Protein AF-A0A2Z4L7Z3-F1 (afdb_monomer_lite)

Radius of gyration: 44.31 Å; chains: 1; bounding box: 88×112×127 Å

Secondary structure (DSSP, 8-state):
-PEEEEEEE-HHHHHTT-TTT--GGGTEEEEEEEES--HHHHTSPP----TTTT--SS--HHHHHHHHHHHHHHH-THHHHHTS--SEEEE--HHHHHH-EEEETTEEEE--TTTGGGSSTTTT--SPEEE-TTT-HHHHHHHHHHHHHHHHHHHHHH-TT-EEEEEE----SEEEETTEEEE-HHHHHHHHHHHHHHHHHHHHHHHHS--EEEE--TT--EETT-TT-S-TT-B-HHHHHHHHHHHHHTTT-----EEEEEEEEE-TTGGGHHHHHHHHHS-SS-GGGTEEEEEEESS--S--HHHHHHHHHSTTTEEEEE-TT--HHHHHHHHHTT--EEEEEE--TT-B--TTHHHHHHHHHHHTTT--SEEE---EEE-TTS----------S-EEEETTSS-TT-HHHHHHHHH-TT-EEEEHHHHHHH-S---HHHHHHHHHHH-SEEEE---SS--EEE------HHHHHHHHHHHHHHHHS--SS---HHHHHHHHHHHHHHHHHHHHTT-TTTSHHHHHHHHHHHHHSS-HHHHHH-SSS-HHHHHHHHHTTS--EEEEEETTEEEEEETTEEEEEGGG--EEEEEEEEETTEEEEEEEEEESS-GGGEEEEEEETTEEE--EEE-------SSS-SSS-SSEEEEEEEEEEGGGTTSEEEEEEEEEETTEEEEEE-S-EEES---SSSTTEEEETTEEEEE-SSEEEEEEPEEEEEEEEESS-TTTHHHHHHHHHT-TT-HHHHEEEEEEEES--STHHHHHHHHHHH-TTTEEEEEESS---HHHHHHHHHTT--EEEEEE--TT-EE-TTHHHHHHHHHHHSTTT-SEEE--EEEEET--PBPTTGGG-SSSEEEETTT-TT-----STTEEEEGGGGGS----SS-SS-HHHHHHHHHHTTTSEEEE-SS--EEEEE-TT--SHHHHGGG-HHHHHHHIIIIIIHHHHHH-BTTB--HHHHHHHHHHHHHHHT-S-----HHHHHHHHHHHHHHHHTS-HHHHHH-TT---HHHHHHHHHHH-S--EEEEETTEEEEEETTEEEEEGGGPEEEEEEEEEETTEEEEEEEEE-SS-GGGEEEEEEEEESSS-EEEEEPEE----------TTSS--EEEEEEEEE--TTTEEEEEEEEEEPP--SSS-------EEE-PEEEESTTHHHHHHHHHHTTT-EEEEETTEEEEES-HHHHHHHHHHH-

pLDDT: mean 76.29, std 16.37, range [30.94, 98.62]

Foldseek 3Di:
DAFEEEEEEAVQVVVLPDVLQDVNVVHHDYLYYAYQFALLLLLWAAADDDLQQQQFPDPDPVRVVLSVNVNCSRHSCVLVSLLDDGQEYEYECLQQLPFNWKDAPNHTTRRRVPRNVRGNNNVPGPDIDGDHCPPHNVVSVVSRLVSVVVVLVSCCVSPVNYAYEYEQAFFAQWEDDPLDIDGNPVCPVVRVSSSVVRVVVVVSCVVPHDHHYDDLPPPWYAYCVQPVHTGRRHTDSVSSLSSSVVVCVVVVHDDQQAQEEEEEEDDPPCVQQLQAVCQCCLAPRHNLRHAAYEYEYAAPDDDDPSVVSVCVSNVPRYHYHYHYPDDPLRRVVVSLVVDRHQKYAYDYRNWHDDRHRVVQVVVVCVVVVNPAFKEAEDAFEDEPPPDRPGPPQPCPDKDKDFLVPPDPLDQRVLCCLVPVFGGMIGGSVLVVVQPRDDDGNCVSVSSSVRGGIYIYGYDPDHTYDYDPDDDDPVNLVVVLVVLVVVLPPDPDPDPDLSNLLSSVSSLVVSVQSCVVVVVCPVCVPPSLVSLQVSVVSHDLCSLVVRNNADLLVSVVVVCSVPHDWAWDDDDAWTFIDDPPGTNFIPQPKAKEWEDWADDPQKIKTKTKIWAQDDQVWKDKWKDWPNDTDDDKDFDDPPDDDDDDPDDDDPTDMGIMMDIGGCVRQFTWMFMKMWGDDPPDIHIGGHQAYHYDDPPAPDDQWHDDDQWIWGDDGGTIHIHGFAQEEEEEEDAQLVPAQVVAVVLQCLAPVHQLRHAAYEYEYQQHPDCNVVSLVVVCVVRVPRYHYHYDNHHLDDQVSSLVSLVVHRHQKYAYAYSNWHKHNHVSVVVSVLCVVCVPQAFKEFEFEAEDDPDGDGDLLLVVQPAWDKDQCLVVLLNADQARNRMIGGSVVSVPAGQDSQALDRSSNVRVVLRCLVRSMYTYHNPIYIYDYDDPVLPDSVSPCQLPLCVQQVCLPVPLVVQQVSQDDPNAHRQSSLSVCLLVCVVVLAFQDHNDDPVSVVNSLVSLLVSLLRHDLCSLVVNVSPVDPLLSLVSLLSNDPDWDWDDDPQWIFIDDPPDTSWTPQAKEKEWEAWDCDPQKIKTWIKIQALDDCVQKFKWKWWDWPPGDIDTDGFDFDDPPPPCPRSPRNTRPIRIGITIDGHPLVTTFKIAMWMWGQDDDDDDDSDPDDIRIHRHHYYYDDCNVVVRQVVVVVVQWHWDDDPRMIGIHSDPVVSVVVVVVVD

Structure (mmCIF, N/CA/C/O backbone):
data_AF-A0A2Z4L7Z3-F1
#
_entry.id   AF-A0A2Z4L7Z3-F1
#
loop_
_atom_site.group_PDB
_atom_site.id
_atom_site.type_symbol
_atom_site.label_atom_id
_atom_site.label_alt_id
_atom_site.label_comp_id
_atom_site.label_asym_id
_atom_site.label_entity_id
_atom_site.label_seq_id
_atom_site.pdbx_PDB_ins_code
_atom_site.Cartn_x
_atom_site.Cartn_y
_atom_site.Cartn_z
_atom_site.occupancy
_atom_site.B_iso_or_equiv
_atom_site.auth_seq_id
_atom_site.auth_comp_id
_atom_site.auth_asym_id
_atom_site.auth_atom_id
_atom_site.pdbx_PDB_model_num
ATOM 1 N N . MET A 1 1 ? -23.979 -28.924 -14.084 1.00 55.19 1 MET A N 1
ATOM 2 C CA . MET A 1 1 ? -24.680 -28.000 -13.158 1.00 55.19 1 MET A CA 1
ATOM 3 C C . MET A 1 1 ? -24.067 -28.162 -11.777 1.00 55.19 1 MET A C 1
ATOM 5 O O . MET A 1 1 ? -23.637 -29.268 -11.482 1.00 55.19 1 MET A O 1
ATOM 9 N N . LYS A 1 2 ? -23.994 -27.094 -10.974 1.00 83.12 2 LYS A N 1
ATOM 10 C CA . LYS A 1 2 ? -23.497 -27.140 -9.586 1.00 83.12 2 LYS A CA 1
ATOM 11 C C . LYS A 1 2 ? -24.683 -27.093 -8.621 1.00 83.12 2 LYS A C 1
ATOM 13 O O . LYS A 1 2 ? -25.609 -26.329 -8.880 1.00 83.12 2 LYS A O 1
ATOM 18 N N . TYR A 1 3 ? -24.638 -27.866 -7.539 1.00 92.00 3 TYR A N 1
ATOM 19 C CA . TYR A 1 3 ? -25.642 -27.836 -6.472 1.00 92.00 3 TYR A CA 1
ATOM 20 C C . TYR A 1 3 ? -25.429 -26.630 -5.553 1.00 92.00 3 TYR A C 1
ATOM 22 O O . TYR A 1 3 ? -24.304 -26.354 -5.135 1.00 92.00 3 TYR A O 1
ATOM 30 N N . LYS A 1 4 ? -26.496 -25.921 -5.199 1.00 94.44 4 LYS A N 1
ATOM 31 C CA . LYS A 1 4 ? -26.473 -24.801 -4.252 1.00 94.44 4 LYS A CA 1
ATOM 32 C C . LYS A 1 4 ? -26.588 -25.338 -2.831 1.00 94.44 4 LYS A C 1
ATOM 34 O O . LYS A 1 4 ? -27.528 -26.069 -2.529 1.00 94.44 4 LYS A O 1
ATOM 39 N N . ILE A 1 5 ? -25.650 -24.984 -1.958 1.00 95.00 5 ILE A N 1
ATOM 40 C CA . ILE A 1 5 ? -25.547 -25.584 -0.623 1.00 95.00 5 ILE A CA 1
ATOM 41 C C . ILE A 1 5 ? -25.532 -24.541 0.497 1.00 95.00 5 ILE A C 1
ATOM 43 O O . ILE A 1 5 ? -24.843 -23.522 0.400 1.00 95.00 5 ILE A O 1
ATOM 47 N N . GLY A 1 6 ? -26.294 -24.806 1.559 1.00 95.19 6 GLY A N 1
ATOM 48 C CA . GLY A 1 6 ? -26.240 -24.093 2.837 1.00 95.19 6 GLY A CA 1
ATOM 49 C C . GLY A 1 6 ? -25.612 -24.969 3.924 1.00 95.19 6 GLY A C 1
ATOM 50 O O . GLY A 1 6 ? -25.788 -26.187 3.911 1.00 95.19 6 GLY A O 1
ATOM 51 N N . ILE A 1 7 ? -24.860 -24.368 4.848 1.00 95.38 7 ILE A N 1
ATOM 52 C CA . ILE A 1 7 ? -24.119 -25.104 5.888 1.00 95.38 7 ILE A CA 1
ATOM 53 C C . ILE A 1 7 ? -24.403 -24.495 7.265 1.00 95.38 7 ILE A C 1
ATOM 55 O O . ILE A 1 7 ? -24.225 -23.286 7.446 1.00 95.38 7 ILE A O 1
ATOM 59 N N . LEU A 1 8 ? -24.769 -25.332 8.238 1.00 93.81 8 LEU A N 1
ATOM 60 C CA . LEU A 1 8 ? -24.913 -24.979 9.652 1.00 93.81 8 LEU A CA 1
ATOM 61 C C . LEU A 1 8 ? -24.095 -25.930 10.536 1.00 93.81 8 LEU A C 1
ATOM 63 O O . LEU A 1 8 ? -24.306 -27.133 10.498 1.00 93.81 8 LEU A O 1
ATOM 67 N N . GLY A 1 9 ? -23.201 -25.414 11.379 1.00 88.94 9 GLY A N 1
ATOM 68 C CA . GLY A 1 9 ? -22.539 -26.257 12.382 1.00 88.94 9 GLY A CA 1
ATOM 69 C C . GLY A 1 9 ? -21.176 -25.747 12.820 1.00 88.94 9 GLY A C 1
ATOM 70 O O . GLY A 1 9 ? -21.064 -24.694 13.459 1.00 88.94 9 GLY A O 1
ATOM 71 N N . SER A 1 10 ? -20.125 -26.497 12.500 1.00 90.12 10 SER A N 1
ATOM 72 C CA . SER A 1 10 ? -18.758 -26.239 12.948 1.00 90.12 10 SER A CA 1
ATOM 73 C C . SER A 1 10 ? -17.766 -25.979 11.819 1.00 90.12 10 SER A C 1
ATOM 75 O O . SER A 1 10 ? -18.097 -25.981 10.632 1.00 90.12 10 SER A O 1
ATOM 77 N N . CYS A 1 11 ? -16.514 -25.689 12.197 1.00 87.44 11 CYS A N 1
ATOM 78 C CA . CYS A 1 11 ? -15.424 -25.586 11.229 1.00 87.44 11 CYS A CA 1
ATOM 79 C C . CYS A 1 11 ? -15.247 -26.884 10.434 1.00 87.44 11 CYS A C 1
ATOM 81 O O . CYS A 1 11 ? -14.828 -26.794 9.290 1.00 87.44 11 CYS A O 1
ATOM 83 N N . VAL A 1 12 ? -15.641 -28.037 10.984 1.00 91.38 12 VAL A N 1
ATOM 84 C CA . VAL A 1 12 ? -15.533 -29.344 10.332 1.00 91.38 12 VAL A CA 1
ATOM 85 C C . VAL A 1 12 ? -16.311 -29.380 9.023 1.00 91.38 12 VAL A C 1
ATOM 87 O O . VAL A 1 12 ? -15.716 -29.518 7.958 1.00 91.38 12 VAL A O 1
ATOM 90 N N . SER A 1 13 ? -17.631 -29.176 9.079 1.00 93.31 13 SER A N 1
ATOM 91 C CA . SER A 1 13 ? -18.483 -29.219 7.882 1.00 93.31 13 SER A CA 1
ATOM 92 C C . SER A 1 13 ? -18.181 -28.083 6.911 1.00 93.31 13 SER A C 1
ATOM 94 O O . SER A 1 13 ? -18.301 -28.252 5.702 1.00 93.31 13 SER A O 1
ATOM 96 N N . ARG A 1 14 ? -17.751 -26.921 7.417 1.00 91.12 14 ARG A N 1
ATOM 97 C CA . ARG A 1 14 ? -17.304 -25.807 6.570 1.00 91.12 14 ARG A CA 1
ATOM 98 C C . ARG A 1 14 ? -16.022 -26.158 5.810 1.00 91.12 14 ARG A C 1
ATOM 100 O O . ARG A 1 14 ? -15.908 -25.822 4.632 1.00 91.12 14 ARG A O 1
ATOM 107 N N . ASP A 1 15 ? -15.058 -26.796 6.470 1.00 89.94 15 ASP A N 1
ATOM 108 C CA . ASP A 1 15 ? -13.728 -27.036 5.910 1.00 89.94 15 ASP A CA 1
ATOM 109 C C . ASP A 1 15 ? -13.740 -28.134 4.830 1.00 89.94 15 ASP A C 1
ATOM 111 O O . ASP A 1 15 ? -12.916 -28.081 3.917 1.00 89.94 15 ASP A O 1
ATOM 115 N N . VAL A 1 16 ? -14.768 -28.994 4.797 1.00 90.75 16 VAL A N 1
ATOM 116 C CA . VAL A 1 16 ? -15.078 -29.866 3.642 1.00 90.75 16 VAL A CA 1
ATOM 117 C C . VAL A 1 16 ? -15.136 -29.072 2.326 1.00 90.75 16 VAL A C 1
ATOM 119 O O . VAL A 1 16 ? -14.675 -29.554 1.291 1.00 90.75 16 VAL A O 1
ATOM 122 N N . PHE A 1 17 ? -15.626 -27.827 2.362 1.00 90.12 17 PHE A N 1
ATOM 123 C CA . PHE A 1 17 ? -15.763 -26.933 1.205 1.00 90.12 17 PHE A CA 1
ATOM 124 C C . PHE A 1 17 ? -14.623 -25.909 1.108 1.00 90.12 17 PHE A C 1
ATOM 126 O O . PHE A 1 17 ? -14.818 -24.758 0.703 1.00 90.12 17 PHE A O 1
ATOM 133 N N . ARG A 1 18 ? -13.400 -26.304 1.473 1.00 78.88 18 ARG A N 1
ATOM 134 C CA . ARG A 1 18 ? -12.185 -25.543 1.154 1.00 78.88 18 ARG A CA 1
ATOM 135 C C . ARG A 1 18 ? -11.442 -26.214 0.012 1.00 78.88 18 ARG A C 1
ATOM 137 O O . ARG A 1 18 ? -11.211 -27.415 0.045 1.00 78.88 18 ARG A O 1
ATOM 144 N N . SER A 1 19 ? -10.992 -25.412 -0.954 1.00 70.94 19 SER A N 1
ATOM 145 C CA . SER A 1 19 ? -10.261 -25.905 -2.133 1.00 70.94 19 SER A CA 1
ATOM 146 C C . SER A 1 19 ? -8.961 -26.626 -1.773 1.00 70.94 19 SER A C 1
ATOM 148 O O . SER A 1 19 ? -8.533 -27.496 -2.511 1.00 70.94 19 SER A O 1
ATOM 150 N N . VAL A 1 20 ? -8.366 -26.309 -0.617 1.00 67.38 20 VAL A N 1
ATOM 151 C CA . VAL A 1 20 ? -7.192 -27.033 -0.107 1.00 67.38 20 VAL A CA 1
ATOM 152 C C . VAL A 1 20 ? -7.522 -28.474 0.294 1.00 67.38 20 VAL A C 1
ATOM 154 O O . VAL A 1 20 ? -6.644 -29.324 0.258 1.00 67.38 20 VAL A O 1
ATOM 157 N N . HIS A 1 21 ? -8.771 -28.766 0.667 1.00 69.19 21 HIS A N 1
ATOM 158 C CA . HIS A 1 21 ? -9.201 -30.102 1.074 1.00 69.19 21 HIS A CA 1
ATOM 159 C C . HIS A 1 21 ? -9.853 -30.871 -0.064 1.00 69.19 21 HIS A C 1
ATOM 161 O O . HIS A 1 21 ? -9.474 -32.011 -0.302 1.00 69.19 21 HIS A O 1
ATOM 167 N N . ASN A 1 22 ? -10.772 -30.237 -0.793 1.00 74.38 22 ASN A N 1
ATOM 168 C CA . ASN A 1 22 ? -11.550 -30.888 -1.838 1.00 74.38 22 ASN A CA 1
ATOM 169 C C . ASN A 1 22 ? -11.775 -29.961 -3.041 1.00 74.38 22 ASN A C 1
ATOM 171 O O . ASN A 1 22 ? -11.987 -28.755 -2.855 1.00 74.38 22 ASN A O 1
ATOM 175 N N . PRO A 1 23 ? -11.890 -30.500 -4.268 1.00 72.38 23 PRO A N 1
ATOM 176 C CA . PRO A 1 23 ? -12.241 -29.740 -5.470 1.00 72.38 23 PRO A CA 1
ATOM 177 C C . PRO A 1 23 ? -13.750 -29.406 -5.530 1.00 72.38 23 PRO A C 1
ATOM 179 O O . PRO A 1 23 ? -14.415 -29.559 -6.557 1.00 72.38 23 PRO A O 1
ATOM 182 N N . TYR A 1 24 ? -14.325 -28.938 -4.417 1.00 79.25 24 TYR A N 1
ATOM 183 C CA . TYR A 1 24 ? -15.771 -28.790 -4.224 1.00 79.25 24 TYR A CA 1
ATOM 184 C C . TYR A 1 24 ? -16.435 -27.835 -5.219 1.00 79.25 24 TYR A C 1
ATOM 186 O O . TYR A 1 24 ? -17.594 -28.034 -5.575 1.00 79.25 24 TYR A O 1
ATOM 194 N N . LYS A 1 25 ? -15.710 -26.817 -5.706 1.00 80.06 25 LYS A N 1
ATOM 195 C CA . LYS A 1 25 ? -16.237 -25.814 -6.646 1.00 80.06 25 LYS A CA 1
ATOM 196 C C . LYS A 1 25 ? -16.677 -26.421 -7.974 1.00 80.06 25 LYS A C 1
ATOM 198 O O . LYS A 1 25 ? -17.429 -25.769 -8.694 1.00 80.06 25 LYS A O 1
ATOM 203 N N . ASN A 1 26 ? -16.234 -27.631 -8.305 1.00 76.62 26 ASN A N 1
ATOM 204 C CA . ASN A 1 26 ? -16.686 -28.353 -9.494 1.00 76.62 26 ASN A CA 1
ATOM 205 C C . ASN A 1 26 ? -18.127 -28.864 -9.345 1.00 76.62 26 ASN A C 1
ATOM 207 O O . ASN A 1 26 ? -18.832 -29.009 -10.340 1.00 76.62 26 ASN A O 1
ATOM 211 N N . PHE A 1 27 ? -18.572 -29.074 -8.107 1.00 83.81 27 PHE A N 1
ATOM 212 C CA . PHE A 1 27 ? -19.827 -29.745 -7.779 1.00 83.81 27 PHE A CA 1
ATOM 213 C C . PHE A 1 27 ? -20.823 -28.823 -7.062 1.00 83.81 27 PHE A C 1
ATOM 215 O O . PHE A 1 27 ? -22.027 -28.969 -7.260 1.00 83.81 27 PHE A O 1
ATOM 222 N N . PHE A 1 28 ? -20.341 -27.850 -6.278 1.00 89.44 28 PHE A N 1
ATOM 223 C CA . PHE A 1 28 ? -21.160 -27.058 -5.357 1.00 89.44 28 PHE A CA 1
ATOM 224 C C . PHE A 1 28 ? -20.952 -25.539 -5.486 1.00 89.44 28 PHE A C 1
ATOM 226 O O . PHE A 1 28 ? -19.855 -25.058 -5.776 1.00 89.44 28 PHE A O 1
ATOM 233 N N . GLU A 1 29 ? -22.011 -24.780 -5.198 1.00 92.88 29 GLU A N 1
ATOM 234 C CA . GLU A 1 29 ? -22.020 -23.337 -4.942 1.00 92.88 29 GLU A CA 1
ATOM 235 C C . GLU A 1 29 ? -22.483 -23.092 -3.492 1.00 92.88 29 GLU A C 1
ATOM 237 O O . GLU A 1 29 ? -23.655 -23.278 -3.169 1.00 92.88 29 GLU A O 1
ATOM 242 N N . VAL A 1 30 ? -21.575 -22.679 -2.602 1.00 93.12 30 VAL A N 1
ATOM 243 C CA . VAL A 1 30 ? -21.904 -22.408 -1.189 1.00 93.12 30 VAL A CA 1
ATOM 244 C C . VAL A 1 30 ? -22.630 -21.065 -1.078 1.00 93.12 30 VAL A C 1
ATOM 246 O O . VAL A 1 30 ? -22.019 -20.019 -1.295 1.00 93.12 30 VAL A O 1
ATOM 249 N N . LYS A 1 31 ? -23.925 -21.085 -0.738 1.00 94.12 31 LYS A N 1
ATOM 250 C CA . LYS A 1 31 ? -24.757 -19.877 -0.588 1.00 94.12 31 LYS A CA 1
ATOM 251 C C . LYS A 1 31 ? -24.501 -19.163 0.726 1.00 94.12 31 LYS A C 1
ATOM 253 O O . LYS A 1 31 ? -24.342 -17.946 0.747 1.00 94.12 31 LYS A O 1
ATOM 258 N N . PHE A 1 32 ? -24.420 -19.927 1.806 1.00 91.50 32 PHE A N 1
ATOM 259 C CA . PHE A 1 32 ? -24.093 -19.415 3.125 1.00 91.50 32 PHE A CA 1
ATOM 260 C C . PHE A 1 32 ? -23.450 -20.506 3.982 1.00 91.50 32 PHE A C 1
ATOM 262 O O . PHE A 1 32 ? -23.578 -21.704 3.725 1.00 91.50 32 PHE A O 1
ATOM 269 N N . SER A 1 33 ? -22.738 -20.069 5.016 1.00 91.62 33 SER A N 1
ATOM 270 C CA . SER A 1 33 ? -22.176 -20.940 6.042 1.00 91.62 33 SER A CA 1
ATOM 271 C C . SER A 1 33 ? -22.255 -20.220 7.380 1.00 91.62 33 SER A C 1
ATOM 273 O O . SER A 1 33 ? -21.588 -19.195 7.589 1.00 91.62 33 SER A O 1
ATOM 275 N N . GLN A 1 34 ? -23.079 -20.772 8.268 1.00 89.88 34 GLN A N 1
ATOM 276 C CA . GLN A 1 34 ? -23.221 -20.336 9.646 1.00 89.88 34 GLN A CA 1
ATOM 277 C C . GLN A 1 34 ? -22.573 -21.364 10.564 1.00 89.88 34 GLN A C 1
ATOM 279 O O . GLN A 1 34 ? -22.834 -22.560 10.487 1.00 89.88 34 GLN A O 1
ATOM 284 N N . VAL A 1 35 ? -21.740 -20.887 11.477 1.00 86.38 35 VAL A N 1
ATOM 285 C CA . VAL A 1 35 ? -21.164 -21.727 12.526 1.00 86.38 35 VAL A CA 1
ATOM 286 C C . VAL A 1 35 ? -21.425 -21.112 13.892 1.00 86.38 35 VAL A C 1
ATOM 288 O O . VAL A 1 35 ? -21.711 -19.919 13.990 1.00 86.38 35 VAL A O 1
ATOM 291 N N . ARG A 1 36 ? -21.268 -21.898 14.957 1.00 86.38 36 ARG A N 1
ATOM 292 C CA . ARG A 1 36 ? -21.373 -21.418 16.348 1.00 86.38 36 ARG A CA 1
ATOM 293 C C . ARG A 1 36 ? -22.758 -20.912 16.769 1.00 86.38 36 ARG A C 1
ATOM 295 O O . ARG A 1 36 ? -22.858 -19.923 17.494 1.00 86.38 36 ARG A O 1
ATOM 302 N N . LEU A 1 37 ? -23.806 -21.593 16.317 1.00 90.19 37 LEU A N 1
ATOM 303 C CA . LEU A 1 37 ? -25.200 -21.260 16.599 1.00 90.19 37 LEU A CA 1
ATOM 304 C C . LEU A 1 37 ? -25.938 -22.497 17.129 1.00 90.19 37 LEU A C 1
ATOM 306 O O . LEU A 1 37 ? -25.793 -23.568 16.548 1.00 90.19 37 LEU A O 1
ATOM 310 N N . SER A 1 38 ? -26.716 -22.343 18.204 1.00 92.94 38 SER A N 1
ATOM 311 C CA . SER A 1 38 ? -27.608 -23.395 18.720 1.00 92.94 38 SER A CA 1
ATOM 312 C C . SER A 1 38 ? -29.001 -23.288 18.092 1.00 92.94 38 SER A C 1
ATOM 314 O O . SER A 1 38 ? -29.542 -22.186 17.971 1.00 92.94 38 SER A O 1
ATOM 316 N N . LEU A 1 39 ? -29.612 -24.425 17.760 1.00 94.69 39 LEU A N 1
ATOM 317 C CA . LEU A 1 39 ? -30.999 -24.562 17.316 1.00 94.69 39 LEU A CA 1
ATOM 318 C C . LEU A 1 39 ? -31.980 -24.024 18.358 1.00 94.69 39 LEU A C 1
ATOM 320 O O . LEU A 1 39 ? -32.956 -23.373 17.992 1.00 94.69 39 LEU A O 1
ATOM 324 N N . ILE A 1 40 ? -31.691 -24.204 19.655 1.00 95.62 40 ILE A N 1
ATOM 325 C CA . ILE A 1 40 ? -32.504 -23.614 20.729 1.00 95.62 40 ILE A CA 1
ATOM 326 C C . ILE A 1 40 ? -32.578 -22.101 20.545 1.00 95.62 40 ILE A C 1
ATOM 328 O O . ILE A 1 40 ? -33.669 -21.535 20.583 1.00 95.62 40 ILE A O 1
ATOM 332 N N . SER A 1 41 ? -31.424 -21.458 20.332 1.00 94.56 41 SER A N 1
ATOM 333 C CA . SER A 1 41 ? -31.335 -20.013 20.129 1.00 94.56 41 SER A CA 1
ATOM 334 C C . SER A 1 41 ? -31.968 -19.585 18.809 1.00 94.56 41 SER A C 1
ATOM 336 O O . SER A 1 41 ? -32.704 -18.599 18.779 1.00 94.56 41 SER A O 1
ATOM 338 N N . LEU A 1 42 ? -31.694 -20.309 17.720 1.00 95.00 42 LEU A N 1
ATOM 339 C CA . LEU A 1 42 ? -32.206 -20.017 16.380 1.00 95.00 42 LEU A CA 1
ATOM 340 C C . LEU A 1 42 ? -33.738 -19.950 16.353 1.00 95.00 42 LEU A C 1
ATOM 342 O O . LEU A 1 42 ? -34.294 -19.066 15.708 1.00 95.00 42 LEU A O 1
ATOM 346 N N . MET A 1 43 ? -34.404 -20.823 17.112 1.00 95.62 43 MET A N 1
ATOM 347 C CA . MET A 1 43 ? -35.867 -20.880 17.185 1.00 95.62 43 MET A CA 1
ATOM 348 C C . MET A 1 43 ? -36.490 -19.908 18.205 1.00 95.62 43 MET A C 1
ATOM 350 O O . MET A 1 43 ? -37.699 -19.951 18.442 1.00 95.62 43 MET A O 1
ATOM 354 N N . GLN A 1 44 ? -35.705 -19.005 18.807 1.00 94.69 44 GLN A N 1
ATOM 355 C CA . GLN A 1 44 ? -36.228 -17.921 19.647 1.00 94.69 44 GLN A CA 1
ATOM 356 C C . GLN A 1 44 ? -36.559 -16.656 18.846 1.00 94.69 44 GLN A C 1
ATOM 358 O O . GLN A 1 44 ? -36.083 -16.441 17.736 1.00 94.69 44 GLN A O 1
ATOM 363 N N . LYS A 1 45 ? -37.310 -15.739 19.467 1.00 92.75 45 LYS A N 1
ATOM 364 C CA . LYS A 1 45 ? -37.527 -14.389 18.925 1.00 92.75 45 LYS A CA 1
ATOM 365 C C . LYS A 1 45 ? -36.206 -13.596 18.800 1.00 92.75 45 LYS A C 1
ATOM 367 O O . LYS A 1 45 ? -35.346 -13.727 19.678 1.00 92.75 45 LYS A O 1
ATOM 372 N N . PRO A 1 46 ? -36.057 -12.730 17.775 1.00 92.81 46 PRO A N 1
ATOM 373 C CA . PRO A 1 46 ? -34.906 -11.839 17.652 1.00 92.81 46 PRO A CA 1
ATOM 374 C C . PRO A 1 46 ? -34.724 -10.940 18.880 1.00 92.81 46 PRO A C 1
ATOM 376 O O . PRO A 1 46 ? -35.693 -10.472 19.484 1.00 92.81 46 PRO A O 1
ATOM 379 N N . VAL A 1 47 ? -33.468 -10.671 19.231 1.00 89.25 47 VAL A N 1
ATOM 380 C CA . VAL A 1 47 ? -33.090 -9.834 20.371 1.00 89.25 47 VAL A CA 1
ATOM 381 C C . VAL A 1 47 ? -32.623 -8.469 19.860 1.00 89.25 47 VAL A C 1
ATOM 383 O O . VAL A 1 47 ? -31.667 -8.408 19.082 1.00 89.25 47 VAL A O 1
ATOM 386 N N . PRO A 1 48 ? -33.253 -7.357 20.287 1.00 83.81 48 PRO A N 1
ATOM 387 C CA . PRO A 1 48 ? -32.788 -6.022 19.944 1.00 83.81 48 PRO A CA 1
ATOM 388 C C . PRO A 1 48 ? -31.354 -5.808 20.424 1.00 83.81 48 PRO A C 1
ATOM 390 O O . PRO A 1 48 ? -31.016 -6.115 21.568 1.00 83.81 48 PRO A O 1
ATOM 393 N N . TYR A 1 49 ? -30.522 -5.245 19.559 1.00 81.62 49 TYR A N 1
ATOM 394 C CA . TYR A 1 49 ? -29.130 -4.962 19.867 1.00 81.62 49 TYR A CA 1
ATOM 395 C C . TYR A 1 49 ? -28.725 -3.608 19.291 1.00 81.62 49 TYR A C 1
ATOM 397 O O . TYR A 1 49 ? -29.312 -3.114 18.327 1.00 81.62 49 TYR A O 1
ATOM 405 N N . ASN A 1 50 ? -27.698 -3.007 19.885 1.00 79.06 50 ASN A N 1
ATOM 406 C CA . ASN A 1 50 ? -26.988 -1.894 19.279 1.00 79.06 50 ASN A CA 1
ATOM 407 C C . ASN A 1 50 ? -25.804 -2.462 18.490 1.00 79.06 50 ASN A C 1
ATOM 409 O O . ASN A 1 50 ? -25.028 -3.243 19.039 1.00 79.06 50 ASN A O 1
ATOM 413 N N . ASP A 1 51 ? -25.635 -2.071 17.224 1.00 75.31 51 ASP A N 1
ATOM 414 C CA . ASP A 1 51 ? -24.523 -2.542 16.384 1.00 75.31 51 ASP A CA 1
ATOM 415 C C . ASP A 1 51 ? -23.152 -2.254 17.021 1.00 75.31 51 ASP A C 1
ATOM 417 O O . ASP A 1 51 ? -22.183 -2.995 16.833 1.00 75.31 51 ASP A O 1
ATOM 421 N N . PHE A 1 52 ? -23.096 -1.226 17.872 1.00 69.38 52 PHE A N 1
ATOM 422 C CA . PHE A 1 52 ? -21.940 -0.930 18.700 1.00 69.38 52 PHE A CA 1
ATOM 423 C C . PHE A 1 52 ? -21.647 -2.003 19.764 1.00 69.38 52 PHE A C 1
ATOM 425 O O . PHE A 1 52 ? -20.488 -2.367 19.956 1.00 69.38 52 PHE A O 1
ATOM 432 N N . ASP A 1 53 ? -22.669 -2.553 20.425 1.00 75.12 53 ASP A N 1
ATOM 433 C CA . ASP A 1 53 ? -22.484 -3.531 21.505 1.00 75.12 53 ASP A CA 1
ATOM 434 C C . ASP A 1 53 ? -21.921 -4.860 20.993 1.00 75.12 53 ASP A C 1
ATOM 436 O O . ASP A 1 53 ? -21.315 -5.617 21.752 1.00 75.12 53 ASP A O 1
ATOM 440 N N . ILE A 1 54 ? -22.065 -5.127 19.696 1.00 80.19 54 ILE A N 1
ATOM 441 C CA . ILE A 1 54 ? -21.537 -6.325 19.043 1.00 80.19 54 ILE A CA 1
ATOM 442 C C . ILE A 1 54 ? -20.281 -6.061 18.199 1.00 80.19 54 ILE A C 1
ATOM 444 O O . ILE A 1 54 ? -19.760 -6.977 17.563 1.00 80.19 54 ILE A O 1
ATOM 448 N N . THR A 1 55 ? -19.788 -4.819 18.165 1.00 76.94 55 THR A N 1
ATOM 449 C CA . THR A 1 55 ? -18.575 -4.467 17.420 1.00 76.94 55 THR A CA 1
ATOM 450 C C . THR A 1 55 ? -17.333 -4.873 18.206 1.00 76.94 55 THR A C 1
ATOM 452 O O . THR A 1 55 ? -17.146 -4.461 19.349 1.00 76.94 55 THR A O 1
ATOM 455 N N . VAL A 1 56 ? -16.471 -5.659 17.562 1.00 72.31 56 VAL A N 1
ATOM 456 C CA . VAL A 1 56 ? -15.189 -6.106 18.111 1.00 72.31 56 VAL A CA 1
ATOM 457 C C . VAL A 1 56 ? -14.067 -5.336 17.419 1.00 72.31 56 VAL A C 1
ATOM 459 O O . VAL A 1 56 ? -14.061 -5.230 16.194 1.00 72.31 56 VAL A O 1
ATOM 462 N N . LEU A 1 57 ? -13.138 -4.775 18.195 1.00 63.25 57 LEU A N 1
ATOM 463 C CA . LEU A 1 57 ? -12.025 -3.973 17.682 1.00 63.25 57 LEU A CA 1
ATOM 464 C C . LEU A 1 57 ? -10.677 -4.688 17.853 1.00 63.25 57 LEU A C 1
ATOM 466 O O . LEU A 1 57 ? -10.508 -5.413 18.836 1.00 63.25 57 LEU A O 1
ATOM 470 N N . PRO A 1 58 ? -9.710 -4.471 16.939 1.00 61.75 58 PRO A N 1
ATOM 471 C CA . PRO A 1 58 ? -9.819 -3.677 15.701 1.00 61.75 58 PRO A CA 1
ATOM 472 C C . PRO A 1 58 ? -10.752 -4.300 14.657 1.00 61.75 58 PRO A C 1
ATOM 474 O O . PRO A 1 58 ? -11.047 -5.488 14.726 1.00 61.75 58 PRO A O 1
ATOM 477 N N . ASP A 1 59 ? -11.213 -3.513 13.683 1.00 68.06 59 ASP A N 1
ATOM 478 C CA . ASP A 1 59 ? -12.051 -3.992 12.571 1.00 68.06 59 ASP A CA 1
ATOM 479 C C . ASP A 1 59 ? -11.215 -4.797 11.554 1.00 68.06 59 ASP A C 1
ATOM 481 O O . ASP A 1 59 ? -10.954 -4.379 10.423 1.00 68.06 59 ASP A O 1
ATOM 485 N N . ASN A 1 60 ? -10.749 -5.967 11.987 1.00 72.38 60 ASN A N 1
ATOM 486 C CA . ASN A 1 60 ? -10.039 -6.943 11.169 1.00 72.38 60 ASN A CA 1
ATOM 487 C C . ASN A 1 60 ? -10.981 -8.079 10.727 1.00 72.38 60 ASN A C 1
ATOM 489 O O . ASN A 1 60 ? -12.131 -8.167 11.160 1.00 72.38 60 ASN A O 1
ATOM 493 N N . ALA A 1 61 ? -10.508 -8.949 9.831 1.00 70.00 61 ALA A N 1
ATOM 494 C CA . ALA A 1 61 ? -11.332 -10.017 9.259 1.00 70.00 61 ALA A CA 1
ATOM 495 C C . ALA A 1 61 ? -11.931 -10.953 10.328 1.00 70.00 61 ALA A C 1
ATOM 497 O O . ALA A 1 61 ? -13.127 -11.244 10.274 1.00 70.00 61 ALA A O 1
ATOM 498 N N . ASP A 1 62 ? -11.144 -11.347 11.332 1.00 74.50 62 ASP A N 1
ATOM 499 C CA . ASP A 1 62 ? -11.604 -12.207 12.428 1.00 74.50 62 ASP A CA 1
ATOM 500 C C . ASP A 1 62 ? -12.682 -11.526 13.275 1.00 74.50 62 ASP A C 1
ATOM 502 O O . ASP A 1 62 ? -13.684 -12.134 13.643 1.00 74.50 62 ASP A O 1
ATOM 506 N N . ASN A 1 63 ? -12.519 -10.239 13.566 1.00 78.81 63 ASN A N 1
ATOM 507 C CA . ASN A 1 63 ? -13.471 -9.477 14.364 1.00 78.81 63 ASN A CA 1
ATOM 508 C C . ASN A 1 63 ? -14.760 -9.162 13.595 1.00 78.81 63 ASN A C 1
ATOM 510 O O . ASN A 1 63 ? -15.842 -9.199 14.186 1.00 78.81 63 ASN A O 1
ATOM 514 N N . ARG A 1 64 ? -14.685 -8.970 12.269 1.00 80.25 64 ARG A N 1
ATOM 515 C CA . ARG A 1 64 ? -15.874 -8.949 11.400 1.00 80.25 64 ARG A CA 1
ATOM 516 C C . ARG A 1 64 ? -16.598 -10.288 11.405 1.00 80.25 64 ARG A C 1
ATOM 518 O O . ARG A 1 64 ? -17.826 -10.312 11.459 1.00 80.25 64 ARG A O 1
ATOM 525 N N . TYR A 1 65 ? -15.854 -11.391 11.392 1.00 82.12 65 TYR A N 1
ATOM 526 C CA . TYR A 1 65 ? -16.418 -12.734 11.475 1.00 82.12 65 TYR A CA 1
ATOM 527 C C . TYR A 1 65 ? -17.137 -12.974 12.812 1.00 82.12 65 TYR A C 1
ATOM 529 O O . TYR A 1 65 ? -18.289 -13.408 12.814 1.00 82.12 65 TYR A O 1
ATOM 537 N N . ARG A 1 66 ? -16.515 -12.598 13.940 1.00 84.50 66 ARG A N 1
ATOM 538 C CA . ARG A 1 66 ? -17.136 -12.634 15.280 1.00 84.50 66 ARG A CA 1
ATOM 539 C C . ARG A 1 66 ? -18.414 -11.796 15.336 1.00 84.50 66 ARG A C 1
ATOM 541 O O . ARG A 1 66 ? -19.459 -12.291 15.758 1.00 84.50 66 ARG A O 1
ATOM 548 N N . LYS A 1 67 ? -18.351 -10.550 14.844 1.00 86.81 67 LYS A N 1
ATOM 549 C CA . LYS A 1 67 ? -19.511 -9.648 14.759 1.00 86.81 67 LYS A CA 1
ATOM 550 C C . LYS A 1 67 ? -20.642 -10.270 13.939 1.00 86.81 67 LYS A C 1
ATOM 552 O O . LYS A 1 67 ? -21.794 -10.189 14.354 1.00 86.81 67 LYS A O 1
ATOM 557 N N . ARG A 1 68 ? -20.328 -10.915 12.808 1.00 88.00 68 ARG A N 1
ATOM 558 C CA . ARG A 1 68 ? -21.314 -11.607 11.966 1.00 88.00 68 ARG A CA 1
ATOM 559 C C . ARG A 1 68 ? -22.004 -12.746 12.717 1.00 88.00 68 ARG A C 1
ATOM 561 O O . ARG A 1 68 ? -23.225 -12.797 12.693 1.00 88.00 68 ARG A O 1
ATOM 568 N N . ASN A 1 69 ? -21.263 -13.603 13.425 1.00 88.06 69 ASN A N 1
ATOM 569 C CA . ASN A 1 69 ? -21.865 -14.710 14.182 1.00 88.06 69 ASN A CA 1
ATOM 570 C C . ASN A 1 69 ? -22.799 -14.201 15.289 1.00 88.06 69 ASN A C 1
ATOM 572 O O . ASN A 1 69 ? -23.929 -14.669 15.399 1.00 88.06 69 ASN A O 1
ATOM 576 N N . MET A 1 70 ? -22.361 -13.199 16.059 1.00 88.50 70 MET A N 1
ATOM 577 C CA . MET A 1 70 ? -23.189 -12.571 17.097 1.00 88.50 70 MET A CA 1
ATOM 578 C C . MET A 1 70 ? -24.427 -11.894 16.505 1.00 88.50 70 MET A C 1
ATOM 580 O O . MET A 1 70 ? -25.522 -12.030 17.043 1.00 88.50 70 MET A O 1
ATOM 584 N N . LYS A 1 71 ? -24.276 -11.186 15.380 1.00 90.06 71 LYS A N 1
ATOM 585 C CA . LYS A 1 71 ? -25.401 -10.574 14.670 1.00 90.06 71 LYS A CA 1
ATOM 586 C C . LYS A 1 71 ? -26.403 -11.631 14.211 1.00 90.06 71 LYS A C 1
ATOM 588 O O . LYS A 1 71 ? -27.595 -11.451 14.442 1.00 90.06 71 LYS A O 1
ATOM 593 N N . ASN A 1 72 ? -25.937 -12.708 13.587 1.00 89.88 72 ASN A N 1
ATOM 594 C CA . ASN A 1 72 ? -26.800 -13.758 13.054 1.00 89.88 72 ASN A CA 1
ATOM 595 C C . ASN A 1 72 ? -27.552 -14.484 14.178 1.00 89.88 72 ASN A C 1
ATOM 597 O O . ASN A 1 72 ? -28.747 -14.733 14.042 1.00 89.88 72 ASN A O 1
ATOM 601 N N . ASP A 1 73 ? -26.910 -14.719 15.327 1.00 90.81 73 ASP A N 1
ATOM 602 C CA . ASP A 1 73 ? -27.593 -15.274 16.496 1.00 90.81 73 ASP A CA 1
ATOM 603 C C . ASP A 1 73 ? -28.612 -14.289 17.099 1.00 90.81 73 ASP A C 1
ATOM 605 O O . ASP A 1 73 ? -29.726 -14.672 17.424 1.00 90.81 73 ASP A O 1
ATOM 609 N N . LEU A 1 74 ? -28.313 -12.991 17.203 1.00 91.06 74 LEU A N 1
ATOM 610 C CA . LEU A 1 74 ? -29.266 -12.020 17.768 1.00 91.06 74 LEU A CA 1
ATOM 611 C C . LEU A 1 74 ? -30.458 -11.737 16.847 1.00 91.06 74 LEU A C 1
ATOM 613 O O . LEU A 1 74 ? -31.582 -11.586 17.323 1.00 91.06 74 LEU A O 1
ATOM 617 N N . THR A 1 75 ? -30.220 -11.668 15.538 1.00 92.44 75 THR A N 1
ATOM 618 C CA . THR A 1 75 ? -31.248 -11.351 14.532 1.00 92.44 75 THR A CA 1
ATOM 619 C C . THR A 1 75 ? -32.023 -12.562 14.047 1.00 92.44 75 THR A C 1
ATOM 621 O O . THR A 1 75 ? -33.123 -12.384 13.536 1.00 92.44 75 THR A O 1
ATOM 624 N N . LYS A 1 76 ? -31.472 -13.770 14.221 1.00 92.94 76 LYS A N 1
ATOM 625 C CA . LYS A 1 76 ? -31.983 -15.017 13.631 1.00 92.94 76 LYS A CA 1
ATOM 626 C C . LYS A 1 76 ? -31.962 -15.005 12.096 1.00 92.94 76 LYS A C 1
ATOM 628 O O . LYS A 1 76 ? -32.704 -15.749 11.465 1.00 92.94 76 LYS A O 1
ATOM 633 N N . SER A 1 77 ? -31.072 -14.210 11.493 1.00 89.88 77 SER A N 1
ATOM 634 C CA . SER A 1 77 ? -30.982 -14.013 10.036 1.00 89.88 77 SER A CA 1
ATOM 635 C C . SER A 1 77 ? -30.657 -15.277 9.238 1.00 89.88 77 SER A C 1
ATOM 637 O O . SER A 1 77 ? -30.850 -15.296 8.028 1.00 89.88 77 SER A O 1
ATOM 639 N N . LEU A 1 78 ? -30.187 -16.347 9.888 1.00 90.19 78 LEU A N 1
ATOM 640 C CA . LEU A 1 78 ? -30.025 -17.644 9.229 1.00 90.19 78 LEU A CA 1
ATOM 641 C C . LEU A 1 78 ? -31.357 -18.179 8.676 1.00 90.19 78 LEU A C 1
ATOM 643 O O . LEU A 1 78 ? -31.349 -18.844 7.647 1.00 90.19 78 LEU A O 1
ATOM 647 N N . LEU A 1 79 ? -32.491 -17.884 9.325 1.00 91.44 79 LEU A N 1
ATOM 648 C CA . LEU A 1 79 ? -33.809 -18.255 8.798 1.00 91.44 79 LEU A CA 1
ATOM 649 C C . LEU A 1 79 ? -34.078 -17.545 7.459 1.00 91.44 79 LEU A C 1
ATOM 651 O O . LEU A 1 79 ? -34.508 -18.183 6.505 1.00 91.44 79 LEU A O 1
ATOM 655 N N . ASP A 1 80 ? -33.701 -16.268 7.338 1.00 89.25 80 ASP A N 1
ATOM 656 C CA . ASP A 1 80 ? -33.806 -15.527 6.072 1.00 89.25 80 ASP A CA 1
ATOM 657 C C . ASP A 1 80 ? -32.878 -16.113 4.986 1.00 89.25 80 ASP A C 1
ATOM 659 O O . ASP A 1 80 ? -33.234 -16.172 3.808 1.00 89.25 80 ASP A O 1
ATOM 663 N N . GLU A 1 81 ? -31.676 -16.567 5.364 1.00 89.06 81 GLU A N 1
ATOM 664 C CA . GLU A 1 81 ? -30.744 -17.238 4.445 1.00 89.06 81 GLU A CA 1
ATOM 665 C C . GLU A 1 81 ? -31.283 -18.602 3.979 1.00 89.06 81 GLU A C 1
ATOM 667 O O . GLU A 1 81 ? -31.125 -18.958 2.809 1.00 89.06 81 GLU A O 1
ATOM 672 N N . LEU A 1 82 ? -31.972 -19.344 4.852 1.00 87.62 82 LEU A N 1
ATOM 673 C CA . LEU A 1 82 ? -32.627 -20.613 4.517 1.00 87.62 82 LEU A CA 1
ATOM 674 C C . LEU A 1 82 ? -33.779 -20.443 3.519 1.00 87.62 82 LEU A C 1
ATOM 676 O O . LEU A 1 82 ? -34.037 -21.355 2.733 1.00 87.62 82 LEU A O 1
ATOM 680 N N . ASP A 1 83 ? -34.417 -19.272 3.480 1.00 84.81 83 ASP A N 1
ATOM 681 C CA . ASP A 1 83 ? -35.449 -18.954 2.490 1.00 84.81 83 ASP A CA 1
ATOM 682 C C . ASP A 1 83 ? -34.877 -18.742 1.068 1.00 84.81 83 ASP A C 1
ATOM 684 O O . ASP A 1 83 ? -35.622 -18.799 0.080 1.00 84.81 83 ASP A O 1
ATOM 688 N N . THR A 1 84 ? -33.554 -18.599 0.910 1.00 84.44 84 THR A N 1
ATOM 689 C CA . THR A 1 84 ? -32.890 -18.483 -0.404 1.00 84.44 84 THR A CA 1
ATOM 690 C C . THR A 1 84 ? -32.882 -19.794 -1.206 1.00 84.44 84 THR A C 1
ATOM 692 O O . THR A 1 84 ? -33.252 -20.862 -0.723 1.00 84.44 84 THR A O 1
ATOM 695 N N . ASP A 1 85 ? -32.515 -19.728 -2.486 1.00 86.94 85 ASP A N 1
ATOM 696 C CA . ASP A 1 85 ? -32.484 -20.894 -3.377 1.00 86.94 85 ASP A CA 1
ATOM 697 C C . ASP A 1 85 ? -31.285 -21.816 -3.061 1.00 86.94 85 ASP A C 1
ATOM 699 O O . ASP A 1 85 ? -30.153 -21.537 -3.475 1.00 86.94 85 ASP A O 1
ATOM 703 N N . ILE A 1 86 ? -31.543 -22.888 -2.302 1.00 93.88 86 ILE A N 1
ATOM 704 C CA . ILE A 1 86 ? -30.596 -23.948 -1.926 1.00 93.88 86 ILE A CA 1
ATOM 705 C C . ILE A 1 86 ? -31.175 -25.328 -2.265 1.00 93.88 86 ILE A C 1
ATOM 707 O O . ILE A 1 86 ? -32.357 -25.586 -2.045 1.00 93.88 86 ILE A O 1
ATOM 711 N N . ASP A 1 87 ? -30.320 -26.219 -2.768 1.00 93.50 87 ASP A N 1
ATOM 712 C CA . ASP A 1 87 ? -30.659 -27.604 -3.116 1.00 93.50 87 ASP A CA 1
ATOM 713 C C . ASP A 1 87 ? -30.355 -28.566 -1.957 1.00 93.50 87 ASP A C 1
ATOM 715 O O . ASP A 1 87 ? -31.045 -29.569 -1.756 1.00 93.50 87 ASP A O 1
ATOM 719 N N . ILE A 1 88 ? -29.292 -28.267 -1.200 1.00 95.19 88 ILE A N 1
ATOM 720 C CA . ILE A 1 88 ? -28.737 -29.128 -0.152 1.00 95.19 88 ILE A CA 1
ATOM 721 C C . ILE A 1 88 ? -28.469 -28.297 1.106 1.00 95.19 88 ILE A C 1
ATOM 723 O O . ILE A 1 88 ? -27.960 -27.177 1.027 1.00 95.19 88 ILE A O 1
ATOM 727 N N . PHE A 1 89 ? -28.761 -28.864 2.274 1.00 96.00 89 PHE A N 1
ATOM 728 C CA . PHE A 1 89 ? -28.442 -28.270 3.567 1.00 96.00 89 PHE A CA 1
ATOM 729 C C . PHE A 1 89 ? -27.667 -29.257 4.440 1.00 96.00 89 PHE A C 1
ATOM 731 O O . PHE A 1 89 ? -28.173 -30.330 4.762 1.00 96.00 89 PHE A O 1
ATOM 738 N N . VAL A 1 90 ? -26.434 -28.899 4.800 1.00 96.56 90 VAL A N 1
ATOM 739 C CA . VAL A 1 90 ? -25.555 -29.724 5.642 1.00 96.56 90 VAL A CA 1
ATOM 740 C C . VAL A 1 90 ? -25.580 -29.192 7.067 1.00 96.56 90 VAL A C 1
ATOM 742 O O . VAL A 1 90 ? -25.319 -28.006 7.279 1.00 96.56 90 VAL A O 1
ATOM 745 N N . ILE A 1 91 ? -25.856 -30.071 8.029 1.00 95.88 91 ILE A N 1
ATOM 746 C CA . ILE A 1 91 ? -25.886 -29.745 9.454 1.00 95.88 91 ILE A CA 1
ATOM 747 C C . ILE A 1 91 ? -24.936 -30.638 10.265 1.00 95.88 91 ILE A C 1
ATOM 749 O O . ILE A 1 91 ? -24.876 -31.844 10.036 1.00 95.88 91 ILE A O 1
ATOM 753 N N . ASP A 1 92 ? -24.215 -30.053 11.226 1.00 95.31 92 ASP A N 1
ATOM 754 C CA . ASP A 1 92 ? -23.537 -30.782 12.309 1.00 95.31 92 ASP A CA 1
ATOM 755 C C . ASP A 1 92 ? -23.856 -30.179 13.686 1.00 95.31 92 ASP A C 1
ATOM 757 O O . ASP A 1 92 ? -24.175 -28.994 13.805 1.00 95.31 92 ASP A O 1
ATOM 761 N N . LEU A 1 93 ? -23.778 -31.008 14.732 1.00 94.75 93 LEU A N 1
ATOM 762 C CA . LEU A 1 93 ? -24.257 -30.675 16.081 1.00 94.75 93 LEU A CA 1
ATOM 763 C C . LEU A 1 93 ? -23.137 -30.379 17.088 1.00 94.75 93 LEU A C 1
ATOM 765 O O . LEU A 1 93 ? -23.399 -30.278 18.288 1.00 94.75 93 LEU A O 1
ATOM 769 N N . TYR A 1 94 ? -21.893 -30.197 16.632 1.00 91.69 94 TYR A N 1
ATOM 770 C CA . TYR A 1 94 ? -20.736 -29.999 17.519 1.00 91.69 94 TYR A CA 1
ATOM 771 C C . TYR A 1 94 ? -20.951 -28.879 18.551 1.00 91.69 94 TYR A C 1
ATOM 773 O O . TYR A 1 94 ? -20.621 -29.019 19.730 1.00 91.69 94 TYR A O 1
ATOM 781 N N . PHE A 1 95 ? -21.541 -27.761 18.120 1.00 88.81 95 PHE A N 1
ATOM 782 C CA . PHE A 1 95 ? -21.775 -26.613 18.997 1.00 88.81 95 PHE A CA 1
ATOM 783 C C . PHE A 1 95 ? -22.859 -26.849 20.055 1.00 88.81 95 PHE A C 1
ATOM 785 O O . PHE A 1 95 ? -22.760 -26.271 21.141 1.00 88.81 95 PHE A O 1
ATOM 792 N N . GLU A 1 96 ? -23.839 -27.711 19.773 1.00 90.69 96 GLU A N 1
ATOM 793 C CA . GLU A 1 96 ? -24.899 -28.069 20.724 1.00 90.69 96 GLU A CA 1
ATOM 794 C C . GLU A 1 96 ? -24.328 -28.846 21.904 1.00 90.69 96 GLU A C 1
ATOM 796 O O . GLU A 1 96 ? -24.580 -28.503 23.060 1.00 90.69 96 GLU A O 1
ATOM 801 N N . ALA A 1 97 ? -23.488 -29.842 21.610 1.00 90.44 97 ALA A N 1
ATOM 802 C CA . ALA A 1 97 ? -22.848 -30.661 22.629 1.00 90.44 97 ALA A CA 1
ATOM 803 C C . ALA A 1 97 ? -21.879 -29.849 23.508 1.00 90.44 97 ALA A C 1
ATOM 805 O O . ALA A 1 97 ? -21.766 -30.116 24.705 1.00 90.44 97 ALA A O 1
ATOM 806 N N . LEU A 1 98 ? -21.188 -28.855 22.934 1.00 87.38 98 LEU A N 1
ATOM 807 C CA . LEU A 1 98 ? -20.093 -28.156 23.609 1.00 87.38 98 LEU A CA 1
ATOM 808 C C . LEU A 1 98 ? -20.534 -26.991 24.510 1.00 87.38 98 LEU A C 1
ATOM 810 O O . LEU A 1 98 ? -20.053 -26.871 25.637 1.00 87.38 98 LEU A O 1
ATOM 814 N N . PHE A 1 99 ? -21.391 -26.094 24.017 1.00 85.56 99 PHE A N 1
ATOM 815 C CA . PHE A 1 99 ? -21.627 -24.802 24.680 1.00 85.56 99 PHE A CA 1
ATOM 816 C C . PHE A 1 99 ? -22.992 -24.677 25.351 1.00 85.56 99 PHE A C 1
ATOM 818 O O . PHE A 1 99 ? -23.102 -24.031 26.401 1.00 85.56 99 PHE A O 1
ATOM 825 N N . GLY A 1 100 ? -24.016 -25.276 24.742 1.00 90.94 100 GLY A N 1
ATOM 826 C CA . GLY A 1 100 ? -25.412 -25.064 25.099 1.00 90.94 100 GLY A CA 1
ATOM 827 C C . GLY A 1 100 ? -25.857 -23.603 24.959 1.00 90.94 100 GLY A C 1
ATOM 828 O O . GLY A 1 100 ? -25.392 -22.856 24.091 1.00 90.94 100 GLY A O 1
ATOM 829 N N . VAL A 1 101 ? -26.762 -23.180 25.838 1.00 93.44 101 VAL A N 1
ATOM 830 C CA . VAL A 1 101 ? -27.387 -21.851 25.822 1.00 93.44 101 VAL A CA 1
ATOM 831 C C . VAL A 1 101 ? -27.288 -21.159 27.176 1.00 93.44 101 VAL A C 1
ATOM 833 O O . VAL A 1 101 ? -27.028 -21.779 28.207 1.00 93.44 101 VAL A O 1
ATOM 836 N N . PHE A 1 102 ? -27.504 -19.848 27.182 1.00 91.50 102 PHE A N 1
ATOM 837 C CA . PHE A 1 102 ? -27.791 -19.106 28.402 1.00 91.50 102 PHE A CA 1
ATOM 838 C C . PHE A 1 102 ? -29.145 -18.409 28.293 1.00 91.50 102 PHE A C 1
ATOM 840 O O . PHE A 1 102 ? -29.543 -17.953 27.218 1.00 91.50 102 PHE A O 1
ATOM 847 N N . LYS A 1 103 ? -29.848 -18.317 29.419 1.00 89.69 103 LYS A N 1
ATOM 848 C CA . LYS A 1 103 ? -31.140 -17.648 29.531 1.00 89.69 103 LYS A CA 1
ATOM 849 C C . LYS A 1 103 ? -30.959 -16.176 29.899 1.00 89.69 103 LYS A C 1
ATOM 851 O O . LYS A 1 103 ? -30.191 -15.840 30.803 1.00 89.69 103 LYS A O 1
ATOM 856 N N . PHE A 1 104 ? -31.692 -15.301 29.213 1.00 82.88 104 PHE A N 1
ATOM 857 C CA . PHE A 1 104 ? -31.797 -13.868 29.492 1.00 82.88 104 PHE A CA 1
ATOM 858 C C . PHE A 1 104 ? -33.195 -13.358 29.111 1.00 82.88 104 PHE A C 1
ATOM 860 O O . PHE A 1 104 ? -33.611 -13.515 27.967 1.00 82.88 104 PHE A O 1
ATOM 867 N N . ASN A 1 105 ? -33.915 -12.723 30.047 1.00 81.00 105 ASN A N 1
ATOM 868 C CA . ASN A 1 105 ? -35.269 -12.177 29.832 1.00 81.00 105 ASN A CA 1
ATOM 869 C C . ASN A 1 105 ? -36.238 -13.171 29.147 1.00 81.00 105 ASN A C 1
ATOM 871 O O . ASN A 1 105 ? -36.926 -12.816 28.189 1.00 81.00 105 ASN A O 1
ATOM 875 N N . ASP A 1 106 ? -36.247 -14.423 29.619 1.00 85.44 106 ASP A N 1
ATOM 876 C CA . ASP A 1 106 ? -37.035 -15.546 29.078 1.00 85.44 106 ASP A CA 1
ATOM 877 C C . ASP A 1 106 ? -36.710 -15.954 27.630 1.00 85.44 106 ASP A C 1
ATOM 879 O O . ASP A 1 106 ? -37.486 -16.657 26.987 1.00 85.44 106 ASP A O 1
ATOM 883 N N . ILE A 1 107 ? -35.551 -15.539 27.115 1.00 90.62 107 ILE A N 1
ATOM 884 C CA . ILE A 1 107 ? -35.012 -15.940 25.814 1.00 90.62 107 ILE A CA 1
ATOM 885 C C . ILE A 1 107 ? -33.747 -16.760 26.043 1.00 90.62 107 ILE A C 1
ATOM 887 O O . ILE A 1 107 ? -32.934 -16.432 26.909 1.00 90.62 107 ILE A O 1
ATOM 891 N N . TYR A 1 108 ? -33.558 -17.796 25.235 1.00 93.38 108 TYR A N 1
ATOM 892 C CA . TYR A 1 108 ? -32.311 -18.551 25.179 1.00 93.38 108 TYR A CA 1
ATOM 893 C C . TYR A 1 108 ? -31.425 -18.030 24.046 1.00 93.38 108 TYR A C 1
ATOM 895 O O . TYR A 1 108 ? -31.879 -17.877 22.914 1.00 93.38 108 TYR A O 1
ATOM 903 N N . LEU A 1 109 ? -30.161 -17.745 24.353 1.00 91.56 109 LEU A N 1
ATOM 904 C CA . LEU A 1 109 ? -29.139 -17.381 23.371 1.00 91.56 109 LEU A CA 1
ATOM 905 C C . LEU A 1 109 ? -27.995 -18.388 23.396 1.00 91.56 109 LEU A C 1
ATOM 907 O O . LEU A 1 109 ? -27.722 -18.990 24.437 1.00 91.56 109 LEU A O 1
ATOM 911 N N . THR A 1 110 ? -27.304 -18.562 22.267 1.00 91.25 110 THR A N 1
ATOM 912 C CA . THR A 1 110 ? -26.169 -19.489 22.194 1.00 91.25 110 THR A CA 1
ATOM 913 C C . THR A 1 110 ? -25.093 -19.047 23.178 1.00 91.25 110 THR A C 1
ATOM 915 O O . THR A 1 110 ? -24.660 -17.893 23.178 1.00 91.25 110 THR A O 1
ATOM 918 N N . ASN A 1 111 ? -24.604 -19.968 24.006 1.00 89.12 111 ASN A N 1
ATOM 919 C CA . ASN A 1 111 ? -23.515 -19.697 24.940 1.00 89.12 111 ASN A CA 1
ATOM 920 C C . ASN A 1 111 ? -22.144 -19.767 24.242 1.00 89.12 111 ASN A C 1
ATOM 922 O O . ASN A 1 111 ? -21.244 -20.502 24.643 1.00 89.12 111 ASN A O 1
ATOM 926 N N . ASN A 1 112 ? -21.977 -19.009 23.159 1.00 82.56 112 ASN A N 1
ATOM 927 C CA . ASN A 1 112 ? -20.745 -18.996 22.379 1.00 82.56 112 ASN A CA 1
ATOM 928 C C . ASN A 1 112 ? -19.673 -18.162 23.104 1.00 82.56 112 ASN A C 1
ATOM 930 O O . ASN A 1 112 ? -19.488 -16.968 22.853 1.00 82.56 112 ASN A O 1
ATOM 934 N N . THR A 1 113 ? -18.948 -18.820 24.012 1.00 76.69 113 THR A N 1
ATOM 935 C CA . THR A 1 113 ? -17.878 -18.216 24.821 1.00 76.69 113 THR A CA 1
ATOM 936 C C . THR A 1 113 ? -16.652 -17.801 24.004 1.00 76.69 113 THR A C 1
ATOM 938 O O . THR A 1 113 ? -15.744 -17.185 24.554 1.00 76.69 113 THR A O 1
ATOM 941 N N . TRP A 1 114 ? -16.612 -18.098 22.704 1.00 76.19 114 TRP A N 1
ATOM 942 C CA . TRP A 1 114 ? -15.520 -17.705 21.815 1.00 76.19 114 TRP A CA 1
ATOM 943 C C . TRP A 1 114 ? -15.751 -16.366 21.113 1.00 76.19 114 TRP A C 1
ATOM 945 O O . TRP A 1 114 ? -14.779 -15.677 20.820 1.00 76.19 114 TRP A O 1
ATOM 955 N N . ASP A 1 115 ? -17.003 -15.983 20.841 1.00 77.69 115 ASP A N 1
ATOM 956 C CA . ASP A 1 115 ? -17.315 -14.731 20.131 1.00 77.69 115 ASP A CA 1
ATOM 957 C C . ASP A 1 115 ? -17.880 -13.667 21.077 1.00 77.69 115 ASP A C 1
ATOM 959 O O . ASP A 1 115 ? -17.396 -12.533 21.109 1.00 77.69 115 ASP A O 1
ATOM 963 N N . TYR A 1 116 ? -18.863 -14.045 21.898 1.00 72.25 116 TYR A N 1
ATOM 964 C CA . TYR A 1 116 ? -19.624 -13.116 22.732 1.00 72.25 116 TYR A CA 1
ATOM 965 C C . TYR A 1 116 ? -18.783 -12.282 23.719 1.00 72.25 116 TYR A C 1
ATOM 967 O O . TYR A 1 116 ? -19.103 -11.102 23.888 1.00 72.25 116 TYR A O 1
ATOM 975 N N . PRO A 1 117 ? -17.704 -12.795 24.350 1.00 72.75 117 PRO A N 1
ATOM 976 C CA . PRO A 1 117 ? -16.910 -12.000 25.293 1.00 72.75 117 PRO A CA 1
ATOM 977 C C . PRO A 1 117 ? -16.159 -10.812 24.679 1.00 72.75 117 PRO A C 1
ATOM 979 O O . PRO A 1 117 ? -15.714 -9.941 25.421 1.00 72.75 117 PRO A O 1
ATOM 982 N N . HIS A 1 118 ? -15.999 -10.769 23.353 1.00 69.94 118 HIS A N 1
ATOM 983 C CA . HIS A 1 118 ? -15.217 -9.729 22.681 1.00 69.94 118 HIS A CA 1
ATOM 984 C C . HIS A 1 118 ? -16.022 -8.458 22.351 1.00 69.94 118 HIS A C 1
ATOM 986 O O . HIS A 1 118 ? -15.427 -7.428 22.030 1.00 69.94 118 HIS A O 1
ATOM 992 N N . GLY A 1 119 ? -17.357 -8.511 22.435 1.00 66.38 119 GLY A N 1
ATOM 993 C CA . GLY A 1 119 ? -18.248 -7.349 22.337 1.00 66.38 119 GLY A CA 1
ATOM 994 C C . GLY A 1 119 ? -18.682 -6.824 23.711 1.00 66.38 119 GLY A C 1
ATOM 995 O O . GLY A 1 119 ? -18.459 -7.459 24.738 1.00 66.38 119 GLY A O 1
ATOM 996 N N . LYS A 1 120 ? -19.358 -5.670 23.751 1.00 73.00 120 LYS A N 1
ATOM 997 C CA . LYS A 1 120 ? -19.952 -5.117 24.987 1.00 73.00 120 LYS A CA 1
ATOM 998 C C . LYS A 1 120 ? -21.316 -5.717 25.332 1.00 73.00 120 LYS A C 1
ATOM 1000 O O . LYS A 1 120 ? -21.741 -5.623 26.479 1.00 73.00 120 LYS A O 1
ATOM 1005 N N . PHE A 1 121 ? -21.983 -6.358 24.374 1.00 77.88 121 PHE A N 1
ATOM 1006 C CA . PHE A 1 121 ? -23.302 -6.955 24.563 1.00 77.88 121 PHE A CA 1
ATOM 1007 C C . PHE A 1 121 ? -23.281 -8.018 25.668 1.00 77.88 121 PHE A C 1
ATOM 1009 O O . PHE A 1 121 ? -24.035 -7.935 26.633 1.00 77.88 121 PHE A O 1
ATOM 1016 N N . TYR A 1 122 ? -22.367 -8.987 25.580 1.00 74.69 122 TYR A N 1
ATOM 1017 C CA . TYR A 1 122 ? -22.332 -10.115 26.508 1.00 74.69 122 TYR A CA 1
ATOM 1018 C C . TYR A 1 122 ? -21.901 -9.752 27.935 1.00 74.69 122 TYR A C 1
ATOM 1020 O O . TYR A 1 122 ? -22.574 -10.203 28.864 1.00 74.69 122 TYR A O 1
ATOM 1028 N N . PRO A 1 123 ? -20.830 -8.966 28.179 1.00 71.19 123 PRO A N 1
ATOM 1029 C CA . PRO A 1 123 ? -20.431 -8.597 29.540 1.00 71.19 123 PRO A CA 1
ATOM 1030 C C . PRO A 1 123 ? -21.494 -7.787 30.295 1.00 71.19 123 PRO A C 1
ATOM 1032 O O . PRO A 1 123 ? -21.546 -7.847 31.520 1.00 71.19 123 PRO A O 1
ATOM 1035 N N . ASN A 1 124 ? -22.366 -7.070 29.577 1.00 74.25 124 ASN A N 1
ATOM 1036 C CA . ASN A 1 124 ? -23.399 -6.219 30.171 1.00 74.25 124 ASN A CA 1
ATOM 1037 C C . ASN A 1 124 ? -24.678 -6.971 30.582 1.00 74.25 124 ASN A C 1
ATOM 1039 O O . ASN A 1 124 ? -25.507 -6.412 31.303 1.00 74.25 124 ASN A O 1
ATOM 1043 N N . ILE A 1 125 ? -24.851 -8.231 30.168 1.00 74.25 125 ILE A N 1
ATOM 1044 C CA . ILE A 1 125 ? -25.994 -9.054 30.582 1.00 74.25 125 ILE A CA 1
ATOM 1045 C C . ILE A 1 125 ? -25.778 -9.543 32.022 1.00 74.25 125 ILE A C 1
ATOM 1047 O O . ILE A 1 125 ? -24.884 -10.350 32.287 1.00 74.25 125 ILE A O 1
ATOM 1051 N N . LYS A 1 126 ? -26.618 -9.073 32.952 1.00 71.12 126 LYS A N 1
ATOM 1052 C CA . LYS A 1 126 ? -26.648 -9.523 34.356 1.00 71.12 126 LYS A CA 1
ATOM 1053 C C . LYS A 1 126 ? -27.539 -10.764 34.510 1.00 71.12 126 LYS A C 1
ATOM 1055 O O . LYS A 1 126 ? -28.521 -10.890 33.789 1.00 71.12 126 LYS A O 1
ATOM 1060 N N . ASN A 1 127 ? -27.224 -11.626 35.482 1.00 74.50 127 ASN A N 1
ATOM 1061 C CA . ASN A 1 127 ? -28.000 -12.824 35.856 1.00 74.50 127 ASN A CA 1
ATOM 1062 C C . ASN A 1 127 ? -28.173 -13.853 34.721 1.00 74.50 127 ASN A C 1
ATOM 1064 O O . ASN A 1 127 ? -29.291 -14.174 34.331 1.00 74.50 127 ASN A O 1
ATOM 1068 N N . LYS A 1 128 ? -27.060 -14.371 34.189 1.00 82.69 128 LYS A N 1
ATOM 1069 C CA . LYS A 1 128 ? -27.077 -15.452 33.191 1.00 82.69 128 LYS A CA 1
ATOM 1070 C C . LYS A 1 128 ? -27.273 -16.799 33.880 1.00 82.69 128 LYS A C 1
ATOM 1072 O O . LYS A 1 128 ? -26.485 -17.152 34.756 1.00 82.69 128 LYS A O 1
ATOM 1077 N N . GLU A 1 129 ? -28.270 -17.551 33.440 1.00 88.00 129 GLU A N 1
ATOM 1078 C CA . GLU A 1 129 ? -28.443 -18.961 33.790 1.00 88.00 129 GLU A CA 1
ATOM 1079 C C . GLU A 1 129 ? -27.986 -19.809 32.604 1.00 88.00 129 GLU A C 1
ATOM 1081 O O . GLU A 1 129 ? -28.453 -19.603 31.485 1.00 88.00 129 GLU A O 1
ATOM 1086 N N . PHE A 1 130 ? -27.024 -20.704 32.821 1.00 91.06 130 PHE A N 1
ATOM 1087 C CA . PHE A 1 130 ? -26.422 -21.514 31.763 1.00 91.06 130 PHE A CA 1
ATOM 1088 C C . PHE A 1 130 ? -27.037 -22.908 31.754 1.00 91.06 130 PHE A C 1
ATOM 1090 O O . PHE A 1 130 ? -27.070 -23.555 32.795 1.00 91.06 130 PHE A O 1
ATOM 1097 N N . ILE A 1 131 ? -27.457 -23.370 30.577 1.00 92.81 131 ILE A N 1
ATOM 1098 C CA . ILE A 1 131 ? -28.048 -24.692 30.364 1.00 92.81 131 ILE A CA 1
ATOM 1099 C C . ILE A 1 131 ? -27.249 -25.386 29.260 1.00 92.81 131 ILE A C 1
ATOM 1101 O O . ILE A 1 131 ? -27.153 -24.888 28.137 1.00 92.81 131 ILE A O 1
ATOM 1105 N N . ASN A 1 132 ? -26.646 -26.531 29.572 1.00 93.25 132 ASN A N 1
ATOM 1106 C CA . ASN A 1 132 ? -25.871 -27.331 28.622 1.00 93.25 132 ASN A CA 1
ATOM 1107 C C . ASN A 1 132 ? -25.929 -28.825 28.972 1.00 93.25 132 ASN A C 1
ATOM 1109 O O . ASN A 1 132 ? -26.331 -29.194 30.076 1.00 93.25 132 ASN A O 1
ATOM 1113 N N . MET A 1 133 ? -25.464 -29.675 28.052 1.00 92.62 133 MET A N 1
ATOM 1114 C CA . MET A 1 133 ? -25.437 -31.133 28.228 1.00 92.62 133 MET A CA 1
ATOM 1115 C C . MET A 1 133 ? -24.654 -31.596 29.466 1.00 92.62 133 MET A C 1
ATOM 1117 O O . MET A 1 133 ? -25.020 -32.590 30.086 1.00 92.62 133 MET A O 1
ATOM 1121 N N . LYS A 1 134 ? -23.592 -30.878 29.856 1.00 90.06 134 LYS A N 1
ATOM 1122 C CA . LYS A 1 134 ? -22.705 -31.289 30.953 1.00 90.06 134 LYS A CA 1
ATOM 1123 C C . LYS A 1 134 ? -23.322 -31.077 32.337 1.00 90.06 134 LYS A C 1
ATOM 1125 O O . LYS A 1 134 ? -23.170 -31.930 33.205 1.00 90.06 134 LYS A O 1
ATOM 1130 N N . ASN A 1 135 ? -23.971 -29.935 32.553 1.00 90.06 135 ASN A N 1
ATOM 1131 C CA . ASN A 1 135 ? -24.454 -29.519 33.872 1.00 90.06 135 ASN A CA 1
ATOM 1132 C C . ASN A 1 135 ? -25.975 -29.674 34.030 1.00 90.06 135 ASN A C 1
ATOM 1134 O O . ASN A 1 135 ? -26.452 -29.826 35.151 1.00 90.06 135 ASN A O 1
ATOM 1138 N N . ASN A 1 136 ? -26.729 -29.644 32.927 1.00 93.12 136 ASN A N 1
ATOM 1139 C CA . ASN A 1 136 ? -28.193 -29.579 32.906 1.00 93.12 136 ASN A CA 1
ATOM 1140 C C . ASN A 1 136 ? -28.771 -30.567 31.878 1.00 93.12 136 ASN A C 1
ATOM 1142 O O . ASN A 1 136 ? -29.618 -30.193 31.075 1.00 93.12 136 ASN A O 1
ATOM 1146 N N . ARG A 1 137 ? -28.294 -31.819 31.854 1.00 92.69 137 ARG A N 1
ATOM 1147 C CA . ARG A 1 137 ? -28.576 -32.772 30.763 1.00 92.69 137 ARG A CA 1
ATOM 1148 C C . ARG A 1 137 ? -30.065 -32.949 30.440 1.00 92.69 137 ARG A C 1
ATOM 1150 O O . ARG A 1 137 ? -30.446 -32.789 29.288 1.00 92.69 137 ARG A O 1
ATOM 1157 N N . GLU A 1 138 ? -30.902 -33.277 31.425 1.00 94.19 138 GLU A N 1
ATOM 1158 C CA . GLU A 1 138 ? -32.336 -33.541 31.191 1.00 94.19 138 GLU A CA 1
ATOM 1159 C C . GLU A 1 138 ? -33.085 -32.292 30.705 1.00 94.19 138 GLU A C 1
ATOM 1161 O O . GLU A 1 138 ? -33.835 -32.350 29.732 1.00 94.19 138 GLU A O 1
ATOM 1166 N N . GLU A 1 139 ? -32.829 -31.151 31.349 1.00 94.62 139 GLU A N 1
ATOM 1167 C CA . GLU A 1 139 ? -33.409 -29.855 30.987 1.00 94.62 139 GLU A CA 1
ATOM 1168 C C . GLU A 1 139 ? -32.968 -29.415 29.584 1.00 94.62 139 GLU A C 1
ATOM 1170 O O . GLU A 1 139 ? -33.800 -29.022 28.765 1.00 94.62 139 GLU A O 1
ATOM 1175 N N . PHE A 1 140 ? -31.671 -29.537 29.282 1.00 96.12 140 PHE A N 1
ATOM 1176 C CA . PHE A 1 140 ? -31.117 -29.215 27.974 1.00 96.12 140 PHE A CA 1
ATOM 1177 C C . PHE A 1 140 ? -31.707 -30.108 26.885 1.00 96.12 140 PHE A C 1
ATOM 1179 O O . PHE A 1 140 ? -32.141 -29.587 25.867 1.00 96.12 140 PHE A O 1
ATOM 1186 N N . LEU A 1 141 ? -31.757 -31.429 27.090 1.00 96.00 141 LEU A N 1
ATOM 1187 C CA . LEU A 1 141 ? -32.291 -32.366 26.099 1.00 96.00 141 LEU A CA 1
ATOM 1188 C C . LEU A 1 141 ? -33.767 -32.106 25.809 1.00 96.00 141 LEU A C 1
ATOM 1190 O O . LEU A 1 141 ? -34.157 -32.120 24.646 1.00 96.00 141 LEU A O 1
ATOM 1194 N N . SER A 1 142 ? -34.581 -31.845 26.836 1.00 96.00 142 SER A N 1
ATOM 1195 C CA . SER A 1 142 ? -35.990 -31.489 26.636 1.00 96.00 142 SER A CA 1
ATOM 1196 C C . SER A 1 142 ? -36.117 -30.206 25.815 1.00 96.00 142 SER A C 1
ATOM 1198 O O . SER A 1 142 ? -36.838 -30.176 24.823 1.00 96.00 142 SER A O 1
ATOM 1200 N N . LEU A 1 143 ? -35.378 -29.159 26.197 1.00 96.12 143 LEU A N 1
ATOM 1201 C CA . LEU A 1 143 ? -35.406 -27.874 25.502 1.00 96.12 143 LEU A CA 1
ATOM 1202 C C . LEU A 1 143 ? -34.883 -27.990 24.064 1.00 96.12 143 LEU A C 1
ATOM 1204 O O . LEU A 1 143 ? -35.427 -27.372 23.150 1.00 96.12 143 LEU A O 1
ATOM 1208 N N . TRP A 1 144 ? -33.823 -28.763 23.855 1.00 97.38 144 TRP A N 1
ATOM 1209 C CA . TRP A 1 144 ? -33.209 -28.960 22.553 1.00 97.38 144 TRP A CA 1
ATOM 1210 C C . TRP A 1 144 ? -34.133 -29.727 21.609 1.00 97.38 144 TRP A C 1
ATOM 1212 O O . TRP A 1 144 ? -34.346 -29.252 20.498 1.00 97.38 144 TRP A O 1
ATOM 1222 N N . LYS A 1 145 ? -34.745 -30.835 22.055 1.00 97.62 145 LYS A N 1
ATOM 1223 C CA . LYS A 1 145 ? -35.689 -31.631 21.247 1.00 97.62 145 LYS A CA 1
ATOM 1224 C C . LYS A 1 145 ? -36.864 -30.784 20.756 1.00 97.62 145 LYS A C 1
ATOM 1226 O O . LYS A 1 145 ? -37.090 -30.712 19.552 1.00 97.62 145 LYS A O 1
ATOM 1231 N N . ASP A 1 146 ? -37.495 -30.025 21.654 1.00 97.06 146 ASP A N 1
ATOM 1232 C CA . ASP A 1 146 ? -38.611 -29.131 21.314 1.00 97.06 146 ASP A CA 1
ATOM 1233 C C . ASP A 1 146 ? -38.250 -28.089 20.240 1.00 97.06 146 ASP A C 1
ATOM 1235 O O . ASP A 1 146 ? -39.091 -27.700 19.430 1.00 97.06 146 ASP A O 1
ATOM 1239 N N . ASN A 1 147 ? -37.019 -27.567 20.252 1.00 97.38 147 ASN A N 1
ATOM 1240 C CA . ASN A 1 147 ? -36.573 -26.580 19.262 1.00 97.38 147 ASN A CA 1
ATOM 1241 C C . ASN A 1 147 ? -36.015 -27.233 17.991 1.00 97.38 147 ASN A C 1
ATOM 1243 O O . ASN A 1 147 ? -36.138 -26.651 16.916 1.00 97.38 147 ASN A O 1
ATOM 1247 N N . CYS A 1 148 ? -35.446 -28.434 18.093 1.00 97.44 148 CYS A N 1
ATOM 1248 C CA . CYS A 1 148 ? -35.028 -29.244 16.955 1.00 97.44 148 CYS A CA 1
ATOM 1249 C C . CYS A 1 148 ? -36.239 -29.586 16.079 1.00 97.44 148 CYS A C 1
ATOM 1251 O O . CYS A 1 148 ? -36.221 -29.311 14.881 1.00 97.44 148 CYS A O 1
ATOM 1253 N N . ASP A 1 149 ? -37.327 -30.062 16.687 1.00 97.62 149 ASP A N 1
ATOM 1254 C CA . ASP A 1 149 ? -38.546 -30.418 15.958 1.00 97.62 149 ASP A CA 1
ATOM 1255 C C . ASP A 1 149 ? -39.156 -29.196 15.260 1.00 97.62 149 ASP A C 1
ATOM 1257 O O . ASP A 1 149 ? -39.423 -29.248 14.061 1.00 97.62 149 ASP A O 1
ATOM 1261 N N . LYS A 1 150 ? -39.242 -28.048 15.947 1.00 97.00 150 LYS A N 1
ATOM 1262 C CA . LYS A 1 150 ? -39.683 -26.777 15.336 1.00 97.00 150 LYS A CA 1
ATOM 1263 C C . LYS A 1 150 ? -38.811 -26.342 14.160 1.00 97.00 150 LYS A C 1
ATOM 1265 O O . LYS A 1 150 ? -39.316 -25.768 13.197 1.00 97.00 150 LYS A O 1
ATOM 1270 N N . PHE A 1 151 ? -37.499 -26.555 14.248 1.00 96.50 151 PHE A N 1
ATOM 1271 C CA . PHE A 1 151 ? -36.577 -26.205 13.172 1.00 96.50 151 PHE A CA 1
ATOM 1272 C C . PHE A 1 151 ? -36.814 -27.075 11.931 1.00 96.50 151 PHE A C 1
ATOM 1274 O O . PHE A 1 151 ? -36.920 -26.549 10.824 1.00 96.50 151 PHE A O 1
ATOM 1281 N N . PHE A 1 152 ? -36.958 -28.391 12.100 1.00 96.62 152 PHE A N 1
ATOM 1282 C CA . PHE A 1 152 ? -37.269 -29.287 10.985 1.00 96.62 152 PHE A CA 1
ATOM 1283 C C . PHE A 1 152 ? -38.673 -29.052 10.416 1.00 96.62 152 PHE A C 1
ATOM 1285 O O . PHE A 1 152 ? -38.824 -29.035 9.196 1.00 96.62 152 PHE A O 1
ATOM 1292 N N . GLU A 1 153 ? -39.678 -28.782 11.255 1.00 95.50 153 GLU A N 1
ATOM 1293 C CA . GLU A 1 153 ? -41.013 -28.357 10.809 1.00 95.50 153 GLU A CA 1
ATOM 1294 C C . GLU A 1 153 ? -40.939 -27.108 9.918 1.00 95.50 153 GLU A C 1
ATOM 1296 O O . GLU A 1 153 ? -41.526 -27.091 8.833 1.00 95.50 153 GLU A O 1
ATOM 1301 N N . TYR A 1 154 ? -40.155 -26.101 10.323 1.00 94.88 154 TYR A N 1
ATOM 1302 C CA . TYR A 1 154 ? -39.907 -24.906 9.515 1.00 94.88 154 TYR A CA 1
ATOM 1303 C C . TYR A 1 154 ? -39.270 -25.249 8.156 1.00 94.88 154 TYR A C 1
ATOM 1305 O O . TYR A 1 154 ? -39.725 -24.755 7.121 1.00 94.88 154 TYR A O 1
ATOM 1313 N N . LEU A 1 155 ? -38.261 -26.130 8.126 1.00 94.06 155 LEU A N 1
ATOM 1314 C CA . LEU A 1 155 ? -37.630 -26.564 6.873 1.00 94.06 155 LEU A CA 1
ATOM 1315 C C . LEU A 1 155 ? -38.610 -27.306 5.957 1.00 94.06 155 LEU A C 1
ATOM 1317 O O . LEU A 1 155 ? -38.650 -27.025 4.758 1.00 94.06 155 LEU A O 1
ATOM 1321 N N . TYR A 1 156 ? -39.420 -28.218 6.497 1.00 92.75 156 TYR A N 1
ATOM 1322 C CA . TYR A 1 156 ? -40.402 -28.965 5.711 1.00 92.75 156 TYR A CA 1
ATOM 1323 C C . TYR A 1 156 ? -41.506 -28.060 5.148 1.00 92.75 156 TYR A C 1
ATOM 1325 O O . TYR A 1 156 ? -41.945 -28.276 4.017 1.00 92.75 156 TYR A O 1
ATOM 1333 N N . GLU A 1 157 ? -41.925 -27.030 5.893 1.00 92.50 157 GLU A N 1
ATOM 1334 C CA . GLU A 1 157 ? -42.916 -26.053 5.430 1.00 92.50 157 GLU A CA 1
ATOM 1335 C C . GLU A 1 157 ? -42.360 -25.166 4.304 1.00 92.50 157 GLU A C 1
ATOM 1337 O O . GLU A 1 157 ? -43.015 -24.968 3.278 1.00 92.50 157 GLU A O 1
ATOM 1342 N N . LYS A 1 158 ? -41.148 -24.621 4.479 1.00 91.00 158 LYS A N 1
ATOM 1343 C CA . LYS A 1 158 ? -40.568 -23.638 3.547 1.00 91.00 158 LYS A CA 1
ATOM 1344 C C . LYS A 1 158 ? -39.880 -24.268 2.343 1.00 91.00 158 LYS A C 1
ATOM 1346 O O . LYS A 1 158 ? -39.866 -23.672 1.263 1.00 91.00 158 LYS A O 1
ATOM 1351 N N . LYS A 1 159 ? -39.285 -25.452 2.511 1.00 90.12 159 LYS A N 1
ATOM 1352 C CA . LYS A 1 159 ? -38.421 -26.103 1.518 1.00 90.12 159 LYS A CA 1
ATOM 1353 C C . LYS A 1 159 ? -38.676 -27.619 1.453 1.00 90.12 159 LYS A C 1
ATOM 1355 O O . LYS A 1 159 ? -37.783 -28.412 1.745 1.00 90.12 159 LYS A O 1
ATOM 1360 N N . PRO A 1 160 ? -39.852 -28.061 0.974 1.00 87.00 160 PRO A N 1
ATOM 1361 C CA . PRO A 1 160 ? -40.239 -29.478 0.987 1.00 87.00 160 PRO A CA 1
ATOM 1362 C C . PRO A 1 160 ? -39.330 -30.402 0.153 1.00 87.00 160 PRO A C 1
ATOM 1364 O O . PRO A 1 160 ? -39.319 -31.611 0.370 1.00 87.00 160 PRO A O 1
ATOM 1367 N N . ASN A 1 161 ? -38.565 -29.846 -0.795 1.00 89.25 161 ASN A N 1
ATOM 1368 C CA . ASN A 1 161 ? -37.640 -30.592 -1.657 1.00 89.25 161 ASN A CA 1
ATOM 1369 C C . ASN A 1 161 ? -36.167 -30.472 -1.228 1.00 89.25 161 ASN A C 1
ATOM 1371 O O . ASN A 1 161 ? -35.297 -30.994 -1.924 1.00 89.25 161 ASN A O 1
ATOM 1375 N N . LEU A 1 162 ? -35.873 -29.771 -0.129 1.00 93.69 162 LEU A N 1
ATOM 1376 C CA . LEU A 1 162 ? -34.505 -29.585 0.345 1.00 93.69 162 LEU A CA 1
ATOM 1377 C C . LEU A 1 162 ? -33.919 -30.913 0.807 1.00 93.69 162 LEU A C 1
ATOM 1379 O O . LEU A 1 162 ? -34.499 -31.613 1.640 1.00 93.69 162 LEU A O 1
ATOM 1383 N N . LYS A 1 163 ? -32.736 -31.248 0.292 1.00 94.94 163 LYS A N 1
ATOM 1384 C CA . LYS A 1 163 ? -32.000 -32.419 0.752 1.00 94.94 163 LYS A CA 1
ATOM 1385 C C . LYS A 1 163 ? -31.191 -32.061 1.998 1.00 94.94 163 LYS A C 1
ATOM 1387 O O . LYS A 1 163 ? -30.220 -31.313 1.909 1.00 94.94 163 LYS A O 1
ATOM 1392 N N . ILE A 1 164 ? -31.587 -32.597 3.151 1.00 96.56 164 ILE A N 1
ATOM 1393 C CA . ILE A 1 164 ? -30.911 -32.356 4.431 1.00 96.56 164 ILE A CA 1
ATOM 1394 C C . ILE A 1 164 ? -29.910 -33.482 4.696 1.00 96.56 164 ILE A C 1
ATOM 1396 O O . ILE A 1 164 ? -30.258 -34.660 4.605 1.00 96.56 164 ILE A O 1
ATOM 1400 N N . ILE A 1 165 ? -28.671 -33.113 5.015 1.00 97.06 165 ILE A N 1
ATOM 1401 C CA . ILE A 1 165 ? -27.567 -34.037 5.270 1.00 97.06 165 ILE A CA 1
ATOM 1402 C C . ILE A 1 165 ? -26.990 -33.757 6.659 1.00 97.06 165 ILE A C 1
ATOM 1404 O O . ILE A 1 165 ? -26.492 -32.663 6.920 1.00 97.06 165 ILE A O 1
ATOM 1408 N N . 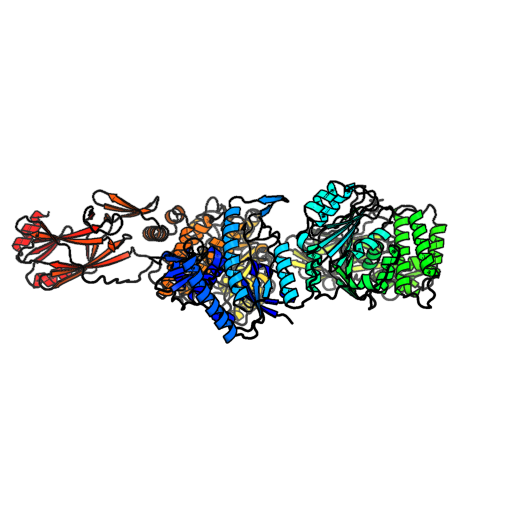LEU A 1 166 ? -27.043 -34.752 7.538 1.00 97.19 166 LEU A N 1
ATOM 1409 C CA . LEU A 1 166 ? -26.423 -34.735 8.857 1.00 97.19 166 LEU A CA 1
ATOM 1410 C C . LEU A 1 166 ? -24.988 -35.270 8.750 1.00 97.19 166 LEU A C 1
ATOM 1412 O O . LEU A 1 166 ? -24.778 -36.437 8.413 1.00 97.19 166 LEU A O 1
ATOM 1416 N N . ASN A 1 167 ? -24.004 -34.418 9.039 1.00 95.94 167 ASN A N 1
ATOM 1417 C CA . ASN A 1 167 ? -22.596 -34.799 9.114 1.00 95.94 167 ASN A CA 1
ATOM 1418 C C . ASN A 1 167 ? -22.233 -35.152 10.564 1.00 95.94 167 ASN A C 1
ATOM 1420 O O . ASN A 1 167 ? -22.223 -34.268 11.425 1.00 95.94 167 ASN A O 1
ATOM 1424 N N . ARG A 1 168 ? -21.942 -36.430 10.844 1.00 95.12 168 ARG A N 1
ATOM 1425 C CA . ARG A 1 168 ? -21.562 -36.879 12.192 1.00 95.12 168 ARG A CA 1
ATOM 1426 C C . ARG A 1 168 ? -20.113 -36.498 12.485 1.00 95.12 168 ARG A C 1
ATOM 1428 O O . ARG A 1 168 ? -19.177 -36.957 11.830 1.00 95.12 168 ARG A O 1
ATOM 1435 N N . VAL A 1 169 ? -19.924 -35.653 13.495 1.00 93.19 169 VAL A N 1
ATOM 1436 C CA . VAL A 1 169 ? -18.613 -35.115 13.896 1.00 93.19 169 VAL A CA 1
ATOM 1437 C C . VAL A 1 169 ? -18.209 -35.725 15.234 1.00 93.19 169 VAL A C 1
ATOM 1439 O O . VAL A 1 169 ? -19.054 -35.921 16.103 1.00 93.19 169 VAL A O 1
ATOM 1442 N N . ARG A 1 170 ? -16.924 -36.035 15.434 1.00 93.62 170 ARG A N 1
ATOM 1443 C CA . ARG A 1 170 ? -16.428 -36.638 16.684 1.00 93.62 170 ARG A CA 1
ATOM 1444 C C . ARG A 1 170 ? -15.121 -36.009 17.134 1.00 93.62 170 ARG A C 1
ATOM 1446 O O . ARG A 1 170 ? -14.191 -35.878 16.353 1.00 93.62 170 ARG A O 1
ATOM 1453 N N . LEU A 1 171 ? -15.019 -35.627 18.395 1.00 93.81 171 LEU A N 1
ATOM 1454 C CA . LEU A 1 171 ? -13.779 -35.134 18.971 1.00 93.81 171 LEU A CA 1
ATOM 1455 C C . LEU A 1 171 ? -12.729 -36.251 18.972 1.00 93.81 171 LEU A C 1
ATOM 1457 O O . LEU A 1 171 ? -13.028 -37.379 19.367 1.00 93.81 171 LEU A O 1
ATOM 1461 N N . THR A 1 172 ? -11.503 -35.915 18.575 1.00 92.56 172 THR A N 1
ATOM 1462 C CA . THR A 1 172 ? -10.334 -36.795 18.682 1.00 92.56 172 THR A CA 1
ATOM 1463 C C . THR A 1 172 ? -9.383 -36.316 19.774 1.00 92.56 172 THR A C 1
ATOM 1465 O O . THR A 1 172 ? -9.202 -35.116 19.995 1.00 92.56 172 THR A O 1
ATOM 1468 N N . ASP A 1 173 ? -8.765 -37.270 20.459 1.00 92.38 173 ASP A N 1
ATOM 1469 C CA . ASP A 1 173 ? -7.634 -37.076 21.362 1.00 92.38 173 ASP A CA 1
ATOM 1470 C C . ASP A 1 173 ? -6.298 -37.451 20.704 1.00 92.38 173 ASP A C 1
ATOM 1472 O O . ASP A 1 173 ? -5.236 -37.215 21.274 1.00 92.38 173 ASP A O 1
ATOM 1476 N N . LYS A 1 174 ? -6.326 -38.003 19.488 1.00 92.06 174 LYS A N 1
ATOM 1477 C CA . LYS A 1 174 ? -5.137 -38.399 18.733 1.00 92.06 174 LYS A CA 1
ATOM 1478 C C . LYS A 1 174 ? -4.807 -37.327 17.714 1.00 92.06 174 LYS A C 1
ATOM 1480 O O . LYS A 1 174 ? -5.657 -36.949 16.914 1.00 92.06 174 LYS A O 1
ATOM 1485 N N . PHE A 1 175 ? -3.560 -36.874 17.695 1.00 89.44 175 PHE A N 1
ATOM 1486 C CA . PHE A 1 175 ? -3.092 -35.851 16.770 1.00 89.44 175 PHE A CA 1
ATOM 1487 C C . PHE A 1 175 ? -1.844 -36.300 16.030 1.00 89.44 175 PHE A C 1
ATOM 1489 O O . PHE A 1 175 ? -0.939 -36.886 16.616 1.00 89.44 175 PHE A O 1
ATOM 1496 N N . PHE A 1 176 ? -1.765 -35.961 14.753 1.00 83.56 176 PHE A N 1
ATOM 1497 C CA . PHE A 1 176 ? -0.559 -36.075 13.957 1.00 83.56 176 PHE A CA 1
ATOM 1498 C C . PHE A 1 176 ? 0.358 -34.874 14.237 1.00 83.56 176 PHE A C 1
ATOM 1500 O O . PHE A 1 176 ? -0.087 -33.719 14.221 1.00 83.56 176 PHE A O 1
ATOM 1507 N N . MET A 1 177 ? 1.629 -35.135 14.553 1.00 78.12 177 MET A N 1
ATOM 1508 C CA . MET A 1 177 ? 2.667 -34.119 14.759 1.00 78.12 177 MET A CA 1
ATOM 1509 C C . MET A 1 177 ? 4.048 -34.704 14.442 1.00 78.12 177 MET A C 1
ATOM 1511 O O . MET A 1 177 ? 4.437 -35.712 15.031 1.00 78.12 177 MET A O 1
ATOM 1515 N N . ASN A 1 178 ? 4.813 -34.045 13.562 1.00 69.56 178 ASN A N 1
ATOM 1516 C CA . ASN A 1 178 ? 6.194 -34.420 13.214 1.00 69.56 178 ASN A CA 1
ATOM 1517 C C . ASN A 1 178 ? 6.356 -35.930 12.954 1.00 69.56 178 ASN A C 1
ATOM 1519 O O . ASN A 1 178 ? 7.209 -36.580 13.554 1.00 69.56 178 ASN A O 1
ATOM 1523 N N . ASP A 1 179 ? 5.500 -36.481 12.092 1.00 67.44 179 ASP A N 1
ATOM 1524 C CA . ASP A 1 179 ? 5.546 -37.879 11.638 1.00 67.44 179 ASP A CA 1
ATOM 1525 C C . ASP A 1 179 ? 5.225 -38.923 12.713 1.00 67.44 179 ASP A C 1
ATOM 1527 O O . ASP A 1 179 ? 5.562 -40.099 12.579 1.00 67.44 179 ASP A O 1
ATOM 1531 N N . SER A 1 180 ? 4.562 -38.499 13.787 1.00 73.44 180 SER A N 1
ATOM 1532 C CA . SER A 1 180 ? 4.123 -39.366 14.874 1.00 73.44 180 SER A CA 1
ATOM 1533 C C . SER A 1 180 ? 2.703 -39.023 15.315 1.00 73.44 180 SER A C 1
ATOM 1535 O O . SER A 1 180 ? 2.266 -37.873 15.227 1.00 73.44 180 SER A O 1
ATOM 1537 N N . VAL A 1 181 ? 1.976 -40.031 15.797 1.00 84.31 181 VAL A N 1
ATOM 1538 C CA . VAL A 1 181 ? 0.678 -39.836 16.447 1.00 84.31 181 VAL A CA 1
ATOM 1539 C C . VAL A 1 181 ? 0.911 -39.623 17.936 1.00 84.31 181 VAL A C 1
ATOM 1541 O O . VAL A 1 181 ? 1.430 -40.501 18.624 1.00 84.31 181 VAL A O 1
ATOM 1544 N N . ILE A 1 182 ? 0.508 -38.461 18.435 1.00 87.19 182 ILE A N 1
ATOM 1545 C CA . ILE A 1 182 ? 0.487 -38.144 19.860 1.00 87.19 182 ILE A CA 1
ATOM 1546 C C . ILE A 1 182 ? -0.937 -38.282 20.394 1.00 87.19 182 ILE A C 1
ATOM 1548 O O . ILE A 1 182 ? -1.898 -37.900 19.730 1.00 87.19 182 ILE A O 1
ATOM 1552 N N . VAL A 1 183 ? -1.070 -38.813 21.606 1.00 88.31 183 VAL A N 1
ATOM 1553 C CA . VAL A 1 183 ? -2.341 -38.827 22.337 1.00 88.31 183 VAL A CA 1
ATOM 1554 C C . VAL A 1 183 ? -2.327 -37.673 23.329 1.00 88.31 183 VAL A C 1
ATOM 1556 O O . VAL A 1 183 ? -1.405 -37.541 24.135 1.00 88.31 183 VAL A O 1
ATOM 1559 N N . ASP A 1 184 ? -3.338 -36.821 23.251 1.00 87.38 184 ASP A N 1
ATOM 1560 C CA . ASP A 1 184 ? -3.577 -35.742 24.193 1.00 87.38 184 ASP A CA 1
ATOM 1561 C C . ASP A 1 184 ? -4.456 -36.254 25.339 1.00 87.38 184 ASP A C 1
ATOM 1563 O O . ASP A 1 184 ? -5.686 -36.226 25.275 1.00 87.38 184 ASP A O 1
ATOM 1567 N N . ASN A 1 185 ? -3.800 -36.737 26.395 1.00 87.31 185 ASN A N 1
ATOM 1568 C CA . ASN A 1 185 ? -4.474 -37.328 27.553 1.00 87.31 185 ASN A CA 1
ATOM 1569 C C . ASN A 1 185 ? -5.451 -36.355 28.246 1.00 87.31 185 ASN A C 1
ATOM 1571 O O . ASN A 1 185 ? -6.402 -36.805 28.883 1.00 87.31 185 ASN A O 1
ATOM 1575 N N . ASP A 1 186 ? -5.259 -35.034 28.107 1.00 84.31 186 ASP A N 1
ATOM 1576 C CA . ASP A 1 186 ? -6.161 -34.019 28.677 1.00 84.31 186 ASP A CA 1
ATOM 1577 C C . ASP A 1 186 ? -7.467 -33.866 27.870 1.00 84.31 186 ASP A C 1
ATOM 1579 O O . ASP A 1 186 ? -8.432 -33.233 28.334 1.00 84.31 186 ASP A O 1
ATOM 1583 N N . LEU A 1 187 ? -7.494 -34.410 26.647 1.00 86.75 187 LEU A N 1
ATOM 1584 C CA . LEU A 1 187 ? -8.647 -34.425 25.752 1.00 86.75 187 LEU A CA 1
ATOM 1585 C C . LEU A 1 187 ? -9.370 -35.769 25.728 1.00 86.75 187 LEU A C 1
ATOM 1587 O O . LEU A 1 187 ? -10.560 -35.746 25.445 1.00 86.75 187 LEU A O 1
ATOM 1591 N N . THR A 1 188 ? -8.732 -36.892 26.066 1.00 86.75 188 THR A N 1
ATOM 1592 C CA . THR A 1 188 ? -9.343 -38.235 25.993 1.00 86.75 188 THR A CA 1
ATOM 1593 C C . THR A 1 188 ? -10.701 -38.318 26.697 1.00 86.75 188 THR A C 1
ATOM 1595 O O . THR A 1 188 ? -11.712 -38.625 26.066 1.00 86.75 188 THR A O 1
ATOM 1598 N N . GLU A 1 189 ? -10.765 -37.967 27.986 1.00 86.75 189 GLU A N 1
ATOM 1599 C CA . GLU A 1 189 ? -12.019 -38.018 28.758 1.00 86.75 189 GLU A CA 1
ATOM 1600 C C . GLU A 1 189 ? -13.062 -37.024 28.219 1.00 86.75 189 GLU A C 1
ATOM 1602 O O . GLU A 1 189 ? -14.248 -37.335 28.114 1.00 86.75 189 GLU A O 1
ATOM 1607 N N . LYS A 1 190 ? -12.624 -35.823 27.816 1.00 86.25 190 LYS A N 1
ATOM 1608 C CA . LYS A 1 190 ? -13.518 -34.806 27.243 1.00 86.25 190 LYS A CA 1
ATOM 1609 C C . LYS A 1 190 ? -14.095 -35.265 25.908 1.00 86.25 190 LYS A C 1
ATOM 1611 O O . LYS A 1 190 ? -15.286 -35.087 25.683 1.00 86.25 190 LYS A O 1
ATOM 1616 N N . ALA A 1 191 ? -13.262 -35.823 25.036 1.00 89.69 191 ALA A N 1
ATOM 1617 C CA . ALA A 1 191 ? -13.654 -36.305 23.724 1.00 89.69 191 ALA A CA 1
ATOM 1618 C C . ALA A 1 191 ? -14.713 -37.394 23.862 1.00 89.69 191 ALA A C 1
ATOM 1620 O O . ALA A 1 191 ? -15.748 -37.290 23.216 1.00 89.69 191 ALA A O 1
ATOM 1621 N N . GLN A 1 192 ? -14.513 -38.354 24.772 1.00 90.19 192 GLN A N 1
ATOM 1622 C CA . GLN A 1 192 ? -15.504 -39.388 25.059 1.00 90.19 192 GLN A CA 1
ATOM 1623 C C . GLN A 1 192 ? -16.852 -38.786 25.489 1.00 90.19 192 GLN A C 1
ATOM 1625 O O . GLN A 1 192 ? -17.859 -39.033 24.836 1.00 90.19 192 GLN A O 1
ATOM 1630 N N . ILE A 1 193 ? -16.860 -37.912 26.502 1.00 91.44 193 ILE A N 1
ATOM 1631 C CA . ILE A 1 193 ? -18.096 -37.291 27.010 1.00 91.44 193 ILE A CA 1
ATOM 1632 C C . ILE A 1 193 ? -18.845 -36.519 25.912 1.00 91.44 193 ILE A C 1
ATOM 1634 O O . ILE A 1 193 ? -20.059 -36.653 25.770 1.00 91.44 193 ILE A O 1
ATOM 1638 N N . TYR A 1 194 ? -18.145 -35.688 25.133 1.00 92.69 194 TYR A N 1
ATOM 1639 C CA . TYR A 1 194 ? -18.797 -34.900 24.083 1.00 92.69 194 TYR A CA 1
ATOM 1640 C C . TYR A 1 194 ? -19.219 -35.752 22.884 1.00 92.69 194 TYR A C 1
ATOM 1642 O O . TYR A 1 194 ? -20.216 -35.425 22.247 1.00 92.69 194 TYR A O 1
ATOM 1650 N N . ASN A 1 195 ? -18.507 -36.839 22.587 1.00 94.62 195 ASN A N 1
ATOM 1651 C CA . ASN A 1 195 ? -18.905 -37.793 21.556 1.00 94.62 195 ASN A CA 1
ATOM 1652 C C . ASN A 1 195 ? -20.183 -38.541 21.946 1.00 94.62 195 ASN A C 1
ATOM 1654 O O . ASN A 1 195 ? -21.062 -38.670 21.097 1.00 94.62 195 ASN A O 1
ATOM 1658 N N . ASP A 1 196 ? -20.329 -38.926 23.218 1.00 94.25 196 ASP A N 1
ATOM 1659 C CA . ASP A 1 196 ? -21.564 -39.522 23.744 1.00 94.25 196 ASP A CA 1
ATOM 1660 C C . ASP A 1 196 ? -22.741 -38.533 23.635 1.00 94.25 196 ASP A C 1
ATOM 1662 O O . ASP A 1 196 ? -23.845 -38.897 23.228 1.00 94.25 196 ASP A O 1
ATOM 1666 N N . PHE A 1 197 ? -22.504 -37.250 23.945 1.00 95.62 197 PHE A N 1
ATOM 1667 C CA . PHE A 1 197 ? -23.513 -36.201 23.767 1.00 95.62 197 PHE A CA 1
ATOM 1668 C C . PHE A 1 197 ? -23.903 -36.014 22.299 1.00 95.62 197 PHE A C 1
ATOM 1670 O O . PHE A 1 197 ? -25.085 -35.869 21.999 1.00 95.62 197 PHE A O 1
ATOM 1677 N N . LEU A 1 198 ? -22.931 -36.011 21.384 1.00 95.50 198 LEU A N 1
ATOM 1678 C CA . LEU A 1 198 ? -23.197 -35.885 19.951 1.00 95.50 198 LEU A CA 1
ATOM 1679 C C . LEU A 1 198 ? -24.000 -37.068 19.431 1.00 95.50 198 LEU A C 1
ATOM 1681 O O . LEU A 1 198 ? -24.976 -36.863 18.719 1.00 95.50 198 LEU A O 1
ATOM 1685 N N . GLU A 1 199 ? -23.637 -38.282 19.831 1.00 95.75 199 GLU A N 1
ATOM 1686 C CA . GLU A 1 199 ? -24.352 -39.489 19.438 1.00 95.75 199 GLU A CA 1
ATOM 1687 C C . GLU A 1 199 ? -25.818 -39.466 19.886 1.00 95.75 199 GLU A C 1
ATOM 1689 O O . GLU A 1 199 ? -26.703 -39.766 19.087 1.00 95.75 199 GLU A O 1
ATOM 1694 N N . GLU A 1 200 ? -26.099 -39.033 21.116 1.00 96.12 200 GLU A N 1
ATOM 1695 C CA . GLU A 1 200 ? -27.472 -38.906 21.614 1.00 96.12 200 GLU A CA 1
ATOM 1696 C C . GLU A 1 200 ? -28.306 -37.889 20.814 1.00 96.12 200 GLU A C 1
ATOM 1698 O O . GLU A 1 200 ? -29.457 -38.166 20.465 1.00 96.12 200 GLU A O 1
ATOM 1703 N N . LEU A 1 201 ? -27.735 -36.721 20.503 1.00 96.81 201 LEU A N 1
ATOM 1704 C CA . LEU A 1 201 ? -28.422 -35.677 19.735 1.00 96.81 201 LEU A CA 1
ATOM 1705 C C . LEU A 1 201 ? -28.625 -36.093 18.267 1.00 96.81 201 LEU A C 1
ATOM 1707 O O . LEU A 1 201 ? -29.701 -35.902 17.703 1.00 96.81 201 LEU A O 1
ATOM 1711 N N . GLU A 1 202 ? -27.609 -36.691 17.644 1.00 97.12 202 GLU A N 1
ATOM 1712 C CA . GLU A 1 202 ? -27.660 -37.168 16.258 1.00 97.12 202 GLU A CA 1
ATOM 1713 C C . GLU A 1 202 ? -28.682 -38.295 16.082 1.00 97.12 202 GLU A C 1
ATOM 1715 O O . GLU A 1 202 ? -29.479 -38.245 15.144 1.00 97.12 202 GLU A O 1
ATOM 1720 N N . ASN A 1 203 ? -28.708 -39.273 16.996 1.00 97.19 203 ASN A N 1
ATOM 1721 C CA . ASN A 1 203 ? -29.664 -40.381 16.946 1.00 97.19 203 ASN A CA 1
ATOM 1722 C C . ASN A 1 203 ? -31.108 -39.871 17.022 1.00 97.19 203 ASN A C 1
ATOM 1724 O O . ASN A 1 203 ? -31.959 -40.349 16.277 1.00 97.19 203 ASN A O 1
ATOM 1728 N N . TYR A 1 204 ? -31.376 -38.836 17.828 1.00 97.69 204 TYR A N 1
ATOM 1729 C CA . TYR A 1 204 ? -32.697 -38.208 17.858 1.00 97.69 204 TYR A CA 1
ATOM 1730 C C . TYR A 1 204 ? -33.106 -37.641 16.490 1.00 97.69 204 TYR A C 1
ATOM 1732 O O . TYR A 1 204 ? -34.237 -37.860 16.057 1.00 97.69 204 TYR A O 1
ATOM 1740 N N . ILE A 1 205 ? -32.203 -36.947 15.782 1.00 97.75 205 ILE A N 1
ATOM 1741 C CA . ILE A 1 205 ? -32.501 -36.429 14.436 1.00 97.75 205 ILE A CA 1
ATOM 1742 C C . ILE A 1 205 ? -32.762 -37.579 13.463 1.00 97.75 205 ILE A C 1
ATOM 1744 O O . ILE A 1 205 ? -33.738 -37.533 12.722 1.00 97.75 205 ILE A O 1
ATOM 1748 N N . ILE A 1 206 ? -31.916 -38.609 13.475 1.00 97.38 206 ILE A N 1
ATOM 1749 C CA . ILE A 1 206 ? -32.019 -39.752 12.557 1.00 97.38 206 ILE A CA 1
ATOM 1750 C C . ILE A 1 206 ? -33.338 -40.514 12.756 1.00 97.38 206 ILE A C 1
ATOM 1752 O O . ILE A 1 206 ? -33.949 -40.954 11.784 1.00 97.38 206 ILE A O 1
ATOM 1756 N N . GLU A 1 207 ? -33.788 -40.666 14.003 1.00 97.31 207 GLU A N 1
ATOM 1757 C CA . GLU A 1 207 ? -35.013 -41.399 14.339 1.00 97.31 207 GLU A CA 1
ATOM 1758 C C . GLU A 1 207 ? -36.297 -40.614 14.031 1.00 97.31 207 GLU A C 1
ATOM 1760 O O . GLU A 1 207 ? -37.316 -41.224 13.703 1.00 97.31 207 GLU A O 1
ATOM 1765 N N . ASN A 1 208 ? -36.267 -39.279 14.133 1.00 97.12 208 ASN A N 1
ATOM 1766 C CA . ASN A 1 208 ? -37.476 -38.445 14.078 1.00 97.12 208 ASN A CA 1
ATOM 1767 C C . ASN A 1 208 ? -37.602 -37.606 12.796 1.00 97.12 208 ASN A C 1
ATOM 1769 O O . ASN A 1 208 ? -38.700 -37.153 12.474 1.00 97.12 208 ASN A O 1
ATOM 1773 N N . HIS A 1 209 ? -36.516 -37.418 12.037 1.00 96.44 209 HIS A N 1
ATOM 1774 C CA . HIS A 1 209 ? -36.466 -36.510 10.888 1.00 96.44 209 HIS A CA 1
ATOM 1775 C C . HIS A 1 209 ? -35.876 -37.167 9.639 1.00 96.44 209 HIS A C 1
ATOM 1777 O O . HIS A 1 209 ? -35.039 -38.064 9.699 1.00 96.44 209 HIS A O 1
ATOM 1783 N N . LYS A 1 210 ? -36.307 -36.703 8.460 1.00 93.50 210 LYS A N 1
ATOM 1784 C CA . LYS A 1 210 ? -35.831 -37.228 7.176 1.00 93.50 210 LYS A CA 1
ATOM 1785 C C . LYS A 1 210 ? -34.510 -36.564 6.792 1.00 93.50 210 LYS A C 1
ATOM 1787 O O . LYS A 1 210 ? -34.504 -35.511 6.154 1.00 93.50 210 LYS A O 1
ATOM 1792 N N . VAL A 1 211 ? -33.404 -37.218 7.134 1.00 96.19 211 VAL A N 1
ATOM 1793 C CA . VAL A 1 211 ? -32.045 -36.772 6.803 1.00 96.19 211 VAL A CA 1
ATOM 1794 C C . VAL A 1 211 ? -31.230 -37.891 6.162 1.00 96.19 211 VAL A C 1
ATOM 1796 O O . VAL A 1 211 ? -31.392 -39.063 6.497 1.00 96.19 211 VAL A O 1
ATOM 1799 N N . ASP A 1 212 ? -30.326 -37.526 5.258 1.00 96.50 212 ASP A N 1
ATOM 1800 C CA . ASP A 1 212 ? -29.228 -38.409 4.866 1.00 96.50 212 ASP A CA 1
ATOM 1801 C C . ASP A 1 212 ? -28.072 -38.245 5.857 1.00 96.50 212 ASP A C 1
ATOM 1803 O O . ASP A 1 212 ? -27.824 -37.149 6.351 1.00 96.50 212 ASP A O 1
ATOM 1807 N N . VAL A 1 213 ? -27.345 -39.325 6.135 1.00 96.44 213 VAL A N 1
ATOM 1808 C CA . VAL A 1 213 ? -26.239 -39.323 7.104 1.00 96.44 213 VAL A CA 1
ATOM 1809 C C . VAL A 1 213 ? -24.910 -39.542 6.389 1.00 96.44 213 VAL A C 1
AT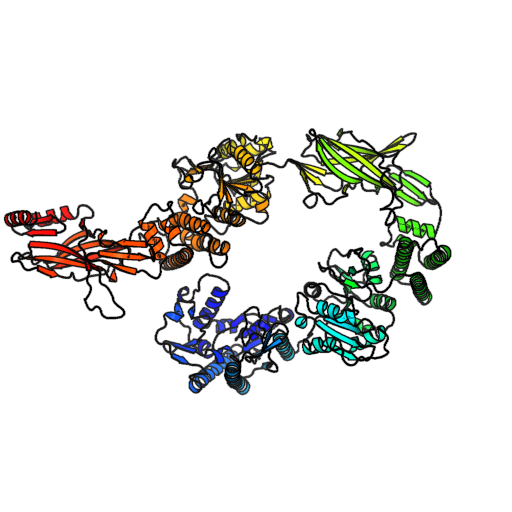OM 1811 O O . VAL A 1 213 ? -24.810 -40.427 5.530 1.00 96.44 213 VAL A O 1
ATOM 1814 N N . ILE A 1 214 ? -23.915 -38.736 6.760 1.00 95.12 214 ILE A N 1
ATOM 1815 C CA . ILE A 1 214 ? -22.493 -38.948 6.471 1.00 95.12 214 ILE A CA 1
ATOM 1816 C C . ILE A 1 214 ? -21.798 -39.282 7.788 1.00 95.12 214 ILE A C 1
ATOM 1818 O O . ILE A 1 214 ? -21.996 -38.587 8.789 1.00 95.12 214 ILE A O 1
ATOM 1822 N N . ASP A 1 215 ? -21.008 -40.352 7.781 1.00 92.62 215 ASP A N 1
ATOM 1823 C CA . ASP A 1 215 ? -20.354 -40.875 8.975 1.00 92.62 215 ASP A CA 1
ATOM 1824 C C . ASP A 1 215 ? -18.902 -41.254 8.662 1.00 92.62 215 ASP A C 1
ATOM 1826 O O . ASP A 1 215 ? -18.622 -42.306 8.091 1.00 92.62 215 ASP A O 1
ATOM 1830 N N . SER A 1 216 ? -17.980 -40.361 9.020 1.00 88.19 216 SER A N 1
ATOM 1831 C CA . SER A 1 216 ? -16.526 -40.540 8.876 1.00 88.19 216 SER A CA 1
ATOM 1832 C C . SER A 1 216 ? -15.855 -40.647 10.248 1.00 88.19 216 SER A C 1
ATOM 1834 O O . SER A 1 216 ? -14.799 -40.062 10.490 1.00 88.19 216 SER A O 1
ATOM 1836 N N . THR A 1 217 ? -16.514 -41.311 11.201 1.00 81.44 217 THR A N 1
ATOM 1837 C CA . THR A 1 217 ? -16.085 -41.324 12.610 1.00 81.44 217 THR A CA 1
ATOM 1838 C C . THR A 1 217 ? -15.049 -42.401 12.944 1.00 81.44 217 THR A C 1
ATOM 1840 O O . THR A 1 217 ? -14.432 -42.352 14.011 1.00 81.44 217 THR A O 1
ATOM 1843 N N . GLU A 1 218 ? -14.788 -43.335 12.028 1.00 76.62 218 GLU A N 1
ATOM 1844 C CA . GLU A 1 218 ? -13.761 -44.362 12.197 1.00 76.62 218 GLU A CA 1
ATOM 1845 C C . GLU A 1 218 ? -12.346 -43.774 12.024 1.00 76.62 218 GLU A C 1
ATOM 1847 O O . GLU A 1 218 ? -12.028 -43.154 11.015 1.00 76.62 218 GLU A O 1
ATOM 1852 N N . ASN A 1 219 ? -11.466 -43.990 13.011 1.00 67.25 219 ASN A N 1
ATOM 1853 C CA . ASN A 1 219 ? -10.047 -43.590 12.984 1.00 67.25 219 ASN A CA 1
ATOM 1854 C C . ASN A 1 219 ? -9.773 -42.089 12.735 1.00 67.25 219 ASN A C 1
ATOM 1856 O O . ASN A 1 219 ? -8.813 -41.724 12.055 1.00 67.25 219 ASN A O 1
ATOM 1860 N N . ILE A 1 220 ? -10.568 -41.208 13.348 1.00 85.94 220 ILE A N 1
ATOM 1861 C CA . ILE A 1 220 ? -10.366 -39.752 13.294 1.00 85.94 220 ILE A CA 1
ATOM 1862 C C . ILE A 1 220 ? -9.029 -39.308 13.912 1.00 85.94 220 ILE A C 1
ATOM 1864 O O . ILE A 1 220 ? -8.760 -39.513 15.100 1.00 85.94 220 ILE A O 1
ATOM 1868 N N . LEU A 1 221 ? -8.198 -38.638 13.112 1.00 88.94 221 LEU A N 1
ATOM 1869 C CA . LEU A 1 221 ? -6.901 -38.110 13.535 1.00 88.94 221 LEU A CA 1
ATOM 1870 C C . LEU A 1 221 ? -6.863 -36.586 13.386 1.00 88.94 221 LEU A C 1
ATOM 1872 O O . LEU A 1 221 ? -7.213 -36.037 12.342 1.00 88.94 221 LEU A O 1
ATOM 1876 N N . GLY A 1 222 ? -6.458 -35.899 14.450 1.00 89.19 222 GLY A N 1
ATOM 1877 C CA . GLY A 1 222 ? -6.330 -34.448 14.496 1.00 89.19 222 GLY A CA 1
ATOM 1878 C C . GLY A 1 222 ? -5.045 -33.965 13.828 1.00 89.19 222 GLY A C 1
ATOM 1879 O O . GLY A 1 222 ? -4.028 -34.650 13.867 1.00 89.19 222 GLY A O 1
ATOM 1880 N N . ASP A 1 223 ? -5.054 -32.767 13.261 1.00 87.50 223 ASP A N 1
ATOM 1881 C CA . ASP A 1 223 ? -3.872 -32.092 12.729 1.00 87.50 223 ASP A CA 1
ATOM 1882 C C . ASP A 1 223 ? -3.372 -31.045 13.739 1.00 87.50 223 ASP A C 1
ATOM 1884 O O . ASP A 1 223 ? -4.040 -30.044 14.018 1.00 87.50 223 ASP A O 1
ATOM 1888 N N . SER A 1 224 ? -2.179 -31.265 14.306 1.00 86.12 224 SER A N 1
ATOM 1889 C CA . SER A 1 224 ? -1.570 -30.308 15.246 1.00 86.12 224 SER A CA 1
ATOM 1890 C C . SER A 1 224 ? -1.167 -28.990 14.579 1.00 86.12 224 SER A C 1
ATOM 1892 O O . SER A 1 224 ? -1.065 -27.970 15.262 1.00 86.12 224 SER A O 1
ATOM 1894 N N . ASN A 1 225 ? -0.953 -29.009 13.261 1.00 82.44 225 ASN A N 1
ATOM 1895 C CA . ASN A 1 225 ? -0.515 -27.878 12.448 1.00 82.44 225 ASN A CA 1
ATOM 1896 C C . ASN A 1 225 ? -1.660 -27.261 11.632 1.00 82.44 225 ASN A C 1
ATOM 1898 O O . ASN A 1 225 ? -1.408 -26.454 10.734 1.00 82.44 225 ASN A O 1
ATOM 1902 N N . HIS A 1 226 ? -2.913 -27.599 11.953 1.00 82.06 226 HIS A N 1
ATOM 1903 C CA . HIS A 1 226 ? -4.072 -27.065 11.251 1.00 82.06 226 HIS A CA 1
ATOM 1904 C C . HIS A 1 226 ? -4.037 -25.531 11.225 1.00 82.06 226 HIS A C 1
ATOM 1906 O O . HIS A 1 226 ? -3.668 -24.886 12.208 1.00 82.06 226 HIS A O 1
ATOM 1912 N N . ILE A 1 227 ? -4.493 -24.918 10.130 1.00 74.50 227 ILE A N 1
ATOM 1913 C CA . ILE A 1 227 ? -4.397 -23.458 9.924 1.00 74.50 227 ILE A CA 1
ATOM 1914 C C . ILE A 1 227 ? -5.104 -22.611 11.000 1.00 74.50 227 ILE A C 1
ATOM 1916 O O . ILE A 1 227 ? -4.842 -21.419 11.130 1.00 74.50 227 ILE A O 1
ATOM 1920 N N . TRP A 1 228 ? -6.009 -23.226 11.763 1.00 75.94 228 TRP A N 1
ATOM 1921 C CA . TRP A 1 228 ? -6.753 -22.610 12.864 1.00 75.94 228 TRP A CA 1
ATOM 1922 C C . TRP A 1 228 ? -6.217 -23.024 14.250 1.00 75.94 228 TRP A C 1
ATOM 1924 O O . TRP A 1 228 ? -6.892 -22.810 15.256 1.00 75.94 228 TRP A O 1
ATOM 1934 N N . GLY A 1 229 ? -5.021 -23.620 14.306 1.00 83.19 229 GLY A N 1
ATOM 1935 C CA . GLY A 1 229 ? -4.377 -24.163 15.505 1.00 83.19 229 GLY A CA 1
ATOM 1936 C C . GLY A 1 229 ? -4.837 -25.580 15.865 1.00 83.19 229 GLY A C 1
ATOM 1937 O O . GLY A 1 229 ? -5.790 -26.098 15.293 1.00 83.19 229 GLY A O 1
ATOM 1938 N N . LYS A 1 230 ? -4.185 -26.216 16.844 1.00 86.56 230 LYS A N 1
ATOM 1939 C CA . LYS A 1 230 ? -4.555 -27.552 17.347 1.00 86.56 230 LYS A CA 1
ATOM 1940 C C . LYS A 1 230 ? -5.930 -27.528 18.041 1.00 86.56 230 LYS A C 1
ATOM 1942 O O . LYS A 1 230 ? -6.145 -26.739 18.959 1.00 86.56 230 LYS A O 1
ATOM 1947 N N . SER A 1 231 ? -6.848 -28.406 17.629 1.00 88.94 231 SER A N 1
ATOM 1948 C CA . SER A 1 231 ? -8.207 -28.547 18.190 1.00 88.94 231 SER A CA 1
ATOM 1949 C C . SER A 1 231 ? -8.729 -29.977 17.996 1.00 88.94 231 SER A C 1
ATOM 1951 O O . SER A 1 231 ? -8.451 -30.549 16.944 1.00 88.94 231 SER A O 1
ATOM 1953 N N . PRO A 1 232 ? -9.540 -30.545 18.913 1.00 90.12 232 PRO A N 1
ATOM 1954 C CA . PRO A 1 232 ? -10.088 -31.909 18.792 1.00 90.12 232 PRO A CA 1
ATOM 1955 C C . PRO A 1 232 ? -11.029 -32.127 17.595 1.00 90.12 232 PRO A C 1
ATOM 1957 O O . PRO A 1 232 ? -11.481 -33.245 17.373 1.00 90.12 232 PRO A O 1
ATOM 1960 N N . VAL A 1 233 ? -11.343 -31.074 16.839 1.00 90.62 233 VAL A N 1
ATOM 1961 C CA . VAL A 1 233 ? -12.163 -31.113 15.618 1.00 90.62 233 VAL A CA 1
ATOM 1962 C C . VAL A 1 233 ? -11.445 -30.512 14.406 1.00 90.62 233 VAL A C 1
ATOM 1964 O O . VAL A 1 233 ? -12.069 -30.112 13.432 1.00 90.62 233 VAL A O 1
ATOM 1967 N N . HIS A 1 234 ? -10.124 -30.370 14.474 1.00 92.50 234 HIS A N 1
ATOM 1968 C CA . HIS A 1 234 ? -9.307 -30.012 13.321 1.00 92.50 234 HIS A CA 1
ATOM 1969 C C . HIS A 1 234 ? -8.597 -31.269 12.853 1.00 92.50 234 HIS A C 1
ATOM 1971 O O . HIS A 1 234 ? -7.582 -31.647 13.430 1.00 92.50 234 HIS A O 1
ATOM 1977 N N . TYR A 1 235 ? -9.174 -31.942 11.864 1.00 91.62 235 TYR A N 1
ATOM 1978 C CA . TYR A 1 235 ? -8.673 -33.227 11.390 1.00 91.62 235 TYR A CA 1
ATOM 1979 C C . TYR A 1 235 ? -7.595 -33.068 10.327 1.00 91.62 235 TYR A C 1
ATOM 1981 O O . TYR A 1 235 ? -7.479 -32.023 9.681 1.00 91.62 235 TYR A O 1
ATOM 1989 N N . ILE A 1 236 ? -6.838 -34.141 10.120 1.00 86.06 236 ILE A N 1
ATOM 1990 C CA . ILE A 1 236 ? -6.011 -34.293 8.927 1.00 86.06 236 ILE A CA 1
ATOM 1991 C C . ILE A 1 236 ? -6.890 -34.380 7.677 1.00 86.06 236 ILE A C 1
ATOM 1993 O O . ILE A 1 236 ? -8.067 -34.751 7.728 1.00 86.06 236 ILE A O 1
ATOM 1997 N N . LYS A 1 237 ? -6.305 -34.061 6.525 1.00 81.50 237 LYS A N 1
ATOM 1998 C CA . LYS A 1 237 ? -7.033 -33.989 5.261 1.00 81.50 237 LYS A CA 1
ATOM 1999 C C . LYS A 1 237 ? -7.837 -35.244 4.877 1.00 81.50 237 LYS A C 1
ATOM 2001 O O . LYS A 1 237 ? -8.975 -35.049 4.440 1.00 81.50 237 LYS A O 1
ATOM 2006 N N . PRO A 1 238 ? -7.348 -36.485 5.073 1.00 81.75 238 PRO A N 1
ATOM 2007 C CA . PRO A 1 238 ? -8.108 -37.693 4.747 1.00 81.75 238 PRO A CA 1
ATOM 2008 C C . PRO A 1 238 ? -9.544 -37.726 5.291 1.00 81.75 238 PRO A C 1
ATOM 2010 O O . PRO A 1 238 ? -10.440 -38.206 4.606 1.00 81.75 238 PRO A O 1
ATOM 2013 N N . TYR A 1 239 ? -9.796 -37.141 6.468 1.00 88.62 239 TYR A N 1
ATOM 2014 C CA . TYR A 1 239 ? -11.153 -37.025 7.008 1.00 88.62 239 TYR A CA 1
ATOM 2015 C C . TYR A 1 239 ? -12.068 -36.183 6.102 1.00 88.62 239 TYR A C 1
ATOM 2017 O O . TYR A 1 239 ? -13.162 -36.608 5.741 1.00 88.62 239 TYR A O 1
ATOM 2025 N N . TYR A 1 240 ? -11.624 -34.989 5.693 1.00 87.81 240 TYR A N 1
ATOM 2026 C CA . TYR A 1 240 ? -12.437 -34.093 4.861 1.00 87.81 240 TYR A CA 1
ATOM 2027 C C . TYR A 1 240 ? -12.669 -34.653 3.453 1.00 87.81 240 TYR A C 1
ATOM 2029 O O . TYR A 1 240 ? -13.691 -34.350 2.838 1.00 87.81 240 TYR A O 1
ATOM 2037 N N . VAL A 1 241 ? -11.715 -35.439 2.952 1.00 81.75 241 VAL A N 1
ATOM 2038 C CA . VAL A 1 241 ? -11.778 -36.174 1.680 1.00 81.75 241 VAL A CA 1
ATOM 2039 C C . VAL A 1 241 ? -12.852 -37.261 1.751 1.00 81.75 241 VAL A C 1
ATOM 2041 O O . VAL A 1 241 ? -13.703 -37.338 0.865 1.00 81.75 241 VAL A O 1
ATOM 2044 N N . ASP A 1 242 ? -12.882 -38.038 2.836 1.00 85.19 242 ASP A N 1
ATOM 2045 C CA . ASP A 1 242 ? -13.890 -39.081 3.045 1.00 85.19 242 ASP A CA 1
ATOM 2046 C C . ASP A 1 242 ? -15.309 -38.505 3.185 1.00 85.19 242 ASP A C 1
ATOM 2048 O O . ASP A 1 242 ? -16.217 -38.917 2.461 1.00 85.19 242 ASP A O 1
ATOM 2052 N N . VAL A 1 243 ? -15.492 -37.468 4.013 1.00 90.31 243 VAL A N 1
ATOM 2053 C CA . VAL A 1 243 ? -16.787 -36.771 4.152 1.00 90.31 243 VAL A CA 1
ATOM 2054 C C . VAL A 1 243 ? -17.274 -36.247 2.796 1.00 90.31 243 VAL A C 1
ATOM 2056 O O . VAL A 1 243 ? -18.454 -36.361 2.459 1.00 90.31 243 VAL A O 1
ATOM 2059 N N . PHE A 1 244 ? -16.371 -35.689 1.985 1.00 89.06 244 PHE A N 1
ATOM 2060 C CA . PHE A 1 244 ? -16.703 -35.174 0.658 1.00 89.06 244 PHE A CA 1
ATOM 2061 C C . PHE A 1 244 ? -17.073 -36.282 -0.335 1.00 89.06 244 PHE A C 1
ATOM 2063 O O . PHE A 1 244 ? -18.013 -36.114 -1.115 1.00 89.06 244 PHE A O 1
ATOM 2070 N N . LYS A 1 245 ? -16.388 -37.429 -0.286 1.00 83.94 245 LYS A N 1
ATOM 2071 C CA . LYS A 1 245 ? -16.735 -38.613 -1.077 1.00 83.94 245 LYS A CA 1
ATOM 2072 C C . LYS A 1 245 ? -18.127 -39.123 -0.721 1.00 83.94 245 LYS A C 1
ATOM 2074 O O . LYS A 1 245 ? -18.967 -39.249 -1.607 1.00 83.94 245 LYS A O 1
ATOM 2079 N N . GLN A 1 246 ? -18.397 -39.327 0.569 1.00 91.19 246 GLN A N 1
ATOM 2080 C CA . GLN A 1 246 ? -19.714 -39.756 1.036 1.00 91.19 246 GLN A CA 1
ATOM 2081 C C . GLN A 1 246 ? -20.804 -38.762 0.608 1.00 91.19 246 GLN A C 1
ATOM 2083 O O . GLN A 1 246 ? -21.874 -39.173 0.161 1.00 91.19 246 GLN A O 1
ATOM 2088 N N . LEU A 1 247 ? -20.527 -37.453 0.664 1.00 90.75 247 LEU A N 1
ATOM 2089 C CA . LEU A 1 247 ? -21.439 -36.420 0.168 1.00 90.75 247 LEU A CA 1
ATOM 2090 C C . LEU A 1 247 ? -21.753 -36.588 -1.327 1.00 90.75 247 LEU A C 1
ATOM 2092 O O . LEU A 1 247 ? -22.919 -36.513 -1.713 1.00 90.75 247 LEU A O 1
ATOM 2096 N N . LEU A 1 248 ? -20.743 -36.820 -2.169 1.00 87.81 248 LEU A N 1
ATOM 2097 C CA . LEU A 1 248 ? -20.932 -37.038 -3.606 1.00 87.81 248 LEU A CA 1
ATOM 2098 C C . LEU A 1 248 ? -21.659 -38.352 -3.907 1.00 87.81 248 LEU A C 1
ATOM 2100 O O . LEU A 1 248 ? -22.532 -38.364 -4.777 1.00 87.81 248 LEU A O 1
ATOM 2104 N N . ASP A 1 249 ? -21.387 -39.412 -3.147 1.00 86.06 249 ASP A N 1
ATOM 2105 C CA . ASP A 1 249 ? -22.081 -40.697 -3.262 1.00 86.06 249 ASP A CA 1
ATOM 2106 C C . ASP A 1 249 ? -23.581 -40.537 -2.973 1.00 86.06 249 ASP A C 1
ATOM 2108 O O . ASP A 1 249 ? -24.422 -41.012 -3.738 1.00 86.06 249 ASP A O 1
ATOM 2112 N N . LYS A 1 250 ? -23.953 -39.761 -1.941 1.00 87.44 250 LYS A N 1
ATOM 2113 C CA . LYS A 1 250 ? -25.366 -39.420 -1.664 1.00 87.44 250 LYS A CA 1
ATOM 2114 C C . LYS A 1 250 ? -26.026 -38.629 -2.797 1.00 87.44 250 LYS A C 1
ATOM 2116 O O . LYS A 1 250 ? -27.256 -38.552 -2.848 1.00 87.44 250 LYS A O 1
ATOM 2121 N N . LEU A 1 251 ? -25.245 -38.024 -3.686 1.00 85.62 251 LEU A N 1
ATOM 2122 C CA . LEU A 1 251 ? -25.714 -37.257 -4.841 1.00 85.62 251 LEU A CA 1
ATOM 2123 C C . LEU A 1 251 ? -25.517 -38.003 -6.169 1.00 85.62 251 LEU A C 1
ATOM 2125 O O . LEU A 1 251 ? -25.835 -37.444 -7.216 1.00 85.62 251 LEU A O 1
ATOM 2129 N N . ASN A 1 252 ? -25.031 -39.251 -6.140 1.00 82.19 252 ASN A N 1
ATOM 2130 C CA . ASN A 1 252 ? -24.666 -40.049 -7.316 1.00 82.19 252 ASN A CA 1
ATOM 2131 C C . ASN A 1 252 ? -23.674 -39.335 -8.260 1.00 82.19 252 ASN A C 1
ATOM 2133 O O . ASN A 1 252 ? -23.807 -39.399 -9.484 1.00 82.19 252 ASN A O 1
ATOM 2137 N N . CYS A 1 253 ? -22.689 -38.632 -7.698 1.00 72.38 253 CYS A N 1
ATOM 2138 C CA . CYS A 1 253 ? -21.621 -37.972 -8.449 1.00 72.38 253 CYS A CA 1
ATOM 2139 C C . CYS A 1 253 ? -20.327 -38.814 -8.383 1.00 72.38 253 CYS A C 1
ATOM 2141 O O . CYS A 1 253 ? -19.915 -39.165 -7.281 1.00 72.38 253 CYS A O 1
ATOM 2143 N N . PRO A 1 254 ? -19.653 -39.131 -9.510 1.00 63.25 254 PRO A N 1
ATOM 2144 C CA . PRO A 1 254 ? -18.439 -39.952 -9.495 1.00 63.25 254 PRO A CA 1
ATOM 2145 C C . PRO A 1 254 ? -17.276 -39.253 -8.771 1.00 63.25 254 PRO A C 1
ATOM 2147 O O . PRO A 1 254 ? -16.994 -38.078 -9.030 1.00 63.25 254 PRO A O 1
ATOM 2150 N N . TYR A 1 255 ? -16.594 -39.992 -7.887 1.00 58.38 255 TYR A N 1
ATOM 2151 C CA . TYR A 1 255 ? -15.459 -39.517 -7.093 1.00 58.38 255 TYR A CA 1
ATOM 2152 C C . TYR A 1 255 ? -14.126 -40.073 -7.608 1.00 58.38 255 TYR A C 1
ATOM 2154 O O . TYR A 1 255 ? -13.966 -41.286 -7.718 1.00 58.38 255 TYR A O 1
ATOM 2162 N N . ILE A 1 256 ? -13.162 -39.191 -7.882 1.00 61.81 256 ILE A N 1
ATOM 2163 C CA . ILE A 1 256 ? -11.783 -39.547 -8.245 1.00 61.81 256 ILE A CA 1
ATOM 2164 C C . ILE A 1 256 ? -10.888 -39.074 -7.081 1.00 61.81 256 ILE A C 1
ATOM 2166 O O . ILE A 1 256 ? -10.805 -37.861 -6.880 1.00 61.81 256 ILE A O 1
ATOM 2170 N N . PRO A 1 257 ? -10.309 -39.988 -6.270 1.00 58.62 257 PRO A N 1
ATOM 2171 C CA . PRO A 1 257 ? -9.702 -39.657 -4.974 1.00 58.62 257 PRO A CA 1
ATOM 2172 C C . PRO A 1 257 ? -8.321 -39.005 -5.074 1.00 58.62 257 PRO A C 1
ATOM 2174 O O . PRO A 1 257 ? -7.963 -38.223 -4.199 1.00 58.62 257 PRO A O 1
ATOM 2177 N N . TYR A 1 258 ? -7.560 -39.322 -6.123 1.00 70.00 258 TYR A N 1
ATOM 2178 C CA . TYR A 1 258 ? -6.218 -38.791 -6.346 1.00 70.00 258 TYR A CA 1
ATOM 2179 C C . TYR A 1 258 ? -6.112 -38.203 -7.744 1.00 70.00 258 TYR A C 1
ATOM 2181 O O . TYR A 1 258 ? -6.649 -38.747 -8.713 1.00 70.00 258 TYR A O 1
ATOM 2189 N N . ASP A 1 259 ? -5.359 -37.121 -7.865 1.00 76.56 259 ASP A N 1
ATOM 2190 C CA . ASP A 1 259 ? -5.024 -36.572 -9.168 1.00 76.56 259 ASP A CA 1
ATOM 2191 C C . ASP A 1 259 ? -3.955 -37.429 -9.869 1.00 76.56 259 ASP A C 1
ATOM 2193 O O . ASP A 1 259 ? -3.995 -37.551 -11.091 1.00 76.56 259 ASP A O 1
ATOM 2197 N N . PHE A 1 260 ? -3.052 -38.090 -9.126 1.00 82.44 260 PHE A N 1
ATOM 2198 C CA . PHE A 1 260 ? -1.933 -38.857 -9.694 1.00 82.44 260 PHE A CA 1
ATOM 2199 C C . PHE A 1 260 ? -1.724 -40.250 -9.069 1.00 82.44 260 PHE A C 1
ATOM 2201 O O . PHE A 1 260 ? -1.824 -40.425 -7.859 1.00 82.44 260 PHE A O 1
ATOM 2208 N N . SER A 1 261 ? -1.319 -41.223 -9.885 1.00 84.44 261 SER A N 1
ATOM 2209 C CA . SER A 1 261 ? -0.827 -42.547 -9.486 1.00 84.44 261 SER A CA 1
ATOM 2210 C C . SER A 1 261 ? 0.587 -42.765 -10.005 1.00 84.44 261 SER A C 1
ATOM 2212 O O . SER A 1 261 ? 0.815 -42.769 -11.212 1.00 84.44 261 SER A O 1
ATOM 2214 N N . ILE A 1 262 ? 1.553 -42.975 -9.115 1.00 87.94 262 ILE A N 1
ATOM 2215 C CA . ILE A 1 262 ? 2.973 -43.086 -9.473 1.00 87.94 262 ILE A CA 1
ATOM 2216 C C . ILE A 1 262 ? 3.418 -44.545 -9.369 1.00 87.94 262 ILE A C 1
ATOM 2218 O O . ILE A 1 262 ? 3.351 -45.134 -8.297 1.00 87.94 262 ILE A O 1
ATOM 2222 N N . ILE A 1 263 ? 3.907 -45.138 -10.458 1.00 86.56 263 ILE A N 1
ATOM 2223 C CA . ILE A 1 263 ? 4.371 -46.532 -10.504 1.00 86.56 263 ILE A CA 1
ATOM 2224 C C . ILE A 1 263 ? 5.902 -46.573 -10.500 1.00 86.56 263 ILE A C 1
ATOM 2226 O O . ILE A 1 263 ? 6.533 -46.048 -11.420 1.00 86.56 263 ILE A O 1
ATOM 2230 N N . ILE A 1 264 ? 6.495 -47.264 -9.517 1.00 87.12 264 ILE A N 1
ATOM 2231 C CA . ILE A 1 264 ? 7.954 -47.422 -9.381 1.00 87.12 264 ILE A CA 1
ATOM 2232 C C . ILE A 1 264 ? 8.362 -48.905 -9.394 1.00 87.12 264 ILE A C 1
ATOM 2234 O O . ILE A 1 264 ? 8.124 -49.625 -8.417 1.00 87.12 264 ILE A O 1
ATOM 2238 N N . PRO A 1 265 ? 9.027 -49.381 -10.464 1.00 83.94 265 PRO A N 1
ATOM 2239 C CA . PRO A 1 265 ? 9.680 -50.688 -10.486 1.00 83.94 265 PRO A CA 1
ATOM 2240 C C . PRO A 1 265 ? 10.948 -50.695 -9.620 1.00 83.94 265 PRO A C 1
ATOM 2242 O O . PRO A 1 265 ? 11.871 -49.910 -9.847 1.00 83.94 265 PRO A O 1
ATOM 2245 N N . LEU A 1 266 ? 11.044 -51.615 -8.660 1.00 81.94 266 LEU A N 1
ATOM 2246 C CA . LEU A 1 266 ? 12.211 -51.739 -7.782 1.00 81.94 266 LEU A CA 1
ATOM 2247 C C . LEU A 1 266 ? 13.195 -52.790 -8.326 1.00 81.94 266 LEU A C 1
ATOM 2249 O O . LEU A 1 266 ? 12.873 -53.976 -8.433 1.00 81.94 266 LEU A O 1
ATOM 2253 N N . THR A 1 267 ? 14.409 -52.342 -8.672 1.00 71.88 267 THR A N 1
ATOM 2254 C CA . THR A 1 267 ? 15.519 -53.156 -9.218 1.00 71.88 267 THR A CA 1
ATOM 2255 C C . THR A 1 267 ? 16.734 -53.157 -8.259 1.00 71.88 267 THR A C 1
ATOM 2257 O O . THR A 1 267 ? 16.597 -52.823 -7.085 1.00 71.88 267 THR A O 1
ATOM 2260 N N . ASN A 1 268 ? 17.948 -53.517 -8.715 1.00 57.69 268 ASN A N 1
ATOM 2261 C CA . ASN A 1 268 ? 19.178 -53.604 -7.892 1.00 57.69 268 ASN A CA 1
ATOM 2262 C C . ASN A 1 268 ? 19.592 -52.296 -7.168 1.00 57.69 268 ASN A C 1
ATOM 2264 O O . ASN A 1 268 ? 20.461 -52.340 -6.297 1.00 57.69 268 ASN A O 1
ATOM 2268 N N . ASN A 1 269 ? 18.981 -51.152 -7.498 1.00 58.91 269 ASN A N 1
ATOM 2269 C CA . ASN A 1 269 ? 19.343 -49.808 -7.026 1.00 58.91 269 ASN A CA 1
ATOM 2270 C C . ASN A 1 269 ? 18.493 -49.290 -5.844 1.00 58.91 269 ASN A C 1
ATOM 2272 O O . ASN A 1 269 ? 18.314 -48.084 -5.695 1.00 58.91 269 ASN A O 1
ATOM 2276 N N . VAL A 1 270 ? 18.012 -50.171 -4.957 1.00 62.06 270 VAL A N 1
ATOM 2277 C CA . VAL A 1 270 ? 17.184 -49.796 -3.782 1.00 62.06 270 VAL A CA 1
ATOM 2278 C C . VAL A 1 270 ? 17.855 -48.751 -2.869 1.00 62.06 270 VAL A C 1
ATOM 2280 O O . VAL A 1 270 ? 17.175 -48.030 -2.151 1.00 62.06 270 VAL A O 1
ATOM 2283 N N . ASN A 1 271 ? 19.182 -48.600 -2.932 1.00 64.56 271 ASN A N 1
ATOM 2284 C CA . ASN A 1 271 ? 19.937 -47.614 -2.149 1.00 64.56 271 ASN A CA 1
ATOM 2285 C C . ASN A 1 271 ? 19.566 -46.146 -2.445 1.00 64.56 271 ASN A C 1
ATOM 2287 O O . ASN A 1 271 ? 19.924 -45.273 -1.659 1.00 64.56 271 ASN A O 1
ATOM 2291 N N . PHE A 1 272 ? 18.884 -45.862 -3.560 1.00 71.31 272 PHE A N 1
ATOM 2292 C CA . PHE A 1 272 ? 18.418 -44.512 -3.904 1.00 71.31 272 PHE A CA 1
ATOM 2293 C C . PHE A 1 272 ? 16.921 -44.294 -3.642 1.00 71.31 272 PHE A C 1
ATOM 2295 O O . PHE A 1 272 ? 16.445 -43.170 -3.786 1.00 71.31 272 PHE A O 1
ATOM 2302 N N . LEU A 1 273 ? 16.196 -45.338 -3.221 1.00 77.75 273 LEU A N 1
ATOM 2303 C CA . LEU A 1 273 ? 14.746 -45.294 -3.041 1.00 77.75 273 LEU A CA 1
ATOM 2304 C C . LEU A 1 273 ? 14.326 -44.235 -2.016 1.00 77.75 273 LEU A C 1
ATOM 2306 O O . LEU A 1 273 ? 13.395 -43.491 -2.288 1.00 77.75 273 LEU A O 1
ATOM 2310 N N . ASP A 1 274 ? 15.042 -44.118 -0.894 1.00 78.62 274 ASP A N 1
ATOM 2311 C CA . ASP A 1 274 ? 14.753 -43.124 0.151 1.00 78.62 274 ASP A CA 1
ATOM 2312 C C . ASP A 1 274 ? 14.654 -41.708 -0.411 1.00 78.62 274 ASP A C 1
ATOM 2314 O O . ASP A 1 274 ? 13.673 -41.014 -0.183 1.00 78.62 274 ASP A O 1
ATOM 2318 N N . LYS A 1 275 ? 15.637 -41.300 -1.215 1.00 77.75 275 LYS A N 1
ATOM 2319 C CA . LYS A 1 275 ? 15.650 -39.956 -1.792 1.00 77.75 275 LYS A CA 1
ATOM 2320 C C . LYS A 1 275 ? 14.534 -39.767 -2.822 1.00 77.75 275 LYS A C 1
ATOM 2322 O O . LYS A 1 275 ? 13.960 -38.685 -2.905 1.00 77.75 275 LYS A O 1
ATOM 2327 N N . THR A 1 276 ? 14.222 -40.803 -3.606 1.00 82.69 276 THR A N 1
ATOM 2328 C CA . THR A 1 276 ? 13.106 -40.767 -4.562 1.00 82.69 276 THR A CA 1
ATOM 2329 C C . THR A 1 276 ? 11.786 -40.583 -3.817 1.00 82.69 276 THR A C 1
ATOM 2331 O O . THR A 1 276 ? 11.029 -39.670 -4.145 1.00 82.69 276 THR A O 1
ATOM 2334 N N . LEU A 1 277 ? 11.548 -41.367 -2.762 1.00 84.56 277 LEU A N 1
ATOM 2335 C CA . LEU A 1 277 ? 10.355 -41.264 -1.921 1.00 84.56 277 LEU A CA 1
ATOM 2336 C C . LEU A 1 277 ? 10.278 -39.917 -1.193 1.00 84.56 277 LEU A C 1
ATOM 2338 O O . LEU A 1 277 ? 9.237 -39.270 -1.239 1.00 84.56 277 LEU A O 1
ATOM 2342 N N . GLU A 1 278 ? 11.377 -39.446 -0.597 1.00 83.62 278 GLU A N 1
ATOM 2343 C CA . GLU A 1 278 ? 11.453 -38.118 0.024 1.00 83.62 278 GLU A CA 1
ATOM 2344 C C . GLU A 1 278 ? 11.106 -37.008 -0.971 1.00 83.62 278 GLU A C 1
ATOM 2346 O O . GLU A 1 278 ? 10.414 -36.067 -0.601 1.00 83.62 278 GLU A O 1
ATOM 2351 N N . SER A 1 279 ? 11.525 -37.117 -2.237 1.00 85.06 279 SER A N 1
ATOM 2352 C CA . SER A 1 279 ? 11.190 -36.116 -3.257 1.00 85.06 279 SER A CA 1
ATOM 2353 C C . SER A 1 279 ? 9.699 -36.085 -3.607 1.00 85.06 279 SER A C 1
ATOM 2355 O O . SER A 1 279 ? 9.167 -35.018 -3.893 1.00 85.06 279 SER A O 1
ATOM 2357 N N . LEU A 1 280 ? 9.012 -37.231 -3.554 1.00 84.12 280 LEU A N 1
ATOM 2358 C CA . LEU A 1 280 ? 7.563 -37.314 -3.764 1.00 84.12 280 LEU A CA 1
ATOM 2359 C C . LEU A 1 280 ? 6.789 -36.789 -2.554 1.00 84.12 280 LEU A C 1
ATOM 2361 O O . LEU A 1 280 ? 5.764 -36.130 -2.703 1.00 84.12 280 LEU A O 1
ATOM 2365 N N . ILE A 1 281 ? 7.299 -37.063 -1.356 1.00 83.06 281 ILE A N 1
ATOM 2366 C CA . ILE A 1 281 ? 6.656 -36.681 -0.101 1.00 83.06 281 ILE A CA 1
ATOM 2367 C C . ILE A 1 281 ? 6.840 -35.184 0.189 1.00 83.06 281 ILE A C 1
ATOM 2369 O O . ILE A 1 281 ? 5.882 -34.513 0.567 1.00 83.06 281 ILE A O 1
ATOM 2373 N N . ASN A 1 282 ? 8.044 -34.644 -0.024 1.00 80.88 282 ASN A N 1
ATOM 2374 C CA . ASN A 1 282 ? 8.400 -33.248 0.252 1.00 80.88 282 ASN A CA 1
ATOM 2375 C C . ASN A 1 282 ? 7.989 -32.315 -0.896 1.00 80.88 282 ASN A C 1
ATOM 2377 O O . ASN A 1 282 ? 8.808 -31.597 -1.469 1.00 80.88 282 ASN A O 1
ATOM 2381 N N . GLN A 1 283 ? 6.711 -32.343 -1.252 1.00 82.25 283 GLN A N 1
ATOM 2382 C CA . GLN A 1 283 ? 6.125 -31.418 -2.215 1.00 82.25 283 GLN A CA 1
ATOM 2383 C C . GLN A 1 283 ? 5.441 -30.249 -1.478 1.00 82.25 283 GLN A C 1
ATOM 2385 O O . GLN A 1 283 ? 5.108 -30.336 -0.299 1.00 82.25 283 GLN A O 1
ATOM 2390 N N . SER A 1 284 ? 5.246 -29.122 -2.161 1.00 73.06 284 SER A N 1
ATOM 2391 C CA . SER A 1 284 ? 4.548 -27.931 -1.660 1.00 73.06 284 SER A CA 1
ATOM 2392 C C . SER A 1 284 ? 3.048 -28.169 -1.503 1.00 73.06 284 SER A C 1
ATOM 2394 O O . SER A 1 284 ? 2.376 -27.465 -0.751 1.00 73.06 284 SER A O 1
ATOM 2396 N N . VAL A 1 285 ? 2.546 -29.186 -2.195 1.00 68.44 285 VAL A N 1
ATOM 2397 C CA . VAL A 1 285 ? 1.271 -29.847 -1.939 1.00 68.44 285 VAL A CA 1
ATOM 2398 C C . VAL A 1 285 ? 1.530 -31.087 -1.085 1.00 68.44 285 VAL A C 1
ATOM 2400 O O . VAL A 1 285 ? 2.525 -31.778 -1.285 1.00 68.44 285 VAL A O 1
ATOM 2403 N N . SER A 1 286 ? 0.658 -31.372 -0.118 1.00 70.81 286 SER A N 1
ATOM 2404 C CA . SER A 1 286 ? 0.824 -32.535 0.765 1.00 70.81 286 SER A CA 1
ATOM 2405 C C . SER A 1 286 ? 0.652 -33.832 -0.027 1.00 70.81 286 SER A C 1
ATOM 2407 O O . SER A 1 286 ? -0.358 -34.002 -0.689 1.00 70.81 286 SER A O 1
ATOM 2409 N N . PHE A 1 287 ? 1.609 -34.760 0.014 1.00 71.12 287 PHE A N 1
ATOM 2410 C CA . PHE A 1 287 ? 1.548 -36.021 -0.749 1.00 71.12 287 PHE A CA 1
ATOM 2411 C C . PHE A 1 287 ? 0.246 -36.813 -0.551 1.00 71.12 287 PHE A C 1
ATOM 2413 O O . PHE A 1 287 ? -0.300 -37.363 -1.506 1.00 71.12 287 PHE A O 1
ATOM 2420 N N . GLU A 1 288 ? -0.294 -36.781 0.667 1.00 67.06 288 GLU A N 1
ATOM 2421 C CA . GLU A 1 288 ? -1.539 -37.453 1.061 1.00 67.06 288 GLU A CA 1
ATOM 2422 C C . GLU A 1 288 ? -2.763 -36.999 0.248 1.00 67.06 288 GLU A C 1
ATOM 2424 O O . GLU A 1 288 ? -3.763 -37.714 0.167 1.00 67.06 288 GLU A O 1
ATOM 2429 N N . ASP A 1 289 ? -2.659 -35.825 -0.372 1.00 62.62 289 ASP A N 1
ATOM 2430 C CA . ASP A 1 289 ? -3.762 -35.053 -0.917 1.00 62.62 289 ASP A CA 1
ATOM 2431 C C . ASP A 1 289 ? -3.985 -35.197 -2.413 1.00 62.62 289 ASP A C 1
ATOM 2433 O O . ASP A 1 289 ? -5.063 -34.846 -2.890 1.00 62.62 289 ASP A O 1
ATOM 2437 N N . TYR A 1 290 ? -2.940 -35.569 -3.148 1.00 72.88 290 TYR A N 1
ATOM 2438 C CA . TYR A 1 290 ? -2.930 -35.465 -4.605 1.00 72.88 290 TYR A CA 1
ATOM 2439 C C . TYR A 1 290 ? -2.408 -36.723 -5.295 1.00 72.88 290 TYR A C 1
ATOM 2441 O O . TYR A 1 290 ? -2.679 -36.894 -6.483 1.00 72.88 290 TYR A O 1
ATOM 2449 N N . ALA A 1 291 ? -1.667 -37.594 -4.597 1.00 81.69 291 ALA A N 1
ATOM 2450 C CA . ALA A 1 291 ? -1.047 -38.758 -5.215 1.00 81.69 291 ALA A CA 1
ATOM 2451 C C . ALA A 1 291 ? -1.169 -40.048 -4.399 1.00 81.69 291 ALA A C 1
ATOM 2453 O O . ALA A 1 291 ? -1.189 -40.061 -3.166 1.00 81.69 291 ALA A O 1
ATOM 2454 N N . GLU A 1 292 ? -1.153 -41.154 -5.132 1.00 86.50 292 GLU A N 1
ATOM 2455 C CA . GLU A 1 292 ? -0.821 -42.479 -4.625 1.00 86.50 292 GLU A CA 1
ATOM 2456 C C . GLU A 1 292 ? 0.466 -43.010 -5.278 1.00 86.50 292 GLU A C 1
ATOM 2458 O O . GLU A 1 292 ? 0.878 -42.585 -6.362 1.00 86.50 292 GLU A O 1
ATOM 2463 N N . LEU A 1 293 ? 1.097 -43.978 -4.621 1.00 88.88 293 LEU A N 1
ATOM 2464 C CA . LEU A 1 293 ? 2.343 -44.609 -5.026 1.00 88.88 293 LEU A CA 1
ATOM 2465 C C . LEU A 1 293 ? 2.178 -46.129 -5.093 1.00 88.88 293 LEU A C 1
ATOM 2467 O O . LEU A 1 293 ? 1.707 -46.758 -4.152 1.00 88.88 293 LEU A O 1
ATOM 2471 N N . ILE A 1 294 ? 2.626 -46.734 -6.188 1.00 89.00 294 ILE A N 1
ATOM 2472 C CA . ILE A 1 294 ? 2.553 -48.168 -6.462 1.00 89.00 294 ILE A CA 1
ATOM 2473 C C . ILE A 1 294 ? 3.978 -48.693 -6.655 1.00 89.00 294 ILE A C 1
ATOM 2475 O O . ILE A 1 294 ? 4.612 -48.485 -7.690 1.00 89.00 294 ILE A O 1
ATOM 2479 N N . LEU A 1 295 ? 4.493 -49.387 -5.645 1.00 88.81 295 LEU A N 1
ATOM 2480 C CA . LEU A 1 295 ? 5.829 -49.980 -5.640 1.00 88.81 295 LEU A CA 1
ATOM 2481 C C . LEU A 1 295 ? 5.767 -51.428 -6.142 1.00 88.81 295 LEU A C 1
ATOM 2483 O O . LEU A 1 295 ? 5.077 -52.250 -5.541 1.00 88.81 295 LEU A O 1
ATOM 2487 N N . VAL A 1 296 ? 6.504 -51.763 -7.208 1.00 87.62 296 VAL A N 1
ATOM 2488 C CA . VAL A 1 296 ? 6.529 -53.121 -7.793 1.00 87.62 296 VAL A CA 1
ATOM 2489 C C . VAL A 1 296 ? 7.919 -53.745 -7.652 1.00 87.62 296 VAL A C 1
ATOM 2491 O O . VAL A 1 296 ? 8.848 -53.387 -8.373 1.00 87.62 296 VAL A O 1
ATOM 2494 N N . ASP A 1 297 ? 8.076 -54.691 -6.728 1.00 84.88 297 ASP A N 1
ATOM 2495 C CA . ASP A 1 297 ? 9.356 -55.329 -6.395 1.00 84.88 297 ASP A CA 1
ATOM 2496 C C . ASP A 1 297 ? 9.671 -56.537 -7.285 1.00 84.88 297 ASP A C 1
ATOM 2498 O O . ASP A 1 297 ? 8.935 -57.527 -7.296 1.00 84.88 297 ASP A O 1
ATOM 2502 N N . LEU A 1 298 ? 10.802 -56.479 -7.999 1.00 79.94 298 LEU A N 1
ATOM 2503 C CA . LEU A 1 298 ? 11.210 -57.492 -8.977 1.00 79.94 298 LEU A CA 1
ATOM 2504 C C . LEU A 1 298 ? 12.149 -58.574 -8.434 1.00 79.94 298 LEU A C 1
ATOM 2506 O O . LEU A 1 298 ? 12.476 -59.513 -9.166 1.00 79.94 298 LEU A O 1
ATOM 2510 N N . GLN A 1 299 ? 12.595 -58.492 -7.176 1.00 68.44 299 GLN A N 1
ATOM 2511 C CA . GLN A 1 299 ? 13.655 -59.372 -6.656 1.00 68.44 299 GLN A CA 1
ATOM 2512 C C . GLN A 1 299 ? 13.309 -60.153 -5.389 1.00 68.44 299 GLN A C 1
ATOM 2514 O O . GLN A 1 299 ? 14.161 -60.884 -4.889 1.00 68.44 299 GLN A O 1
ATOM 2519 N N . LYS A 1 300 ? 12.062 -60.098 -4.910 1.00 56.31 300 LYS A N 1
ATOM 2520 C CA . LYS A 1 300 ? 11.604 -60.892 -3.755 1.00 56.31 300 LYS A CA 1
ATOM 2521 C C . LYS A 1 300 ? 12.504 -60.696 -2.525 1.00 56.31 300 LYS A C 1
ATOM 2523 O O . LYS A 1 300 ? 12.907 -61.664 -1.881 1.00 56.31 300 LYS A O 1
ATOM 2528 N N . ARG A 1 301 ? 12.834 -59.447 -2.186 1.00 56.03 301 ARG A N 1
ATOM 2529 C CA . ARG A 1 301 ? 13.434 -59.169 -0.877 1.00 56.03 301 ARG A CA 1
ATOM 2530 C C . ARG A 1 301 ? 12.308 -59.137 0.151 1.00 56.03 301 ARG A C 1
ATOM 2532 O O . ARG A 1 301 ? 11.322 -58.433 -0.036 1.00 56.03 301 ARG A O 1
ATOM 2539 N N . THR A 1 302 ? 12.420 -59.948 1.201 1.00 45.91 302 THR A N 1
ATOM 2540 C CA . THR A 1 302 ? 11.596 -59.807 2.407 1.00 45.91 302 THR A CA 1
ATOM 2541 C C . THR A 1 302 ? 11.699 -58.351 2.847 1.00 45.91 302 THR A C 1
ATOM 2543 O O . THR A 1 302 ? 12.816 -57.838 2.932 1.00 45.91 302 THR A O 1
ATOM 2546 N N . THR A 1 303 ? 10.545 -57.700 2.978 1.00 54.12 303 THR A N 1
ATOM 2547 C CA . THR A 1 303 ? 10.330 -56.280 3.287 1.00 54.12 303 THR A CA 1
ATOM 2548 C C . THR A 1 303 ? 11.566 -55.558 3.827 1.00 54.12 303 THR A C 1
ATOM 2550 O O . THR A 1 303 ? 12.019 -55.769 4.949 1.00 54.12 303 THR A O 1
ATOM 2553 N N . ASN A 1 304 ? 12.162 -54.708 2.990 1.00 63.66 304 ASN A N 1
ATOM 2554 C CA . ASN A 1 304 ? 13.236 -53.831 3.437 1.00 63.66 304 ASN A CA 1
ATOM 2555 C C . ASN A 1 304 ? 12.668 -52.905 4.530 1.00 63.66 304 ASN A C 1
ATOM 2557 O O . ASN A 1 304 ? 11.647 -52.265 4.281 1.00 63.66 304 ASN A O 1
ATOM 2561 N N . VAL A 1 305 ? 13.330 -52.798 5.690 1.00 64.69 305 VAL A N 1
ATOM 2562 C CA . VAL A 1 305 ? 12.940 -51.929 6.830 1.00 64.69 305 VAL A CA 1
ATOM 2563 C C . VAL A 1 305 ? 12.613 -50.497 6.373 1.00 64.69 305 VAL A C 1
ATOM 2565 O O . VAL A 1 305 ? 11.748 -49.825 6.927 1.00 64.69 305 VAL A O 1
ATOM 2568 N N . MET A 1 306 ? 13.274 -50.041 5.307 1.00 69.75 306 MET A N 1
ATOM 2569 C CA . MET A 1 306 ? 13.022 -48.757 4.654 1.00 69.75 306 MET A CA 1
ATOM 2570 C C . MET A 1 306 ? 11.605 -48.636 4.070 1.00 69.75 306 MET A C 1
ATOM 2572 O O . MET A 1 306 ? 10.960 -47.618 4.273 1.00 69.75 306 MET A O 1
ATOM 2576 N N . ILE A 1 307 ? 11.101 -49.657 3.369 1.00 74.25 307 ILE A N 1
ATOM 2577 C CA . ILE A 1 307 ? 9.760 -49.637 2.757 1.00 74.25 307 ILE A CA 1
ATOM 2578 C C . ILE A 1 307 ? 8.685 -49.732 3.845 1.00 74.25 307 ILE A C 1
ATOM 2580 O O . ILE A 1 307 ? 7.690 -49.016 3.769 1.00 74.25 307 ILE A O 1
ATOM 2584 N N . GLU A 1 308 ? 8.906 -50.553 4.878 1.00 74.50 308 GLU A N 1
ATOM 2585 C CA . GLU A 1 308 ? 7.987 -50.669 6.021 1.00 74.50 308 GLU A CA 1
ATOM 2586 C C . GLU A 1 308 ? 7.782 -49.320 6.721 1.00 74.50 308 GLU A C 1
ATOM 2588 O O . GLU A 1 308 ? 6.642 -48.942 6.965 1.00 74.50 308 GLU A O 1
ATOM 2593 N N . LYS A 1 309 ? 8.845 -48.525 6.911 1.00 76.50 309 LYS A N 1
ATOM 2594 C CA . LYS A 1 309 ? 8.754 -47.162 7.467 1.00 76.50 309 LYS A CA 1
ATOM 2595 C C . LYS A 1 309 ? 7.790 -46.252 6.687 1.00 76.50 309 LYS A C 1
ATOM 2597 O O . LYS A 1 309 ? 7.050 -45.483 7.297 1.00 76.50 309 LYS A O 1
ATOM 2602 N N . TYR A 1 310 ? 7.801 -46.294 5.351 1.00 75.88 310 TYR A N 1
ATOM 2603 C CA . TYR A 1 310 ? 6.884 -45.474 4.545 1.00 75.88 310 TYR A CA 1
ATOM 2604 C C . TYR A 1 310 ? 5.479 -46.068 4.479 1.00 75.88 310 TYR A C 1
ATOM 2606 O O . TYR A 1 310 ? 4.519 -45.306 4.478 1.00 75.88 310 TYR A O 1
ATOM 2614 N N . LEU A 1 311 ? 5.345 -47.398 4.470 1.00 74.75 311 LEU A N 1
ATOM 2615 C CA . LEU A 1 311 ? 4.045 -48.068 4.554 1.00 74.75 311 LEU A CA 1
ATOM 2616 C C . LEU A 1 311 ? 3.345 -47.787 5.893 1.00 74.75 311 LEU A C 1
ATOM 2618 O O . LEU A 1 311 ? 2.139 -47.584 5.904 1.00 74.75 311 LEU A O 1
ATOM 2622 N N . GLU A 1 312 ? 4.080 -47.721 7.007 1.00 70.25 312 GLU A N 1
ATOM 2623 C CA . GLU A 1 312 ? 3.532 -47.334 8.317 1.00 70.25 312 GLU A CA 1
ATOM 2624 C C . GLU A 1 312 ? 3.100 -45.864 8.357 1.00 70.25 312 GLU A C 1
ATOM 2626 O O . GLU A 1 312 ? 2.083 -45.530 8.964 1.00 70.25 312 GLU A O 1
ATOM 2631 N N . ARG A 1 313 ? 3.865 -44.980 7.706 1.00 68.62 313 ARG A N 1
ATOM 2632 C CA . ARG A 1 313 ? 3.616 -43.533 7.692 1.00 68.62 313 ARG A CA 1
ATOM 2633 C C . ARG A 1 313 ? 2.528 -43.111 6.699 1.00 68.62 313 ARG A C 1
ATOM 2635 O O . ARG A 1 313 ? 1.799 -42.170 6.984 1.00 68.62 313 ARG A O 1
ATOM 2642 N N . TYR A 1 314 ? 2.405 -43.809 5.569 1.00 70.19 314 TYR A N 1
ATOM 2643 C CA . TYR A 1 314 ? 1.458 -43.521 4.483 1.00 70.19 314 TYR A CA 1
ATOM 2644 C C . TYR A 1 314 ? 0.669 -44.776 4.050 1.00 70.19 314 TYR A C 1
ATOM 2646 O O . TYR A 1 314 ? 0.681 -45.139 2.868 1.00 70.19 314 TYR A O 1
ATOM 2654 N N . PRO A 1 315 ? -0.041 -45.454 4.974 1.00 57.06 315 PRO A N 1
ATOM 2655 C CA . PRO A 1 315 ? -0.651 -46.767 4.725 1.00 57.06 315 PRO A CA 1
ATOM 2656 C C . PRO A 1 315 ? -1.768 -46.751 3.675 1.00 57.06 315 PRO A C 1
ATOM 2658 O O . PRO A 1 315 ? -2.100 -47.795 3.118 1.00 57.06 315 PRO A O 1
ATOM 2661 N N . TYR A 1 316 ? -2.343 -45.579 3.395 1.00 61.59 316 TYR A N 1
ATOM 2662 C CA . TYR A 1 316 ? -3.443 -45.411 2.441 1.00 61.59 316 TYR A CA 1
ATOM 2663 C C . TYR A 1 316 ? -2.993 -44.886 1.073 1.00 61.59 316 TYR A C 1
ATOM 2665 O O . TYR A 1 316 ? -3.709 -45.069 0.094 1.00 61.59 316 TYR A O 1
ATOM 2673 N N . ASN A 1 317 ? -1.805 -44.279 0.985 1.00 77.50 317 ASN A N 1
ATOM 2674 C CA . ASN A 1 317 ? -1.278 -43.704 -0.256 1.00 77.50 317 ASN A CA 1
ATOM 2675 C C . ASN A 1 317 ? -0.246 -44.614 -0.935 1.00 77.50 317 ASN A C 1
ATOM 2677 O O . ASN A 1 317 ? 0.070 -44.380 -2.095 1.00 77.50 317 ASN A O 1
ATOM 2681 N N . ILE A 1 318 ? 0.295 -45.637 -0.257 1.00 84.31 318 ILE A N 1
ATOM 2682 C CA . ILE A 1 318 ? 1.326 -46.525 -0.817 1.00 84.31 318 ILE A CA 1
ATOM 2683 C C . ILE A 1 318 ? 0.808 -47.964 -0.953 1.00 84.31 318 ILE A C 1
ATOM 2685 O O . ILE A 1 318 ? 0.490 -48.629 0.029 1.00 84.31 318 ILE A O 1
ATOM 2689 N N . LYS A 1 319 ? 0.812 -48.484 -2.184 1.00 86.38 319 LYS A N 1
ATOM 2690 C CA . LYS A 1 319 ? 0.537 -49.882 -2.543 1.00 86.38 319 LYS A CA 1
ATOM 2691 C C . LYS A 1 319 ? 1.856 -50.600 -2.849 1.00 86.38 319 LYS A C 1
ATOM 2693 O O . LYS A 1 319 ? 2.656 -50.111 -3.644 1.00 86.38 319 LYS A O 1
ATOM 2698 N N . TYR A 1 320 ? 2.087 -51.777 -2.266 1.00 86.38 320 TYR A N 1
ATOM 2699 C CA . TYR A 1 320 ? 3.293 -52.587 -2.507 1.00 86.38 320 TYR A CA 1
ATOM 2700 C C . TYR A 1 320 ? 2.946 -53.939 -3.148 1.00 86.38 320 TYR A C 1
ATOM 2702 O O . TYR A 1 320 ? 2.162 -54.718 -2.604 1.00 86.38 320 TYR A O 1
ATOM 2710 N N . LEU A 1 321 ? 3.547 -54.228 -4.307 1.00 85.94 321 LEU A N 1
ATOM 2711 C CA . LEU A 1 321 ? 3.327 -55.424 -5.121 1.00 85.94 321 LEU A CA 1
ATOM 2712 C C . LEU A 1 321 ? 4.636 -56.209 -5.284 1.00 85.94 321 LEU A C 1
ATOM 2714 O O . LEU A 1 321 ? 5.641 -55.667 -5.732 1.00 85.94 321 LEU A O 1
ATOM 2718 N N . ASN A 1 322 ? 4.629 -57.511 -4.994 1.00 83.56 322 ASN A N 1
ATOM 2719 C CA . ASN A 1 322 ? 5.808 -58.374 -5.142 1.00 83.56 322 ASN A CA 1
ATOM 2720 C C . ASN A 1 322 ? 5.701 -59.258 -6.400 1.00 83.56 322 ASN A C 1
ATOM 2722 O O . ASN A 1 322 ? 4.776 -60.069 -6.514 1.00 83.56 322 ASN A O 1
ATOM 2726 N N . LYS A 1 323 ? 6.632 -59.093 -7.352 1.00 82.12 323 LYS A N 1
ATOM 2727 C CA . LYS A 1 323 ? 6.620 -59.704 -8.697 1.00 82.12 323 LYS A CA 1
ATOM 2728 C C . LYS A 1 323 ? 8.026 -60.114 -9.156 1.00 82.12 323 LYS A C 1
ATOM 2730 O O . LYS A 1 323 ? 8.584 -59.591 -10.116 1.00 82.12 323 LYS A O 1
ATOM 2735 N N . SER A 1 324 ? 8.606 -61.085 -8.457 1.00 76.19 324 SER A N 1
ATOM 2736 C CA . SER A 1 324 ? 9.953 -61.594 -8.745 1.00 76.19 324 SER A CA 1
ATOM 2737 C C . SER A 1 324 ? 10.142 -62.121 -10.176 1.00 76.19 324 SER A C 1
ATOM 2739 O O . SER A 1 324 ? 9.300 -62.864 -10.677 1.00 76.19 324 SER A O 1
ATOM 2741 N N . GLY A 1 325 ? 11.278 -61.792 -10.804 1.00 67.19 325 GLY A N 1
ATOM 2742 C CA . GLY A 1 325 ? 11.678 -62.320 -12.120 1.00 67.19 325 GLY A CA 1
ATOM 2743 C C . GLY A 1 325 ? 11.083 -61.574 -13.318 1.00 67.19 325 GLY A C 1
ATOM 2744 O O . GLY A 1 325 ? 11.328 -61.951 -14.462 1.00 67.19 325 GLY A O 1
ATOM 2745 N N . TYR A 1 326 ? 10.319 -60.514 -13.064 1.00 74.00 326 TYR A N 1
ATOM 2746 C CA . TYR A 1 326 ? 9.752 -59.658 -14.097 1.00 74.00 326 TYR A CA 1
ATOM 2747 C C . TYR A 1 326 ? 10.825 -58.719 -14.664 1.00 74.00 326 TYR A C 1
ATOM 2749 O O . TYR A 1 326 ? 11.703 -58.237 -13.945 1.00 74.00 326 TYR A O 1
ATOM 2757 N N . THR A 1 327 ? 10.738 -58.423 -15.963 1.00 70.94 327 THR A N 1
ATOM 2758 C CA . THR A 1 327 ? 11.472 -57.294 -16.554 1.00 70.94 327 THR A CA 1
ATOM 2759 C C . THR A 1 327 ? 10.855 -55.968 -16.091 1.00 70.94 327 THR A C 1
ATOM 2761 O O . THR A 1 327 ? 9.711 -55.936 -15.637 1.00 70.94 327 THR A O 1
ATOM 2764 N N . ILE A 1 328 ? 11.571 -54.848 -16.244 1.00 68.00 328 ILE A N 1
ATOM 2765 C CA . ILE A 1 328 ? 11.048 -53.507 -15.903 1.00 68.00 328 ILE A CA 1
ATOM 2766 C C . ILE A 1 328 ? 9.709 -53.230 -16.611 1.00 68.00 328 ILE A C 1
ATOM 2768 O O . ILE A 1 328 ? 8.789 -52.671 -16.018 1.00 68.00 328 ILE A O 1
ATOM 2772 N N . ASN A 1 329 ? 9.558 -53.679 -17.858 1.00 64.31 329 ASN A N 1
ATOM 2773 C CA . ASN A 1 329 ? 8.317 -53.503 -18.615 1.00 64.31 329 ASN A CA 1
ATOM 2774 C C . ASN A 1 329 ? 7.170 -54.348 -18.045 1.00 64.31 329 ASN A C 1
ATOM 2776 O O . ASN A 1 329 ? 6.059 -53.853 -17.875 1.00 64.31 329 ASN A O 1
ATOM 2780 N N . MET A 1 330 ? 7.446 -55.603 -17.680 1.00 71.44 330 MET A N 1
ATOM 2781 C CA . MET A 1 330 ? 6.455 -56.454 -17.014 1.00 71.44 330 MET A CA 1
ATOM 2782 C C . MET A 1 330 ? 6.025 -55.867 -15.658 1.00 71.44 330 MET A C 1
ATOM 2784 O O . MET A 1 330 ? 4.861 -55.984 -15.287 1.00 71.44 330 MET A O 1
ATOM 2788 N N . ALA A 1 331 ? 6.936 -55.203 -14.940 1.00 76.31 331 ALA A N 1
ATOM 2789 C CA . ALA A 1 331 ? 6.652 -54.519 -13.678 1.00 76.31 331 ALA A CA 1
ATOM 2790 C C . ALA A 1 331 ? 5.662 -53.359 -13.834 1.00 76.31 331 ALA A C 1
ATOM 2792 O O . ALA A 1 331 ? 4.678 -53.276 -13.102 1.00 76.31 331 ALA A O 1
ATOM 2793 N N . ARG A 1 332 ? 5.918 -52.476 -14.809 1.00 77.19 332 ARG A N 1
ATOM 2794 C CA . ARG A 1 332 ? 5.063 -51.318 -15.114 1.00 77.19 332 ARG A CA 1
ATOM 2795 C C . ARG A 1 332 ? 3.648 -51.761 -15.479 1.00 77.19 332 ARG A C 1
ATOM 2797 O O . ARG A 1 332 ? 2.684 -51.236 -14.930 1.00 77.19 332 ARG A O 1
ATOM 2804 N N . ASN A 1 333 ? 3.543 -52.793 -16.315 1.00 72.44 333 ASN A N 1
ATOM 2805 C CA . ASN A 1 333 ? 2.265 -53.386 -16.706 1.00 72.44 333 ASN A CA 1
ATOM 2806 C C . ASN A 1 333 ? 1.487 -53.969 -15.522 1.00 72.44 333 ASN A C 1
ATOM 2808 O O . ASN A 1 333 ? 0.260 -53.940 -15.517 1.00 72.44 333 ASN A O 1
ATOM 2812 N N . GLU A 1 334 ? 2.175 -54.504 -14.514 1.00 80.44 334 GLU A N 1
ATOM 2813 C CA . GLU A 1 334 ? 1.502 -54.987 -13.313 1.00 80.44 334 GLU A CA 1
ATOM 2814 C C . GLU A 1 334 ? 1.024 -53.839 -12.416 1.00 80.44 334 GLU A C 1
ATOM 2816 O O . GLU A 1 334 ? -0.090 -53.904 -11.903 1.00 80.44 334 GLU A O 1
ATOM 2821 N N . GLY A 1 335 ? 1.822 -52.776 -12.264 1.00 80.38 335 GLY A N 1
ATOM 2822 C CA . GLY A 1 335 ? 1.432 -51.589 -11.497 1.00 80.38 335 GLY A CA 1
ATOM 2823 C C . GLY A 1 335 ? 0.197 -50.886 -12.066 1.00 80.38 335 GLY A C 1
ATOM 2824 O O . GLY A 1 335 ? -0.668 -50.463 -11.302 1.00 80.38 335 GLY A O 1
ATOM 2825 N N . LEU A 1 336 ? 0.063 -50.847 -13.397 1.00 75.56 336 LEU A N 1
ATOM 2826 C CA . LEU A 1 336 ? -1.092 -50.255 -14.085 1.00 75.56 336 LEU A CA 1
ATOM 2827 C C . LEU A 1 336 ? -2.430 -50.865 -13.663 1.00 75.56 336 LEU A C 1
ATOM 2829 O O . LEU A 1 336 ? -3.424 -50.159 -13.559 1.00 75.56 336 LEU A O 1
ATOM 2833 N N . LYS A 1 337 ? -2.458 -52.162 -13.342 1.00 75.75 337 LYS A N 1
ATOM 2834 C CA . LYS A 1 337 ? -3.678 -52.849 -12.889 1.00 75.75 337 LYS A CA 1
ATOM 2835 C C . LYS A 1 337 ? -4.176 -52.380 -11.516 1.00 75.75 337 LYS A C 1
ATOM 2837 O O . LYS A 1 337 ? -5.211 -52.854 -11.064 1.00 75.75 337 LYS A O 1
ATOM 2842 N N . SER A 1 338 ? -3.406 -51.560 -10.801 1.00 77.25 338 SER A N 1
ATOM 2843 C CA . SER A 1 338 ? -3.664 -51.152 -9.411 1.00 77.25 338 SER A CA 1
ATOM 2844 C C . SER A 1 338 ? -3.838 -49.637 -9.234 1.00 77.25 338 SER A C 1
ATOM 2846 O O . SER A 1 338 ? -3.839 -49.167 -8.095 1.00 77.25 338 SER A O 1
ATOM 2848 N N . VAL A 1 339 ? -3.975 -48.890 -10.332 1.00 79.00 339 VAL A N 1
ATOM 2849 C CA . VAL A 1 339 ? -4.158 -47.429 -10.369 1.00 79.00 339 VAL A CA 1
ATOM 2850 C C . VAL A 1 339 ? -5.541 -47.022 -9.840 1.00 79.00 339 VAL A C 1
ATOM 2852 O O . VAL A 1 339 ? -6.518 -47.760 -9.951 1.00 79.00 339 VAL A O 1
ATOM 2855 N N . SER A 1 340 ? -5.615 -45.871 -9.178 1.00 72.75 340 SER A N 1
ATOM 2856 C CA . SER A 1 340 ? -6.845 -45.248 -8.661 1.00 72.75 340 SER A CA 1
ATOM 2857 C C . SER A 1 340 ? -6.833 -43.714 -8.771 1.00 72.75 340 SER A C 1
ATOM 2859 O O . SER A 1 340 ? -7.747 -43.054 -8.275 1.00 72.75 340 SER A O 1
ATOM 2861 N N . GLY A 1 341 ? -5.787 -43.144 -9.368 1.00 70.88 341 GLY A N 1
ATOM 2862 C CA . GLY A 1 341 ? -5.615 -41.720 -9.615 1.00 70.88 341 GLY A CA 1
ATOM 2863 C C . GLY A 1 341 ? -5.860 -41.373 -11.077 1.00 70.88 341 GLY A C 1
ATOM 2864 O O . GLY A 1 341 ? -5.696 -42.203 -11.967 1.00 70.88 341 GLY A O 1
ATOM 2865 N N . ARG A 1 342 ? -6.246 -40.119 -11.317 1.00 73.00 342 ARG A N 1
ATOM 2866 C CA . ARG A 1 342 ? -6.652 -39.641 -12.643 1.00 73.00 342 ARG A CA 1
ATOM 2867 C C . ARG A 1 342 ? -5.548 -39.741 -13.701 1.00 73.00 342 ARG A C 1
ATOM 2869 O O . ARG A 1 342 ? -5.829 -40.060 -14.852 1.00 73.00 342 ARG A O 1
ATOM 2876 N N . TYR A 1 343 ? -4.312 -39.435 -13.313 1.00 76.94 343 TYR A N 1
ATOM 2877 C CA . TYR A 1 343 ? -3.143 -39.499 -14.184 1.00 76.94 343 TYR A CA 1
ATOM 2878 C C . TYR A 1 343 ? -2.119 -40.509 -13.673 1.00 76.94 343 TYR A C 1
ATOM 2880 O O . TYR A 1 343 ? -1.801 -40.527 -12.490 1.00 76.94 343 TYR A O 1
ATOM 2888 N N . VAL A 1 344 ? -1.510 -41.289 -14.561 1.00 78.62 344 VAL A N 1
ATOM 2889 C CA . VAL A 1 344 ? -0.483 -42.282 -14.226 1.00 78.62 344 VAL A CA 1
ATOM 2890 C C . VAL A 1 344 ? 0.907 -41.780 -14.587 1.00 78.62 344 VAL A C 1
ATOM 2892 O O . VAL A 1 344 ? 1.147 -41.432 -15.738 1.00 78.62 344 VAL A O 1
ATOM 2895 N N . ASN A 1 345 ? 1.843 -41.815 -13.639 1.00 81.19 345 ASN A N 1
ATOM 2896 C CA . ASN A 1 345 ? 3.262 -41.532 -13.849 1.00 81.19 345 ASN A CA 1
ATOM 2897 C C . ASN A 1 345 ? 4.111 -42.803 -13.721 1.00 81.19 345 ASN A C 1
ATOM 2899 O O . ASN A 1 345 ? 3.919 -43.582 -12.789 1.00 81.19 345 ASN A O 1
ATOM 2903 N N . PHE A 1 346 ? 5.098 -42.988 -14.599 1.00 78.31 346 PHE A N 1
ATOM 2904 C CA . PHE A 1 346 ? 6.125 -44.017 -14.420 1.00 78.31 346 PHE A CA 1
ATOM 2905 C C . PHE A 1 346 ? 7.426 -43.379 -13.942 1.00 78.31 346 PHE A C 1
ATOM 2907 O O . PHE A 1 346 ? 8.016 -42.567 -14.643 1.00 78.31 346 PHE A O 1
ATOM 2914 N N . MET A 1 347 ? 7.927 -43.799 -12.786 1.00 79.81 347 MET A N 1
ATOM 2915 C CA . MET A 1 347 ? 9.147 -43.231 -12.212 1.00 79.81 347 MET A CA 1
ATOM 2916 C C . MET A 1 347 ? 10.171 -44.333 -11.934 1.00 79.81 347 MET A C 1
ATOM 2918 O O . MET A 1 347 ? 9.799 -45.454 -11.577 1.00 79.81 347 MET A O 1
ATOM 2922 N N . GLU A 1 348 ? 11.464 -44.054 -12.132 1.00 74.81 348 GLU A N 1
ATOM 2923 C CA . GLU A 1 348 ? 12.529 -45.005 -11.809 1.00 74.81 348 GLU A CA 1
ATOM 2924 C C . GLU A 1 348 ? 13.142 -44.733 -10.430 1.00 74.81 348 GLU A C 1
ATOM 2926 O O . GLU A 1 348 ? 13.148 -43.619 -9.905 1.00 74.81 348 GLU A O 1
ATOM 2931 N N . CYS A 1 349 ? 13.666 -45.792 -9.812 1.00 74.56 349 CYS A N 1
ATOM 2932 C CA . CYS A 1 349 ? 14.356 -45.688 -8.532 1.00 74.56 349 CYS A CA 1
ATOM 2933 C C . CYS A 1 349 ? 15.690 -44.945 -8.715 1.00 74.56 349 CYS A C 1
ATOM 2935 O O . CYS A 1 349 ? 16.613 -45.482 -9.332 1.00 74.56 349 CYS A O 1
ATOM 2937 N N . GLY A 1 350 ? 15.804 -43.747 -8.136 1.00 68.50 350 GLY A N 1
ATOM 2938 C CA . GLY A 1 350 ? 16.937 -42.834 -8.313 1.00 68.50 350 GLY A CA 1
ATOM 2939 C C . GLY A 1 350 ? 16.565 -41.474 -8.906 1.00 68.50 350 GLY A C 1
ATOM 2940 O O . GLY A 1 350 ? 17.395 -40.568 -8.853 1.00 68.50 350 GLY A O 1
ATOM 2941 N N . ASP A 1 351 ? 15.339 -41.318 -9.406 1.00 74.88 351 ASP A N 1
ATOM 2942 C CA . ASP A 1 351 ? 14.824 -40.047 -9.918 1.00 74.88 351 ASP A CA 1
ATOM 2943 C C . ASP A 1 351 ? 14.242 -39.181 -8.794 1.00 74.88 351 ASP A C 1
ATOM 2945 O O . ASP A 1 351 ? 13.830 -39.703 -7.750 1.00 74.88 351 ASP A O 1
ATOM 2949 N N . TYR A 1 352 ? 14.182 -37.860 -9.012 1.00 77.00 352 TYR A N 1
ATOM 2950 C CA . TYR A 1 352 ? 13.647 -36.896 -8.043 1.00 77.00 352 TYR A CA 1
ATOM 2951 C C . TYR A 1 352 ? 12.746 -35.843 -8.687 1.00 77.00 352 TYR A C 1
ATOM 2953 O O . TYR A 1 352 ? 13.102 -35.253 -9.715 1.00 77.00 352 TYR A O 1
ATOM 2961 N N . PHE A 1 353 ? 11.636 -35.524 -8.019 1.00 79.62 353 PHE A N 1
ATOM 2962 C CA . PHE A 1 353 ? 10.844 -34.335 -8.332 1.00 79.62 353 PHE A CA 1
ATOM 2963 C C . PHE A 1 353 ? 11.236 -33.135 -7.472 1.00 79.62 353 PHE A C 1
ATOM 2965 O O . PHE A 1 353 ? 11.586 -33.260 -6.302 1.00 79.62 353 PHE A O 1
ATOM 2972 N N . SER A 1 354 ? 11.169 -31.945 -8.068 1.00 74.00 354 SER A N 1
ATOM 2973 C CA . SER A 1 354 ? 11.320 -30.682 -7.344 1.00 74.00 354 SER A CA 1
ATOM 2974 C C . SER A 1 354 ? 10.106 -30.435 -6.456 1.00 74.00 354 SER A C 1
ATOM 2976 O O . SER A 1 354 ? 9.008 -30.837 -6.836 1.00 74.00 354 SER A O 1
ATOM 2978 N N . GLU A 1 355 ? 10.266 -29.722 -5.340 1.00 77.75 355 GLU A N 1
ATOM 2979 C CA . GLU A 1 355 ? 9.209 -29.526 -4.332 1.00 77.75 355 GLU A CA 1
ATOM 2980 C C . GLU A 1 355 ? 7.896 -28.941 -4.889 1.00 77.75 355 GLU A C 1
ATOM 2982 O O . GLU A 1 355 ? 6.859 -29.121 -4.282 1.00 77.75 355 GLU A O 1
ATOM 2987 N N . LYS A 1 356 ? 7.878 -28.250 -6.037 1.00 73.50 356 LYS A N 1
ATOM 2988 C CA . LYS A 1 356 ? 6.657 -27.604 -6.578 1.00 73.50 356 LYS A CA 1
ATOM 2989 C C . LYS A 1 356 ? 6.025 -28.317 -7.767 1.00 73.50 356 LYS A C 1
ATOM 2991 O O . LYS A 1 356 ? 5.185 -27.739 -8.462 1.00 73.50 356 LYS A O 1
ATOM 2996 N N . THR A 1 357 ? 6.473 -29.531 -8.063 1.00 74.44 357 THR A N 1
ATOM 2997 C CA . THR A 1 357 ? 6.146 -30.207 -9.322 1.00 74.44 357 THR A CA 1
ATOM 2998 C C . THR A 1 357 ? 4.651 -30.475 -9.428 1.00 74.44 357 THR A C 1
ATOM 3000 O O . THR A 1 357 ? 4.022 -30.033 -10.389 1.00 74.44 357 THR A O 1
ATOM 3003 N N . PHE A 1 358 ? 4.069 -31.102 -8.406 1.00 76.38 358 PHE A N 1
ATOM 3004 C CA . PHE A 1 358 ? 2.648 -31.445 -8.412 1.00 76.38 358 PHE A CA 1
ATOM 3005 C C . PHE A 1 358 ? 1.732 -30.234 -8.234 1.00 76.38 358 PHE A C 1
ATOM 3007 O O . PHE A 1 358 ? 0.730 -30.148 -8.931 1.00 76.38 358 PHE A O 1
ATOM 3014 N N . GLU A 1 359 ? 2.094 -29.251 -7.401 1.00 76.38 359 GLU A N 1
ATOM 3015 C CA . GLU A 1 359 ? 1.336 -27.992 -7.265 1.00 76.38 359 GLU A CA 1
ATOM 3016 C C . GLU A 1 359 ? 1.159 -27.303 -8.624 1.00 76.38 359 GLU A C 1
ATOM 3018 O O . GLU A 1 359 ? 0.068 -26.873 -8.996 1.00 76.38 359 GLU A O 1
ATOM 3023 N N . SER A 1 360 ? 2.245 -27.237 -9.392 1.00 70.06 360 SER A N 1
ATOM 3024 C CA . SER A 1 360 ? 2.254 -26.610 -10.712 1.00 70.06 360 SER A CA 1
ATOM 3025 C C . SER A 1 360 ? 1.383 -27.391 -11.705 1.00 70.06 360 SER A C 1
ATOM 3027 O O . SER A 1 360 ? 0.585 -26.801 -12.433 1.00 70.06 360 SER A O 1
ATOM 3029 N N . MET A 1 361 ? 1.479 -28.725 -11.688 1.00 73.56 361 MET A N 1
ATOM 3030 C CA . MET A 1 361 ? 0.653 -29.607 -12.518 1.00 73.56 361 MET A CA 1
ATOM 3031 C C . MET A 1 361 ? -0.842 -29.492 -12.184 1.00 73.56 361 MET A C 1
ATOM 3033 O O . MET A 1 361 ? -1.656 -29.394 -13.099 1.00 73.56 361 MET A O 1
ATOM 3037 N N . LEU A 1 362 ? -1.204 -29.449 -10.900 1.00 73.69 362 LEU A N 1
ATOM 3038 C CA . LEU A 1 362 ? -2.589 -29.313 -10.436 1.00 73.69 362 LEU A CA 1
ATOM 3039 C C . LEU A 1 362 ? -3.206 -27.977 -10.843 1.00 73.69 362 LEU A C 1
ATOM 3041 O O . LEU A 1 362 ? -4.262 -27.966 -11.473 1.00 73.69 362 LEU A O 1
ATOM 3045 N N . ASN A 1 363 ? -2.515 -26.865 -10.562 1.00 70.31 363 ASN A N 1
ATOM 3046 C CA . ASN A 1 363 ? -2.958 -25.528 -10.968 1.00 70.31 363 ASN A CA 1
ATOM 3047 C C . ASN A 1 363 ? -3.233 -25.471 -12.477 1.00 70.31 363 ASN A C 1
ATOM 3049 O O . ASN A 1 363 ? -4.190 -24.851 -12.928 1.00 70.31 363 ASN A O 1
ATOM 3053 N N . PHE A 1 364 ? -2.414 -26.163 -13.269 1.00 67.62 364 PHE A N 1
ATOM 3054 C CA . PHE A 1 364 ? -2.592 -26.216 -14.711 1.00 67.62 364 PHE A CA 1
ATOM 3055 C C . PHE A 1 364 ? -3.779 -27.067 -15.154 1.00 67.62 364 PHE A C 1
ATOM 3057 O O . PHE A 1 364 ? -4.534 -26.652 -16.030 1.00 67.62 364 PHE A O 1
ATOM 3064 N N . ILE A 1 365 ? -3.962 -28.248 -14.562 1.00 68.50 365 ILE A N 1
ATOM 3065 C CA . ILE A 1 365 ? -5.125 -29.097 -14.847 1.00 68.50 365 ILE A CA 1
ATOM 3066 C C . ILE A 1 365 ? -6.424 -28.341 -14.525 1.00 68.50 365 ILE A C 1
ATOM 3068 O O . ILE A 1 365 ? -7.392 -28.462 -15.278 1.00 68.50 365 ILE A O 1
ATOM 3072 N N . GLU A 1 366 ? -6.441 -27.542 -13.450 1.00 67.56 366 GLU A N 1
ATOM 3073 C CA . GLU A 1 366 ? -7.568 -26.662 -13.117 1.00 67.56 366 GLU A CA 1
ATOM 3074 C C . GLU A 1 366 ? -7.796 -25.568 -14.173 1.00 67.56 366 GLU A C 1
ATOM 3076 O O . GLU A 1 366 ? -8.939 -25.337 -14.566 1.00 67.56 366 GLU A O 1
ATOM 3081 N N . GLU A 1 367 ? -6.735 -24.927 -14.674 1.00 67.12 367 GLU A N 1
ATOM 3082 C CA . GLU A 1 367 ? -6.827 -23.889 -15.714 1.00 67.12 367 GLU A CA 1
ATOM 3083 C C . GLU A 1 367 ? -7.390 -24.398 -17.053 1.00 67.12 367 GLU A C 1
ATOM 3085 O O . GLU A 1 367 ? -7.984 -23.614 -17.790 1.00 67.12 367 GLU A O 1
ATOM 3090 N N . GLN A 1 368 ? -7.185 -25.674 -17.398 1.00 60.81 368 GLN A N 1
ATOM 3091 C CA . GLN A 1 368 ? -7.543 -26.232 -18.715 1.00 60.81 368 GLN A CA 1
ATOM 3092 C C . GLN A 1 368 ? -8.899 -26.963 -18.750 1.00 60.81 368 GLN A C 1
ATOM 3094 O O . GLN A 1 368 ? -9.169 -27.694 -19.698 1.00 60.81 368 GLN A O 1
ATOM 3099 N N . GLU A 1 369 ? -9.732 -26.832 -17.710 1.00 55.69 369 GLU A N 1
ATOM 3100 C CA . GLU A 1 369 ? -11.102 -27.383 -17.641 1.00 55.69 369 GLU A CA 1
ATOM 3101 C C . GLU A 1 369 ? -11.261 -28.864 -18.077 1.00 55.69 369 GLU A C 1
ATOM 3103 O O . GLU A 1 369 ? -12.357 -29.292 -18.429 1.00 55.69 369 GLU A O 1
ATOM 3108 N N . ARG A 1 370 ? -10.202 -29.683 -17.924 1.00 57.44 370 ARG A N 1
ATOM 3109 C CA . ARG A 1 370 ? -10.144 -31.145 -18.175 1.00 57.44 370 ARG A CA 1
ATOM 3110 C C . ARG A 1 370 ? -9.913 -31.630 -19.620 1.00 57.44 370 ARG A C 1
ATOM 3112 O O . ARG A 1 370 ? -10.174 -32.800 -19.868 1.00 57.44 370 ARG A O 1
ATOM 3119 N N . GLU A 1 371 ? -9.341 -30.840 -20.526 1.00 59.31 371 GLU A N 1
ATOM 3120 C CA . GLU A 1 371 ? -9.026 -31.309 -21.898 1.00 59.31 371 GLU A CA 1
ATOM 3121 C C . GLU A 1 371 ? -7.674 -32.063 -22.054 1.00 59.31 371 GLU A C 1
ATOM 3123 O O . GLU A 1 371 ? -7.150 -32.141 -23.162 1.00 59.31 371 GLU A O 1
ATOM 3128 N N . VAL A 1 372 ? -7.055 -32.581 -20.981 1.00 63.03 372 VAL A N 1
ATOM 3129 C CA . VAL A 1 372 ? -5.640 -33.030 -20.979 1.00 63.03 372 VAL A CA 1
ATOM 3130 C C . VAL A 1 372 ? -5.464 -34.551 -20.957 1.00 63.03 372 VAL A C 1
ATOM 3132 O O . VAL A 1 372 ? -5.668 -35.148 -19.908 1.00 63.03 372 VAL A O 1
ATOM 3135 N N . ASP A 1 373 ? -4.972 -35.155 -22.050 1.00 59.00 373 ASP A N 1
ATOM 3136 C CA . ASP A 1 373 ? -4.705 -36.609 -22.088 1.00 59.00 373 ASP A CA 1
ATOM 3137 C C . ASP A 1 373 ? -3.292 -36.992 -21.606 1.00 59.00 373 ASP A C 1
ATOM 3139 O O . ASP A 1 373 ? -3.094 -38.021 -20.964 1.00 59.00 373 ASP A O 1
ATOM 3143 N N . VAL A 1 374 ? -2.274 -36.178 -21.906 1.00 62.31 374 VAL A N 1
ATOM 3144 C CA . VAL A 1 374 ? -0.886 -36.417 -21.466 1.00 62.31 374 VAL A CA 1
ATOM 3145 C C . VAL A 1 374 ? -0.259 -35.138 -20.945 1.00 62.31 374 VAL A C 1
ATOM 3147 O O . VAL A 1 374 ? -0.254 -34.122 -21.638 1.00 62.31 374 VAL A O 1
ATOM 3150 N N . LEU A 1 375 ? 0.340 -35.209 -19.757 1.00 64.50 375 LEU A N 1
ATOM 3151 C CA . LEU A 1 375 ? 1.010 -34.098 -19.093 1.00 64.50 375 LEU A CA 1
ATOM 3152 C C . LEU A 1 375 ? 2.499 -34.394 -18.881 1.00 64.50 375 LEU A C 1
ATOM 3154 O O . LEU A 1 375 ? 2.892 -35.309 -18.148 1.00 64.50 375 LEU A O 1
ATOM 3158 N N . SER A 1 376 ? 3.337 -33.564 -19.495 1.00 63.28 376 SER A N 1
ATOM 3159 C CA . SER A 1 376 ? 4.791 -33.677 -19.453 1.00 63.28 376 SER A CA 1
ATOM 3160 C C . SER A 1 376 ? 5.437 -32.489 -18.744 1.00 63.28 376 SER A C 1
ATOM 3162 O O . SER A 1 376 ? 5.046 -31.337 -18.951 1.00 63.28 376 SER A O 1
ATOM 3164 N N . ILE A 1 377 ? 6.471 -32.770 -17.946 1.00 62.94 377 ILE A N 1
ATOM 3165 C CA . ILE A 1 377 ? 7.191 -31.780 -17.131 1.00 62.94 377 ILE A CA 1
ATOM 3166 C C . ILE A 1 377 ? 8.675 -31.678 -17.521 1.00 62.94 377 ILE A C 1
ATOM 3168 O O . ILE A 1 377 ? 9.289 -32.686 -17.864 1.00 62.94 377 ILE A O 1
ATOM 3172 N N . PRO A 1 378 ? 9.303 -30.492 -17.463 1.00 59.00 378 PRO A N 1
ATOM 3173 C CA . PRO A 1 378 ? 10.741 -30.319 -17.629 1.00 59.00 378 PRO A CA 1
ATOM 3174 C C . PRO A 1 378 ? 11.574 -31.312 -16.815 1.00 59.00 378 PRO A C 1
ATOM 3176 O O . PRO A 1 378 ? 11.274 -31.579 -15.651 1.00 59.00 378 PRO A O 1
ATOM 3179 N N . VAL A 1 379 ? 12.649 -31.812 -17.427 1.00 58.28 379 VAL A N 1
ATOM 3180 C CA . VAL A 1 379 ? 13.572 -32.778 -16.826 1.00 58.28 379 VAL A CA 1
ATOM 3181 C C . VAL A 1 379 ? 15.001 -32.238 -16.891 1.00 58.28 379 VAL A C 1
ATOM 3183 O O . VAL A 1 379 ? 15.421 -31.724 -17.928 1.00 58.28 379 VAL A O 1
ATOM 3186 N N . HIS A 1 380 ? 15.751 -32.374 -15.799 1.00 58.94 380 HIS A N 1
ATOM 3187 C CA . HIS A 1 380 ? 17.183 -32.097 -15.699 1.00 58.94 380 HIS A CA 1
ATOM 3188 C C . HIS A 1 380 ? 17.938 -33.397 -15.413 1.00 58.94 380 HIS A C 1
ATOM 3190 O O . HIS A 1 380 ? 17.420 -34.283 -14.745 1.00 58.94 380 HIS A O 1
ATOM 3196 N N . TYR A 1 381 ? 19.177 -33.507 -15.883 1.00 57.88 381 TYR A N 1
ATOM 3197 C CA . TYR A 1 381 ? 20.025 -34.677 -15.644 1.00 57.88 381 TYR A CA 1
ATOM 3198 C C . TYR A 1 381 ? 21.154 -34.315 -14.681 1.00 57.88 381 TYR A C 1
ATOM 3200 O O . TYR A 1 381 ? 21.739 -33.237 -14.801 1.00 57.88 381 TYR A O 1
ATOM 3208 N N . ILE A 1 382 ? 21.475 -35.217 -13.754 1.00 54.19 382 ILE A N 1
ATOM 3209 C CA . ILE A 1 382 ? 22.681 -35.135 -12.924 1.00 54.19 382 ILE A CA 1
ATOM 3210 C C . ILE A 1 382 ? 23.722 -36.103 -13.500 1.00 54.19 382 ILE A C 1
ATOM 3212 O O . ILE A 1 382 ? 23.533 -37.321 -13.458 1.00 54.19 382 ILE A O 1
ATOM 3216 N N . GLU A 1 383 ? 24.831 -35.585 -14.031 1.00 49.03 383 GLU A N 1
ATOM 3217 C CA . GLU A 1 383 ? 25.972 -36.416 -14.431 1.00 49.03 383 GLU A CA 1
ATOM 3218 C C . GLU A 1 383 ? 26.879 -36.752 -13.239 1.00 49.03 383 GLU A C 1
ATOM 3220 O O . GLU A 1 383 ? 27.106 -35.943 -12.339 1.00 49.03 383 GLU A O 1
ATOM 3225 N N . LYS A 1 384 ? 27.461 -37.959 -13.263 1.00 40.66 384 LYS A N 1
ATOM 3226 C CA . LYS A 1 384 ? 28.304 -38.520 -12.192 1.00 40.66 384 LYS A CA 1
ATOM 3227 C C . LYS A 1 384 ? 29.612 -37.742 -11.927 1.00 40.66 384 LYS A C 1
ATOM 3229 O O . LYS A 1 384 ? 30.259 -38.024 -10.924 1.00 40.66 384 LYS A O 1
ATOM 3234 N N . ASN A 1 385 ? 29.984 -36.777 -12.781 1.00 35.72 385 ASN A N 1
ATOM 3235 C CA . ASN A 1 385 ? 31.295 -36.107 -12.792 1.00 35.72 385 ASN A CA 1
ATOM 3236 C C . ASN A 1 385 ? 31.248 -34.560 -12.787 1.00 35.72 385 ASN A C 1
ATOM 3238 O O . ASN A 1 385 ? 32.135 -33.919 -13.336 1.00 35.72 385 ASN A O 1
ATOM 3242 N N . GLY A 1 386 ? 30.261 -33.935 -12.139 1.00 35.00 386 GLY A N 1
ATOM 3243 C CA . GLY A 1 386 ? 30.377 -32.533 -11.697 1.00 35.00 386 GLY A CA 1
ATOM 3244 C C . GLY A 1 386 ? 30.306 -31.423 -12.760 1.00 35.00 386 GLY A C 1
ATOM 3245 O O . GLY A 1 386 ? 30.290 -30.256 -12.372 1.00 35.00 386 GLY A O 1
ATOM 3246 N N . ASP A 1 387 ? 30.187 -31.735 -14.052 1.00 31.56 387 ASP A N 1
ATOM 3247 C CA . ASP A 1 387 ? 29.879 -30.740 -15.084 1.00 31.56 387 ASP A CA 1
ATOM 3248 C C . ASP A 1 387 ? 28.360 -30.632 -15.291 1.00 31.56 387 ASP A C 1
ATOM 3250 O O . ASP A 1 387 ? 27.702 -31.499 -15.863 1.00 31.56 387 ASP A O 1
ATOM 3254 N N . ASN A 1 388 ? 27.785 -29.529 -14.803 1.00 33.22 388 ASN A N 1
ATOM 3255 C CA . ASN A 1 388 ? 26.371 -29.175 -14.958 1.00 33.22 388 ASN A CA 1
ATOM 3256 C C . ASN A 1 388 ? 26.054 -28.752 -16.405 1.00 33.22 388 ASN A C 1
ATOM 3258 O O . ASN A 1 388 ? 25.750 -27.585 -16.670 1.00 33.22 388 ASN A O 1
ATOM 3262 N N . ASN A 1 389 ? 26.079 -29.682 -17.357 1.00 34.31 389 ASN A N 1
ATOM 3263 C CA . ASN A 1 389 ? 25.462 -29.440 -18.657 1.00 34.31 389 ASN A CA 1
ATOM 3264 C C . ASN A 1 389 ? 23.943 -29.616 -18.538 1.00 34.31 389 ASN A C 1
ATOM 3266 O O . ASN A 1 389 ? 23.381 -30.680 -18.779 1.00 34.31 389 ASN A O 1
ATOM 3270 N N . LEU A 1 390 ? 23.268 -28.524 -18.163 1.00 39.38 390 LEU A N 1
ATOM 3271 C CA . LEU A 1 390 ? 21.817 -28.398 -18.267 1.00 39.38 390 LEU A CA 1
ATOM 3272 C C . LEU A 1 390 ? 21.378 -28.662 -19.716 1.00 39.38 390 LEU A C 1
ATOM 3274 O O . LEU A 1 390 ? 21.583 -27.818 -20.594 1.00 39.38 390 LEU A O 1
ATOM 3278 N N . LEU A 1 391 ? 20.636 -29.745 -19.948 1.00 38.59 391 LEU A N 1
ATOM 3279 C CA . LEU A 1 391 ? 19.578 -29.702 -20.952 1.00 38.59 391 LEU A CA 1
ATOM 3280 C C . LEU A 1 391 ? 18.575 -28.648 -20.465 1.00 38.59 391 LEU A C 1
ATOM 3282 O O . LEU A 1 391 ? 17.728 -28.916 -19.620 1.00 38.59 391 LEU A O 1
ATOM 3286 N N . LYS A 1 392 ? 18.730 -27.398 -20.919 1.00 40.09 392 LYS A N 1
ATOM 3287 C CA . LYS A 1 392 ? 17.724 -26.354 -20.693 1.00 40.09 392 LYS A CA 1
ATOM 3288 C C . LYS A 1 392 ? 16.406 -26.879 -21.247 1.00 40.09 392 LYS A C 1
ATOM 3290 O O . LYS A 1 392 ? 16.324 -27.112 -22.452 1.00 40.09 392 LYS A O 1
ATOM 3295 N N . SER A 1 393 ? 15.388 -27.025 -20.402 1.00 43.03 393 SER A N 1
ATOM 3296 C CA . SER A 1 393 ? 14.022 -27.200 -20.879 1.00 43.03 393 SER A CA 1
ATOM 3297 C C . SER A 1 393 ? 13.699 -26.012 -21.789 1.00 43.03 393 SER A C 1
ATOM 3299 O O . SER A 1 393 ? 13.637 -24.860 -21.370 1.00 43.03 393 SER A O 1
ATOM 3301 N N . GLN A 1 394 ? 13.609 -26.259 -23.096 1.00 42.09 394 GLN A N 1
ATOM 3302 C CA . GLN A 1 394 ? 13.349 -25.202 -24.079 1.00 42.09 394 GLN A CA 1
ATOM 3303 C C . GLN A 1 394 ? 11.877 -24.753 -24.079 1.00 42.09 394 GLN A C 1
ATOM 3305 O O . GLN A 1 394 ? 11.515 -23.788 -24.755 1.00 42.09 394 GLN A O 1
ATOM 3310 N N . PHE A 1 395 ? 11.040 -25.384 -23.257 1.00 49.38 395 PHE A N 1
ATOM 3311 C CA . PHE A 1 395 ? 9.656 -25.004 -23.026 1.00 49.38 395 PHE A CA 1
ATOM 3312 C C . PHE A 1 395 ? 9.573 -23.811 -22.088 1.00 49.38 395 PHE A C 1
ATOM 3314 O O . PHE A 1 395 ? 9.515 -23.958 -20.881 1.00 49.38 395 PHE A O 1
ATOM 3321 N N . ASN A 1 396 ? 9.559 -22.604 -22.652 1.00 41.38 396 ASN A N 1
ATOM 3322 C CA . ASN A 1 396 ? 9.438 -21.367 -21.874 1.00 41.38 396 ASN A CA 1
ATOM 3323 C C . ASN A 1 396 ? 7.981 -20.978 -21.543 1.00 41.38 396 ASN A C 1
ATOM 3325 O O . ASN A 1 396 ? 7.766 -19.916 -20.957 1.00 41.38 396 ASN A O 1
ATOM 3329 N N . LYS A 1 397 ? 6.976 -21.777 -21.935 1.00 47.66 397 LYS A N 1
ATOM 3330 C CA . LYS A 1 397 ? 5.545 -21.506 -21.700 1.00 47.66 397 LYS A CA 1
ATOM 3331 C C . LYS A 1 397 ? 4.752 -22.802 -21.521 1.00 47.66 397 LYS A C 1
ATOM 3333 O O . LYS A 1 397 ? 5.024 -23.761 -22.234 1.00 47.66 397 LYS A O 1
ATOM 3338 N N . ASN A 1 398 ? 3.750 -22.778 -20.640 1.00 52.19 398 ASN A N 1
ATOM 3339 C CA . ASN A 1 398 ? 2.715 -23.812 -20.556 1.00 52.19 398 ASN A CA 1
ATOM 3340 C C . ASN A 1 398 ? 1.957 -23.844 -21.892 1.00 52.19 398 ASN A C 1
ATOM 3342 O O . ASN A 1 398 ? 1.442 -22.805 -22.314 1.00 52.19 398 ASN A O 1
ATOM 3346 N N . GLN A 1 399 ? 1.954 -24.978 -22.594 1.00 54.03 399 GLN A N 1
ATOM 3347 C CA . GLN A 1 399 ? 1.328 -25.103 -23.916 1.00 54.03 399 GLN A CA 1
ATOM 3348 C C . GLN A 1 399 ? 0.530 -26.405 -24.043 1.00 54.03 399 GLN A C 1
ATOM 3350 O O . GLN A 1 399 ? 1.033 -27.488 -23.743 1.00 54.03 399 GLN A O 1
ATOM 3355 N N . LEU A 1 400 ? -0.703 -26.254 -24.530 1.00 47.47 400 LEU A N 1
ATOM 3356 C CA . LEU A 1 400 ? -1.622 -27.299 -24.981 1.00 47.47 400 LEU A CA 1
ATOM 3357 C C . LEU A 1 400 ? -1.332 -27.621 -26.451 1.00 47.47 400 LEU A C 1
ATOM 3359 O O . LEU A 1 400 ? -1.326 -26.706 -27.278 1.00 47.47 400 LEU A O 1
ATOM 3363 N N . ILE A 1 401 ? -1.066 -28.886 -26.787 1.00 53.69 401 ILE A N 1
ATOM 3364 C CA . ILE A 1 401 ? -0.735 -29.316 -28.154 1.00 53.69 401 ILE A CA 1
ATOM 3365 C C . ILE A 1 401 ? -1.645 -30.477 -28.557 1.00 53.69 401 ILE A C 1
ATOM 3367 O O . ILE A 1 401 ? -1.499 -31.592 -28.078 1.00 53.69 401 ILE A O 1
ATOM 3371 N N . ASN A 1 402 ? -2.572 -30.233 -29.481 1.00 49.19 402 ASN A N 1
ATOM 3372 C CA . ASN A 1 402 ? -3.404 -31.286 -30.063 1.00 49.19 402 ASN A CA 1
ATOM 3373 C C . ASN A 1 402 ? -2.610 -32.031 -31.155 1.00 49.19 402 ASN A C 1
ATOM 3375 O O . ASN A 1 402 ? -2.142 -31.400 -32.107 1.00 49.19 402 ASN A O 1
ATOM 3379 N N . LEU A 1 403 ? -2.420 -33.346 -31.007 1.00 49.72 403 LEU A N 1
ATOM 3380 C CA . LEU A 1 403 ? -1.571 -34.140 -31.906 1.00 49.72 403 LEU A CA 1
ATOM 3381 C C . LEU A 1 403 ? -2.269 -34.473 -33.236 1.00 49.72 403 LEU A C 1
ATOM 3383 O O . LEU A 1 403 ? -1.593 -34.607 -34.258 1.00 49.72 403 LEU A O 1
ATOM 3387 N N . ASN A 1 404 ? -3.607 -34.470 -33.265 1.00 42.28 404 ASN A N 1
ATOM 3388 C CA . ASN A 1 404 ? -4.415 -34.723 -34.466 1.00 42.28 404 ASN A CA 1
ATOM 3389 C C . ASN A 1 404 ? -4.474 -33.547 -35.455 1.00 42.28 404 ASN A C 1
ATOM 3391 O O . ASN A 1 404 ? -5.093 -33.648 -36.519 1.00 42.28 404 ASN A O 1
ATOM 3395 N N . LYS A 1 405 ? -3.813 -32.423 -35.154 1.00 42.16 405 LYS A N 1
ATOM 3396 C CA . LYS A 1 405 ? -3.668 -31.281 -36.068 1.00 42.16 405 LYS A CA 1
ATOM 3397 C C . LYS A 1 405 ? -2.205 -30.861 -36.187 1.00 42.16 405 LYS A C 1
ATOM 3399 O O . LYS A 1 405 ? -1.716 -30.079 -35.384 1.00 42.16 405 LYS A O 1
ATOM 3404 N N . GLU A 1 406 ? -1.542 -31.379 -37.225 1.00 47.81 406 GLU A N 1
ATOM 3405 C CA . GLU A 1 406 ? -0.286 -30.895 -37.835 1.00 47.81 406 GLU A CA 1
ATOM 3406 C C . GLU A 1 406 ? 0.647 -30.054 -36.929 1.00 47.81 406 GLU A C 1
ATOM 3408 O O . GLU A 1 406 ? 0.927 -28.905 -37.255 1.00 47.81 406 GLU A O 1
ATOM 3413 N N . TYR A 1 407 ? 1.170 -30.579 -35.810 1.00 48.00 407 TYR A N 1
ATOM 3414 C CA . TYR A 1 407 ? 2.152 -29.816 -35.009 1.00 48.00 407 TYR A CA 1
ATOM 3415 C C . TYR A 1 407 ? 3.246 -30.610 -34.280 1.00 48.00 407 TYR A C 1
ATOM 3417 O O . TYR A 1 407 ? 3.966 -30.039 -33.460 1.00 48.00 407 TYR A O 1
ATOM 3425 N N . ILE A 1 408 ? 3.524 -31.863 -34.653 1.00 48.41 408 ILE A N 1
ATOM 3426 C CA . ILE A 1 408 ? 4.772 -32.537 -34.231 1.00 48.41 408 ILE A CA 1
ATOM 3427 C C . ILE A 1 408 ? 5.927 -32.169 -35.188 1.00 48.41 408 ILE A C 1
ATOM 3429 O O . ILE A 1 408 ? 6.585 -33.002 -35.801 1.00 48.41 408 ILE A O 1
ATOM 3433 N N . LEU A 1 409 ? 6.156 -30.866 -35.352 1.00 46.94 409 LEU A N 1
ATOM 3434 C CA . LEU A 1 409 ? 7.291 -30.289 -36.087 1.00 46.94 409 LEU A CA 1
ATOM 3435 C C . LEU A 1 409 ? 8.041 -29.262 -35.224 1.00 46.94 409 LEU A C 1
ATOM 3437 O O . LEU A 1 409 ? 8.760 -28.413 -35.744 1.00 46.94 409 LEU A O 1
ATOM 3441 N N . GLN A 1 410 ? 7.894 -29.307 -33.895 1.00 49.09 410 GLN A N 1
ATOM 3442 C CA . GLN A 1 410 ? 8.679 -28.464 -32.990 1.00 49.09 410 GLN A CA 1
ATOM 3443 C C . GLN A 1 410 ? 9.903 -29.209 -32.451 1.00 49.09 410 GLN A C 1
ATOM 3445 O O . GLN A 1 410 ? 9.802 -30.274 -31.844 1.00 49.09 410 GLN A O 1
ATOM 3450 N N . LYS A 1 411 ? 11.076 -28.603 -32.669 1.00 43.53 411 LYS A N 1
ATOM 3451 C CA . LYS A 1 411 ? 12.425 -29.171 -32.461 1.00 43.53 411 LYS A CA 1
ATOM 3452 C C . LYS A 1 411 ? 12.659 -29.692 -31.052 1.00 43.53 411 LYS A C 1
ATOM 3454 O O . LYS A 1 411 ? 13.428 -30.631 -30.843 1.00 43.53 411 LYS A O 1
ATOM 3459 N N . ASP A 1 412 ? 11.977 -29.052 -30.120 1.00 45.66 412 ASP A N 1
ATOM 3460 C CA . ASP A 1 412 ? 12.213 -29.159 -28.697 1.00 45.66 412 ASP A CA 1
ATOM 3461 C C . ASP A 1 412 ? 11.272 -30.205 -28.077 1.00 45.66 412 ASP A C 1
ATOM 3463 O O . ASP A 1 412 ? 11.725 -30.991 -27.250 1.00 45.66 412 ASP A O 1
ATOM 3467 N N . LEU A 1 413 ? 10.023 -30.316 -28.568 1.00 48.16 413 LEU A N 1
ATOM 3468 C CA . LEU A 1 413 ? 9.114 -31.445 -28.278 1.00 48.16 413 LEU A CA 1
ATOM 3469 C C . LEU A 1 413 ? 9.734 -32.744 -28.707 1.00 48.16 413 LEU A C 1
ATOM 3471 O O . LEU A 1 413 ? 9.700 -33.725 -27.981 1.00 48.16 413 LEU A O 1
ATOM 3475 N N . PHE A 1 414 ? 10.311 -32.713 -29.891 1.00 50.03 414 PHE A N 1
ATOM 3476 C CA . PHE A 1 414 ? 10.829 -33.882 -30.533 1.00 50.03 414 PHE A CA 1
ATOM 3477 C C . PHE A 1 414 ? 12.051 -34.456 -29.796 1.00 50.03 414 PHE A C 1
ATOM 3479 O O . PHE A 1 414 ? 12.065 -35.626 -29.416 1.00 50.03 414 PHE A O 1
ATOM 3486 N N . SER A 1 415 ? 13.059 -33.612 -29.525 1.00 47.03 415 SER A N 1
ATOM 3487 C CA . SER A 1 415 ? 14.215 -34.010 -28.705 1.00 47.03 415 SER A CA 1
ATOM 3488 C C . SER A 1 415 ? 13.775 -34.455 -27.322 1.00 47.03 415 SER A C 1
ATOM 3490 O O . SER A 1 415 ? 14.287 -35.440 -26.803 1.00 47.03 415 SER A O 1
ATOM 3492 N N . TYR A 1 416 ? 12.818 -33.741 -26.729 1.00 48.75 416 TYR A N 1
ATOM 3493 C CA . TYR A 1 416 ? 12.300 -34.089 -25.422 1.00 48.75 416 TYR A CA 1
ATOM 3494 C C . TYR A 1 416 ? 11.599 -35.453 -25.448 1.00 48.75 416 TYR A C 1
ATOM 3496 O O . TYR A 1 416 ? 11.892 -36.269 -24.592 1.00 48.75 416 TYR A O 1
ATOM 3504 N N . PHE A 1 417 ? 10.757 -35.755 -26.440 1.00 50.47 417 PHE A N 1
ATOM 3505 C CA . PHE A 1 417 ? 10.035 -37.027 -26.541 1.00 50.47 417 PHE A CA 1
ATOM 3506 C C . PHE A 1 417 ? 10.968 -38.241 -26.601 1.00 50.47 417 PHE A C 1
ATOM 3508 O O . PHE A 1 417 ? 10.652 -39.257 -25.985 1.00 50.47 417 PHE A O 1
ATOM 3515 N N . ILE A 1 418 ? 12.102 -38.117 -27.301 1.00 48.53 418 ILE A N 1
ATOM 3516 C CA . ILE A 1 418 ? 13.121 -39.170 -27.410 1.00 48.53 418 ILE A CA 1
ATOM 3517 C C . ILE A 1 418 ? 14.018 -39.230 -26.164 1.00 48.53 418 ILE A C 1
ATOM 3519 O O . ILE A 1 418 ? 14.403 -40.317 -25.740 1.00 48.53 418 ILE A O 1
ATOM 3523 N N . LYS A 1 419 ? 14.361 -38.082 -25.566 1.00 46.44 419 LYS A N 1
ATOM 3524 C CA . LYS A 1 419 ? 15.320 -38.016 -24.449 1.00 46.44 419 LYS A CA 1
ATOM 3525 C C . LYS A 1 419 ? 14.684 -38.230 -23.073 1.00 46.44 419 LYS A C 1
ATOM 3527 O O . LYS A 1 419 ? 15.341 -38.796 -22.207 1.00 46.44 419 LYS A O 1
ATOM 3532 N N . SER A 1 420 ? 13.430 -37.826 -22.857 1.00 48.56 420 SER A N 1
ATOM 3533 C CA . SER A 1 420 ? 12.757 -37.802 -21.543 1.00 48.56 420 SER A CA 1
ATOM 3534 C C . SER A 1 420 ? 12.214 -39.150 -21.067 1.00 48.56 420 SER A C 1
ATOM 3536 O O . SER A 1 420 ? 11.291 -39.172 -20.252 1.00 48.56 420 SER A O 1
ATOM 3538 N N . GLY A 1 421 ? 12.758 -40.260 -21.583 1.00 52.31 421 GLY A N 1
ATOM 3539 C CA . GLY A 1 421 ? 12.313 -41.618 -21.278 1.00 52.31 421 GLY A CA 1
ATOM 3540 C C . GLY A 1 421 ? 11.905 -41.762 -19.812 1.00 52.31 421 GLY A C 1
ATOM 3541 O O . GLY A 1 421 ? 12.714 -41.514 -18.924 1.00 52.31 421 GLY A O 1
ATOM 3542 N N . HIS A 1 422 ? 10.635 -42.132 -19.610 1.00 51.69 422 HIS A N 1
ATOM 3543 C CA . HIS A 1 422 ? 9.961 -42.479 -18.349 1.00 51.69 422 HIS A CA 1
ATOM 3544 C C . HIS A 1 422 ? 9.125 -41.389 -17.647 1.00 51.69 422 HIS A C 1
ATOM 3546 O O . HIS A 1 422 ? 8.025 -41.716 -17.223 1.00 51.69 422 HIS A O 1
ATOM 3552 N N . VAL A 1 423 ? 9.501 -40.105 -17.621 1.00 52.81 423 VAL A N 1
ATOM 3553 C CA . VAL A 1 423 ? 8.813 -39.095 -16.771 1.00 52.81 423 VAL A CA 1
ATOM 3554 C C . VAL A 1 423 ? 7.631 -38.404 -17.471 1.00 52.81 423 VAL A C 1
ATOM 3556 O O . VAL A 1 423 ? 7.693 -37.227 -17.834 1.00 52.81 423 VAL A O 1
ATOM 3559 N N . LYS A 1 424 ? 6.534 -39.133 -17.682 1.00 59.19 424 LYS A N 1
ATOM 3560 C CA . LYS A 1 424 ? 5.294 -38.603 -18.283 1.00 59.19 424 LYS A CA 1
ATOM 3561 C C . LYS A 1 424 ? 4.077 -39.041 -17.476 1.00 59.19 424 LYS A C 1
ATOM 3563 O O . LYS A 1 424 ? 4.083 -40.138 -16.924 1.00 59.19 424 LYS A O 1
ATOM 3568 N N . ASN A 1 425 ? 3.064 -38.176 -17.416 1.00 54.88 425 ASN A N 1
ATOM 3569 C CA . ASN A 1 425 ? 1.787 -38.460 -16.767 1.00 54.88 425 ASN A CA 1
ATOM 3570 C C . ASN A 1 425 ? 0.712 -38.669 -17.833 1.00 54.88 425 ASN A C 1
ATOM 3572 O O . ASN A 1 425 ? 0.584 -37.835 -18.728 1.00 54.88 425 ASN A O 1
ATOM 3576 N N . PHE A 1 426 ? -0.054 -39.744 -17.731 1.00 56.78 426 PHE A N 1
ATOM 3577 C CA . PHE A 1 426 ? -1.020 -40.160 -18.747 1.00 56.78 426 PHE A CA 1
ATOM 3578 C C . PHE A 1 426 ? -2.415 -40.270 -18.144 1.00 56.78 426 PHE A C 1
ATOM 3580 O O . PHE A 1 426 ? -2.541 -40.828 -17.059 1.00 56.78 426 PHE A O 1
ATOM 3587 N N . ASP A 1 427 ? -3.445 -39.774 -18.823 1.00 57.06 427 ASP A N 1
ATOM 3588 C CA . ASP A 1 427 ? -4.833 -40.040 -18.444 1.00 57.06 427 ASP A CA 1
ATOM 3589 C C . ASP A 1 427 ? -5.110 -41.550 -18.535 1.00 57.06 427 ASP A C 1
ATOM 3591 O O . ASP A 1 427 ? -4.674 -42.235 -19.469 1.00 57.06 427 ASP A O 1
ATOM 3595 N N . GLU A 1 428 ? -5.804 -42.081 -17.533 1.00 58.09 428 GLU A N 1
ATOM 3596 C CA . GLU A 1 428 ? -6.088 -43.511 -17.413 1.00 58.09 428 GLU A CA 1
ATOM 3597 C C . GLU A 1 428 ? -6.854 -44.071 -18.626 1.00 58.09 428 GLU A C 1
ATOM 3599 O O . GLU A 1 428 ? -6.577 -45.192 -19.069 1.00 58.09 428 GLU A O 1
ATOM 3604 N N . ASN A 1 429 ? -7.764 -43.285 -19.214 1.00 55.44 429 ASN A N 1
ATOM 3605 C CA . ASN A 1 429 ? -8.607 -43.749 -20.318 1.00 55.44 429 ASN A CA 1
ATOM 3606 C C . ASN A 1 429 ? -7.770 -44.066 -21.569 1.00 55.44 429 ASN A C 1
ATOM 3608 O O . ASN A 1 429 ? -7.981 -45.102 -22.198 1.00 55.44 429 ASN A O 1
ATOM 3612 N N . VAL A 1 430 ? -6.742 -43.260 -21.860 1.00 58.19 430 VAL A N 1
ATOM 3613 C CA . VAL A 1 430 ? -5.822 -43.484 -22.993 1.00 58.19 430 VAL A CA 1
ATOM 3614 C C . VAL A 1 430 ? -5.042 -44.786 -22.846 1.00 58.19 430 VAL A C 1
ATOM 3616 O O . VAL A 1 430 ? -4.846 -45.520 -23.814 1.00 58.19 430 VAL A O 1
ATOM 3619 N N . ILE A 1 431 ? -4.581 -45.088 -21.631 1.00 58.91 431 ILE A N 1
ATOM 3620 C CA . ILE A 1 431 ? -3.824 -46.317 -21.375 1.00 58.91 431 ILE A CA 1
ATOM 3621 C C . ILE A 1 431 ? -4.718 -47.546 -21.578 1.00 58.91 431 ILE A C 1
ATOM 3623 O O . ILE A 1 431 ? -4.253 -48.568 -22.088 1.00 58.91 431 ILE A O 1
ATOM 3627 N N . SER A 1 432 ? -5.994 -47.449 -21.200 1.00 53.41 432 SER A N 1
ATOM 3628 C CA . SER A 1 432 ? -6.946 -48.554 -21.324 1.00 53.41 432 SER A CA 1
ATOM 3629 C C . SER A 1 432 ? -7.233 -48.947 -22.782 1.00 53.41 432 SER A C 1
ATOM 3631 O O . SER A 1 432 ? -7.382 -50.139 -23.066 1.00 53.41 432 SER A O 1
ATOM 3633 N N . ASP A 1 433 ? -7.198 -47.983 -23.708 1.00 49.31 433 ASP A N 1
ATOM 3634 C CA . ASP A 1 433 ? -7.492 -48.184 -25.134 1.00 49.31 433 ASP A CA 1
ATOM 3635 C C . ASP A 1 433 ? -6.342 -48.843 -25.923 1.00 49.31 433 ASP A C 1
ATOM 3637 O O . ASP A 1 433 ? -6.572 -49.475 -26.956 1.00 49.31 433 ASP A O 1
ATOM 3641 N N . LEU A 1 434 ? -5.098 -48.743 -25.444 1.00 53.44 434 LEU A N 1
ATOM 3642 C CA . LEU A 1 434 ? -3.897 -49.159 -26.185 1.00 53.44 434 LEU A CA 1
ATOM 3643 C C . LEU A 1 434 ? -3.526 -50.646 -26.055 1.00 53.44 434 LEU A C 1
ATOM 3645 O O . LEU A 1 434 ? -2.754 -51.161 -26.863 1.00 53.44 434 LEU A O 1
ATOM 3649 N N . GLY A 1 435 ? -4.070 -51.365 -25.071 1.00 50.44 435 GLY A N 1
ATOM 3650 C CA . GLY A 1 435 ? -3.698 -52.760 -24.812 1.00 50.44 435 GLY A CA 1
ATOM 3651 C C . GLY A 1 435 ? -2.223 -52.957 -24.403 1.00 50.44 435 GLY A C 1
ATOM 3652 O O . GLY A 1 435 ? -1.407 -52.039 -24.380 1.00 50.44 435 GLY A O 1
ATOM 3653 N N . TYR A 1 436 ? -1.859 -54.182 -24.009 1.00 50.69 436 TYR A N 1
ATOM 3654 C CA . TYR A 1 436 ? -0.517 -54.499 -23.490 1.00 50.69 436 TYR A CA 1
ATOM 3655 C C . TYR A 1 436 ? 0.557 -54.456 -24.597 1.00 50.69 436 TYR A C 1
ATOM 3657 O O . TYR A 1 436 ? 0.710 -55.437 -25.324 1.00 50.69 436 TYR A O 1
ATOM 3665 N N . ILE A 1 437 ? 1.336 -53.368 -24.696 1.00 44.31 437 ILE A N 1
ATOM 3666 C CA . ILE A 1 437 ? 2.373 -53.177 -25.738 1.00 44.31 437 ILE A CA 1
ATOM 3667 C C . ILE A 1 437 ? 3.794 -52.994 -25.146 1.00 44.31 437 ILE A C 1
ATOM 3669 O O . ILE A 1 437 ? 3.974 -52.602 -23.988 1.00 44.31 437 ILE A O 1
ATOM 3673 N N . ALA A 1 438 ? 4.812 -53.395 -25.926 1.00 43.19 438 ALA A N 1
ATOM 3674 C CA . ALA A 1 438 ? 6.212 -53.577 -25.537 1.00 43.19 438 ALA A CA 1
ATOM 3675 C C . ALA A 1 438 ? 7.215 -52.546 -26.126 1.00 43.19 438 ALA A C 1
ATOM 3677 O O . ALA A 1 438 ? 7.172 -52.204 -27.301 1.00 43.19 438 ALA A O 1
ATOM 3678 N N . ASN A 1 439 ? 8.233 -52.245 -25.298 1.00 53.44 439 ASN A N 1
ATOM 3679 C CA . ASN A 1 439 ? 9.490 -51.482 -25.476 1.00 53.44 439 ASN A CA 1
ATOM 3680 C C . ASN A 1 439 ? 9.433 -49.943 -25.560 1.00 53.44 439 ASN A C 1
ATOM 3682 O O . ASN A 1 439 ? 8.591 -49.365 -26.212 1.00 53.44 439 ASN A O 1
ATOM 3686 N N . MET A 1 440 ? 10.370 -49.260 -24.887 1.00 49.66 440 MET A N 1
ATOM 3687 C CA . MET A 1 440 ? 10.285 -47.843 -24.471 1.00 49.66 440 MET A CA 1
ATOM 3688 C C . MET A 1 440 ? 10.096 -46.807 -25.596 1.00 49.66 440 MET A C 1
ATOM 3690 O O . MET A 1 440 ? 9.287 -45.886 -25.452 1.00 49.66 440 MET A O 1
ATOM 3694 N N . ILE A 1 441 ? 10.850 -46.936 -26.691 1.00 49.22 441 ILE A N 1
ATOM 3695 C CA . ILE A 1 441 ? 10.750 -46.030 -27.846 1.00 49.22 441 ILE A CA 1
ATOM 3696 C C . ILE A 1 441 ? 9.474 -46.345 -28.631 1.00 49.22 441 ILE A C 1
ATOM 3698 O O . ILE A 1 441 ? 8.732 -45.424 -28.955 1.00 49.22 441 ILE A O 1
ATOM 3702 N N . ASN A 1 442 ? 9.163 -47.631 -28.816 1.00 49.84 442 ASN A N 1
ATOM 3703 C CA . ASN A 1 442 ? 7.934 -48.085 -29.469 1.00 49.84 442 ASN A CA 1
ATOM 3704 C C . ASN A 1 442 ? 6.693 -47.658 -28.687 1.00 49.84 442 ASN A C 1
ATOM 3706 O O . ASN A 1 442 ? 5.865 -46.968 -29.241 1.00 49.84 442 ASN A O 1
ATOM 3710 N N . ASN A 1 443 ? 6.635 -47.882 -27.375 1.00 53.03 443 ASN A N 1
ATOM 3711 C CA . ASN A 1 443 ? 5.579 -47.403 -26.482 1.00 53.03 443 ASN A CA 1
ATOM 3712 C C . ASN A 1 443 ? 5.348 -45.890 -26.614 1.00 53.03 443 ASN A C 1
ATOM 3714 O O . ASN A 1 443 ? 4.213 -45.430 -26.605 1.00 53.03 443 ASN A O 1
ATOM 3718 N N . THR A 1 444 ? 6.420 -45.104 -26.749 1.00 52.03 444 THR A N 1
ATOM 3719 C CA . THR A 1 444 ? 6.319 -43.648 -26.921 1.00 52.03 444 THR A CA 1
ATOM 3720 C C . THR A 1 444 ? 5.816 -43.260 -28.318 1.00 52.03 444 THR A C 1
ATOM 3722 O O . THR A 1 444 ? 5.086 -42.278 -28.447 1.00 52.03 444 THR A O 1
ATOM 3725 N N . LEU A 1 445 ? 6.200 -44.014 -29.351 1.00 52.09 445 LEU A N 1
ATOM 3726 C CA . LEU A 1 445 ? 5.768 -43.819 -30.737 1.00 52.09 445 LEU A CA 1
ATOM 3727 C C . LEU A 1 445 ? 4.324 -44.304 -30.962 1.00 52.09 445 LEU A C 1
ATOM 3729 O O . LEU A 1 445 ? 3.538 -43.562 -31.539 1.00 52.09 445 LEU A O 1
ATOM 3733 N N . ASP A 1 446 ? 3.961 -45.475 -30.438 1.00 51.41 446 ASP A N 1
ATOM 3734 C CA . ASP A 1 446 ? 2.638 -46.106 -30.496 1.00 51.41 446 ASP A CA 1
ATOM 3735 C C . ASP A 1 446 ? 1.590 -45.288 -29.729 1.00 51.41 446 ASP A C 1
ATOM 3737 O O . ASP A 1 446 ? 0.507 -45.030 -30.247 1.00 51.41 446 ASP A O 1
ATOM 3741 N N . MET A 1 447 ? 1.920 -44.785 -28.530 1.00 52.47 447 MET A N 1
ATOM 3742 C CA . MET A 1 447 ? 1.040 -43.865 -27.792 1.00 52.47 447 MET A CA 1
ATOM 3743 C C . MET A 1 447 ? 0.790 -42.570 -28.572 1.00 52.47 447 MET A C 1
ATOM 3745 O O . MET A 1 447 ? -0.341 -42.094 -28.632 1.00 52.47 447 MET A O 1
ATOM 3749 N N . GLY A 1 448 ? 1.822 -42.013 -29.216 1.00 49.88 448 GLY A N 1
ATOM 3750 C CA . GLY A 1 448 ? 1.696 -40.803 -30.035 1.00 49.88 448 GLY A CA 1
ATOM 3751 C C . GLY A 1 448 ? 0.764 -40.952 -31.246 1.00 49.88 448 GLY A C 1
ATOM 3752 O O . GLY A 1 448 ? 0.362 -39.938 -31.809 1.00 49.88 448 GLY A O 1
ATOM 3753 N N . ILE A 1 449 ? 0.416 -42.185 -31.635 1.00 50.50 449 ILE A N 1
ATOM 3754 C CA . ILE A 1 449 ? -0.521 -42.491 -32.726 1.00 50.50 449 ILE A CA 1
ATOM 3755 C C . ILE A 1 449 ? -1.987 -42.453 -32.251 1.00 50.50 449 ILE A C 1
ATOM 3757 O O . ILE A 1 449 ? -2.870 -42.221 -33.073 1.00 50.50 449 ILE A O 1
ATOM 3761 N N . VAL A 1 450 ? -2.257 -42.655 -30.954 1.00 47.97 450 VAL A N 1
ATOM 3762 C CA . VAL A 1 450 ? -3.623 -42.838 -30.408 1.00 47.97 450 VAL A CA 1
ATOM 3763 C C . VAL A 1 450 ? -4.126 -41.632 -29.598 1.00 47.97 450 VAL A C 1
ATOM 3765 O O . VAL A 1 450 ? -5.315 -41.529 -29.324 1.00 47.97 450 VAL A O 1
ATOM 3768 N N . ILE A 1 451 ? -3.247 -40.697 -29.234 1.00 52.09 451 ILE A N 1
ATOM 3769 C CA . ILE A 1 451 ? -3.581 -39.553 -28.371 1.00 52.09 451 ILE A CA 1
ATOM 3770 C C . ILE A 1 451 ? -4.067 -38.341 -29.181 1.00 52.09 451 ILE A C 1
ATOM 3772 O O . ILE A 1 451 ? -3.356 -37.852 -30.060 1.00 52.09 451 ILE A O 1
ATOM 3776 N N . ASP A 1 452 ? -5.209 -37.765 -28.796 1.00 47.53 452 ASP A N 1
ATOM 3777 C CA . ASP A 1 452 ? -5.760 -36.549 -29.408 1.00 47.53 452 ASP A CA 1
ATOM 3778 C C . ASP A 1 452 ? -5.067 -35.265 -28.895 1.00 47.53 452 ASP A C 1
ATOM 3780 O O . ASP A 1 452 ? -4.898 -34.305 -29.660 1.00 47.53 452 ASP A O 1
ATOM 3784 N N . SER A 1 453 ? -4.606 -35.222 -27.633 1.00 51.44 453 SER A N 1
ATOM 3785 C CA . SER A 1 453 ? -3.984 -34.029 -27.030 1.00 51.44 453 SER A CA 1
ATOM 3786 C C . SER A 1 453 ? -2.814 -34.298 -26.053 1.00 51.44 453 SER A C 1
ATOM 3788 O O . SER A 1 453 ? -2.831 -35.191 -25.222 1.00 51.44 453 SER A O 1
ATOM 3790 N N . THR A 1 454 ? -1.730 -33.520 -26.128 1.00 51.91 454 THR A N 1
ATOM 3791 C CA . THR A 1 454 ? -0.536 -33.623 -25.261 1.00 51.91 454 THR A CA 1
ATOM 3792 C C . THR A 1 454 ? -0.084 -32.249 -24.768 1.00 51.91 454 THR A C 1
ATOM 3794 O O . THR A 1 454 ? -0.121 -31.261 -25.498 1.00 51.91 454 THR A O 1
ATOM 3797 N N . TYR A 1 455 ? 0.385 -32.173 -23.522 1.00 52.88 455 TYR A N 1
ATOM 3798 C CA . TYR A 1 455 ? 0.612 -30.918 -22.814 1.00 52.88 455 TYR A CA 1
ATOM 3799 C C . TYR A 1 455 ? 1.986 -30.842 -22.172 1.00 52.88 455 TYR A C 1
ATOM 3801 O O . TYR A 1 455 ? 2.469 -31.793 -21.557 1.00 52.88 455 TYR A O 1
ATOM 3809 N N . PHE A 1 456 ? 2.584 -29.657 -22.260 1.00 51.84 456 PHE A N 1
ATOM 3810 C CA . PHE A 1 456 ? 3.863 -29.339 -21.636 1.00 51.84 456 PHE A CA 1
ATOM 3811 C C . PHE A 1 456 ? 3.653 -28.243 -20.602 1.00 51.84 456 PHE A C 1
ATOM 3813 O O . PHE A 1 456 ? 3.278 -27.120 -20.952 1.00 51.84 456 PHE A O 1
ATOM 3820 N N . HIS A 1 457 ? 3.909 -28.561 -19.333 1.00 49.00 457 HIS A N 1
ATOM 3821 C CA . HIS A 1 457 ? 3.791 -27.609 -18.235 1.00 49.00 457 HIS A CA 1
ATOM 3822 C C . HIS A 1 457 ? 5.168 -27.250 -17.674 1.00 49.00 457 HIS A C 1
ATOM 3824 O O . HIS A 1 457 ? 5.932 -28.124 -17.278 1.00 49.00 457 HIS A O 1
ATOM 3830 N N . ASN A 1 458 ? 5.498 -25.959 -17.635 1.00 46.47 458 ASN A N 1
ATOM 3831 C CA . ASN A 1 458 ? 6.808 -25.466 -17.231 1.00 46.47 458 ASN A CA 1
ATOM 3832 C C . ASN A 1 458 ? 6.840 -25.142 -15.726 1.00 46.47 458 ASN A C 1
ATOM 3834 O O . ASN A 1 458 ? 6.578 -24.010 -15.319 1.00 46.47 458 ASN A O 1
ATOM 3838 N N . CYS A 1 459 ? 7.192 -26.128 -14.898 1.00 46.72 459 CYS A N 1
ATOM 3839 C CA . CYS A 1 459 ? 7.471 -25.906 -13.475 1.00 46.72 459 CYS A CA 1
ATOM 3840 C C . CYS A 1 459 ? 8.789 -25.127 -13.311 1.00 46.72 459 CYS A C 1
ATOM 3842 O O . CYS A 1 459 ? 9.779 -25.414 -13.981 1.00 46.72 459 CYS A O 1
ATOM 3844 N N . THR A 1 460 ? 8.846 -24.151 -12.402 1.00 39.56 460 THR A N 1
ATOM 3845 C CA . THR A 1 460 ? 10.014 -23.259 -12.243 1.00 39.56 460 THR A CA 1
ATOM 3846 C C . THR A 1 460 ? 11.215 -23.866 -11.494 1.00 39.56 460 THR A C 1
ATOM 3848 O O . THR A 1 460 ? 12.162 -23.132 -11.214 1.00 39.56 460 THR A O 1
ATOM 3851 N N . LEU A 1 461 ? 11.242 -25.169 -11.179 1.00 44.12 461 LEU A N 1
ATOM 3852 C CA . LEU A 1 461 ? 12.314 -25.797 -10.387 1.00 44.12 461 LEU A CA 1
ATOM 3853 C C . LEU A 1 461 ? 12.661 -27.231 -10.854 1.00 44.12 461 LEU A C 1
ATOM 3855 O O . LEU A 1 461 ? 11.839 -27.930 -11.436 1.00 44.12 461 LEU A O 1
ATOM 3859 N N . ASN A 1 462 ? 13.925 -27.621 -10.631 1.00 48.88 462 ASN A N 1
ATOM 3860 C CA . ASN A 1 462 ? 14.645 -28.703 -11.319 1.00 48.88 462 ASN A CA 1
ATOM 3861 C C . ASN A 1 462 ? 14.201 -30.134 -10.917 1.00 48.88 462 ASN A C 1
ATOM 3863 O O . ASN A 1 462 ? 14.579 -30.592 -9.841 1.00 48.88 462 ASN A O 1
ATOM 3867 N N . ASN A 1 463 ? 13.509 -30.882 -11.785 1.00 47.03 463 ASN A N 1
ATOM 3868 C CA . ASN A 1 463 ? 13.393 -32.351 -11.653 1.00 47.03 463 ASN A CA 1
ATOM 3869 C C . ASN A 1 463 ? 14.691 -33.016 -12.098 1.00 47.03 463 ASN A C 1
ATOM 3871 O O . ASN A 1 463 ? 15.224 -32.619 -13.128 1.00 47.03 463 ASN A O 1
ATOM 3875 N N . GLN A 1 464 ? 15.204 -34.000 -11.366 1.00 50.44 464 GLN A N 1
ATOM 3876 C CA . GLN A 1 464 ? 16.540 -34.552 -11.590 1.00 50.44 464 GLN A CA 1
ATOM 3877 C C . GLN A 1 464 ? 16.494 -36.060 -11.875 1.00 50.44 464 GLN A C 1
ATOM 3879 O O . GLN A 1 464 ? 16.096 -36.835 -11.013 1.00 50.44 464 GLN A O 1
ATOM 3884 N N . LEU A 1 465 ? 16.946 -36.467 -13.064 1.00 48.44 465 LEU A N 1
ATOM 3885 C CA . LEU A 1 465 ? 17.230 -37.857 -13.425 1.00 48.44 465 LEU A CA 1
ATOM 3886 C C . LEU A 1 465 ? 18.700 -38.181 -13.159 1.00 48.44 465 LEU A C 1
ATOM 3888 O O . LEU A 1 465 ? 19.590 -37.390 -13.498 1.00 48.44 465 LEU A O 1
ATOM 3892 N N . ILE A 1 466 ? 18.972 -39.371 -12.628 1.00 45.00 466 ILE A N 1
ATOM 3893 C CA . ILE A 1 466 ? 20.334 -39.912 -12.598 1.00 45.00 466 ILE A CA 1
ATOM 3894 C C . ILE A 1 466 ? 20.567 -40.659 -13.910 1.00 45.00 466 ILE A C 1
ATOM 3896 O O . ILE A 1 466 ? 19.962 -41.696 -14.171 1.00 45.00 466 ILE A O 1
ATOM 3900 N N . ASN A 1 467 ? 21.465 -40.136 -14.749 1.00 43.50 467 ASN A N 1
ATOM 3901 C CA . ASN A 1 467 ? 21.772 -40.770 -16.026 1.00 43.50 467 ASN A CA 1
ATOM 3902 C C . ASN A 1 467 ? 22.543 -42.081 -15.794 1.00 43.50 467 ASN A C 1
ATOM 3904 O O . ASN A 1 467 ? 23.732 -42.067 -15.462 1.00 43.50 467 ASN A O 1
ATOM 3908 N N . HIS A 1 468 ? 21.863 -43.217 -15.946 1.00 39.78 468 HIS A N 1
ATOM 3909 C CA . HIS A 1 468 ? 22.467 -44.538 -15.771 1.00 39.78 468 HIS A CA 1
ATOM 3910 C C . HIS A 1 468 ? 22.998 -45.163 -17.069 1.00 39.78 468 HIS A C 1
ATOM 3912 O O . HIS A 1 468 ? 23.738 -46.142 -16.976 1.00 39.78 468 HIS A O 1
ATOM 3918 N N . ASN A 1 469 ? 22.730 -44.580 -18.247 1.00 42.34 469 ASN A N 1
ATOM 3919 C CA . ASN A 1 469 ? 23.162 -45.138 -19.531 1.00 42.34 469 ASN A CA 1
ATOM 3920 C C . ASN A 1 469 ? 24.003 -44.136 -20.335 1.00 42.34 469 ASN A C 1
ATOM 3922 O O . ASN A 1 469 ? 23.503 -43.166 -20.898 1.00 42.34 469 ASN A O 1
ATOM 3926 N N . SER A 1 470 ? 25.306 -44.398 -20.427 1.00 44.41 470 SER A N 1
ATOM 3927 C CA . SER A 1 470 ? 26.190 -43.718 -21.375 1.00 44.41 470 SER A CA 1
ATOM 3928 C C . SER A 1 470 ? 25.860 -44.159 -22.805 1.00 44.41 470 SER A C 1
ATOM 3930 O O . SER A 1 470 ? 25.923 -45.358 -23.086 1.00 44.41 470 SER A O 1
ATOM 3932 N N . PHE A 1 471 ? 25.570 -43.212 -23.707 1.00 45.59 471 PHE A N 1
ATOM 3933 C CA . PHE A 1 471 ? 25.540 -43.462 -25.154 1.00 45.59 471 PHE A CA 1
ATOM 3934 C C . PHE A 1 471 ? 26.892 -44.051 -25.572 1.00 45.59 471 PHE A C 1
ATOM 3936 O O . PHE A 1 471 ? 27.909 -43.358 -25.577 1.00 45.59 471 PHE A O 1
ATOM 3943 N N . ASN A 1 472 ? 26.916 -45.344 -25.876 1.00 54.59 472 ASN A N 1
ATOM 3944 C CA . ASN A 1 472 ? 28.081 -46.013 -26.432 1.00 54.59 472 ASN A CA 1
ATOM 3945 C C . ASN A 1 472 ? 27.804 -46.426 -27.886 1.00 54.59 472 ASN A C 1
ATOM 3947 O O . ASN A 1 472 ? 26.693 -46.283 -28.411 1.00 54.59 472 ASN A O 1
ATOM 3951 N N . GLN A 1 473 ? 28.853 -46.883 -28.561 1.00 59.41 473 GLN A N 1
ATOM 3952 C CA . GLN A 1 473 ? 28.797 -47.262 -29.969 1.00 59.41 473 GLN A CA 1
ATOM 3953 C C . GLN A 1 473 ? 27.787 -48.399 -30.220 1.00 59.41 473 GLN A C 1
ATOM 3955 O O . GLN A 1 473 ? 27.016 -48.321 -31.175 1.00 59.41 473 GLN A O 1
ATOM 3960 N N . ASP A 1 474 ? 27.724 -49.389 -29.323 1.00 56.75 474 ASP A N 1
ATOM 3961 C CA . ASP A 1 474 ? 26.785 -50.518 -29.405 1.00 56.75 474 ASP A CA 1
ATOM 3962 C C . ASP A 1 474 ? 25.324 -50.064 -29.284 1.00 56.75 474 ASP A C 1
ATOM 3964 O O . ASP A 1 474 ? 24.474 -50.497 -30.057 1.00 56.75 474 ASP A O 1
ATOM 3968 N N . PHE A 1 475 ? 25.041 -49.117 -28.386 1.00 59.25 475 PHE A N 1
ATOM 3969 C CA . PHE A 1 475 ? 23.721 -48.507 -28.236 1.00 59.25 475 PHE A CA 1
ATOM 3970 C C . PHE A 1 475 ? 23.309 -47.714 -29.484 1.00 59.25 475 PHE A C 1
ATOM 3972 O O . PHE A 1 475 ? 22.168 -47.807 -29.926 1.00 59.25 475 PHE A O 1
ATOM 3979 N N . SER A 1 476 ? 24.240 -46.972 -30.097 1.00 61.78 476 SER A N 1
ATOM 3980 C CA . SER A 1 476 ? 23.968 -46.221 -31.335 1.00 61.78 476 SER A CA 1
ATOM 3981 C C . SER A 1 476 ? 23.661 -47.154 -32.510 1.00 61.78 476 SER A C 1
ATOM 3983 O O . SER A 1 476 ? 22.776 -46.867 -33.314 1.00 61.78 476 SER A O 1
ATOM 3985 N N . LEU A 1 477 ? 24.367 -48.285 -32.606 1.00 65.56 477 LEU A N 1
ATOM 3986 C CA . LEU A 1 477 ? 24.126 -49.298 -33.633 1.00 65.56 477 LEU A CA 1
ATOM 3987 C C . LEU A 1 477 ? 22.810 -50.047 -33.404 1.00 65.56 477 LEU A C 1
ATOM 3989 O O . LEU A 1 477 ? 22.054 -50.205 -34.360 1.00 65.56 477 LEU A O 1
ATOM 3993 N N . GLN A 1 478 ? 22.510 -50.434 -32.160 1.00 62.91 478 GLN A N 1
ATOM 3994 C CA . GLN A 1 478 ? 21.243 -51.065 -31.789 1.00 62.91 478 GLN A CA 1
ATOM 3995 C C . GLN A 1 478 ? 20.056 -50.139 -32.088 1.00 62.91 478 GLN A C 1
ATOM 3997 O O . GLN A 1 478 ? 19.080 -50.569 -32.693 1.00 62.91 478 GLN A O 1
ATOM 4002 N N . LEU A 1 479 ? 20.177 -48.850 -31.761 1.00 62.62 479 LEU A N 1
ATOM 4003 C CA . LEU A 1 479 ? 19.165 -47.840 -32.059 1.00 62.62 479 LEU A CA 1
ATOM 4004 C C . LEU A 1 479 ? 18.956 -47.657 -33.572 1.00 62.62 479 LEU A C 1
ATOM 4006 O O . LEU A 1 479 ? 17.820 -47.562 -34.029 1.00 62.62 479 LEU A O 1
ATOM 4010 N N . LEU A 1 480 ? 20.033 -47.632 -34.367 1.00 67.75 480 LEU A N 1
ATOM 4011 C CA . LEU A 1 480 ? 19.933 -47.575 -35.831 1.00 67.75 480 LEU A CA 1
ATOM 4012 C C . LEU A 1 480 ? 19.293 -48.843 -36.419 1.00 67.75 480 LEU A C 1
ATOM 4014 O O . LEU A 1 480 ? 18.568 -48.739 -37.407 1.00 67.75 480 LEU A O 1
ATOM 4018 N N . ASP A 1 481 ? 19.531 -50.016 -35.826 1.00 66.69 481 ASP A N 1
ATOM 4019 C CA . ASP A 1 481 ? 18.923 -51.281 -36.254 1.00 66.69 481 ASP A CA 1
ATOM 4020 C C . ASP A 1 481 ? 17.435 -51.376 -35.861 1.00 66.69 481 ASP A C 1
ATOM 4022 O O . ASP A 1 481 ? 16.626 -51.842 -36.663 1.00 66.69 481 ASP A O 1
ATOM 4026 N N . GLU A 1 482 ? 17.042 -50.847 -34.698 1.00 62.31 482 GLU A N 1
ATOM 4027 C CA . GLU A 1 482 ? 15.639 -50.705 -34.273 1.00 62.31 482 GLU A CA 1
ATOM 4028 C C . GLU A 1 482 ? 14.872 -49.710 -35.165 1.00 62.31 482 GLU A C 1
ATOM 4030 O O . GLU A 1 482 ? 13.776 -50.014 -35.640 1.00 62.31 482 GLU A O 1
ATOM 4035 N N . ILE A 1 483 ? 15.479 -48.556 -35.483 1.00 65.94 483 ILE A N 1
ATOM 4036 C CA . ILE A 1 483 ? 14.924 -47.587 -36.443 1.00 65.94 483 ILE A CA 1
ATOM 4037 C C . ILE A 1 483 ? 14.773 -48.242 -37.819 1.00 65.94 483 ILE A C 1
ATOM 4039 O O . ILE A 1 483 ? 13.738 -48.100 -38.464 1.00 65.94 483 ILE A O 1
ATOM 4043 N N . LYS A 1 484 ? 15.782 -48.996 -38.267 1.00 65.62 484 LYS A N 1
ATOM 4044 C CA . LYS A 1 484 ? 15.746 -49.711 -39.547 1.00 65.62 484 LYS A CA 1
ATOM 4045 C C . LYS A 1 484 ? 14.634 -50.765 -39.594 1.00 65.62 484 LYS A C 1
ATOM 4047 O O . LYS A 1 484 ? 13.960 -50.854 -40.619 1.00 65.62 484 LYS A O 1
ATOM 4052 N N . PHE A 1 485 ? 14.421 -51.532 -38.520 1.00 61.41 485 PHE A N 1
ATOM 4053 C CA . PHE A 1 485 ? 13.312 -52.491 -38.410 1.00 61.41 485 PHE A CA 1
ATOM 4054 C C . PHE A 1 485 ? 11.956 -51.786 -38.572 1.00 61.41 485 PHE A C 1
ATOM 4056 O O . PHE A 1 485 ? 11.132 -52.197 -39.383 1.00 61.41 485 PHE A O 1
ATOM 4063 N N . PHE A 1 486 ? 11.776 -50.637 -37.918 1.00 61.03 486 PHE A N 1
ATOM 4064 C CA . PHE A 1 486 ? 10.559 -49.833 -38.039 1.00 61.03 486 PHE A CA 1
ATOM 4065 C C . PHE A 1 486 ? 10.326 -49.270 -39.453 1.00 61.03 486 PHE A C 1
ATOM 4067 O O . PHE A 1 486 ? 9.196 -49.266 -39.931 1.00 61.03 486 PHE A O 1
ATOM 4074 N N . VAL A 1 487 ? 11.381 -48.840 -40.161 1.00 63.62 487 VAL A N 1
ATOM 4075 C CA . VAL A 1 487 ? 11.272 -48.399 -41.570 1.00 63.62 487 VAL A CA 1
ATOM 4076 C C . VAL A 1 487 ? 10.917 -49.557 -42.517 1.00 63.62 487 VAL A C 1
ATOM 4078 O O . VAL A 1 487 ? 10.399 -49.308 -43.602 1.00 63.62 487 VAL A O 1
ATOM 4081 N N . THR A 1 488 ? 11.185 -50.811 -42.131 1.00 56.31 488 THR A N 1
ATOM 4082 C CA . THR A 1 488 ? 11.039 -51.990 -43.006 1.00 56.31 488 THR A CA 1
ATOM 4083 C C . THR A 1 488 ? 9.767 -52.821 -42.785 1.00 56.31 488 THR A C 1
ATOM 4085 O O . THR A 1 488 ? 9.363 -53.490 -43.729 1.00 56.31 488 THR A O 1
ATOM 4088 N N . GLU A 1 489 ? 9.111 -52.765 -41.617 1.00 53.47 489 GLU A N 1
ATOM 4089 C CA . GLU A 1 489 ? 7.870 -53.523 -41.312 1.00 53.47 489 GLU A CA 1
ATOM 4090 C C . GLU A 1 489 ? 6.549 -52.771 -41.593 1.00 53.47 489 GLU A C 1
ATOM 4092 O O . GLU A 1 489 ? 5.469 -53.314 -41.370 1.00 53.47 489 GLU A O 1
ATOM 4097 N N . GLN A 1 490 ? 6.585 -51.528 -42.083 1.00 55.25 490 GLN A N 1
ATOM 4098 C CA . GLN A 1 490 ? 5.352 -50.806 -42.423 1.00 55.25 490 GLN A CA 1
ATOM 4099 C C . GLN A 1 490 ? 4.836 -51.195 -43.815 1.00 55.25 490 GLN A C 1
ATOM 4101 O O . GLN A 1 490 ? 5.393 -50.781 -44.828 1.00 55.25 490 GLN A O 1
ATOM 4106 N N . ASP A 1 491 ? 3.736 -51.950 -43.842 1.00 44.31 491 ASP A N 1
ATOM 4107 C CA . ASP A 1 491 ? 3.084 -52.473 -45.055 1.00 44.31 491 ASP A CA 1
ATOM 4108 C C . ASP A 1 491 ? 2.082 -51.496 -45.713 1.00 44.31 491 ASP A C 1
ATOM 4110 O O . ASP A 1 491 ? 1.314 -51.890 -46.590 1.00 44.31 491 ASP A O 1
ATOM 4114 N N . ASP A 1 492 ? 2.068 -50.215 -45.322 1.00 46.75 492 ASP A N 1
ATOM 4115 C CA . ASP A 1 492 ? 1.102 -49.236 -45.838 1.00 46.75 492 ASP A CA 1
ATOM 4116 C C . ASP A 1 492 ? 1.776 -48.087 -46.607 1.00 46.75 492 ASP A C 1
ATOM 4118 O O . ASP A 1 492 ? 2.770 -47.502 -46.172 1.00 46.75 492 ASP A O 1
ATOM 4122 N N . GLU A 1 493 ? 1.199 -47.732 -47.760 1.00 45.69 493 GLU A N 1
ATOM 4123 C CA . GLU A 1 493 ? 1.753 -46.857 -48.815 1.00 45.69 493 GLU A CA 1
ATOM 4124 C C . GLU A 1 493 ? 1.943 -45.377 -48.391 1.00 45.69 493 GLU A C 1
ATOM 4126 O O . GLU A 1 493 ? 2.251 -44.501 -49.204 1.00 45.69 493 GLU A O 1
ATOM 4131 N N . LYS A 1 494 ? 1.773 -45.073 -47.100 1.00 44.16 494 LYS A N 1
ATOM 4132 C CA . LYS A 1 494 ? 2.036 -43.779 -46.468 1.00 44.16 494 LYS A CA 1
ATOM 4133 C C . LYS A 1 494 ? 2.498 -43.995 -45.029 1.00 44.16 494 LYS A C 1
ATOM 4135 O O . LYS A 1 494 ? 1.705 -43.874 -44.097 1.00 44.16 494 LYS A O 1
ATOM 4140 N N . SER A 1 495 ? 3.801 -44.180 -44.824 1.00 49.94 495 SER A N 1
ATOM 4141 C CA . SER A 1 495 ? 4.390 -43.795 -43.539 1.00 49.94 495 SER A CA 1
ATOM 4142 C C . SER A 1 495 ? 3.992 -42.337 -43.298 1.00 49.94 495 SER A C 1
ATOM 4144 O O . SER A 1 495 ? 4.257 -41.472 -44.139 1.00 49.94 495 SER A O 1
ATOM 4146 N N . SER A 1 496 ? 3.286 -42.065 -42.197 1.00 60.62 496 SER A N 1
ATOM 4147 C CA . SER A 1 496 ? 2.904 -40.703 -41.820 1.00 60.62 496 SER A CA 1
ATOM 4148 C C . SER A 1 496 ? 4.134 -39.800 -41.966 1.00 60.62 496 SER A C 1
ATOM 4150 O O . SER A 1 496 ? 5.193 -40.135 -41.445 1.00 60.62 496 SER A O 1
ATOM 4152 N N . ILE A 1 497 ? 4.047 -38.685 -42.701 1.00 61.91 497 ILE A N 1
ATOM 4153 C CA . ILE A 1 497 ? 5.159 -37.727 -42.920 1.00 61.91 497 ILE A CA 1
ATOM 4154 C C . ILE A 1 497 ? 5.896 -37.412 -41.604 1.00 61.91 497 ILE A C 1
ATOM 4156 O O . ILE A 1 497 ? 7.115 -37.254 -41.569 1.00 61.91 497 ILE A O 1
ATOM 4160 N N . LEU A 1 498 ? 5.141 -37.404 -40.508 1.00 58.53 498 LEU A N 1
ATOM 4161 C CA . LEU A 1 498 ? 5.601 -37.312 -39.134 1.00 58.53 498 LEU A CA 1
ATOM 4162 C C . LEU A 1 498 ? 6.671 -38.347 -38.740 1.00 58.53 498 LEU A C 1
ATOM 4164 O O . LEU A 1 498 ? 7.670 -38.004 -38.119 1.00 58.53 498 LEU A O 1
ATOM 4168 N N . ILE A 1 499 ? 6.485 -39.609 -39.109 1.00 60.97 499 ILE A N 1
ATOM 4169 C CA . ILE A 1 499 ? 7.422 -40.707 -38.849 1.00 60.97 499 ILE A CA 1
ATOM 4170 C C . ILE A 1 499 ? 8.752 -40.473 -39.559 1.00 60.97 499 ILE A C 1
ATOM 4172 O O . ILE A 1 499 ? 9.817 -40.668 -38.978 1.00 60.97 499 ILE A O 1
ATOM 4176 N N . GLN A 1 500 ? 8.715 -39.986 -40.795 1.00 69.81 500 GLN A N 1
ATOM 4177 C CA . GLN A 1 500 ? 9.941 -39.676 -41.525 1.00 69.81 500 GLN A CA 1
ATOM 4178 C C . GLN A 1 500 ? 10.681 -38.485 -40.897 1.00 69.81 500 GLN A C 1
ATOM 4180 O O . GLN A 1 500 ? 11.906 -38.526 -40.772 1.00 69.81 500 GLN A O 1
ATOM 4185 N N . HIS A 1 501 ? 9.954 -37.470 -40.413 1.00 68.75 501 HIS A N 1
ATOM 4186 C CA . HIS A 1 501 ? 10.533 -36.425 -39.561 1.00 68.75 501 HIS A CA 1
ATOM 4187 C C . HIS A 1 501 ? 11.146 -37.016 -38.287 1.00 68.75 501 HIS A C 1
ATOM 4189 O O . HIS A 1 501 ? 12.228 -36.585 -37.876 1.00 68.75 501 HIS A O 1
ATOM 4195 N N . LEU A 1 502 ? 10.502 -38.042 -37.705 1.00 64.69 502 LEU A N 1
ATOM 4196 C CA . LEU A 1 502 ? 11.000 -38.663 -36.488 1.00 64.69 502 LEU A CA 1
ATOM 4197 C C . LEU A 1 502 ? 12.385 -39.294 -36.683 1.00 64.69 502 LEU A C 1
ATOM 4199 O O . LEU A 1 502 ? 13.313 -39.090 -35.896 1.00 64.69 502 LEU A O 1
ATOM 4203 N N . ILE A 1 503 ? 12.534 -40.009 -37.789 1.00 69.81 503 ILE A N 1
ATOM 4204 C CA . ILE A 1 503 ? 13.761 -40.711 -38.160 1.00 69.81 503 ILE A CA 1
ATOM 4205 C C . ILE A 1 503 ? 14.897 -39.729 -38.483 1.00 69.81 503 ILE A C 1
ATOM 4207 O O . ILE A 1 503 ? 16.021 -39.896 -38.004 1.00 69.81 503 ILE A O 1
ATOM 4211 N N . VAL A 1 504 ? 14.611 -38.674 -39.255 1.00 72.88 504 VAL A N 1
ATOM 4212 C CA . VAL A 1 504 ? 15.595 -37.648 -39.650 1.00 72.88 504 VAL A CA 1
ATOM 4213 C C . VAL A 1 504 ? 16.207 -36.947 -38.437 1.00 72.88 504 VAL A C 1
ATOM 4215 O O . VAL A 1 504 ? 17.411 -36.669 -38.407 1.00 72.88 504 VAL A O 1
ATOM 4218 N N . TYR A 1 505 ? 15.403 -36.679 -37.412 1.00 67.62 505 TYR A N 1
ATOM 4219 C CA . TYR A 1 505 ? 15.903 -36.062 -36.192 1.00 67.62 505 TYR A CA 1
ATOM 4220 C C . TYR A 1 505 ? 16.723 -37.024 -35.330 1.00 67.62 505 TYR A C 1
ATOM 4222 O O . TYR A 1 505 ? 17.759 -36.630 -34.794 1.00 67.62 505 TYR A O 1
ATOM 4230 N N . SER A 1 506 ? 16.312 -38.289 -35.225 1.00 66.31 506 SER A N 1
ATOM 4231 C CA . SER A 1 506 ? 17.097 -39.315 -34.529 1.00 66.31 506 SER A CA 1
ATOM 4232 C C . SER A 1 506 ? 18.495 -39.453 -35.136 1.00 66.31 506 SER A C 1
ATOM 4234 O O . SER A 1 506 ? 19.482 -39.485 -34.404 1.00 66.31 506 SER A O 1
ATOM 4236 N N . ILE A 1 507 ? 18.605 -39.408 -36.471 1.00 72.25 507 ILE A N 1
ATOM 4237 C CA . ILE A 1 507 ? 19.898 -39.364 -37.172 1.00 72.25 507 ILE A CA 1
ATOM 4238 C C . ILE A 1 507 ? 20.725 -38.152 -36.733 1.00 72.25 507 ILE A C 1
ATOM 4240 O O . ILE A 1 507 ? 21.897 -38.305 -36.401 1.00 72.25 507 ILE A O 1
ATOM 4244 N N . LYS A 1 508 ? 20.137 -36.950 -36.705 1.00 71.50 508 LYS A N 1
ATOM 4245 C CA . LYS A 1 508 ? 20.834 -35.733 -36.257 1.00 71.50 508 LYS A CA 1
ATOM 4246 C C . LYS A 1 508 ? 21.425 -35.902 -34.849 1.00 71.50 508 LYS A C 1
ATOM 4248 O O . LYS A 1 508 ? 22.572 -35.523 -34.638 1.00 71.50 508 LYS A O 1
ATOM 4253 N N . GLU A 1 509 ? 20.671 -36.450 -33.896 1.00 63.72 509 GLU A N 1
ATOM 4254 C CA . GLU A 1 509 ? 21.157 -36.645 -32.520 1.00 63.72 509 GLU A CA 1
ATOM 4255 C C . GLU A 1 509 ? 22.279 -37.684 -32.443 1.00 63.72 509 GLU A C 1
ATOM 4257 O O . GLU A 1 509 ? 23.273 -37.465 -31.752 1.00 63.72 509 GLU A O 1
ATOM 4262 N N . ILE A 1 510 ? 22.171 -38.767 -33.216 1.00 65.88 510 ILE A N 1
ATOM 4263 C CA . ILE A 1 510 ? 23.240 -39.763 -33.341 1.00 65.88 510 ILE A CA 1
ATOM 4264 C C . ILE A 1 510 ? 24.514 -39.107 -33.901 1.00 65.88 510 ILE A C 1
ATOM 4266 O O . ILE A 1 510 ? 25.603 -39.362 -33.382 1.00 65.88 510 ILE A O 1
ATOM 4270 N N . ILE A 1 511 ? 24.396 -38.226 -34.905 1.00 67.50 511 ILE A N 1
ATOM 4271 C CA . ILE A 1 511 ? 25.529 -37.468 -35.464 1.00 67.50 511 ILE A CA 1
ATOM 4272 C C . ILE A 1 511 ? 26.158 -36.549 -34.411 1.00 67.50 511 ILE A C 1
ATOM 4274 O O . ILE A 1 511 ? 27.377 -36.563 -34.214 1.00 67.50 511 ILE A O 1
ATOM 4278 N N . ASP A 1 512 ? 25.334 -35.765 -33.715 1.00 60.88 512 ASP A N 1
ATOM 4279 C CA . ASP A 1 512 ? 25.791 -34.805 -32.710 1.00 60.88 512 ASP A CA 1
ATOM 4280 C C . ASP A 1 512 ? 26.526 -35.499 -31.544 1.00 60.88 512 ASP A C 1
ATOM 4282 O O . ASP A 1 512 ? 27.601 -35.047 -31.143 1.00 60.88 512 ASP A O 1
ATOM 4286 N N . GLU A 1 513 ? 26.001 -36.613 -31.021 1.00 58.03 513 GLU A N 1
ATOM 4287 C CA . GLU A 1 513 ? 26.603 -37.343 -29.891 1.00 58.03 513 GLU A CA 1
ATOM 4288 C C . GLU A 1 513 ? 27.901 -38.073 -30.268 1.00 58.03 513 GLU A C 1
ATOM 4290 O O . GLU A 1 513 ? 28.887 -38.023 -29.525 1.00 58.03 513 GLU A O 1
ATOM 4295 N N . ASN A 1 514 ? 27.961 -38.690 -31.452 1.00 59.50 514 ASN A N 1
ATOM 4296 C CA . ASN A 1 514 ? 29.197 -39.320 -31.930 1.00 59.50 514 ASN A CA 1
ATOM 4297 C C . ASN A 1 514 ? 30.293 -38.281 -32.246 1.00 59.50 514 ASN A C 1
ATOM 4299 O O . ASN A 1 514 ? 31.482 -38.569 -32.076 1.00 59.50 514 ASN A O 1
ATOM 4303 N N . THR A 1 515 ? 29.915 -37.059 -32.647 1.00 57.62 515 THR A N 1
ATOM 4304 C CA . THR A 1 515 ? 30.853 -35.941 -32.863 1.00 57.62 515 THR A CA 1
ATOM 4305 C C . THR A 1 515 ? 31.409 -35.401 -31.543 1.00 57.62 515 THR A C 1
ATOM 4307 O O . THR A 1 515 ? 32.618 -35.203 -31.429 1.00 57.62 515 THR A O 1
ATOM 4310 N N . LYS A 1 516 ? 30.558 -35.191 -30.527 1.00 54.28 516 LYS A N 1
ATOM 4311 C CA . LYS A 1 516 ? 30.979 -34.699 -29.199 1.00 54.28 516 LYS A CA 1
ATOM 4312 C C . LYS A 1 516 ? 31.975 -35.625 -28.513 1.00 54.28 516 LYS A C 1
ATOM 4314 O O . LYS A 1 516 ? 32.941 -35.155 -27.922 1.00 54.28 516 LYS A O 1
ATOM 4319 N N . ASN A 1 517 ? 31.746 -36.931 -28.602 1.00 50.91 517 ASN A N 1
ATOM 4320 C CA . ASN A 1 517 ? 32.576 -37.917 -27.922 1.00 50.91 517 ASN A CA 1
ATOM 4321 C C . ASN A 1 517 ? 33.816 -38.335 -28.732 1.00 50.91 517 ASN A C 1
ATOM 4323 O O . ASN A 1 517 ? 34.476 -39.307 -28.374 1.00 50.91 517 ASN A O 1
ATOM 4327 N N . ASN A 1 518 ? 34.156 -37.608 -29.810 1.00 51.94 518 ASN A N 1
ATOM 4328 C CA . ASN A 1 518 ? 35.286 -37.925 -30.685 1.00 51.94 518 ASN A CA 1
ATOM 4329 C C . ASN A 1 518 ? 35.221 -39.358 -31.263 1.00 51.94 518 ASN A C 1
ATOM 4331 O O . ASN A 1 518 ? 36.242 -39.937 -31.599 1.00 51.94 518 ASN A O 1
ATOM 4335 N N . TYR A 1 519 ? 34.039 -39.955 -31.415 1.00 50.53 519 TYR A N 1
ATOM 4336 C CA . TYR A 1 519 ? 33.914 -41.292 -32.013 1.00 50.53 519 TYR A CA 1
ATOM 4337 C C . TYR A 1 519 ? 33.726 -41.245 -33.529 1.00 50.53 519 TYR A C 1
ATOM 4339 O O . TYR A 1 519 ? 33.913 -42.258 -34.203 1.00 50.53 519 TYR A O 1
ATOM 4347 N N . TRP A 1 520 ? 33.443 -40.056 -34.078 1.00 50.19 520 TRP A N 1
ATOM 4348 C CA . TRP A 1 520 ? 33.242 -39.861 -35.512 1.00 50.19 520 TRP A CA 1
ATOM 4349 C C . TRP A 1 520 ? 34.429 -40.359 -36.347 1.00 50.19 520 TRP A C 1
ATOM 4351 O O . TRP A 1 520 ? 34.212 -40.907 -37.412 1.00 50.19 520 TRP A O 1
ATOM 4361 N N . TRP A 1 521 ? 35.673 -40.255 -35.863 1.00 42.84 521 TRP A N 1
ATOM 4362 C CA . TRP A 1 521 ? 36.879 -40.593 -36.637 1.00 42.84 521 TRP A CA 1
ATOM 4363 C C . TRP A 1 521 ? 37.345 -42.058 -36.548 1.00 42.84 521 TRP A C 1
ATOM 4365 O O . TRP A 1 521 ? 38.265 -42.427 -37.274 1.00 42.84 521 TRP A O 1
ATOM 4375 N N . ALA A 1 522 ? 36.746 -42.902 -35.697 1.00 42.03 522 ALA A N 1
ATOM 4376 C CA . ALA A 1 522 ? 37.199 -44.288 -35.492 1.00 42.03 522 ALA A CA 1
ATOM 4377 C C . ALA A 1 522 ? 36.425 -45.339 -36.321 1.00 42.03 522 ALA A C 1
ATOM 4379 O O . ALA A 1 522 ? 36.885 -46.471 -36.452 1.00 42.03 522 ALA A O 1
ATOM 4380 N N . SER A 1 523 ? 35.260 -44.984 -36.881 1.00 52.66 523 SER A N 1
ATOM 4381 C CA . SER A 1 523 ? 34.437 -45.869 -37.730 1.00 52.66 523 SER A CA 1
ATOM 4382 C C . SER A 1 523 ? 33.462 -45.088 -38.635 1.00 52.66 523 SER A C 1
ATOM 4384 O O . SER A 1 523 ? 32.294 -45.462 -38.755 1.00 52.66 523 SER A O 1
ATOM 4386 N N . THR A 1 524 ? 33.938 -43.994 -39.257 1.00 57.06 524 THR A N 1
ATOM 4387 C CA . THR A 1 524 ? 33.155 -43.104 -40.149 1.00 57.06 524 THR A CA 1
ATOM 4388 C C . THR A 1 524 ? 32.300 -43.880 -41.140 1.00 57.06 524 THR A C 1
ATOM 4390 O O . THR A 1 524 ? 31.129 -43.566 -41.317 1.00 57.06 524 THR A O 1
ATOM 4393 N N . ASP A 1 525 ? 32.861 -44.931 -41.731 1.00 60.09 525 ASP A N 1
ATOM 4394 C CA . ASP A 1 525 ? 32.294 -45.528 -42.933 1.00 60.09 525 ASP A CA 1
ATOM 4395 C C . ASP A 1 525 ? 31.013 -46.324 -42.636 1.00 60.09 525 ASP A C 1
ATOM 4397 O O . ASP A 1 525 ? 30.038 -46.176 -43.360 1.00 60.09 525 ASP A O 1
ATOM 4401 N N . LEU A 1 526 ? 30.945 -47.084 -41.530 1.00 66.12 526 LEU A N 1
ATOM 4402 C CA . LEU A 1 526 ? 29.778 -47.930 -41.216 1.00 66.12 526 LEU A CA 1
ATOM 4403 C C . LEU A 1 526 ? 28.581 -47.118 -40.687 1.00 66.12 526 LEU A C 1
ATOM 4405 O O . LEU A 1 526 ? 27.428 -47.428 -40.991 1.00 66.12 526 LEU A O 1
ATOM 4409 N N . ILE A 1 527 ? 28.841 -46.075 -39.891 1.00 68.25 527 ILE A N 1
ATOM 4410 C CA . ILE A 1 527 ? 27.797 -45.172 -39.380 1.00 68.25 527 ILE A CA 1
ATOM 4411 C C . ILE A 1 527 ? 27.283 -44.282 -40.515 1.00 68.25 527 ILE A C 1
ATOM 4413 O O . ILE A 1 527 ? 26.070 -44.144 -40.680 1.00 68.25 527 ILE A O 1
ATOM 4417 N N . GLU A 1 528 ? 28.183 -43.714 -41.324 1.00 71.12 528 GLU A N 1
ATOM 4418 C CA . GLU A 1 528 ? 27.814 -42.904 -42.483 1.00 71.12 528 GLU A CA 1
ATOM 4419 C C . GLU A 1 528 ? 27.065 -43.736 -43.534 1.00 71.12 528 GLU A C 1
ATOM 4421 O O . GLU A 1 528 ? 26.062 -43.264 -44.064 1.00 71.12 528 GLU A O 1
ATOM 4426 N N . GLU A 1 529 ? 27.462 -44.989 -43.778 1.00 74.94 529 GLU A N 1
ATOM 4427 C CA . GLU A 1 529 ? 26.761 -45.913 -44.679 1.00 74.94 529 GLU A CA 1
ATOM 4428 C C . GLU A 1 529 ? 25.349 -46.247 -44.174 1.00 74.94 529 GLU A C 1
ATOM 4430 O O . GLU A 1 529 ? 24.386 -46.129 -44.936 1.00 74.94 529 GLU A O 1
ATOM 4435 N N . LYS A 1 530 ? 25.183 -46.581 -42.882 1.00 77.19 530 LYS A N 1
ATOM 4436 C CA . LYS A 1 530 ? 23.853 -46.817 -42.289 1.00 77.19 530 LYS A CA 1
ATOM 4437 C C . LYS A 1 530 ? 22.973 -45.561 -42.348 1.00 77.19 530 LYS A C 1
ATOM 4439 O O . LYS A 1 530 ? 21.790 -45.672 -42.666 1.00 77.19 530 LYS A O 1
ATOM 4444 N N . ILE A 1 531 ? 23.532 -44.371 -42.105 1.00 79.62 531 ILE A N 1
ATOM 4445 C CA . ILE A 1 531 ? 22.801 -43.096 -42.206 1.00 79.62 531 ILE A CA 1
ATOM 4446 C C . ILE A 1 531 ? 22.416 -42.797 -43.657 1.00 79.62 531 ILE A C 1
ATOM 4448 O O . ILE A 1 531 ? 21.262 -42.460 -43.916 1.00 79.62 531 ILE A O 1
ATOM 4452 N N . ARG A 1 532 ? 23.337 -42.960 -44.615 1.00 81.06 532 ARG A N 1
ATOM 4453 C CA . ARG A 1 532 ? 23.050 -42.795 -46.048 1.00 81.06 532 ARG A CA 1
ATOM 4454 C C . ARG A 1 532 ? 21.952 -43.761 -46.499 1.00 81.06 532 ARG A C 1
ATOM 4456 O O . ARG A 1 532 ? 21.044 -43.325 -47.198 1.00 81.06 532 ARG A O 1
ATOM 4463 N N . TYR A 1 533 ? 21.978 -45.019 -46.046 1.00 80.62 533 TYR A N 1
ATOM 4464 C CA . TYR A 1 533 ? 20.939 -46.014 -46.339 1.00 80.62 533 TYR A CA 1
ATOM 4465 C C . TYR A 1 533 ? 19.570 -45.608 -45.778 1.00 80.62 533 TYR A C 1
ATOM 4467 O O . TYR A 1 533 ? 18.580 -45.611 -46.505 1.00 80.62 533 TYR A O 1
ATOM 4475 N N . ILE A 1 534 ? 19.504 -45.193 -44.508 1.00 79.50 534 ILE A N 1
ATOM 4476 C CA . ILE A 1 534 ? 18.247 -44.722 -43.910 1.00 79.50 534 ILE A CA 1
ATOM 4477 C C . ILE A 1 534 ? 17.736 -43.474 -44.660 1.00 79.50 534 ILE A C 1
ATOM 4479 O O . ILE A 1 534 ? 16.556 -43.413 -44.987 1.00 79.50 534 ILE A O 1
ATOM 4483 N N . LEU A 1 535 ? 18.611 -42.521 -45.026 1.00 81.38 535 LEU A N 1
ATOM 4484 C CA . LEU A 1 535 ? 18.254 -41.295 -45.767 1.00 81.38 535 LEU A CA 1
ATOM 4485 C C . LEU A 1 535 ? 17.820 -41.533 -47.229 1.00 81.38 535 LEU A C 1
ATOM 4487 O O . LEU A 1 535 ? 17.214 -40.636 -47.831 1.00 81.38 535 LEU A O 1
ATOM 4491 N N . GLN A 1 536 ? 18.098 -42.708 -47.809 1.00 80.69 536 GLN A N 1
ATOM 4492 C CA . GLN A 1 536 ? 17.541 -43.115 -49.107 1.00 80.69 536 GLN A CA 1
ATOM 4493 C C . GLN A 1 536 ? 16.048 -43.461 -49.005 1.00 80.69 536 GLN A C 1
ATOM 4495 O O . GLN A 1 536 ? 15.307 -43.171 -49.940 1.00 80.69 536 GLN A O 1
ATOM 4500 N N . GLY A 1 537 ? 15.599 -44.006 -47.866 1.00 74.44 537 GLY A N 1
ATOM 4501 C CA . GLY A 1 537 ? 14.189 -44.319 -47.588 1.00 74.44 537 GLY A CA 1
ATOM 4502 C C . GLY A 1 537 ? 13.338 -43.121 -47.141 1.00 74.44 537 GLY A C 1
ATOM 4503 O O . GLY A 1 537 ? 12.149 -43.281 -46.883 1.00 74.44 537 GLY A O 1
ATOM 4504 N N . ILE A 1 538 ? 13.929 -41.926 -47.042 1.00 78.50 538 ILE A N 1
ATOM 4505 C CA . ILE A 1 538 ? 13.259 -40.692 -46.610 1.00 78.50 538 ILE A CA 1
ATOM 4506 C C . ILE A 1 538 ? 12.994 -39.781 -47.815 1.00 78.50 538 ILE A C 1
ATOM 4508 O O . ILE A 1 538 ? 13.921 -39.449 -48.568 1.00 78.50 538 ILE A O 1
ATOM 4512 N N . ASP A 1 539 ? 11.750 -39.306 -47.961 1.00 77.19 539 ASP A N 1
ATOM 4513 C CA . ASP A 1 539 ? 11.395 -38.317 -48.988 1.00 77.19 539 ASP A CA 1
ATOM 4514 C C . ASP A 1 539 ? 12.194 -37.019 -48.756 1.00 77.19 539 ASP A C 1
ATOM 4516 O O . ASP A 1 539 ? 12.214 -36.441 -47.669 1.00 77.19 539 ASP A O 1
ATOM 4520 N N . GLU A 1 540 ? 12.864 -36.514 -49.792 1.00 73.06 540 GLU A N 1
ATOM 4521 C CA . GLU A 1 540 ? 13.622 -35.257 -49.740 1.00 73.06 540 GLU A CA 1
ATOM 4522 C C . GLU A 1 540 ? 12.779 -34.065 -49.286 1.00 73.06 540 GLU A C 1
ATOM 4524 O O . GLU A 1 540 ? 13.285 -33.151 -48.624 1.00 73.06 540 GLU A O 1
ATOM 4529 N N . LYS A 1 541 ? 11.479 -34.073 -49.605 1.00 75.38 541 LYS A N 1
ATOM 4530 C CA . LYS A 1 541 ? 10.535 -33.060 -49.132 1.00 75.38 541 LYS A CA 1
ATOM 4531 C C . LYS A 1 541 ? 10.456 -33.056 -47.614 1.00 75.38 541 LYS A C 1
ATOM 4533 O O . LYS A 1 541 ? 10.272 -31.974 -47.069 1.00 75.38 541 LYS A O 1
ATOM 4538 N N . VAL A 1 542 ? 10.638 -34.195 -46.945 1.00 74.19 542 VAL A N 1
ATOM 4539 C CA . VAL A 1 542 ? 10.704 -34.278 -45.481 1.00 74.19 542 VAL A CA 1
ATOM 4540 C C . VAL A 1 542 ? 11.948 -33.547 -44.994 1.00 74.19 542 VAL A C 1
ATOM 4542 O O . VAL A 1 542 ? 11.792 -32.585 -44.258 1.00 74.19 542 VAL A O 1
ATOM 4545 N N . ILE A 1 543 ? 13.155 -33.852 -45.491 1.00 78.19 543 ILE A N 1
ATOM 4546 C CA . ILE A 1 543 ? 14.408 -33.169 -45.080 1.00 78.19 543 ILE A CA 1
ATOM 4547 C C . ILE A 1 543 ? 14.331 -31.649 -45.312 1.00 78.19 543 ILE A C 1
ATOM 4549 O O . ILE A 1 543 ? 14.712 -30.839 -44.460 1.00 78.19 543 ILE A O 1
ATOM 4553 N N . LEU A 1 544 ? 13.812 -31.239 -46.473 1.00 70.75 544 LEU A N 1
ATOM 4554 C CA . LEU A 1 544 ? 13.671 -29.831 -46.842 1.00 70.75 544 LEU A CA 1
ATOM 4555 C C . LEU A 1 544 ? 12.620 -29.107 -45.988 1.00 70.75 544 LEU A C 1
ATOM 4557 O O . LEU A 1 544 ? 12.844 -27.959 -45.580 1.00 70.75 544 LEU A O 1
ATOM 4561 N N . ARG A 1 545 ? 11.490 -29.763 -45.696 1.00 67.00 545 ARG A N 1
ATOM 4562 C CA . ARG A 1 545 ? 10.379 -29.201 -44.908 1.00 67.00 545 ARG A CA 1
ATOM 4563 C C . ARG A 1 545 ? 10.544 -29.400 -43.402 1.00 67.00 545 ARG A C 1
ATOM 4565 O O . ARG A 1 545 ? 9.818 -28.761 -42.648 1.00 67.00 545 ARG A O 1
ATOM 4572 N N . ASP A 1 546 ? 11.528 -30.185 -42.966 1.00 65.12 546 ASP A N 1
ATOM 4573 C CA . ASP A 1 546 ? 11.772 -30.500 -41.560 1.00 65.12 546 ASP A CA 1
ATOM 4574 C C . ASP A 1 546 ? 12.121 -29.241 -40.775 1.00 65.12 546 ASP A C 1
ATOM 4576 O O . ASP A 1 546 ? 13.161 -28.624 -40.978 1.00 65.12 546 ASP A O 1
ATOM 4580 N N . GLN A 1 547 ? 11.248 -28.793 -39.888 1.00 60.91 547 GLN A N 1
ATOM 4581 C CA . GLN A 1 547 ? 11.467 -27.528 -39.187 1.00 60.91 547 GLN A CA 1
ATOM 4582 C C . GLN A 1 547 ? 12.559 -27.624 -38.103 1.00 60.91 547 GLN A C 1
ATOM 4584 O O . GLN A 1 547 ? 13.026 -26.595 -37.609 1.00 60.91 547 GLN A O 1
ATOM 4589 N N . LEU A 1 548 ? 12.997 -28.836 -37.748 1.00 56.22 548 LEU A N 1
ATOM 4590 C CA . LEU A 1 548 ? 13.915 -29.112 -36.640 1.00 56.22 548 LEU A CA 1
ATOM 4591 C C . LEU A 1 548 ? 15.375 -28.989 -37.058 1.00 56.22 548 LEU A C 1
ATOM 4593 O O . LEU A 1 548 ? 16.256 -28.619 -36.266 1.00 56.22 548 LEU A O 1
ATOM 4597 N N . LEU A 1 549 ? 15.624 -29.269 -38.330 1.00 60.97 549 LEU A N 1
ATOM 4598 C CA . LEU A 1 549 ? 16.912 -29.073 -38.956 1.00 60.97 549 LEU A CA 1
ATOM 4599 C C . LEU A 1 549 ? 17.101 -27.589 -39.274 1.00 60.97 549 LEU A C 1
ATOM 4601 O O . LEU A 1 549 ? 16.281 -26.952 -39.937 1.00 60.97 549 LEU A O 1
ATOM 4605 N N . ASN A 1 550 ? 18.220 -27.012 -38.835 1.00 59.12 550 ASN A N 1
ATOM 4606 C CA . ASN A 1 550 ? 18.568 -25.676 -39.308 1.00 59.12 550 ASN A CA 1
ATOM 4607 C C . ASN A 1 550 ? 18.937 -25.753 -40.803 1.00 59.12 550 ASN A C 1
ATOM 4609 O O . ASN A 1 550 ? 19.386 -26.790 -41.288 1.00 59.12 550 ASN A O 1
ATOM 4613 N N . ASN A 1 551 ? 18.757 -24.661 -41.549 1.00 59.22 551 ASN A N 1
ATOM 4614 C CA . ASN A 1 551 ? 19.017 -24.659 -42.994 1.00 59.22 551 ASN A CA 1
ATOM 4615 C C . ASN A 1 551 ? 20.442 -25.102 -43.353 1.00 59.22 551 ASN A C 1
ATOM 4617 O O . ASN A 1 551 ? 20.645 -25.668 -44.420 1.00 59.22 551 ASN A O 1
ATOM 4621 N N . THR A 1 552 ? 21.415 -24.865 -42.476 1.00 56.78 552 THR A N 1
ATOM 4622 C CA . THR A 1 552 ? 22.802 -25.310 -42.651 1.00 56.78 552 THR A CA 1
ATOM 4623 C C . THR A 1 552 ? 22.910 -26.833 -42.575 1.00 56.78 552 THR A C 1
ATOM 4625 O O . THR A 1 552 ? 23.530 -27.448 -43.432 1.00 56.78 552 THR A O 1
ATOM 4628 N N . PHE A 1 553 ? 22.248 -27.451 -41.601 1.00 66.38 553 PHE A N 1
ATOM 4629 C CA . PHE A 1 553 ? 22.231 -28.890 -41.383 1.00 66.38 553 PHE A CA 1
ATOM 4630 C C . PHE A 1 553 ? 21.358 -29.604 -42.416 1.00 66.38 553 PHE A C 1
ATOM 4632 O O . PHE A 1 553 ? 21.721 -30.675 -42.870 1.00 66.38 553 PHE A O 1
ATOM 4639 N N . LYS A 1 554 ? 20.267 -28.984 -42.884 1.00 71.31 554 LYS A N 1
ATOM 4640 C CA . LYS A 1 554 ? 19.520 -29.466 -44.059 1.00 71.31 554 LYS A CA 1
ATOM 4641 C C . LYS A 1 554 ? 20.410 -29.541 -45.284 1.00 71.31 554 LYS A C 1
ATOM 4643 O O . LYS A 1 554 ? 20.432 -30.556 -45.956 1.00 71.31 554 LYS A O 1
ATOM 4648 N N . LYS A 1 555 ? 21.161 -28.472 -45.560 1.00 65.88 555 LYS A N 1
ATOM 4649 C CA . LYS A 1 555 ? 22.116 -28.430 -46.673 1.00 65.88 555 LYS A CA 1
ATOM 4650 C C . LYS A 1 555 ? 23.241 -29.439 -46.487 1.00 65.88 555 LYS A C 1
ATOM 4652 O O . LYS A 1 555 ? 23.707 -29.974 -47.476 1.00 65.88 555 LYS A O 1
ATOM 4657 N N . PHE A 1 556 ? 23.620 -29.733 -45.244 1.00 69.31 556 PHE A N 1
ATOM 4658 C CA . PHE A 1 556 ? 24.567 -30.792 -44.916 1.00 69.31 556 PHE A CA 1
ATOM 4659 C C . PHE A 1 556 ? 23.991 -32.200 -45.122 1.00 69.31 556 PHE A C 1
ATOM 4661 O O . PHE A 1 556 ? 24.644 -33.012 -45.754 1.00 69.31 556 PHE A O 1
ATOM 4668 N N . LEU A 1 557 ? 22.767 -32.496 -44.674 1.00 73.19 557 LEU A N 1
ATOM 4669 C CA . LEU A 1 557 ? 22.104 -33.779 -44.938 1.00 73.19 557 LEU A CA 1
ATOM 4670 C C . LEU A 1 557 ? 21.816 -33.968 -46.427 1.00 73.19 557 LEU A C 1
ATOM 4672 O O . LEU A 1 557 ? 21.950 -35.072 -46.934 1.00 73.19 557 LEU A O 1
ATOM 4676 N N . LEU A 1 558 ? 21.473 -32.886 -47.131 1.00 72.69 558 LEU A N 1
ATOM 4677 C CA . LEU A 1 558 ? 21.360 -32.874 -48.585 1.00 72.69 558 LEU A CA 1
ATOM 4678 C C . LEU A 1 558 ? 22.726 -32.997 -49.255 1.00 72.69 558 LEU A C 1
ATOM 4680 O O . LEU A 1 558 ? 22.798 -33.596 -50.299 1.00 72.69 558 LEU A O 1
ATOM 4684 N N . TYR A 1 559 ? 23.818 -32.509 -48.670 1.00 71.06 559 TYR A N 1
ATOM 4685 C CA . TYR A 1 559 ? 25.182 -32.767 -49.151 1.00 71.06 559 TYR A CA 1
ATOM 4686 C C . TYR A 1 559 ? 25.602 -34.229 -48.932 1.00 71.06 559 TYR A C 1
ATOM 4688 O O . TYR A 1 559 ? 26.137 -34.854 -49.840 1.00 71.06 559 TYR A O 1
ATOM 4696 N N . LEU A 1 560 ? 25.293 -34.804 -47.763 1.00 71.25 560 LEU A N 1
ATOM 4697 C CA . LEU A 1 560 ? 25.431 -36.238 -47.488 1.00 71.25 560 LEU A CA 1
ATOM 4698 C C . LEU A 1 560 ? 24.505 -37.074 -48.385 1.00 71.25 560 LEU A C 1
ATOM 4700 O O . LEU A 1 560 ? 24.714 -38.275 -48.534 1.00 71.25 560 LEU A O 1
ATOM 4704 N N . LYS A 1 561 ? 23.516 -36.431 -49.010 1.00 76.19 561 LYS A N 1
ATOM 4705 C CA . LYS A 1 561 ? 22.701 -36.974 -50.093 1.00 76.19 561 LYS A CA 1
ATOM 4706 C C . LYS A 1 561 ? 23.279 -36.668 -51.510 1.00 76.19 561 LYS A C 1
ATOM 4708 O O . LYS A 1 561 ? 23.177 -37.573 -52.330 1.00 76.19 561 LYS A O 1
ATOM 4713 N N . ASP A 1 562 ? 23.957 -35.510 -51.753 1.00 69.69 562 ASP A N 1
ATOM 4714 C CA . ASP A 1 562 ? 24.231 -34.838 -53.072 1.00 69.69 562 ASP A CA 1
ATOM 4715 C C . ASP A 1 562 ? 25.733 -34.444 -53.494 1.00 69.69 562 ASP A C 1
ATOM 4717 O O . ASP A 1 562 ? 26.229 -35.135 -54.380 1.00 69.69 562 ASP A O 1
ATOM 4721 N N . GLY A 1 563 ? 26.458 -33.348 -53.045 1.00 67.94 563 GLY A N 1
ATOM 4722 C CA . GLY A 1 563 ? 27.818 -32.848 -53.595 1.00 67.94 563 GLY A CA 1
ATOM 4723 C C . GLY A 1 563 ? 28.363 -31.330 -53.404 1.00 67.94 563 GLY A C 1
ATOM 4724 O O . GLY A 1 563 ? 27.820 -30.645 -52.545 1.00 67.94 563 GLY A O 1
ATOM 4725 N N . ASP A 1 564 ? 29.391 -30.764 -54.162 1.00 57.19 564 ASP A N 1
ATOM 4726 C CA . ASP A 1 564 ? 30.334 -29.512 -54.034 1.00 57.19 564 ASP A CA 1
ATOM 4727 C C . ASP A 1 564 ? 29.880 -27.962 -54.285 1.00 57.19 564 ASP A C 1
ATOM 4729 O O . ASP A 1 564 ? 28.827 -27.759 -54.878 1.00 57.19 564 ASP A O 1
ATOM 4733 N N . MET A 1 565 ? 30.644 -26.830 -53.936 1.00 68.06 565 MET A N 1
ATOM 4734 C CA . MET A 1 565 ? 30.239 -25.320 -53.826 1.00 68.06 565 MET A CA 1
ATOM 4735 C C . MET A 1 565 ? 30.918 -24.099 -54.662 1.00 68.06 565 MET A C 1
ATOM 4737 O O . MET A 1 565 ? 32.083 -24.211 -55.027 1.00 68.06 565 MET A O 1
ATOM 4741 N N . TYR A 1 566 ? 30.277 -22.877 -54.862 1.00 67.69 566 TYR A N 1
ATOM 4742 C CA . TYR A 1 566 ? 30.701 -21.561 -55.550 1.00 67.69 566 TYR A CA 1
ATOM 4743 C C . TYR A 1 566 ? 29.938 -20.196 -55.172 1.00 67.69 566 TYR A C 1
ATOM 4745 O O . TYR A 1 566 ? 29.005 -20.256 -54.389 1.00 67.69 566 TYR A O 1
ATOM 4753 N N . PHE A 1 567 ? 30.246 -18.953 -55.682 1.00 69.88 567 PHE A N 1
ATOM 4754 C CA . PHE A 1 567 ? 29.583 -17.616 -55.342 1.00 69.88 567 PHE A CA 1
ATOM 4755 C C . PHE A 1 567 ? 28.656 -16.968 -56.431 1.00 69.88 567 PHE A C 1
ATOM 4757 O O . PHE A 1 567 ? 28.927 -17.116 -57.618 1.00 69.88 567 PHE A O 1
ATOM 4764 N N . ASP A 1 568 ? 27.618 -16.179 -56.051 1.00 71.38 568 ASP A N 1
ATOM 4765 C CA . ASP A 1 568 ? 26.655 -15.473 -56.955 1.00 71.38 568 ASP A CA 1
ATOM 4766 C C . ASP A 1 568 ? 26.204 -14.062 -56.448 1.00 71.38 568 ASP A C 1
ATOM 4768 O O . ASP A 1 568 ? 25.882 -13.887 -55.267 1.00 71.38 568 ASP A O 1
ATOM 4772 N N . TYR A 1 569 ? 26.129 -13.057 -57.342 1.00 68.06 569 TYR A N 1
ATOM 4773 C CA . TYR A 1 569 ? 25.796 -11.643 -57.053 1.00 68.06 569 TYR A CA 1
ATOM 4774 C C . TYR A 1 569 ? 24.449 -11.237 -57.686 1.00 68.06 569 TYR A C 1
ATOM 4776 O O . TYR A 1 569 ? 24.329 -11.214 -58.911 1.00 68.06 569 TYR A O 1
ATOM 4784 N N . LYS A 1 570 ? 23.436 -10.853 -56.888 1.00 61.41 570 LYS A N 1
ATOM 4785 C CA . LYS A 1 570 ? 22.119 -10.418 -57.412 1.00 61.41 570 LYS A CA 1
ATOM 4786 C C . LYS A 1 570 ? 21.566 -9.192 -56.695 1.00 61.41 570 LYS A C 1
ATOM 4788 O O . LYS A 1 570 ? 21.322 -9.304 -55.500 1.00 61.41 570 LYS A O 1
ATOM 4793 N N . GLU A 1 571 ? 21.335 -8.114 -57.457 1.00 52.72 571 GLU A N 1
ATOM 4794 C CA . GLU A 1 571 ? 20.608 -6.827 -57.258 1.00 52.72 571 GLU A CA 1
ATOM 4795 C C . GLU A 1 571 ? 20.499 -6.158 -55.872 1.00 52.72 571 GLU A C 1
ATOM 4797 O O . GLU A 1 571 ? 20.350 -4.951 -55.850 1.00 52.72 571 GLU A O 1
ATOM 4802 N N . ASP A 1 572 ? 20.618 -6.864 -54.747 1.00 56.81 572 ASP A N 1
ATOM 4803 C CA . ASP A 1 572 ? 20.689 -6.343 -53.370 1.00 56.81 572 ASP A CA 1
ATOM 4804 C C . ASP A 1 572 ? 21.148 -7.421 -52.350 1.00 56.81 572 ASP A C 1
ATOM 4806 O O . ASP A 1 572 ? 20.954 -7.279 -51.138 1.00 56.81 572 ASP A O 1
ATOM 4810 N N . ASN A 1 573 ? 21.732 -8.535 -52.814 1.00 65.56 573 ASN A N 1
ATOM 4811 C CA . ASN A 1 573 ? 22.145 -9.683 -52.002 1.00 65.56 573 ASN A CA 1
ATOM 4812 C C . ASN A 1 573 ? 23.466 -10.292 -52.500 1.00 65.56 573 ASN A C 1
ATOM 4814 O O . ASN A 1 573 ? 23.736 -10.344 -53.700 1.00 65.56 573 ASN A O 1
ATOM 4818 N N . LEU A 1 574 ? 24.240 -10.846 -51.565 1.00 72.00 574 LEU A N 1
ATOM 4819 C CA . LEU A 1 574 ? 25.462 -11.603 -51.837 1.00 72.00 574 LEU A CA 1
ATOM 4820 C C . LEU A 1 574 ? 25.256 -13.069 -51.421 1.00 72.00 574 LEU A C 1
ATOM 4822 O O . LEU A 1 574 ? 24.971 -13.320 -50.246 1.00 72.00 574 LEU A O 1
ATOM 4826 N N . LEU A 1 575 ? 25.368 -14.012 -52.369 1.00 75.44 575 LEU A N 1
ATOM 4827 C CA . LEU A 1 575 ? 25.011 -15.430 -52.201 1.00 75.44 575 LEU A CA 1
ATOM 4828 C C . LEU A 1 575 ? 26.220 -16.379 -52.383 1.00 75.44 575 LEU A C 1
ATOM 4830 O O . LEU A 1 575 ? 27.074 -16.153 -53.235 1.00 75.44 575 LEU A O 1
ATOM 4834 N N . LEU A 1 576 ? 26.250 -17.482 -51.629 1.00 73.38 576 LEU A N 1
ATOM 4835 C CA . LEU A 1 576 ? 27.118 -18.669 -51.813 1.00 73.38 576 LEU A CA 1
ATOM 4836 C C . LEU A 1 576 ? 26.242 -19.845 -52.314 1.00 73.38 576 LEU A C 1
ATOM 4838 O O . LEU A 1 576 ? 25.093 -19.882 -51.893 1.00 73.38 576 LEU A O 1
ATOM 4842 N N . LYS A 1 577 ? 26.687 -20.778 -53.176 1.00 73.19 577 LYS A N 1
ATOM 4843 C CA . LYS A 1 577 ? 25.879 -21.798 -53.908 1.00 73.19 577 LYS A CA 1
ATOM 4844 C C . LYS A 1 577 ? 26.546 -23.194 -54.098 1.00 73.19 577 LYS A C 1
ATOM 4846 O O . LYS A 1 577 ? 27.754 -23.263 -53.984 1.00 73.19 577 LYS A O 1
ATOM 4851 N N . THR A 1 578 ? 25.792 -24.269 -54.413 1.00 72.88 578 THR A N 1
ATOM 4852 C CA . THR A 1 578 ? 26.215 -25.613 -54.938 1.00 72.88 578 THR A CA 1
ATOM 4853 C C . THR A 1 578 ? 25.261 -26.059 -56.056 1.00 72.88 578 THR A C 1
ATOM 4855 O O . THR A 1 578 ? 24.068 -25.834 -55.888 1.00 72.88 578 THR A O 1
ATOM 4858 N N . ASP A 1 579 ? 25.714 -26.634 -57.183 1.00 62.78 579 ASP A N 1
ATOM 4859 C CA . ASP A 1 579 ? 24.875 -27.154 -58.299 1.00 62.78 579 ASP A CA 1
ATOM 4860 C C . ASP A 1 579 ? 23.518 -26.424 -58.512 1.00 62.78 579 ASP A C 1
ATOM 4862 O O . ASP A 1 579 ? 22.442 -27.023 -58.553 1.00 62.78 579 ASP A O 1
ATOM 4866 N N . ASN A 1 580 ? 23.567 -25.084 -58.625 1.00 60.91 580 ASN A N 1
ATOM 4867 C CA . ASN A 1 580 ? 22.447 -24.127 -58.767 1.00 60.91 580 ASN A CA 1
ATOM 4868 C C . ASN A 1 580 ? 21.627 -23.719 -57.517 1.00 60.91 580 ASN A C 1
ATOM 4870 O O . ASN A 1 580 ? 20.681 -22.933 -57.642 1.00 60.91 580 ASN A O 1
ATOM 4874 N N . ARG A 1 581 ? 21.990 -24.134 -56.302 1.00 66.00 581 ARG A N 1
ATOM 4875 C CA . ARG A 1 581 ? 21.258 -23.882 -55.040 1.00 66.00 581 ARG A CA 1
ATOM 4876 C C . ARG A 1 581 ? 22.047 -22.993 -54.076 1.00 66.00 581 ARG A C 1
ATOM 4878 O O . ARG A 1 581 ? 23.235 -23.186 -53.904 1.00 66.00 581 ARG A O 1
ATOM 4885 N N . THR A 1 582 ? 21.404 -22.036 -53.401 1.00 70.44 582 THR A N 1
ATOM 4886 C CA . THR A 1 582 ? 22.052 -21.099 -52.449 1.00 70.44 582 THR A CA 1
ATOM 4887 C C . THR A 1 582 ? 22.350 -21.712 -51.078 1.00 70.44 582 THR A C 1
ATOM 4889 O O . THR A 1 582 ? 21.441 -22.122 -50.357 1.00 70.44 582 THR A O 1
ATOM 4892 N N . ILE A 1 583 ? 23.614 -21.660 -50.659 1.00 70.19 583 ILE A N 1
ATOM 4893 C CA . ILE A 1 583 ? 24.195 -22.125 -49.396 1.00 70.19 583 ILE A CA 1
ATOM 4894 C C . ILE A 1 583 ? 24.249 -21.050 -48.299 1.00 70.19 583 ILE A C 1
ATOM 4896 O O . ILE A 1 583 ? 23.810 -21.339 -47.186 1.00 70.19 583 ILE A O 1
ATOM 4900 N N . ASP A 1 584 ? 24.652 -19.811 -48.588 1.00 71.81 584 ASP A N 1
ATOM 4901 C CA . ASP A 1 584 ? 24.659 -18.712 -47.600 1.00 71.81 584 ASP A CA 1
ATOM 4902 C C . ASP A 1 584 ? 24.271 -17.367 -48.231 1.00 71.81 584 ASP A C 1
ATOM 4904 O O . ASP A 1 584 ? 24.417 -17.178 -49.437 1.00 71.81 584 ASP A O 1
ATOM 4908 N N . ASN A 1 585 ? 23.741 -16.446 -47.424 1.00 78.56 585 ASN A N 1
ATOM 4909 C CA . ASN A 1 585 ? 23.357 -15.095 -47.832 1.00 78.56 585 ASN A CA 1
ATOM 4910 C C . ASN A 1 585 ? 23.695 -14.094 -46.719 1.00 78.56 585 ASN A C 1
ATOM 4912 O O . ASN A 1 585 ? 23.110 -14.151 -45.634 1.00 78.56 585 ASN A O 1
ATOM 4916 N N . LEU A 1 586 ? 24.580 -13.132 -47.010 1.00 73.75 586 LEU A N 1
ATOM 4917 C CA . LEU A 1 586 ? 25.083 -12.175 -46.017 1.00 73.75 586 LEU A CA 1
ATOM 4918 C C . LEU A 1 586 ? 23.963 -11.364 -45.333 1.00 73.75 586 LEU A C 1
ATOM 4920 O O . LEU A 1 586 ? 24.054 -11.060 -44.144 1.00 73.75 586 LEU A O 1
ATOM 4924 N N . LYS A 1 587 ? 22.876 -11.061 -46.055 1.00 71.38 587 LYS A N 1
ATOM 4925 C CA . LYS A 1 587 ? 21.733 -10.280 -45.547 1.00 71.38 587 LYS A CA 1
ATOM 4926 C C . LYS A 1 587 ? 20.971 -10.976 -44.411 1.00 71.38 587 LYS A C 1
ATOM 4928 O O . LYS A 1 587 ? 20.270 -10.309 -43.654 1.00 71.38 587 LYS A O 1
ATOM 4933 N N . ASN A 1 588 ? 21.115 -12.296 -44.270 1.00 71.88 588 ASN A N 1
ATOM 4934 C CA . ASN A 1 588 ? 20.406 -13.085 -43.259 1.00 71.88 588 ASN A CA 1
ATOM 4935 C C . ASN A 1 588 ? 21.109 -13.118 -41.889 1.00 71.88 588 ASN A C 1
ATOM 4937 O O . ASN A 1 588 ? 20.550 -13.656 -40.931 1.00 71.88 588 ASN A O 1
ATOM 4941 N N . HIS A 1 589 ? 22.312 -12.549 -41.768 1.00 74.06 589 HIS A N 1
ATOM 4942 C CA . HIS A 1 589 ? 23.102 -12.596 -40.534 1.00 74.06 589 HIS A CA 1
ATOM 4943 C C . HIS A 1 589 ? 22.862 -11.378 -39.621 1.00 74.06 589 HIS A C 1
ATOM 4945 O O . HIS A 1 589 ? 22.509 -10.290 -40.078 1.00 74.06 589 HIS A O 1
ATOM 4951 N N . LYS A 1 590 ? 23.035 -11.566 -38.302 1.00 74.75 590 LYS A N 1
ATOM 4952 C CA . LYS A 1 590 ? 22.773 -10.551 -37.256 1.00 74.75 590 LYS A CA 1
ATOM 4953 C C . LYS A 1 590 ? 24.058 -9.943 -36.710 1.00 74.75 590 LYS A C 1
ATOM 4955 O O . LYS A 1 590 ? 24.993 -10.678 -36.405 1.00 74.75 590 LYS A O 1
ATOM 4960 N N . LEU A 1 591 ? 24.057 -8.632 -36.486 1.00 77.75 591 LEU A N 1
ATOM 4961 C CA . LEU A 1 591 ? 25.186 -7.917 -35.893 1.00 77.75 591 LEU A CA 1
ATOM 4962 C C . LEU A 1 591 ? 25.132 -7.996 -34.361 1.00 77.75 591 LEU A C 1
ATOM 4964 O O . LEU A 1 591 ? 24.155 -7.558 -33.766 1.00 77.75 591 LEU A O 1
ATOM 4968 N N . TRP A 1 592 ? 26.160 -8.537 -33.717 1.00 78.94 592 TRP A N 1
ATOM 4969 C CA . TRP A 1 592 ? 26.279 -8.656 -32.264 1.00 78.94 592 TRP A CA 1
ATOM 4970 C C . TRP A 1 592 ? 27.073 -7.488 -31.675 1.00 78.94 592 TRP A C 1
ATOM 4972 O O . TRP A 1 592 ? 28.084 -7.092 -32.232 1.00 78.94 592 TRP A O 1
ATOM 4982 N N . ILE A 1 593 ? 26.642 -6.956 -30.538 1.00 77.75 593 ILE A N 1
ATOM 4983 C CA . ILE A 1 593 ? 27.263 -5.873 -29.778 1.00 77.75 593 ILE A CA 1
ATOM 4984 C C . ILE A 1 593 ? 27.812 -6.464 -28.478 1.00 77.75 593 ILE A C 1
ATOM 4986 O O . ILE A 1 593 ? 27.132 -7.209 -27.769 1.00 77.75 593 ILE A O 1
ATOM 4990 N N . GLU A 1 594 ? 29.066 -6.165 -28.181 1.00 79.50 594 GLU A N 1
ATOM 4991 C CA . GLU A 1 594 ? 29.791 -6.668 -27.019 1.00 79.50 594 GLU A CA 1
ATOM 4992 C C . GLU A 1 594 ? 29.812 -5.659 -25.870 1.00 79.50 594 GLU A C 1
ATOM 4994 O O . GLU A 1 594 ? 29.658 -6.069 -24.722 1.00 79.50 594 GLU A O 1
ATOM 4999 N N . ASP A 1 595 ? 29.985 -4.365 -26.166 1.00 79.06 595 ASP A N 1
ATOM 5000 C CA . ASP A 1 595 ? 30.229 -3.324 -25.157 1.00 79.06 595 ASP A CA 1
ATOM 5001 C C . ASP A 1 595 ? 29.770 -1.928 -25.633 1.00 79.06 595 ASP A C 1
ATOM 5003 O O . ASP A 1 595 ? 29.838 -1.638 -26.834 1.00 79.06 595 ASP A O 1
ATOM 5007 N N . ILE A 1 596 ? 29.306 -1.079 -24.698 1.00 80.06 596 ILE A N 1
ATOM 5008 C CA . ILE A 1 596 ? 28.843 0.305 -24.928 1.00 80.06 596 ILE A CA 1
ATOM 5009 C C . ILE A 1 596 ? 29.228 1.215 -23.748 1.00 80.06 596 ILE A C 1
ATOM 5011 O O . ILE A 1 596 ? 28.888 0.918 -22.605 1.00 80.06 596 ILE A O 1
ATOM 5015 N N . TYR A 1 597 ? 29.849 2.368 -24.021 1.00 79.94 597 TYR A N 1
ATOM 5016 C CA . TYR A 1 597 ? 30.179 3.385 -23.006 1.00 79.94 597 TYR A CA 1
ATOM 5017 C C . TYR A 1 597 ? 30.287 4.801 -23.599 1.00 79.94 597 TYR A C 1
ATOM 5019 O O . TYR A 1 597 ? 30.324 4.970 -24.817 1.00 79.94 597 TYR A O 1
ATOM 5027 N N . VAL A 1 598 ? 30.330 5.828 -22.743 1.00 77.62 598 VAL A N 1
ATOM 5028 C CA . VAL A 1 598 ? 30.475 7.243 -23.136 1.00 77.62 598 VAL A CA 1
ATOM 5029 C C . VAL A 1 598 ? 31.894 7.735 -22.843 1.00 77.62 598 VAL A C 1
ATOM 5031 O O . VAL A 1 598 ? 32.407 7.502 -21.752 1.00 77.62 598 VAL A O 1
ATOM 5034 N N . ASN A 1 599 ? 32.514 8.428 -23.800 1.00 81.50 599 ASN A N 1
ATOM 5035 C CA . ASN A 1 599 ? 33.801 9.104 -23.635 1.00 81.50 599 ASN A CA 1
ATOM 5036 C C . ASN A 1 599 ? 33.866 10.390 -24.486 1.00 81.50 599 ASN A C 1
ATOM 5038 O O . ASN A 1 599 ? 33.466 10.358 -25.646 1.00 81.50 599 ASN A O 1
ATOM 5042 N N . ASP A 1 600 ? 34.363 11.505 -23.937 1.00 76.44 600 ASP A N 1
ATOM 5043 C CA . ASP A 1 600 ? 34.579 12.788 -24.641 1.00 76.44 600 ASP A CA 1
ATOM 5044 C C . ASP A 1 600 ? 33.416 13.232 -25.562 1.00 76.44 600 ASP A C 1
ATOM 5046 O O . ASP A 1 600 ? 33.602 13.511 -26.748 1.00 76.44 600 ASP A O 1
ATOM 5050 N N . ASN A 1 601 ? 32.181 13.268 -25.040 1.00 71.69 601 ASN A N 1
ATOM 5051 C CA . ASN A 1 601 ? 30.942 13.570 -25.787 1.00 71.69 601 ASN A CA 1
ATOM 5052 C C . ASN A 1 601 ? 30.581 12.592 -26.928 1.00 71.69 601 ASN A C 1
ATOM 5054 O O . ASN A 1 601 ? 29.709 12.892 -27.751 1.00 71.69 601 ASN A O 1
ATOM 5058 N N . HIS A 1 602 ? 31.191 11.407 -26.955 1.00 77.44 602 HIS A N 1
ATOM 5059 C CA . HIS A 1 602 ? 30.896 10.338 -27.905 1.00 77.44 602 HIS A CA 1
ATOM 5060 C C . HIS A 1 602 ? 30.408 9.068 -27.196 1.00 77.44 602 HIS A C 1
ATOM 5062 O O . HIS A 1 602 ? 30.880 8.701 -26.125 1.00 77.44 602 HIS A O 1
ATOM 5068 N N . LEU A 1 603 ? 29.467 8.373 -27.825 1.00 79.19 603 LEU A N 1
ATOM 5069 C CA . LEU A 1 603 ? 29.042 7.019 -27.501 1.00 79.19 603 LEU A CA 1
ATOM 5070 C C . LEU A 1 603 ? 29.894 6.025 -28.305 1.00 79.19 603 LEU A C 1
ATOM 5072 O O . LEU A 1 603 ? 29.945 6.109 -29.534 1.00 79.19 603 LEU A O 1
ATOM 5076 N N . ILE A 1 604 ? 30.544 5.091 -27.616 1.00 84.44 604 ILE A N 1
ATOM 5077 C CA . ILE A 1 604 ? 31.438 4.076 -28.185 1.00 84.44 604 ILE A CA 1
ATOM 5078 C C . ILE A 1 604 ? 30.728 2.720 -28.176 1.00 84.44 604 ILE A C 1
ATOM 5080 O O . ILE A 1 604 ? 30.173 2.337 -27.150 1.00 84.44 604 ILE A O 1
ATOM 5084 N N . ILE A 1 605 ? 30.755 1.988 -29.295 1.00 82.62 605 ILE A N 1
ATOM 5085 C CA . ILE A 1 605 ? 30.083 0.685 -29.460 1.00 82.62 605 ILE A CA 1
ATOM 5086 C C . ILE A 1 605 ? 31.067 -0.346 -30.024 1.00 82.62 605 ILE A C 1
ATOM 5088 O O . ILE A 1 605 ? 31.686 -0.085 -31.052 1.00 82.62 605 ILE A O 1
ATOM 5092 N N . LYS A 1 606 ? 31.177 -1.532 -29.411 1.00 85.00 606 LYS A N 1
ATOM 5093 C CA . LYS A 1 606 ? 32.025 -2.655 -29.880 1.00 85.00 606 LYS A CA 1
ATOM 5094 C C . LYS A 1 606 ? 31.171 -3.871 -30.278 1.00 85.00 606 LYS A C 1
ATOM 5096 O O . LYS A 1 606 ? 30.171 -4.107 -29.608 1.00 85.00 606 LYS A O 1
ATOM 5101 N N . GLY A 1 607 ? 31.521 -4.656 -31.311 1.00 81.56 607 GLY A N 1
ATOM 5102 C CA . GLY A 1 607 ? 30.675 -5.773 -31.801 1.00 81.56 607 GLY A CA 1
ATOM 5103 C C . GLY A 1 607 ? 31.303 -6.793 -32.782 1.00 81.56 607 GLY A C 1
ATOM 5104 O O . GLY A 1 607 ? 32.475 -6.661 -33.129 1.00 81.56 607 GLY A O 1
ATOM 5105 N N . PHE A 1 608 ? 30.528 -7.802 -33.243 1.00 78.12 608 PHE A N 1
ATOM 5106 C CA . PHE A 1 608 ? 30.904 -8.828 -34.247 1.00 78.12 608 PHE A CA 1
ATOM 5107 C C . PHE A 1 608 ? 29.742 -9.428 -35.100 1.00 78.12 608 PHE A C 1
ATOM 5109 O O . PHE A 1 608 ? 28.573 -9.241 -34.783 1.00 78.12 608 PHE A O 1
ATOM 5116 N N . LEU A 1 609 ? 30.032 -10.189 -36.173 1.00 75.88 609 LEU A N 1
ATOM 5117 C CA . LEU A 1 609 ? 29.073 -10.931 -37.038 1.00 75.88 609 LEU A CA 1
ATOM 5118 C C . LEU A 1 609 ? 29.579 -12.362 -37.345 1.00 75.88 609 LEU A C 1
ATOM 5120 O O . LEU A 1 609 ? 30.762 -12.517 -37.642 1.00 75.88 609 LEU A O 1
ATOM 5124 N N . ASN A 1 610 ? 28.696 -13.375 -37.342 1.00 69.69 610 ASN A N 1
ATOM 5125 C CA . ASN A 1 610 ? 29.009 -14.764 -37.741 1.00 69.69 610 ASN A CA 1
ATOM 5126 C C . ASN A 1 610 ? 28.558 -15.010 -39.183 1.00 69.69 610 ASN A C 1
ATOM 5128 O O . ASN A 1 610 ? 27.401 -14.746 -39.484 1.00 69.69 610 ASN A O 1
ATOM 5132 N N . SER A 1 611 ? 29.438 -15.482 -40.066 1.00 70.38 611 SER A N 1
ATOM 5133 C CA . SER A 1 611 ? 29.142 -15.612 -41.498 1.00 70.38 611 SER A CA 1
ATOM 5134 C C . SER A 1 611 ? 30.117 -16.570 -42.198 1.00 70.38 611 SER A C 1
ATOM 5136 O O . SER A 1 611 ? 31.251 -16.708 -41.742 1.00 70.38 611 SER A O 1
ATOM 5138 N N . LEU A 1 612 ? 29.730 -17.226 -43.305 1.00 66.75 612 LEU A N 1
ATOM 5139 C CA . LEU A 1 612 ? 30.697 -17.953 -44.155 1.00 66.75 612 LEU A CA 1
ATOM 5140 C C . LEU A 1 612 ? 31.544 -17.004 -45.034 1.00 66.75 612 LEU A C 1
ATOM 5142 O O . LEU A 1 612 ? 32.465 -17.450 -45.714 1.00 66.75 612 LEU A O 1
ATOM 5146 N N . PHE A 1 613 ? 31.271 -15.693 -44.999 1.00 67.56 613 PHE A N 1
ATOM 5147 C CA . PHE A 1 613 ? 32.007 -14.654 -45.730 1.00 67.56 613 PHE A CA 1
ATOM 5148 C C . PHE A 1 613 ? 33.279 -14.170 -44.990 1.00 67.56 613 PHE A C 1
ATOM 5150 O O . PHE A 1 613 ? 33.304 -14.067 -43.762 1.00 67.56 613 PHE A O 1
ATOM 5157 N N . GLY A 1 614 ? 34.334 -13.820 -45.742 1.00 62.78 614 GLY A N 1
ATOM 5158 C CA . GLY A 1 614 ? 35.643 -13.396 -45.212 1.00 62.78 614 GLY A CA 1
ATOM 5159 C C . GLY A 1 614 ? 35.693 -11.990 -44.581 1.00 62.78 614 GLY A C 1
ATOM 5160 O O . GLY A 1 614 ? 35.026 -11.065 -45.042 1.00 62.78 614 GLY A O 1
ATOM 5161 N N . SER A 1 615 ? 36.528 -11.832 -43.545 1.00 62.47 615 SER A N 1
ATOM 5162 C CA . SER A 1 615 ? 36.752 -10.607 -42.750 1.00 62.47 615 SER A CA 1
ATOM 5163 C C . SER A 1 615 ? 37.334 -9.433 -43.532 1.00 62.47 615 SER A C 1
ATOM 5165 O O . SER A 1 615 ? 36.941 -8.294 -43.306 1.00 62.47 615 SER A O 1
ATOM 5167 N N . GLU A 1 616 ? 38.260 -9.695 -44.454 1.00 60.41 616 GLU A N 1
ATOM 5168 C CA . GLU A 1 616 ? 38.958 -8.670 -45.241 1.00 60.41 616 GLU A CA 1
ATOM 5169 C C . GLU A 1 616 ? 38.054 -7.919 -46.236 1.00 60.41 616 GLU A C 1
ATOM 5171 O O . GLU A 1 616 ? 38.488 -6.954 -46.862 1.00 60.41 616 GLU A O 1
ATOM 5176 N N . HIS A 1 617 ? 36.784 -8.312 -46.358 1.00 64.94 617 HIS A N 1
ATOM 5177 C CA . HIS A 1 617 ? 35.882 -7.782 -47.373 1.00 64.94 617 HIS A CA 1
ATOM 5178 C C . HIS A 1 617 ? 34.689 -6.977 -46.828 1.00 64.94 617 HIS A C 1
ATOM 5180 O O . HIS A 1 617 ? 33.917 -6.474 -47.640 1.00 64.94 617 HIS A O 1
ATOM 5186 N N . ILE A 1 618 ? 34.512 -6.825 -45.504 1.00 72.62 618 ILE A N 1
ATOM 5187 C CA . ILE A 1 618 ? 33.326 -6.186 -44.884 1.00 72.62 618 ILE A CA 1
ATOM 5188 C C . ILE A 1 618 ? 33.721 -4.957 -44.032 1.00 72.62 618 ILE A C 1
ATOM 5190 O O . ILE A 1 618 ? 34.571 -5.082 -43.158 1.00 72.62 618 ILE A O 1
ATOM 5194 N N . THR A 1 619 ? 33.067 -3.794 -44.218 1.00 71.81 619 THR A N 1
ATOM 5195 C CA . THR A 1 619 ? 33.191 -2.581 -43.362 1.00 71.81 619 THR A CA 1
ATOM 5196 C C . THR A 1 619 ? 31.855 -2.121 -42.730 1.00 71.81 619 THR A C 1
ATOM 5198 O O . THR A 1 619 ? 30.810 -2.485 -43.261 1.00 71.81 619 THR A O 1
ATOM 5201 N N . PHE A 1 620 ? 31.838 -1.350 -41.617 1.00 77.00 620 PHE A N 1
ATOM 5202 C CA . PHE A 1 620 ? 30.607 -0.884 -40.916 1.00 77.00 620 PHE A CA 1
ATOM 5203 C C . PHE A 1 620 ? 30.512 0.650 -40.760 1.00 77.00 620 PHE A C 1
ATOM 5205 O O . PHE A 1 620 ? 31.523 1.288 -40.481 1.00 77.00 620 PHE A O 1
ATOM 5212 N N . ASP A 1 621 ? 29.298 1.222 -40.838 1.00 75.06 621 ASP A N 1
ATOM 5213 C CA . ASP A 1 621 ? 29.015 2.666 -40.664 1.00 75.06 621 ASP A CA 1
ATOM 5214 C C . ASP A 1 621 ? 27.759 2.949 -39.806 1.00 75.06 621 ASP A C 1
ATOM 5216 O O . ASP A 1 621 ? 26.827 2.138 -39.784 1.00 75.06 621 ASP A O 1
ATOM 5220 N N . ALA A 1 622 ? 27.684 4.138 -39.180 1.00 76.50 622 ALA A N 1
ATOM 5221 C CA . ALA A 1 622 ? 26.515 4.639 -38.439 1.00 76.50 622 ALA A CA 1
ATOM 5222 C C . ALA A 1 622 ? 25.826 5.829 -39.145 1.00 76.50 622 ALA A C 1
ATOM 5224 O O . ALA A 1 622 ? 26.479 6.691 -39.740 1.00 76.50 622 ALA A O 1
ATOM 5225 N N . ILE A 1 623 ? 24.490 5.881 -39.081 1.00 72.75 623 ILE A N 1
ATOM 5226 C CA . ILE A 1 623 ? 23.666 6.903 -39.745 1.00 72.75 623 ILE A CA 1
ATOM 5227 C C . ILE A 1 623 ? 22.709 7.556 -38.761 1.00 72.75 623 ILE A C 1
ATOM 5229 O O . ILE A 1 623 ? 21.983 6.876 -38.030 1.00 72.75 623 ILE A O 1
ATOM 5233 N N . LEU A 1 624 ? 22.669 8.882 -38.839 1.00 72.19 624 LEU A N 1
ATOM 5234 C CA . LEU A 1 624 ? 21.818 9.763 -38.059 1.00 72.19 624 LEU A CA 1
ATOM 5235 C C . LEU A 1 624 ? 21.169 10.777 -39.007 1.00 72.19 624 LEU A C 1
ATOM 5237 O O . LEU A 1 624 ? 21.888 11.431 -39.746 1.00 72.19 624 LEU A O 1
ATOM 5241 N N . ASN A 1 625 ? 19.840 10.932 -39.002 1.00 68.69 625 ASN A N 1
ATOM 5242 C CA . ASN A 1 625 ? 19.127 11.953 -39.798 1.00 68.69 625 ASN A CA 1
ATOM 5243 C C . ASN A 1 625 ? 19.581 12.054 -41.276 1.00 68.69 625 ASN A C 1
ATOM 5245 O O . ASN A 1 625 ? 19.706 13.145 -41.822 1.00 68.69 625 ASN A O 1
ATOM 5249 N N . ASN A 1 626 ? 19.830 10.909 -41.924 1.00 65.00 626 ASN A N 1
ATOM 5250 C CA . ASN A 1 626 ? 20.355 10.773 -43.295 1.00 65.00 626 ASN A CA 1
ATOM 5251 C C . ASN A 1 626 ? 21.802 11.246 -43.531 1.00 65.00 626 ASN A C 1
ATOM 5253 O O . ASN A 1 626 ? 22.304 11.116 -44.647 1.00 65.00 626 ASN A O 1
ATOM 5257 N N . THR A 1 627 ? 22.511 11.702 -42.504 1.00 65.25 627 THR A N 1
ATOM 5258 C CA . THR A 1 627 ? 23.949 11.974 -42.544 1.00 65.25 627 THR A CA 1
ATOM 5259 C C . THR A 1 627 ? 24.736 10.758 -42.057 1.00 65.25 627 THR A C 1
ATOM 5261 O O . THR A 1 627 ? 24.410 10.123 -41.051 1.00 65.25 627 THR A O 1
ATOM 5264 N N . THR A 1 628 ? 25.785 10.402 -42.802 1.00 64.88 628 THR A N 1
ATOM 5265 C CA . THR A 1 628 ? 26.697 9.324 -42.398 1.00 64.88 628 THR A CA 1
ATOM 5266 C C . THR A 1 628 ? 27.726 9.906 -41.442 1.00 64.88 628 THR A C 1
ATOM 5268 O O . THR A 1 628 ? 28.408 10.868 -41.789 1.00 64.88 628 THR A O 1
ATOM 5271 N N . VAL A 1 629 ? 27.845 9.321 -40.254 1.00 64.06 629 VAL A N 1
ATOM 5272 C CA . VAL A 1 629 ? 28.858 9.694 -39.266 1.00 64.06 629 VAL A CA 1
ATOM 5273 C C . VAL A 1 629 ? 29.857 8.540 -39.222 1.00 64.06 629 VAL A C 1
ATOM 5275 O O . VAL A 1 629 ? 29.565 7.474 -38.682 1.00 64.06 629 VAL A O 1
ATOM 5278 N N . ILE A 1 630 ? 30.989 8.700 -39.912 1.00 58.41 630 ILE A N 1
ATOM 5279 C CA . ILE A 1 630 ? 31.973 7.627 -40.128 1.00 58.41 630 ILE A CA 1
ATOM 5280 C C . ILE A 1 630 ? 33.057 7.707 -39.051 1.00 58.41 630 ILE A C 1
ATOM 5282 O O . ILE A 1 630 ? 33.728 8.728 -38.950 1.00 58.41 630 ILE A O 1
ATOM 5286 N N . ASN A 1 631 ? 33.246 6.623 -38.293 1.00 61.28 631 ASN A N 1
ATOM 5287 C CA . ASN A 1 631 ? 34.479 6.295 -37.564 1.00 61.28 631 ASN A CA 1
ATOM 5288 C C . ASN A 1 631 ? 34.399 4.830 -37.098 1.00 61.28 631 ASN A C 1
ATOM 5290 O O . ASN A 1 631 ? 34.026 4.565 -35.952 1.00 61.28 631 ASN A O 1
ATOM 5294 N N . SER A 1 632 ? 34.680 3.879 -38.000 1.00 62.78 632 SER A N 1
ATOM 5295 C CA . SER A 1 632 ? 34.845 2.467 -37.639 1.00 62.78 632 SER A CA 1
ATOM 5296 C C . SER A 1 632 ? 36.300 2.019 -37.735 1.00 62.78 632 SER A C 1
ATOM 5298 O O . SER A 1 632 ? 36.996 2.333 -38.700 1.00 62.78 632 SER A O 1
ATOM 5300 N N . THR A 1 633 ? 36.758 1.267 -36.733 1.00 64.12 633 THR A N 1
ATOM 5301 C CA . THR A 1 633 ? 38.108 0.683 -36.699 1.00 64.12 633 THR A CA 1
ATOM 5302 C C . THR A 1 633 ? 37.995 -0.839 -36.630 1.00 64.12 633 THR 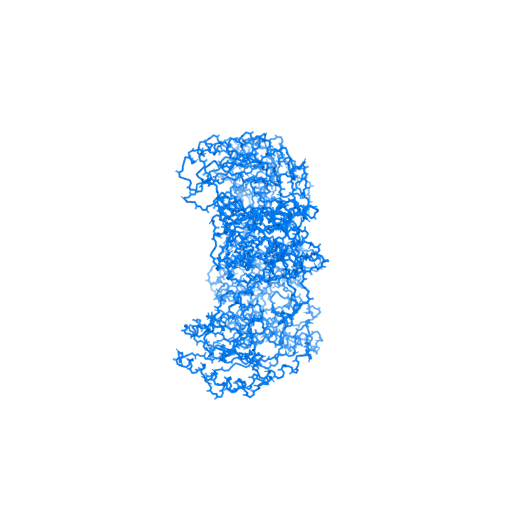A C 1
ATOM 5304 O O . THR A 1 633 ? 37.313 -1.371 -35.751 1.00 64.12 633 THR A O 1
ATOM 5307 N N . PHE A 1 634 ? 38.652 -1.542 -37.558 1.00 63.34 634 PHE A N 1
ATOM 5308 C CA . PHE A 1 634 ? 38.698 -3.008 -37.601 1.00 63.34 634 PHE A CA 1
ATOM 5309 C C . PHE A 1 634 ? 39.933 -3.544 -36.884 1.00 63.34 634 PHE A C 1
ATOM 5311 O O . PHE A 1 634 ? 41.026 -2.998 -37.024 1.00 63.34 634 PHE A O 1
ATOM 5318 N N . TYR A 1 635 ? 39.773 -4.656 -36.172 1.00 59.84 635 TYR A N 1
ATOM 5319 C CA . TYR A 1 635 ? 40.889 -5.444 -35.658 1.00 59.84 635 TYR A CA 1
ATOM 5320 C C . TYR A 1 635 ? 40.560 -6.932 -35.743 1.00 59.84 635 TYR A C 1
ATOM 5322 O O . TYR A 1 635 ? 39.458 -7.370 -35.417 1.00 59.84 635 TYR A O 1
ATOM 5330 N N . SER A 1 636 ? 41.540 -7.722 -36.178 1.00 43.81 636 SER A N 1
ATOM 5331 C CA . SER A 1 636 ? 41.468 -9.180 -36.116 1.00 43.81 636 SER A CA 1
ATOM 5332 C C . SER A 1 636 ? 41.926 -9.620 -34.723 1.00 43.81 636 SER A C 1
ATOM 5334 O O . SER A 1 636 ? 43.062 -9.344 -34.333 1.00 43.81 636 SER A O 1
ATOM 5336 N N . GLN A 1 637 ? 41.064 -10.296 -33.963 1.00 45.31 637 GLN A N 1
ATOM 5337 C CA . GLN A 1 637 ? 41.460 -10.969 -32.724 1.00 45.31 637 GLN A CA 1
ATOM 5338 C C . GLN A 1 637 ? 41.745 -12.452 -33.004 1.00 45.31 637 GLN A C 1
ATOM 5340 O O . GLN A 1 637 ? 40.968 -13.334 -32.654 1.00 45.31 637 GLN A O 1
ATOM 5345 N N . SER A 1 638 ? 42.892 -12.753 -33.614 1.00 42.47 638 SER A N 1
ATOM 5346 C CA . SER A 1 638 ? 43.504 -14.081 -33.496 1.00 42.47 638 SER A CA 1
ATOM 5347 C C . SER A 1 638 ? 44.393 -14.097 -32.246 1.00 42.47 638 SER A C 1
ATOM 5349 O O . SER A 1 638 ? 45.589 -13.821 -32.342 1.00 42.47 638 SER A O 1
ATOM 5351 N N . LYS A 1 639 ? 43.825 -14.337 -31.053 1.00 34.22 639 LYS A N 1
ATOM 5352 C CA . LYS A 1 639 ? 44.648 -14.612 -29.852 1.00 34.22 639 LYS A CA 1
ATOM 5353 C C . LYS A 1 639 ? 44.007 -15.433 -28.722 1.00 34.22 639 LYS A C 1
ATOM 5355 O O . LYS A 1 639 ? 44.635 -15.563 -27.681 1.00 34.22 639 LYS A O 1
ATOM 5360 N N . TYR A 1 640 ? 42.835 -16.036 -28.923 1.00 35.12 640 TYR A N 1
ATOM 5361 C CA . TYR A 1 640 ? 42.335 -17.094 -28.033 1.00 35.12 640 TYR A CA 1
ATOM 5362 C C . TYR A 1 640 ? 41.883 -18.292 -28.863 1.00 35.12 640 TYR A C 1
ATOM 5364 O O . TYR A 1 640 ? 40.762 -18.346 -29.370 1.00 35.12 640 TYR A O 1
ATOM 5372 N N . SER A 1 641 ? 42.826 -19.206 -29.048 1.00 42.56 641 SER A N 1
ATOM 5373 C CA . SER A 1 641 ? 42.617 -20.549 -29.552 1.00 42.56 641 SER A CA 1
ATOM 5374 C C . SER A 1 641 ? 41.944 -21.415 -28.464 1.00 42.56 641 SER A C 1
ATOM 5376 O O . SER A 1 641 ? 42.164 -21.225 -27.269 1.00 42.56 641 SER A O 1
ATOM 5378 N N . ASP A 1 642 ? 41.091 -22.337 -28.917 1.00 37.97 642 ASP A N 1
ATOM 5379 C CA . ASP A 1 642 ? 40.883 -23.679 -28.337 1.00 37.97 642 ASP A CA 1
ATOM 5380 C C . ASP A 1 642 ? 39.676 -24.039 -27.449 1.00 37.97 642 ASP A C 1
ATOM 5382 O O . ASP A 1 642 ? 39.596 -25.205 -27.087 1.00 37.97 642 ASP A O 1
ATOM 5386 N N . ILE A 1 643 ? 38.676 -23.188 -27.147 1.00 34.81 643 ILE A N 1
ATOM 5387 C CA . ILE A 1 643 ? 37.576 -23.653 -26.239 1.00 34.81 643 ILE A CA 1
ATOM 5388 C C . ILE A 1 643 ? 36.122 -23.484 -26.738 1.00 34.81 643 ILE A C 1
ATOM 5390 O O . ILE A 1 643 ? 35.202 -24.002 -26.124 1.00 34.81 643 ILE A O 1
ATOM 5394 N N . TYR A 1 644 ? 35.840 -22.876 -27.896 1.00 30.94 644 TYR A N 1
ATOM 5395 C CA . TYR A 1 644 ? 34.432 -22.742 -28.346 1.00 30.94 644 TYR A CA 1
ATOM 5396 C C . TYR A 1 644 ? 34.187 -23.084 -29.813 1.00 30.94 644 TYR A C 1
ATOM 5398 O O . TYR A 1 644 ? 33.350 -22.458 -30.470 1.00 30.94 644 TYR A O 1
ATOM 5406 N N . TYR A 1 645 ? 34.915 -24.055 -30.351 1.00 39.66 645 TYR A N 1
ATOM 5407 C CA . TYR A 1 645 ? 34.544 -24.696 -31.609 1.00 39.66 645 TYR A CA 1
ATOM 5408 C C . TYR A 1 645 ? 33.802 -25.990 -31.284 1.00 39.66 645 TYR A C 1
ATOM 5410 O O . TYR A 1 645 ? 34.264 -26.740 -30.443 1.00 39.66 645 TYR A O 1
ATOM 5418 N N . LEU A 1 646 ? 32.680 -26.226 -31.975 1.00 45.31 646 LEU A N 1
ATOM 5419 C CA . LEU A 1 646 ? 31.840 -27.439 -31.935 1.00 45.31 646 LEU A CA 1
ATOM 5420 C C . LEU A 1 646 ? 30.616 -27.417 -31.003 1.00 45.31 646 LEU A C 1
ATOM 5422 O O . LEU A 1 646 ? 30.443 -28.255 -30.130 1.00 45.31 646 LEU A O 1
ATOM 5426 N N . SER A 1 647 ? 29.676 -26.514 -31.304 1.00 44.38 647 SER A N 1
ATOM 5427 C CA . SER A 1 647 ? 28.243 -26.886 -31.267 1.00 44.38 647 SER A CA 1
ATOM 5428 C C . SER A 1 647 ? 27.320 -26.104 -32.220 1.00 44.38 647 SER A C 1
ATOM 5430 O O . SER A 1 647 ? 26.116 -26.300 -32.176 1.00 44.38 647 SER A O 1
ATOM 5432 N N . ASN A 1 648 ? 27.841 -25.245 -33.114 1.00 42.47 648 ASN A N 1
ATOM 5433 C CA . ASN A 1 648 ? 27.102 -24.641 -34.252 1.00 42.47 648 ASN A CA 1
ATOM 5434 C C . ASN A 1 648 ? 28.036 -24.001 -35.317 1.00 42.47 648 ASN A C 1
ATOM 5436 O O . ASN A 1 648 ? 27.596 -23.218 -36.159 1.00 42.47 648 ASN A O 1
ATOM 5440 N N . LYS A 1 649 ? 29.353 -24.254 -35.262 1.00 46.94 649 LYS A N 1
ATOM 5441 C CA . LYS A 1 649 ? 30.364 -23.469 -35.989 1.00 46.94 649 LYS A CA 1
ATOM 5442 C C . LYS A 1 649 ? 30.932 -24.211 -37.193 1.00 46.94 649 LYS A C 1
ATOM 5444 O O . LYS A 1 649 ? 31.897 -24.947 -37.058 1.00 46.94 649 LYS A O 1
ATOM 5449 N N . TRP A 1 650 ? 30.395 -23.876 -38.360 1.00 51.41 650 TRP A N 1
ATOM 5450 C CA . TRP A 1 650 ? 31.164 -23.828 -39.608 1.00 51.41 650 TRP A CA 1
ATOM 5451 C C . TRP A 1 650 ? 31.380 -22.370 -40.096 1.00 51.41 650 TRP A C 1
ATOM 5453 O O . TRP A 1 650 ? 31.910 -22.169 -41.176 1.00 51.41 650 TRP A O 1
ATOM 5463 N N . GLN A 1 651 ? 31.007 -21.336 -39.315 1.00 53.34 651 GLN A N 1
ATOM 5464 C CA . GLN A 1 651 ? 31.034 -19.900 -39.697 1.00 53.34 651 GLN A CA 1
ATOM 5465 C C . GLN A 1 651 ? 32.229 -19.103 -39.104 1.00 53.34 651 GLN A C 1
ATOM 5467 O O . GLN A 1 651 ? 32.587 -19.322 -37.945 1.00 53.34 651 GLN A O 1
ATOM 5472 N N . LYS A 1 652 ? 32.797 -18.139 -39.861 1.00 57.38 652 LYS A N 1
ATOM 5473 C CA . LYS A 1 652 ? 33.888 -17.200 -39.474 1.00 57.38 652 LYS A CA 1
ATOM 5474 C C . LYS A 1 652 ? 33.319 -15.980 -38.710 1.00 57.38 652 LYS A C 1
ATOM 5476 O O . LYS A 1 652 ? 32.182 -15.575 -38.956 1.00 57.38 652 LYS A O 1
ATOM 5481 N N . ILE A 1 653 ? 34.079 -15.404 -37.767 1.00 66.38 653 ILE A N 1
ATOM 5482 C CA . ILE A 1 653 ? 33.658 -14.280 -36.893 1.00 66.38 653 ILE A CA 1
ATOM 5483 C C . ILE A 1 653 ? 34.394 -12.982 -37.284 1.00 66.38 653 ILE A C 1
ATOM 5485 O O . ILE A 1 653 ? 35.622 -12.978 -37.312 1.00 66.38 653 ILE A O 1
ATOM 5489 N N . ASN A 1 654 ? 33.667 -11.878 -37.518 1.00 68.69 654 ASN A N 1
ATOM 5490 C CA . ASN A 1 654 ? 34.216 -10.565 -37.925 1.00 68.69 654 ASN A CA 1
ATOM 5491 C C . ASN A 1 654 ? 33.902 -9.457 -36.884 1.00 68.69 654 ASN A C 1
ATOM 5493 O O . ASN A 1 654 ? 32.718 -9.212 -36.670 1.00 68.69 654 ASN A O 1
ATOM 5497 N N . SER A 1 655 ? 34.895 -8.763 -36.288 1.00 74.81 655 SER A N 1
ATOM 5498 C CA . SER A 1 655 ? 34.722 -7.779 -35.174 1.00 74.81 655 SER A CA 1
ATOM 5499 C C . SER A 1 655 ? 34.953 -6.291 -35.547 1.00 74.81 655 SER A C 1
ATOM 5501 O O . SER A 1 655 ? 35.712 -6.012 -36.474 1.00 74.81 655 SER A O 1
ATOM 5503 N N . PHE A 1 656 ? 34.335 -5.329 -34.826 1.00 77.19 656 PHE A N 1
ATOM 5504 C CA . PHE A 1 656 ? 34.382 -3.870 -35.110 1.00 77.19 656 PHE A CA 1
ATOM 5505 C C . PHE A 1 656 ? 34.163 -2.932 -33.886 1.00 77.19 656 PHE A C 1
ATOM 5507 O O . PHE A 1 656 ? 33.618 -3.360 -32.868 1.00 77.19 656 PHE A O 1
ATOM 5514 N N . ILE A 1 657 ? 34.515 -1.633 -34.019 1.00 80.75 657 ILE A N 1
ATOM 5515 C CA . ILE A 1 657 ? 34.180 -0.516 -33.087 1.00 80.75 657 ILE A CA 1
ATOM 5516 C C . ILE A 1 657 ? 33.560 0.676 -33.845 1.00 80.75 657 ILE A C 1
ATOM 5518 O O . ILE A 1 657 ? 34.016 0.965 -34.947 1.00 80.75 657 ILE A O 1
ATOM 5522 N N . LEU A 1 658 ? 32.570 1.376 -33.265 1.00 82.94 658 LEU A N 1
ATOM 5523 C CA . LEU A 1 658 ? 31.927 2.605 -33.779 1.00 82.94 658 LEU A CA 1
ATOM 5524 C C . LEU A 1 658 ? 31.948 3.754 -32.749 1.00 82.94 658 LEU A C 1
ATOM 5526 O O . LEU A 1 658 ? 31.640 3.519 -31.581 1.00 82.94 658 LEU A O 1
ATOM 5530 N N . ASN A 1 659 ? 32.199 4.995 -33.200 1.00 81.75 659 ASN A N 1
ATOM 5531 C CA . ASN A 1 659 ? 32.170 6.225 -32.379 1.00 81.75 659 ASN A CA 1
ATOM 5532 C C . ASN A 1 659 ? 31.077 7.214 -32.839 1.00 81.75 659 ASN A C 1
ATOM 5534 O O . ASN A 1 659 ? 31.064 7.603 -34.007 1.00 81.75 659 ASN A O 1
ATOM 5538 N N . ILE A 1 660 ? 30.190 7.664 -31.935 1.00 79.94 660 ILE A N 1
ATOM 5539 C CA . ILE A 1 660 ? 28.976 8.437 -32.285 1.00 79.94 660 ILE A CA 1
ATOM 5540 C C . ILE A 1 660 ? 28.802 9.695 -31.403 1.00 79.94 660 ILE A C 1
ATOM 5542 O O . ILE A 1 660 ? 28.749 9.556 -30.188 1.00 79.94 660 ILE A O 1
ATOM 5546 N N . PRO A 1 661 ? 28.624 10.914 -31.950 1.00 74.38 661 PRO A N 1
ATOM 5547 C CA . PRO A 1 661 ? 28.424 12.137 -31.154 1.00 74.38 661 PRO A CA 1
ATOM 5548 C C . PRO A 1 661 ? 27.084 12.199 -30.384 1.00 74.38 661 PRO A C 1
ATOM 5550 O O . PRO A 1 661 ? 26.010 11.979 -30.958 1.00 74.38 661 PRO A O 1
ATOM 5553 N N . LEU A 1 662 ? 27.122 12.596 -29.101 1.00 70.50 662 LEU A N 1
ATOM 5554 C CA . LEU A 1 662 ? 25.956 12.668 -28.193 1.00 70.50 662 LEU A CA 1
ATOM 5555 C C . LEU A 1 662 ? 25.011 13.865 -28.406 1.00 70.50 662 LEU A C 1
ATOM 5557 O O . LEU A 1 662 ? 23.916 13.878 -27.841 1.00 70.50 662 LEU A O 1
ATOM 5561 N N . SER A 1 663 ? 25.353 14.838 -29.258 1.00 64.38 663 SER A N 1
ATOM 5562 C CA . SER A 1 663 ? 24.457 15.953 -29.642 1.00 64.38 663 SER A CA 1
ATOM 5563 C C . SER A 1 663 ? 23.124 15.493 -30.267 1.00 64.38 663 SER A C 1
ATOM 5565 O O . SER A 1 663 ? 22.195 16.277 -30.447 1.00 64.38 663 SER A O 1
ATOM 5567 N N . SER A 1 664 ? 23.014 14.195 -30.538 1.00 62.47 664 SER A N 1
ATOM 5568 C CA . SER A 1 664 ? 21.926 13.486 -31.206 1.00 62.47 664 SER A CA 1
ATOM 5569 C C . SER A 1 664 ? 20.942 12.795 -30.248 1.00 62.47 664 SER A C 1
ATOM 5571 O O . SER A 1 664 ? 20.119 12.003 -30.703 1.00 62.47 664 SER A O 1
ATOM 5573 N N . SER A 1 665 ? 21.025 13.068 -28.939 1.00 62.44 665 SER A N 1
ATOM 5574 C CA . SER A 1 665 ? 20.455 12.325 -27.788 1.00 62.44 665 SER A CA 1
ATOM 5575 C C . SER A 1 665 ? 18.925 12.180 -27.677 1.00 62.44 665 SER A C 1
ATOM 5577 O O . SER A 1 665 ? 18.405 11.921 -26.594 1.00 62.44 665 SER A O 1
ATOM 5579 N N . LYS A 1 666 ? 18.190 12.359 -28.778 1.00 62.00 666 LYS A N 1
ATOM 5580 C CA . LYS A 1 666 ? 16.765 12.007 -28.923 1.00 62.00 666 LYS A CA 1
ATOM 5581 C C . LYS A 1 666 ? 16.454 11.303 -30.251 1.00 62.00 666 LYS A C 1
ATOM 5583 O O . LYS A 1 666 ? 15.292 11.169 -30.621 1.00 62.00 666 LYS A O 1
ATOM 5588 N N . SER A 1 667 ? 17.482 10.914 -31.003 1.00 68.62 667 SER A N 1
ATOM 5589 C CA . SER A 1 667 ? 17.345 10.367 -32.352 1.00 68.62 667 SER A CA 1
ATOM 5590 C C . SER A 1 667 ? 17.623 8.872 -32.367 1.00 68.62 667 SER A C 1
ATOM 5592 O O . SER A 1 667 ? 18.433 8.358 -31.596 1.00 68.62 667 SER A O 1
ATOM 5594 N N . SER A 1 668 ? 16.964 8.184 -33.292 1.00 77.56 668 SER A N 1
ATOM 5595 C CA . SER A 1 668 ? 17.211 6.774 -33.558 1.00 77.56 668 SER A CA 1
ATOM 5596 C C . SER A 1 668 ? 18.441 6.616 -34.456 1.00 77.56 668 SER A C 1
ATOM 5598 O O . SER A 1 668 ? 18.544 7.288 -35.484 1.00 77.56 668 SER A O 1
ATOM 5600 N N . ILE A 1 669 ? 19.375 5.742 -34.083 1.00 78.56 669 ILE A N 1
ATOM 5601 C CA . ILE A 1 669 ? 20.633 5.519 -34.812 1.00 78.56 669 ILE A CA 1
ATOM 5602 C C . ILE A 1 669 ? 20.593 4.174 -35.545 1.00 78.56 669 ILE A C 1
ATOM 5604 O O . ILE A 1 669 ? 20.253 3.158 -34.941 1.00 78.56 669 ILE A O 1
ATOM 5608 N N . LYS A 1 670 ? 20.992 4.151 -36.829 1.00 78.88 670 LYS A N 1
ATOM 5609 C CA . LYS A 1 670 ? 21.020 2.941 -37.681 1.00 78.88 670 LYS A CA 1
ATOM 5610 C C . LYS A 1 670 ? 22.446 2.531 -38.078 1.00 78.88 670 LYS A C 1
ATOM 5612 O O . LYS A 1 670 ? 23.249 3.392 -38.425 1.00 78.88 670 LYS A O 1
ATOM 5617 N N . ILE A 1 671 ? 22.730 1.222 -38.117 1.00 77.31 671 ILE A N 1
ATOM 5618 C CA . ILE A 1 671 ? 24.036 0.648 -38.516 1.00 77.31 671 ILE A CA 1
ATOM 5619 C C . ILE A 1 671 ? 23.958 -0.001 -39.921 1.00 77.31 671 ILE A C 1
ATOM 5621 O O . ILE A 1 671 ? 22.985 -0.694 -40.236 1.00 77.31 671 ILE A O 1
ATOM 5625 N N . ARG A 1 672 ? 24.972 0.202 -40.784 1.00 75.56 672 ARG A N 1
ATOM 5626 C CA . ARG A 1 672 ? 25.104 -0.399 -42.140 1.00 75.56 672 ARG A CA 1
ATOM 5627 C C . ARG A 1 672 ? 26.431 -1.160 -42.321 1.00 75.56 672 ARG A C 1
ATOM 5629 O O . ARG A 1 672 ? 27.398 -0.829 -41.644 1.00 75.56 672 ARG A O 1
ATOM 5636 N N . SER A 1 673 ? 26.482 -2.135 -43.241 1.00 73.19 673 SER A N 1
ATOM 5637 C CA . SER A 1 673 ? 27.725 -2.751 -43.755 1.00 73.19 673 SER A CA 1
ATOM 5638 C C . SER A 1 673 ? 28.009 -2.381 -45.210 1.00 73.19 673 SER A C 1
ATOM 5640 O O . SER A 1 673 ? 27.099 -2.095 -45.989 1.00 73.19 673 SER A O 1
ATOM 5642 N N . LYS A 1 674 ? 29.281 -2.441 -45.604 1.00 70.56 674 LYS A N 1
ATOM 5643 C CA . LYS A 1 674 ? 29.734 -2.338 -46.995 1.00 70.56 674 LYS A CA 1
ATOM 5644 C C . LYS A 1 674 ? 30.628 -3.527 -47.345 1.00 70.56 674 LYS A C 1
ATOM 5646 O O . LYS A 1 674 ? 31.421 -3.945 -46.508 1.00 70.56 674 LYS A O 1
ATOM 5651 N N . TYR A 1 675 ? 30.519 -4.040 -48.570 1.00 69.81 675 TYR A N 1
ATOM 5652 C CA . TYR A 1 675 ? 31.381 -5.099 -49.107 1.00 69.81 675 TYR A CA 1
ATOM 5653 C C . TYR A 1 675 ? 32.195 -4.592 -50.305 1.00 69.81 675 TYR A C 1
ATOM 5655 O O . TYR A 1 675 ? 31.646 -3.880 -51.153 1.00 69.81 675 TYR A O 1
ATOM 5663 N N . SER A 1 676 ? 33.484 -4.946 -50.380 1.00 60.09 676 SER A N 1
ATOM 5664 C CA . SER A 1 676 ? 34.391 -4.529 -51.464 1.00 60.09 676 SER A CA 1
ATOM 5665 C C . SER A 1 676 ? 34.870 -5.727 -52.288 1.00 60.09 676 SER A C 1
ATOM 5667 O O . SER A 1 676 ? 35.497 -6.635 -51.749 1.00 60.09 676 SER A O 1
ATOM 5669 N N . THR A 1 677 ? 34.619 -5.693 -53.600 1.00 61.91 677 THR A N 1
ATOM 5670 C CA . THR A 1 677 ? 35.255 -6.574 -54.604 1.00 61.91 677 THR A CA 1
ATOM 5671 C C . THR A 1 677 ? 36.321 -5.799 -55.381 1.00 61.91 677 THR A C 1
ATOM 5673 O O . THR A 1 677 ? 36.374 -4.573 -55.268 1.00 61.91 677 THR A O 1
ATOM 5676 N N . GLU A 1 678 ? 37.136 -6.477 -56.198 1.00 55.12 678 GLU A N 1
ATOM 5677 C CA . GLU A 1 678 ? 38.198 -5.840 -56.997 1.00 55.12 678 GLU A CA 1
ATOM 5678 C C . GLU A 1 678 ? 37.703 -4.729 -57.945 1.00 55.12 678 GLU A C 1
ATOM 5680 O O . GLU A 1 678 ? 38.519 -3.917 -58.357 1.00 55.12 678 GLU A O 1
ATOM 5685 N N . ASN A 1 679 ? 36.396 -4.607 -58.236 1.00 47.72 679 ASN A N 1
ATOM 5686 C CA . ASN A 1 679 ? 35.869 -3.553 -59.120 1.00 47.72 679 ASN A CA 1
ATOM 5687 C C . ASN A 1 679 ? 34.498 -2.952 -58.722 1.00 47.72 679 ASN A C 1
ATOM 5689 O O . ASN A 1 679 ? 33.905 -2.218 -59.511 1.00 47.72 679 ASN A O 1
ATOM 5693 N N . SER A 1 680 ? 33.962 -3.208 -57.518 1.00 55.53 680 SER A N 1
ATOM 5694 C CA . SER A 1 680 ? 32.714 -2.560 -57.062 1.00 55.53 680 SER A CA 1
ATOM 5695 C C . SER A 1 680 ? 32.525 -2.574 -55.538 1.00 55.53 680 SER A C 1
ATOM 5697 O O . SER A 1 680 ? 32.936 -3.513 -54.847 1.00 55.53 680 SER A O 1
ATOM 5699 N N . LYS A 1 681 ? 31.873 -1.525 -55.009 1.00 60.66 681 LYS A N 1
ATOM 5700 C CA . LYS A 1 681 ? 31.439 -1.418 -53.605 1.00 60.66 681 LYS A CA 1
ATOM 5701 C C . LYS A 1 681 ? 29.924 -1.549 -53.525 1.00 60.66 681 LYS A C 1
ATOM 5703 O O . LYS A 1 681 ? 29.219 -0.774 -54.165 1.00 60.66 681 LYS A O 1
ATOM 5708 N N . THR A 1 682 ? 29.437 -2.459 -52.685 1.00 63.59 682 THR A N 1
ATOM 5709 C CA . THR A 1 682 ? 27.994 -2.642 -52.448 1.00 63.59 682 THR A CA 1
ATOM 5710 C C . THR A 1 682 ? 27.665 -2.376 -50.980 1.00 63.59 682 THR A C 1
ATOM 5712 O O . THR A 1 682 ? 28.424 -2.774 -50.094 1.00 63.59 682 THR A O 1
ATOM 5715 N N . ILE A 1 683 ? 26.566 -1.662 -50.710 1.00 62.72 683 ILE A N 1
ATOM 5716 C CA . ILE A 1 683 ? 26.151 -1.251 -49.359 1.00 62.72 683 ILE A CA 1
ATOM 5717 C C . ILE A 1 683 ? 24.896 -2.021 -48.955 1.00 62.72 683 ILE A C 1
ATOM 5719 O O . ILE A 1 683 ? 23.923 -2.046 -49.700 1.00 62.72 683 ILE A O 1
ATOM 5723 N N . PHE A 1 684 ? 24.883 -2.555 -47.734 1.00 67.19 684 PHE A N 1
ATOM 5724 C CA . PHE A 1 684 ? 23.733 -3.240 -47.154 1.00 67.19 684 PHE A CA 1
ATOM 5725 C C . PHE A 1 684 ? 23.410 -2.658 -45.773 1.00 67.19 684 PHE A C 1
ATOM 5727 O O . PHE A 1 684 ? 24.281 -2.188 -45.043 1.00 67.19 684 PHE A O 1
ATOM 5734 N N . SER A 1 685 ? 22.135 -2.665 -45.385 1.00 60.31 685 SER A N 1
ATOM 5735 C CA . SER A 1 685 ? 21.734 -2.276 -44.027 1.00 60.31 685 SER A CA 1
ATOM 5736 C C . SER A 1 685 ? 21.324 -3.503 -43.228 1.00 60.31 685 SER A C 1
ATOM 5738 O O . SER A 1 685 ? 20.580 -4.338 -43.739 1.00 60.31 685 SER A O 1
ATOM 5740 N N . PHE A 1 686 ? 21.812 -3.625 -41.990 1.00 63.84 686 PHE A N 1
ATOM 5741 C CA . PHE A 1 686 ? 21.421 -4.747 -41.144 1.00 63.84 686 PHE A CA 1
ATOM 5742 C C . PHE A 1 686 ? 20.014 -4.544 -40.611 1.00 63.84 686 PHE A C 1
ATOM 5744 O O . PHE A 1 686 ? 19.614 -3.442 -40.234 1.00 63.84 686 PHE A O 1
ATOM 5751 N N . LEU A 1 687 ? 19.278 -5.647 -40.579 1.00 56.38 687 LEU A N 1
ATOM 5752 C CA . LEU A 1 687 ? 17.901 -5.679 -40.112 1.00 56.38 687 LEU A CA 1
ATOM 5753 C C . LEU A 1 687 ? 17.792 -6.075 -38.632 1.00 56.38 687 LEU A C 1
ATOM 5755 O O . LEU A 1 687 ? 16.737 -5.859 -38.053 1.00 56.38 687 LEU A O 1
ATOM 5759 N N . ASN A 1 688 ? 18.847 -6.650 -38.031 1.00 65.50 688 ASN A N 1
ATOM 5760 C CA . ASN A 1 688 ? 18.818 -7.192 -36.668 1.00 65.50 688 ASN A CA 1
ATOM 5761 C C . ASN A 1 688 ? 20.148 -7.005 -35.910 1.00 65.50 688 ASN A C 1
ATOM 5763 O O . ASN A 1 688 ? 21.174 -7.557 -36.320 1.00 65.50 688 ASN A O 1
ATOM 5767 N N . ILE A 1 689 ? 20.092 -6.303 -34.772 1.00 71.94 689 ILE A N 1
ATOM 5768 C CA . ILE A 1 689 ? 21.198 -6.104 -33.813 1.00 71.94 689 ILE A CA 1
ATOM 5769 C C . ILE A 1 689 ? 20.979 -7.002 -32.569 1.00 71.94 689 ILE A C 1
ATOM 5771 O O . ILE A 1 689 ? 19.846 -7.206 -32.135 1.00 71.94 689 ILE A O 1
ATOM 5775 N N . ARG A 1 690 ? 22.041 -7.596 -32.010 1.00 71.38 690 ARG A N 1
ATOM 5776 C CA . ARG A 1 690 ? 22.047 -8.548 -30.872 1.00 71.38 690 ARG A CA 1
ATOM 5777 C C . ARG A 1 690 ? 23.135 -8.173 -29.859 1.00 71.38 690 ARG A C 1
ATOM 5779 O O . ARG A 1 690 ? 24.033 -7.439 -30.225 1.00 71.38 690 ARG A O 1
ATOM 5786 N N . PHE A 1 691 ? 23.105 -8.693 -28.628 1.00 66.50 691 PHE A N 1
ATOM 5787 C CA . PHE A 1 691 ? 24.113 -8.416 -27.586 1.00 66.50 691 PHE A CA 1
ATOM 5788 C C . PHE A 1 691 ? 24.725 -9.702 -27.019 1.00 66.50 691 PHE A C 1
ATOM 5790 O O . PHE A 1 691 ? 24.026 -10.710 -26.919 1.00 66.50 691 PHE A O 1
ATOM 5797 N N . LYS A 1 692 ? 26.022 -9.680 -26.675 1.00 61.31 692 LYS A N 1
ATOM 5798 C CA . LYS A 1 692 ? 26.770 -10.872 -26.222 1.00 61.31 692 LYS A CA 1
ATOM 5799 C C . LYS A 1 692 ? 26.610 -11.180 -24.725 1.00 61.31 692 LYS A C 1
ATOM 5801 O O . LYS A 1 692 ? 26.558 -12.350 -24.369 1.00 61.31 692 LYS A O 1
ATOM 5806 N N . ASN A 1 693 ? 26.502 -10.161 -23.868 1.00 56.72 693 ASN A N 1
ATOM 5807 C CA . ASN A 1 693 ? 26.395 -10.319 -22.411 1.00 56.72 693 ASN A CA 1
ATOM 5808 C C . ASN A 1 693 ? 25.108 -9.681 -21.852 1.00 56.72 693 ASN A C 1
ATOM 5810 O O . ASN A 1 693 ? 24.643 -8.666 -22.364 1.00 56.72 693 ASN A O 1
ATOM 5814 N N . ASN A 1 694 ? 24.582 -10.230 -20.750 1.00 49.59 694 ASN A N 1
ATOM 5815 C CA . ASN A 1 694 ? 23.366 -9.761 -20.060 1.00 49.59 694 ASN A CA 1
ATOM 5816 C C . ASN A 1 694 ? 23.596 -8.585 -19.075 1.00 49.59 694 ASN A C 1
ATOM 5818 O O . ASN A 1 694 ? 22.772 -8.359 -18.193 1.00 49.59 694 ASN A O 1
ATOM 5822 N N . TYR A 1 695 ? 24.691 -7.823 -19.174 1.00 45.47 695 TYR A N 1
ATOM 5823 C CA . TYR A 1 695 ? 25.062 -6.810 -18.164 1.00 45.47 695 TYR A CA 1
ATOM 5824 C C . TYR A 1 695 ? 24.329 -5.463 -18.257 1.00 45.47 695 TYR A C 1
ATOM 5826 O O . TYR A 1 695 ? 24.797 -4.473 -17.700 1.00 45.47 695 TYR A O 1
ATOM 5834 N N . PHE A 1 696 ? 23.160 -5.395 -18.890 1.00 49.72 696 PHE A N 1
ATOM 5835 C CA . PHE A 1 696 ? 22.418 -4.140 -18.981 1.00 49.72 696 PHE A CA 1
ATOM 5836 C C . PHE A 1 696 ? 21.068 -4.252 -18.269 1.00 49.72 696 PHE A C 1
ATOM 5838 O O . PHE A 1 696 ? 20.208 -5.063 -18.611 1.00 49.72 696 PHE A O 1
ATOM 5845 N N . ARG A 1 697 ? 20.950 -3.484 -17.177 1.00 45.25 697 ARG A N 1
ATOM 5846 C CA . ARG A 1 697 ? 19.795 -3.409 -16.273 1.00 45.25 697 ARG A CA 1
ATOM 5847 C C . ARG A 1 697 ? 18.502 -3.125 -17.060 1.00 45.25 697 ARG A C 1
ATOM 5849 O O . ARG A 1 697 ? 18.243 -1.985 -17.411 1.00 45.25 697 ARG A O 1
ATOM 5856 N N . GLY A 1 698 ? 17.663 -4.156 -17.203 1.00 44.19 698 GLY A N 1
ATOM 5857 C CA . GLY A 1 698 ? 16.238 -4.070 -17.556 1.00 44.19 698 GLY A CA 1
ATOM 5858 C C . GLY A 1 698 ? 15.919 -4.188 -19.054 1.00 44.19 698 GLY A C 1
ATOM 5859 O O . GLY A 1 698 ? 16.230 -3.294 -19.821 1.00 44.19 698 GLY A O 1
ATOM 5860 N N . LYS A 1 699 ? 15.266 -5.293 -19.460 1.00 56.84 699 LYS A N 1
ATOM 5861 C CA . LYS A 1 699 ? 14.489 -5.531 -20.710 1.00 56.84 699 LYS A CA 1
ATOM 5862 C C . LYS A 1 699 ? 14.600 -4.462 -21.839 1.00 56.84 699 LYS A C 1
ATOM 5864 O O . LYS A 1 699 ? 13.596 -3.855 -22.193 1.00 56.84 699 LYS A O 1
ATOM 5869 N N . ASN A 1 700 ? 15.772 -4.336 -22.475 1.00 65.12 700 ASN A N 1
ATOM 5870 C CA . ASN A 1 700 ? 16.098 -3.454 -23.624 1.00 65.12 700 ASN A CA 1
ATOM 5871 C C . ASN A 1 700 ? 16.547 -2.014 -23.316 1.00 65.12 700 ASN A C 1
ATOM 5873 O O . ASN A 1 700 ? 16.618 -1.224 -24.256 1.00 65.12 700 ASN A O 1
ATOM 5877 N N . ASN A 1 701 ? 16.910 -1.692 -22.074 1.00 63.69 701 ASN A N 1
ATOM 5878 C CA . ASN A 1 701 ? 17.410 -0.375 -21.686 1.00 63.69 701 ASN A CA 1
ATOM 5879 C C . ASN A 1 701 ? 18.802 -0.443 -21.041 1.00 63.69 701 ASN A C 1
ATOM 5881 O O . ASN A 1 701 ? 19.168 -1.418 -20.380 1.00 63.69 701 ASN A O 1
ATOM 5885 N N . LEU A 1 702 ? 19.588 0.611 -21.246 1.00 70.56 702 LEU A N 1
ATOM 5886 C CA . LEU A 1 702 ? 20.909 0.798 -20.661 1.00 70.56 702 LEU A CA 1
ATOM 5887 C C . LEU A 1 702 ? 21.044 2.230 -20.138 1.00 70.56 702 LEU A C 1
ATOM 5889 O O . LEU A 1 702 ? 21.125 3.175 -20.916 1.00 70.56 702 LEU A O 1
ATOM 5893 N N . ILE A 1 703 ? 21.148 2.367 -18.814 1.00 66.31 703 ILE A N 1
ATOM 5894 C CA . ILE A 1 703 ? 21.372 3.653 -18.151 1.00 66.31 703 ILE A CA 1
ATOM 5895 C C . ILE A 1 703 ? 22.875 3.917 -18.002 1.00 66.31 703 ILE A C 1
ATOM 5897 O O . ILE A 1 703 ? 23.560 3.242 -17.233 1.00 66.31 703 ILE A O 1
ATOM 5901 N N . LEU A 1 704 ? 23.359 4.930 -18.714 1.00 68.75 704 LEU A N 1
ATOM 5902 C CA . LEU A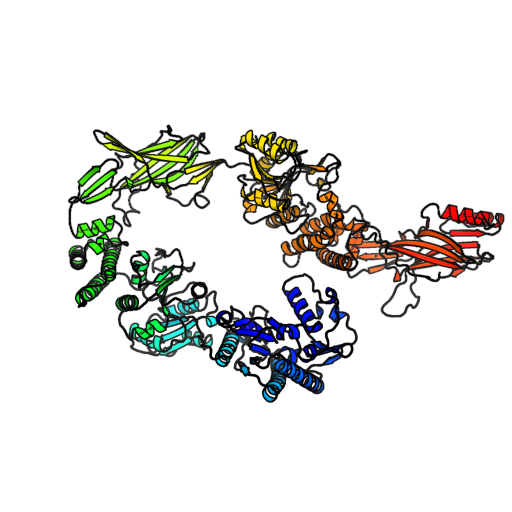 1 704 ? 24.686 5.537 -18.587 1.00 68.75 704 LEU A CA 1
ATOM 5903 C C . LEU A 1 704 ? 24.545 6.932 -17.948 1.00 68.75 704 LEU A C 1
ATOM 5905 O O . LEU A 1 704 ? 23.429 7.404 -17.720 1.00 68.75 704 LEU A O 1
ATOM 5909 N N . ASP A 1 705 ? 25.648 7.608 -17.620 1.00 63.50 705 ASP A N 1
ATOM 5910 C CA . ASP A 1 705 ? 25.613 8.904 -16.925 1.00 63.50 705 ASP A CA 1
ATOM 5911 C C . ASP A 1 705 ? 24.759 9.957 -17.656 1.00 63.50 705 ASP A C 1
ATOM 5913 O O . ASP A 1 705 ? 25.200 10.624 -18.587 1.00 63.50 705 ASP A O 1
ATOM 5917 N N . SER A 1 706 ? 23.522 10.130 -17.174 1.00 65.88 706 SER A N 1
ATOM 5918 C CA . SER A 1 706 ? 22.476 11.029 -17.700 1.00 65.88 706 SER A CA 1
ATOM 5919 C C . SER A 1 706 ? 21.782 10.582 -18.996 1.00 65.88 706 SER A C 1
ATOM 5921 O O . SER A 1 706 ? 21.002 11.359 -19.554 1.00 65.88 706 SER A O 1
ATOM 5923 N N . TYR A 1 707 ? 21.992 9.340 -19.448 1.00 74.12 707 TYR A N 1
ATOM 5924 C CA . TYR A 1 707 ? 21.359 8.799 -20.655 1.00 74.12 707 TYR A CA 1
ATOM 5925 C C . TYR A 1 707 ? 20.744 7.420 -20.422 1.00 74.12 707 TYR A C 1
ATOM 5927 O O . TYR A 1 707 ? 21.375 6.559 -19.822 1.00 74.12 707 TYR A O 1
ATOM 5935 N N . ASP A 1 708 ? 19.541 7.203 -20.942 1.00 74.81 708 ASP A N 1
ATOM 5936 C CA . ASP A 1 708 ? 18.929 5.884 -21.089 1.00 74.81 708 ASP A CA 1
ATOM 5937 C C . ASP A 1 708 ? 18.934 5.498 -22.571 1.00 74.81 708 ASP A C 1
ATOM 5939 O O . ASP A 1 708 ? 18.458 6.252 -23.425 1.00 74.81 708 ASP A O 1
ATOM 5943 N N . ILE A 1 709 ? 19.517 4.348 -22.888 1.00 76.38 709 ILE A N 1
ATOM 5944 C CA . ILE A 1 709 ? 19.635 3.819 -24.243 1.00 76.38 709 ILE A CA 1
ATOM 5945 C C . ILE A 1 709 ? 18.658 2.663 -24.398 1.00 76.38 709 ILE A C 1
ATOM 5947 O O . ILE A 1 709 ? 18.871 1.595 -23.834 1.00 76.38 709 ILE A O 1
ATOM 5951 N N . THR A 1 710 ? 17.630 2.865 -25.215 1.00 75.50 710 THR A N 1
ATOM 5952 C CA . THR A 1 710 ? 16.614 1.863 -25.543 1.00 75.50 710 THR A CA 1
ATOM 5953 C C . THR A 1 710 ? 16.893 1.231 -26.900 1.00 75.50 710 THR A C 1
ATOM 5955 O O . THR A 1 710 ? 17.090 1.927 -27.898 1.00 75.50 710 THR A O 1
ATOM 5958 N N . PHE A 1 711 ? 16.870 -0.095 -26.978 1.00 72.62 711 PHE A N 1
ATOM 5959 C CA . PHE A 1 711 ? 17.204 -0.838 -28.196 1.00 72.62 711 PHE A CA 1
ATOM 5960 C C . PHE A 1 711 ? 15.956 -1.336 -28.950 1.00 72.62 711 PHE A C 1
ATOM 5962 O O . PHE A 1 711 ? 15.059 -1.920 -28.345 1.00 72.62 711 PHE A O 1
ATOM 5969 N N . ASN A 1 712 ? 15.948 -1.180 -30.283 1.00 68.62 712 ASN A N 1
ATOM 5970 C CA . ASN A 1 712 ? 14.953 -1.727 -31.218 1.00 68.62 712 ASN A CA 1
ATOM 5971 C C . ASN A 1 712 ? 15.623 -2.674 -32.242 1.00 68.62 712 ASN A C 1
ATOM 5973 O O . ASN A 1 712 ? 16.844 -2.806 -32.290 1.00 68.62 712 ASN A O 1
ATOM 5977 N N . GLN A 1 713 ? 14.835 -3.352 -33.087 1.00 65.56 713 GLN A N 1
ATOM 5978 C CA . GLN A 1 713 ? 15.344 -4.408 -33.985 1.00 65.56 713 GLN A CA 1
ATOM 5979 C C . GLN A 1 713 ? 16.417 -3.923 -34.982 1.00 65.56 713 GLN A C 1
ATOM 5981 O O . GLN A 1 713 ? 17.375 -4.644 -35.250 1.00 65.56 713 GLN A O 1
ATOM 5986 N N . ASN A 1 714 ? 16.299 -2.697 -35.498 1.00 67.62 714 ASN A N 1
ATOM 5987 C CA . ASN A 1 714 ? 17.185 -2.147 -36.533 1.00 67.62 714 ASN A CA 1
ATOM 5988 C C . ASN A 1 714 ? 17.896 -0.841 -36.129 1.00 67.62 714 ASN A C 1
ATOM 5990 O O . ASN A 1 714 ? 18.720 -0.338 -36.898 1.00 67.62 714 ASN A O 1
ATOM 5994 N N . THR A 1 715 ? 17.583 -0.296 -34.954 1.00 70.88 715 THR A N 1
ATOM 5995 C CA . THR A 1 715 ? 18.122 0.964 -34.437 1.00 70.88 715 THR A CA 1
ATOM 5996 C C . THR A 1 715 ? 18.167 0.963 -32.911 1.00 70.88 715 THR A C 1
ATOM 5998 O O . THR A 1 715 ? 17.545 0.127 -32.260 1.00 70.88 715 THR A O 1
ATOM 6001 N N . PHE A 1 716 ? 18.871 1.921 -32.317 1.00 73.62 716 PHE A N 1
ATOM 6002 C CA . PHE A 1 716 ? 18.763 2.220 -30.888 1.00 73.62 716 PHE A CA 1
ATOM 6003 C C . PHE A 1 716 ? 18.469 3.704 -30.678 1.00 73.62 716 PHE A C 1
ATOM 6005 O O . PHE A 1 716 ? 18.840 4.544 -31.502 1.00 73.62 716 PHE A O 1
ATOM 6012 N N . THR A 1 717 ? 17.764 4.009 -29.594 1.00 75.31 717 THR A N 1
ATOM 6013 C CA . THR A 1 717 ? 17.372 5.357 -29.191 1.00 75.31 717 THR A CA 1
ATOM 6014 C C . THR A 1 717 ? 18.148 5.722 -27.946 1.00 75.31 717 THR A C 1
ATOM 6016 O O . THR A 1 717 ? 18.097 5.014 -26.949 1.00 75.31 717 THR A O 1
ATOM 6019 N N . VAL A 1 718 ? 18.855 6.839 -27.997 1.00 74.00 718 VAL A N 1
ATOM 6020 C CA . VAL A 1 718 ? 19.471 7.438 -26.815 1.00 74.00 718 VAL A CA 1
ATOM 6021 C C . VAL A 1 718 ? 18.496 8.492 -26.309 1.00 74.00 718 VAL A C 1
ATOM 6023 O O . VAL A 1 718 ? 18.005 9.282 -27.113 1.00 74.00 718 VAL A O 1
ATOM 6026 N N . SER A 1 719 ? 18.187 8.484 -25.016 1.00 70.81 719 SER A N 1
ATOM 6027 C CA . SER A 1 719 ? 17.296 9.436 -24.354 1.00 70.81 719 SER A CA 1
ATOM 6028 C C . SER A 1 719 ? 17.977 10.029 -23.124 1.00 70.81 719 SER A C 1
ATOM 6030 O O . SER A 1 719 ? 18.824 9.396 -22.504 1.00 70.81 719 SER A O 1
ATOM 6032 N N . ARG A 1 720 ? 17.660 11.279 -22.789 1.00 71.06 720 ARG A N 1
ATOM 6033 C CA . ARG A 1 720 ? 18.251 11.987 -21.645 1.00 71.06 720 ARG A CA 1
ATOM 6034 C C . ARG A 1 720 ? 17.444 11.701 -20.374 1.00 71.06 720 ARG A C 1
ATOM 6036 O O . ARG A 1 720 ? 16.220 11.793 -20.412 1.00 71.06 720 ARG A O 1
ATOM 6043 N N . ILE A 1 721 ? 18.127 11.429 -19.264 1.00 77.06 721 ILE A N 1
ATOM 6044 C CA . ILE A 1 721 ? 17.528 11.266 -17.929 1.00 77.06 721 ILE A CA 1
ATOM 6045 C C . ILE A 1 721 ? 17.660 12.588 -17.168 1.00 77.06 721 ILE A C 1
ATOM 6047 O O . ILE A 1 721 ? 18.758 13.140 -17.071 1.00 77.06 721 ILE A O 1
ATOM 6051 N N . PHE A 1 722 ? 16.556 13.087 -16.612 1.00 88.94 722 PHE A N 1
ATOM 6052 C CA . PHE A 1 722 ? 16.566 14.292 -15.780 1.00 88.94 722 PHE A CA 1
ATOM 6053 C C . PHE A 1 722 ? 17.062 13.977 -14.360 1.00 88.94 722 PHE A C 1
ATOM 6055 O O . PHE A 1 722 ? 16.922 12.859 -13.857 1.00 88.94 722 PHE A O 1
ATOM 6062 N N . LYS A 1 723 ? 17.636 14.965 -13.667 1.00 93.00 723 L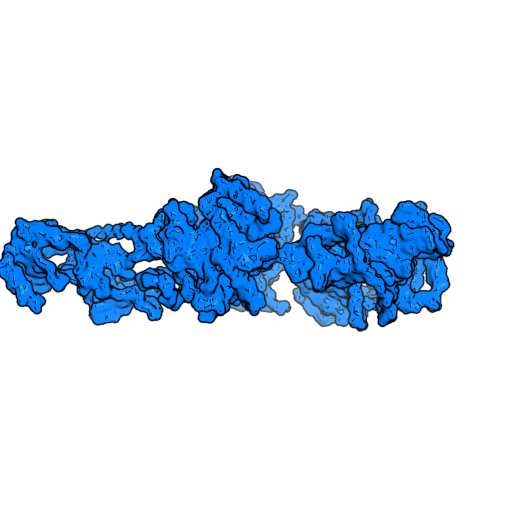YS A N 1
ATOM 6063 C CA . LYS A 1 723 ? 17.972 14.810 -12.243 1.00 93.00 723 LYS A CA 1
ATOM 6064 C C . LYS A 1 723 ? 16.698 14.802 -11.399 1.00 93.00 723 LYS A C 1
ATOM 6066 O O . LYS A 1 723 ? 16.553 13.928 -10.547 1.00 93.00 723 LYS A O 1
ATOM 6071 N N . PHE A 1 724 ? 15.763 15.704 -11.700 1.00 97.19 724 PHE A N 1
ATOM 6072 C CA . PHE A 1 724 ? 14.478 15.818 -11.011 1.00 97.19 724 PHE A CA 1
ATOM 6073 C C . PHE A 1 724 ? 13.294 15.735 -11.970 1.00 97.19 724 PHE A C 1
ATOM 6075 O O . PHE A 1 724 ? 13.328 16.319 -13.053 1.00 97.19 724 PHE A O 1
ATOM 6082 N N . SER A 1 725 ? 12.232 15.071 -11.522 1.00 97.75 725 SER A N 1
ATOM 6083 C CA . SER A 1 725 ? 10.873 15.263 -12.024 1.00 97.75 725 SER A CA 1
ATOM 6084 C C . SER A 1 725 ? 10.048 15.958 -10.953 1.00 97.75 725 SER A C 1
ATOM 6086 O O . SER A 1 725 ? 9.956 15.470 -9.829 1.00 97.75 725 SER A O 1
ATOM 6088 N N . ILE A 1 726 ? 9.438 17.082 -11.302 1.00 98.56 726 ILE A N 1
ATOM 6089 C CA . ILE A 1 726 ? 8.511 17.799 -10.433 1.00 98.56 726 ILE A CA 1
ATOM 6090 C C . ILE A 1 726 ? 7.101 17.480 -10.912 1.00 98.56 726 ILE A C 1
ATOM 6092 O O . ILE A 1 726 ? 6.772 17.760 -12.064 1.00 98.56 726 ILE A O 1
ATOM 6096 N N . VAL A 1 727 ? 6.294 16.851 -10.063 1.00 98.56 727 VAL A N 1
ATOM 6097 C CA . VAL A 1 727 ? 4.895 16.523 -10.356 1.00 98.56 727 VAL A CA 1
ATOM 6098 C C . VAL A 1 727 ? 4.011 17.587 -9.718 1.00 98.56 727 VAL A C 1
ATOM 6100 O O . VAL A 1 727 ? 4.071 17.788 -8.510 1.00 98.56 727 VAL A O 1
ATOM 6103 N N . MET A 1 728 ? 3.193 18.253 -10.527 1.00 98.44 728 MET A N 1
ATOM 6104 C CA . MET A 1 728 ? 2.327 19.353 -10.113 1.00 98.44 728 MET A CA 1
ATOM 6105 C C . MET A 1 728 ? 0.881 19.041 -10.499 1.00 98.44 728 MET A C 1
ATOM 6107 O O . MET A 1 728 ? 0.568 18.894 -11.681 1.00 98.44 728 MET A O 1
ATOM 6111 N N . ALA A 1 729 ? 0.006 18.927 -9.499 1.00 97.12 729 ALA A N 1
ATOM 6112 C CA . ALA A 1 729 ? -1.436 18.822 -9.702 1.00 97.12 729 ALA A CA 1
ATOM 6113 C C . ALA A 1 729 ? -2.046 20.231 -9.755 1.00 97.12 729 ALA A C 1
ATOM 6115 O O . ALA A 1 729 ? -1.768 21.062 -8.889 1.00 97.12 729 ALA A O 1
ATOM 6116 N N . VAL A 1 730 ? -2.855 20.501 -10.779 1.00 97.31 730 VAL A N 1
ATOM 6117 C CA . VAL A 1 730 ? -3.446 21.817 -11.053 1.00 97.31 730 VAL A CA 1
ATOM 6118 C C . VAL A 1 730 ? -4.964 21.695 -11.066 1.00 97.31 730 VAL A C 1
ATOM 6120 O O . VAL A 1 730 ? -5.509 20.955 -11.880 1.00 97.31 730 VAL A O 1
ATOM 6123 N N . TYR A 1 731 ? -5.636 22.445 -10.192 1.00 95.25 731 TYR A N 1
ATOM 6124 C CA . TYR A 1 731 ? -7.088 22.613 -10.214 1.00 95.25 731 TYR A CA 1
ATOM 6125 C C . TYR A 1 731 ? -7.467 24.042 -9.816 1.00 95.25 731 TYR A C 1
ATOM 6127 O O . TYR A 1 731 ? -7.381 24.407 -8.643 1.00 95.25 731 TYR A O 1
ATOM 6135 N N . ASN A 1 732 ? -7.898 24.839 -10.793 1.00 94.19 732 ASN A N 1
ATOM 6136 C CA . ASN A 1 732 ? -8.343 26.224 -10.618 1.00 94.19 732 ASN A CA 1
ATOM 6137 C C . ASN A 1 732 ? -7.333 27.123 -9.866 1.00 94.19 732 ASN A C 1
ATOM 6139 O O . ASN A 1 732 ? -7.666 27.746 -8.851 1.00 94.19 732 ASN A O 1
ATOM 6143 N N . THR A 1 733 ? -6.079 27.158 -10.332 1.00 93.62 733 THR A N 1
ATOM 6144 C CA . THR A 1 733 ? -4.976 27.922 -9.716 1.00 93.62 733 THR A CA 1
ATOM 6145 C C . THR A 1 733 ? -4.349 28.966 -10.645 1.00 93.62 733 THR A C 1
ATOM 6147 O O . THR A 1 733 ? -3.198 29.358 -10.444 1.00 93.62 733 THR A O 1
ATOM 6150 N N . GLU A 1 734 ? -5.108 29.500 -11.615 1.00 95.94 734 GLU A N 1
ATOM 6151 C CA . GLU A 1 734 ? -4.602 30.448 -12.629 1.00 95.94 734 GLU A CA 1
ATOM 6152 C C . GLU A 1 734 ? -3.830 31.645 -12.046 1.00 95.94 734 GLU A C 1
ATOM 6154 O O . GLU A 1 734 ? -2.908 32.154 -12.675 1.00 95.94 734 GLU A O 1
ATOM 6159 N N . LYS A 1 735 ? -4.187 32.088 -10.832 1.00 94.31 735 LYS A N 1
ATOM 6160 C CA . LYS A 1 735 ? -3.589 33.254 -10.162 1.00 94.31 735 LYS A CA 1
ATOM 6161 C C . LYS A 1 735 ? -2.154 33.030 -9.683 1.00 94.31 735 LYS A C 1
ATOM 6163 O O . LYS A 1 735 ? -1.447 34.008 -9.465 1.00 94.31 735 LYS A O 1
ATOM 6168 N N . TYR A 1 736 ? -1.764 31.779 -9.457 1.00 94.75 736 TYR A N 1
ATOM 6169 C CA . TYR A 1 736 ? -0.516 31.421 -8.773 1.00 94.75 736 TYR A CA 1
ATOM 6170 C C . TYR A 1 736 ? 0.410 30.577 -9.653 1.00 94.75 736 TYR A C 1
ATOM 6172 O O . TYR A 1 736 ? 1.626 30.597 -9.479 1.00 94.75 736 TYR A O 1
ATOM 6180 N N . LEU A 1 737 ? -0.166 29.890 -10.641 1.00 97.31 737 LEU A N 1
ATOM 6181 C CA . LEU A 1 737 ? 0.517 28.900 -11.460 1.00 97.31 737 LEU A CA 1
ATOM 6182 C C . LEU A 1 737 ? 1.763 29.431 -12.191 1.00 97.31 737 LEU A C 1
ATOM 6184 O O . LEU A 1 737 ? 2.746 28.701 -12.305 1.00 97.31 737 LEU A O 1
ATOM 6188 N N . GLU A 1 738 ? 1.752 30.677 -12.679 1.00 97.81 738 GLU A N 1
ATOM 6189 C CA . GLU A 1 738 ? 2.925 31.270 -13.350 1.00 97.81 738 GLU A CA 1
ATOM 6190 C C . GLU A 1 738 ? 4.125 31.381 -12.399 1.00 97.81 738 GLU A C 1
ATOM 6192 O O . GLU A 1 738 ? 5.215 30.924 -12.735 1.00 97.81 738 GLU A O 1
ATOM 6197 N N . GLU A 1 739 ? 3.916 31.884 -11.178 1.00 97.38 739 GLU A N 1
ATOM 6198 C CA . GLU A 1 739 ? 4.966 32.015 -10.157 1.00 97.38 739 GLU A CA 1
ATOM 6199 C C . GLU A 1 739 ? 5.527 30.643 -9.750 1.00 97.38 739 GLU A C 1
ATOM 6201 O O . GLU A 1 739 ? 6.745 30.462 -9.649 1.00 97.38 739 GLU A O 1
ATOM 6206 N N . SER A 1 740 ? 4.649 29.649 -9.584 1.00 97.81 740 SER A N 1
ATOM 6207 C CA . SER A 1 740 ? 5.042 28.271 -9.281 1.00 97.81 740 SER A CA 1
ATOM 6208 C C . SER A 1 740 ? 5.949 27.686 -10.367 1.00 97.81 740 SER A C 1
ATOM 6210 O O . SER A 1 740 ? 7.007 27.130 -10.054 1.00 97.81 740 SER A O 1
ATOM 6212 N N . ILE A 1 741 ? 5.581 27.839 -11.646 1.00 98.38 741 ILE A N 1
ATOM 6213 C CA . ILE A 1 741 ? 6.375 27.347 -12.784 1.00 98.38 741 ILE A CA 1
ATOM 6214 C C . ILE A 1 741 ? 7.690 28.131 -12.915 1.00 98.38 741 ILE A C 1
ATOM 6216 O O . ILE A 1 741 ? 8.751 27.524 -13.097 1.00 98.38 741 ILE A O 1
ATOM 6220 N N . ASP A 1 742 ? 7.648 29.457 -12.776 1.00 98.31 742 ASP A N 1
ATOM 6221 C CA . ASP A 1 742 ? 8.830 30.318 -12.858 1.00 98.31 742 ASP A CA 1
ATOM 6222 C C . ASP A 1 742 ? 9.865 29.972 -11.782 1.00 98.31 742 ASP A C 1
ATOM 6224 O O . ASP A 1 742 ? 11.061 29.920 -12.082 1.00 98.31 742 ASP A O 1
ATOM 6228 N N . SER A 1 743 ? 9.427 29.621 -10.567 1.00 98.25 743 SER A N 1
ATOM 6229 C CA . SER A 1 743 ? 10.325 29.193 -9.483 1.00 98.25 743 SER A CA 1
ATOM 6230 C C . SER A 1 743 ? 11.146 27.941 -9.820 1.00 98.25 743 SER A C 1
ATOM 6232 O O . SER A 1 743 ? 12.259 27.766 -9.318 1.00 98.25 743 SER A O 1
ATOM 6234 N N . LEU A 1 744 ? 10.626 27.074 -10.699 1.00 98.31 744 LEU A N 1
ATOM 6235 C CA . LEU A 1 744 ? 11.331 25.892 -11.197 1.00 98.31 744 LEU A CA 1
ATOM 6236 C C . LEU A 1 744 ? 12.273 26.235 -12.351 1.00 98.31 744 LEU A C 1
ATOM 6238 O O . LEU A 1 744 ? 13.376 25.689 -12.433 1.00 98.31 744 LEU A O 1
ATOM 6242 N N . ILE A 1 745 ? 11.855 27.141 -13.237 1.00 98.00 745 ILE A N 1
ATOM 6243 C CA . ILE A 1 745 ? 12.668 27.604 -14.370 1.00 98.00 745 ILE A CA 1
ATOM 6244 C C . ILE A 1 745 ? 13.918 28.338 -13.875 1.00 98.00 745 ILE A C 1
ATOM 6246 O O . ILE A 1 745 ? 14.997 28.166 -14.444 1.00 98.00 745 ILE A O 1
ATOM 6250 N N . GLN A 1 746 ? 13.782 29.109 -12.796 1.00 97.25 746 GLN A N 1
ATOM 6251 C CA . GLN A 1 746 ? 14.848 29.912 -12.195 1.00 97.25 746 GLN A CA 1
ATOM 6252 C C . GLN A 1 746 ? 15.792 29.105 -11.281 1.00 97.25 746 GLN A C 1
ATOM 6254 O O . GLN A 1 746 ? 16.696 29.679 -10.679 1.00 97.25 746 GLN A O 1
ATOM 6259 N N . GLN A 1 747 ? 15.638 27.776 -11.186 1.00 98.12 747 GLN A N 1
ATOM 6260 C CA . GLN A 1 747 ? 16.506 26.946 -10.344 1.00 98.12 747 GLN A CA 1
ATOM 6261 C C . GLN A 1 747 ? 17.973 26.974 -10.801 1.00 98.12 747 GLN A C 1
ATOM 6263 O O . GLN A 1 747 ? 18.279 26.784 -11.985 1.00 98.12 747 GLN A O 1
ATOM 6268 N N . THR A 1 748 ? 18.902 27.081 -9.847 1.00 97.38 748 THR A N 1
ATOM 6269 C CA . THR A 1 748 ? 20.354 27.166 -10.110 1.00 97.38 748 THR A CA 1
ATOM 6270 C C . THR A 1 748 ? 20.934 25.922 -10.792 1.00 97.38 748 THR A C 1
ATOM 6272 O O . THR A 1 748 ? 21.955 26.004 -11.471 1.00 97.38 748 THR A O 1
ATOM 6275 N N . ILE A 1 749 ? 20.252 24.773 -10.709 1.00 94.25 749 ILE A N 1
ATOM 6276 C CA . ILE A 1 749 ? 20.667 23.515 -11.349 1.00 94.25 749 ILE A CA 1
ATOM 6277 C C . ILE A 1 749 ? 20.467 23.493 -12.879 1.00 94.25 749 ILE A C 1
ATOM 6279 O O . ILE A 1 749 ? 20.684 22.456 -13.493 1.00 94.25 749 ILE A O 1
ATOM 6283 N N . ASN A 1 750 ? 20.064 24.597 -13.518 1.00 93.38 750 ASN A N 1
ATOM 6284 C CA . ASN A 1 750 ? 19.675 24.676 -14.933 1.00 93.38 750 ASN A CA 1
ATOM 6285 C C . ASN A 1 750 ? 18.458 23.791 -15.265 1.00 93.38 750 ASN A C 1
ATOM 6287 O O . ASN A 1 750 ? 18.561 22.583 -15.509 1.00 93.38 750 ASN A O 1
ATOM 6291 N N . PHE A 1 751 ? 17.295 24.442 -15.350 1.00 94.56 751 PHE A N 1
ATOM 6292 C CA . PHE A 1 751 ? 16.015 23.812 -15.667 1.00 94.56 751 PHE A CA 1
ATOM 6293 C C . PHE A 1 751 ? 16.051 22.983 -16.958 1.00 94.56 751 PHE A C 1
ATOM 6295 O O . PHE A 1 751 ? 15.689 21.807 -16.948 1.00 94.56 751 PHE A O 1
ATOM 6302 N N . THR A 1 752 ? 16.549 23.564 -18.058 1.00 91.19 752 THR A N 1
ATOM 6303 C CA . THR A 1 752 ? 16.511 22.933 -19.392 1.00 91.19 752 THR A CA 1
ATOM 6304 C C . THR A 1 752 ? 17.278 21.615 -19.454 1.00 91.19 752 THR A C 1
ATOM 6306 O O . THR A 1 752 ? 16.922 20.712 -20.216 1.00 91.19 752 THR A O 1
ATOM 6309 N N . GLU A 1 753 ? 18.308 21.483 -18.626 1.00 85.31 753 GLU A N 1
ATOM 6310 C CA . GLU A 1 753 ? 19.202 20.340 -18.623 1.00 85.31 753 GLU A CA 1
ATOM 6311 C C . GLU A 1 753 ? 18.834 19.262 -17.608 1.00 85.31 753 GLU A C 1
ATOM 6313 O O . GLU A 1 753 ? 19.035 18.075 -17.877 1.00 85.31 753 GLU A O 1
ATOM 6318 N N . ASN A 1 754 ? 18.312 19.665 -16.451 1.00 92.50 754 ASN A N 1
ATOM 6319 C CA . ASN A 1 754 ? 18.264 18.795 -15.281 1.00 92.50 754 ASN A CA 1
ATOM 6320 C C . ASN A 1 754 ? 16.858 18.571 -14.718 1.00 92.50 754 ASN A C 1
ATOM 6322 O O . ASN A 1 754 ? 16.701 17.673 -13.887 1.00 92.50 754 ASN A O 1
ATOM 6326 N N . VAL A 1 755 ? 15.847 19.319 -15.173 1.00 96.25 755 VAL A N 1
ATOM 6327 C CA . VAL A 1 755 ? 14.504 19.303 -14.579 1.00 96.25 755 VAL A CA 1
ATOM 6328 C C . VAL A 1 755 ? 13.434 18.965 -15.615 1.00 96.25 755 VAL A C 1
ATOM 6330 O O . VAL A 1 755 ? 13.351 19.579 -16.679 1.00 96.25 755 VAL A O 1
ATOM 6333 N N . GLN A 1 756 ? 12.593 17.995 -15.271 1.00 97.19 756 GLN A N 1
ATOM 6334 C CA . GLN A 1 756 ? 11.321 17.719 -15.929 1.00 97.19 756 GLN A CA 1
ATOM 6335 C C . GLN A 1 756 ? 10.191 18.263 -15.055 1.00 97.19 756 GLN A C 1
ATOM 6337 O O . GLN A 1 756 ? 10.177 18.012 -13.852 1.00 97.19 756 GLN A O 1
ATOM 6342 N N . LEU A 1 757 ? 9.224 18.951 -15.651 1.00 98.56 757 LEU A N 1
ATOM 6343 C CA . LEU A 1 757 ? 8.008 19.397 -14.977 1.00 98.56 757 LEU A CA 1
ATOM 6344 C C . LEU A 1 757 ? 6.806 18.672 -15.588 1.00 98.56 757 LEU A C 1
ATOM 6346 O O . LEU A 1 757 ? 6.579 18.739 -16.794 1.00 98.56 757 LEU A O 1
ATOM 6350 N N . ILE A 1 758 ? 6.060 17.950 -14.762 1.00 98.62 758 ILE A N 1
ATOM 6351 C CA . ILE A 1 758 ? 4.885 17.167 -15.142 1.00 98.62 758 ILE A CA 1
ATOM 6352 C C . ILE A 1 758 ? 3.674 17.850 -14.522 1.00 98.62 758 ILE A C 1
ATOM 6354 O O . ILE A 1 758 ? 3.513 17.836 -13.305 1.00 98.62 758 ILE A O 1
ATOM 6358 N N . ILE A 1 759 ? 2.836 18.447 -15.362 1.00 98.62 759 ILE A N 1
ATOM 6359 C CA . ILE A 1 759 ? 1.656 19.197 -14.941 1.00 98.62 759 ILE A CA 1
ATOM 6360 C C . ILE A 1 759 ? 0.413 18.381 -15.284 1.00 98.62 759 ILE A C 1
ATOM 6362 O O . ILE A 1 759 ? 0.119 18.160 -16.463 1.00 98.62 759 ILE A O 1
ATOM 6366 N N . VAL A 1 760 ? -0.308 17.942 -14.254 1.00 98.50 760 VAL A N 1
ATOM 6367 C CA . VAL A 1 760 ? -1.576 17.217 -14.379 1.00 98.50 760 VAL A CA 1
ATOM 6368 C C . VAL A 1 760 ? -2.711 18.182 -14.053 1.00 98.50 760 VAL A C 1
ATOM 6370 O O . VAL A 1 760 ? -2.859 18.593 -12.905 1.00 98.50 760 VAL A O 1
ATOM 6373 N N . ASN A 1 761 ? -3.481 18.579 -15.068 1.00 97.94 761 ASN A N 1
ATOM 6374 C CA . ASN A 1 761 ? -4.644 19.449 -14.896 1.00 97.94 761 ASN A CA 1
ATOM 6375 C C . ASN A 1 761 ? -5.877 18.602 -14.578 1.00 97.94 761 ASN A C 1
ATOM 6377 O O . ASN A 1 761 ? -6.391 17.920 -15.460 1.00 97.94 761 ASN A O 1
ATOM 6381 N N . ASP A 1 762 ? -6.338 18.665 -13.335 1.00 96.00 762 ASP A N 1
ATOM 6382 C CA . ASP A 1 762 ? -7.406 17.846 -12.753 1.00 96.00 762 ASP A CA 1
ATOM 6383 C C . ASP A 1 762 ? -8.796 18.452 -13.025 1.00 96.00 762 ASP A C 1
ATOM 6385 O O . ASP A 1 762 ? -9.575 18.715 -12.113 1.00 96.00 762 ASP A O 1
ATOM 6389 N N . GLY A 1 763 ? -9.070 18.783 -14.293 1.00 95.00 763 GLY A N 1
ATOM 6390 C CA . GLY A 1 763 ? -10.352 19.349 -14.724 1.00 95.00 763 GLY A CA 1
ATOM 6391 C C . GLY A 1 763 ? -10.567 20.831 -14.382 1.00 95.00 763 GLY A C 1
ATOM 6392 O O . GLY A 1 763 ? -11.689 21.219 -14.055 1.00 95.00 763 GLY A O 1
ATOM 6393 N N . SER A 1 764 ? -9.525 21.679 -14.425 1.00 95.31 764 SER A N 1
ATOM 6394 C CA . SER A 1 764 ? -9.686 23.130 -14.190 1.00 95.31 764 SER A CA 1
ATOM 6395 C C . SER A 1 764 ? -10.655 23.784 -15.181 1.00 95.31 764 SER A C 1
ATOM 6397 O O . SER A 1 764 ? -10.623 23.507 -16.378 1.00 95.31 764 SER A O 1
ATOM 6399 N N . THR A 1 765 ? -11.452 24.726 -14.680 1.00 94.94 765 THR A N 1
ATOM 6400 C CA . THR A 1 765 ? -12.426 25.529 -15.440 1.00 94.94 765 THR A CA 1
ATOM 6401 C C . THR A 1 765 ? -11.992 26.987 -15.645 1.00 94.94 765 THR A C 1
ATOM 6403 O O . THR A 1 765 ? -12.711 27.759 -16.277 1.00 94.94 765 THR A O 1
ATOM 6406 N N . ASP A 1 766 ? -10.849 27.386 -15.082 1.00 95.62 766 ASP A N 1
ATOM 6407 C CA . ASP A 1 766 ? -10.247 28.718 -15.214 1.00 95.62 766 ASP A CA 1
ATOM 6408 C C . ASP A 1 766 ? -9.184 28.773 -16.342 1.00 95.62 766 ASP A C 1
ATOM 6410 O O . ASP A 1 766 ? -9.087 27.867 -17.172 1.00 95.62 766 ASP A O 1
ATOM 6414 N N . ASN A 1 767 ? -8.362 29.832 -16.414 1.00 96.81 767 ASN A N 1
ATOM 6415 C CA . ASN A 1 767 ? -7.335 29.965 -17.458 1.00 96.81 767 ASN A CA 1
ATOM 6416 C C . ASN A 1 767 ? -6.059 29.135 -17.214 1.00 96.81 767 ASN A C 1
ATOM 6418 O O . ASN A 1 767 ? -5.084 29.312 -17.955 1.00 96.81 767 ASN A O 1
ATOM 6422 N N . SER A 1 768 ? -6.033 28.220 -16.238 1.00 97.44 768 SER A N 1
ATOM 6423 C CA . SER A 1 768 ? -4.847 27.404 -15.932 1.00 97.44 768 SER A CA 1
ATOM 6424 C C . SER A 1 768 ? -4.321 26.660 -17.164 1.00 97.44 768 SER A C 1
ATOM 6426 O O . SER A 1 768 ? -3.125 26.688 -17.452 1.00 97.44 768 SER A O 1
ATOM 6428 N N . GLU A 1 769 ? -5.204 26.066 -17.973 1.00 96.75 769 GLU A N 1
ATOM 6429 C CA . GLU A 1 769 ? -4.806 25.356 -19.197 1.00 96.75 769 GLU A CA 1
ATOM 6430 C C . GLU A 1 769 ? -4.084 26.267 -20.206 1.00 96.75 769 GLU A C 1
ATOM 6432 O O . GLU A 1 769 ? -3.108 25.861 -20.848 1.00 96.75 769 GLU A O 1
ATOM 6437 N N . LYS A 1 770 ? -4.521 27.523 -20.341 1.00 97.44 770 LYS A N 1
ATOM 6438 C CA . LYS A 1 770 ? -3.890 28.489 -21.247 1.00 97.44 770 LYS A CA 1
ATOM 6439 C C . LYS A 1 770 ? -2.462 28.812 -20.802 1.00 97.44 770 LYS A C 1
ATOM 6441 O O . LYS A 1 770 ? -1.564 28.857 -21.645 1.00 97.44 770 LYS A O 1
ATOM 6446 N N . ILE A 1 771 ? -2.256 28.996 -19.498 1.00 98.25 771 ILE A N 1
ATOM 6447 C CA . ILE A 1 771 ? -0.941 29.251 -18.896 1.00 98.25 771 ILE A CA 1
ATOM 6448 C C . ILE A 1 771 ? -0.009 28.060 -19.151 1.00 98.25 771 ILE A C 1
ATOM 6450 O O . ILE A 1 771 ? 1.075 28.230 -19.715 1.00 98.25 771 ILE A O 1
ATOM 6454 N N . ILE A 1 772 ? -0.463 26.839 -18.848 1.00 98.25 772 ILE A N 1
ATOM 6455 C CA . ILE A 1 772 ? 0.322 25.609 -19.051 1.00 98.25 772 ILE A CA 1
ATOM 6456 C C . ILE A 1 772 ? 0.761 25.470 -20.512 1.00 98.25 772 ILE A C 1
ATOM 6458 O O . ILE A 1 772 ? 1.928 25.190 -20.805 1.00 98.25 772 ILE A O 1
ATOM 6462 N N . ASN A 1 773 ? -0.161 25.707 -21.446 1.00 97.44 773 ASN A N 1
ATOM 6463 C CA . ASN A 1 773 ? 0.123 25.622 -22.873 1.00 97.44 773 ASN A CA 1
ATOM 6464 C C . ASN A 1 773 ? 1.164 26.656 -23.338 1.00 97.44 773 ASN A C 1
ATOM 6466 O O . ASN A 1 773 ? 1.946 26.353 -24.243 1.00 97.44 773 ASN A O 1
ATOM 6470 N N . ASN A 1 774 ? 1.222 27.845 -22.731 1.00 97.75 774 ASN A N 1
ATOM 6471 C CA . ASN A 1 774 ? 2.252 28.841 -23.040 1.00 97.75 774 ASN A CA 1
ATOM 6472 C C . ASN A 1 774 ? 3.643 28.374 -22.588 1.00 97.75 774 ASN A C 1
ATOM 6474 O O . ASN A 1 774 ? 4.576 28.380 -23.392 1.00 97.75 774 ASN A O 1
ATOM 6478 N N . TYR A 1 775 ? 3.781 27.879 -21.356 1.00 97.94 775 TYR A N 1
ATOM 6479 C CA . TYR A 1 775 ? 5.062 27.358 -20.866 1.00 97.94 775 TYR A CA 1
ATOM 6480 C C . TYR A 1 775 ? 5.522 26.116 -21.628 1.00 97.94 775 TYR A C 1
ATOM 6482 O O . TYR A 1 775 ? 6.697 26.008 -21.987 1.00 97.94 775 TYR A O 1
ATOM 6490 N N . LYS A 1 776 ? 4.602 25.202 -21.959 1.00 96.69 776 LYS A N 1
ATOM 6491 C CA . LYS A 1 776 ? 4.906 24.019 -22.776 1.00 96.69 776 LYS A CA 1
ATOM 6492 C C . LYS A 1 776 ? 5.463 24.394 -24.152 1.00 96.69 776 LYS A C 1
ATOM 6494 O O . LYS A 1 776 ? 6.350 23.704 -24.648 1.00 96.69 776 LYS A O 1
ATOM 6499 N N . LYS A 1 777 ? 4.985 25.486 -24.763 1.00 96.12 777 LYS A N 1
ATOM 6500 C CA . LYS A 1 777 ? 5.538 26.001 -26.029 1.00 96.12 777 LYS A CA 1
ATOM 6501 C C . LYS A 1 777 ? 6.972 26.509 -25.870 1.00 96.12 777 LYS A C 1
ATOM 6503 O O . LYS A 1 777 ? 7.782 26.266 -26.760 1.00 96.12 777 LYS A O 1
ATOM 6508 N N . SER A 1 778 ? 7.288 27.171 -24.757 1.00 95.50 778 SER A N 1
ATOM 6509 C CA . SER A 1 778 ? 8.636 27.683 -24.466 1.00 95.50 778 SER A CA 1
ATOM 6510 C C . SER A 1 778 ? 9.625 26.577 -24.078 1.00 95.50 778 SER A C 1
ATOM 6512 O O . SER A 1 778 ? 10.792 26.628 -24.462 1.00 95.50 778 SER A O 1
ATOM 6514 N N . TYR A 1 779 ? 9.159 25.539 -23.375 1.00 95.06 779 TYR A N 1
ATOM 6515 C CA . TYR A 1 779 ? 9.989 24.440 -22.864 1.00 95.06 779 TYR A CA 1
ATOM 6516 C C . TYR A 1 779 ? 9.466 23.050 -23.277 1.00 95.06 779 TYR A C 1
ATOM 6518 O O . TYR A 1 779 ? 9.249 22.180 -22.425 1.00 95.06 779 TYR A O 1
ATOM 6526 N N . PRO A 1 780 ? 9.323 22.768 -24.587 1.00 90.81 780 PRO A N 1
ATOM 6527 C CA . PRO A 1 780 ? 8.656 21.560 -25.085 1.00 90.81 780 PRO A CA 1
ATOM 6528 C C . PRO A 1 780 ? 9.409 20.261 -24.770 1.00 90.81 780 PRO A C 1
ATOM 6530 O O . PRO A 1 780 ? 8.868 19.171 -24.933 1.00 90.81 780 PRO A O 1
ATOM 6533 N N . LYS A 1 781 ? 10.679 20.354 -24.352 1.00 87.88 781 LYS A N 1
ATOM 6534 C CA . LYS A 1 781 ? 11.501 19.203 -23.955 1.00 87.88 781 LYS A CA 1
ATOM 6535 C C . LYS A 1 781 ? 11.418 18.880 -22.461 1.00 87.88 781 LYS A C 1
ATOM 6537 O O . LYS A 1 781 ? 11.805 17.766 -22.116 1.00 87.88 781 LYS A O 1
ATOM 6542 N N . ASN A 1 782 ? 10.976 19.821 -21.625 1.00 94.19 782 ASN A N 1
ATOM 6543 C CA . ASN A 1 782 ? 11.016 19.732 -20.162 1.00 94.19 782 ASN A CA 1
ATOM 6544 C C . ASN A 1 782 ? 9.614 19.616 -19.553 1.00 94.19 782 ASN A C 1
ATOM 6546 O O . ASN A 1 782 ? 9.470 18.970 -18.520 1.00 94.19 782 ASN A O 1
ATOM 6550 N N . ILE A 1 783 ? 8.598 20.214 -20.189 1.00 97.75 783 ILE A N 1
ATOM 6551 C CA . ILE A 1 783 ? 7.233 20.272 -19.656 1.00 97.75 783 ILE A CA 1
ATOM 6552 C C . ILE A 1 783 ? 6.339 19.214 -20.310 1.00 97.75 783 ILE A C 1
ATOM 6554 O O . ILE A 1 783 ? 6.102 19.233 -21.521 1.00 97.75 783 ILE A O 1
ATOM 6558 N N . VAL A 1 784 ? 5.805 18.316 -19.484 1.00 97.56 784 VAL A N 1
ATOM 6559 C CA . VAL A 1 784 ? 4.765 17.343 -19.834 1.00 97.56 784 VAL A CA 1
ATOM 6560 C C . VAL A 1 784 ? 3.431 17.869 -19.315 1.00 97.56 784 VAL A C 1
ATOM 6562 O O . VAL A 1 784 ? 3.321 18.225 -18.148 1.00 97.56 784 VAL A O 1
ATOM 6565 N N . TYR A 1 785 ? 2.423 17.915 -20.183 1.00 98.06 785 TYR A N 1
ATOM 6566 C CA . TYR A 1 785 ? 1.072 18.355 -19.833 1.00 98.06 785 TYR A CA 1
ATOM 6567 C C . TYR A 1 785 ? 0.088 17.200 -19.999 1.00 98.06 785 TYR A C 1
ATOM 6569 O O . TYR A 1 785 ? 0.047 16.615 -21.086 1.00 98.06 785 TYR A O 1
ATOM 6577 N N . VAL A 1 786 ? -0.681 16.910 -18.946 1.00 98.12 786 VAL A N 1
ATOM 6578 C CA . VAL A 1 786 ? -1.678 15.832 -18.878 1.00 98.12 786 VAL A CA 1
ATOM 6579 C C . VAL A 1 786 ? -3.031 16.420 -18.439 1.00 98.12 786 VAL A C 1
ATOM 6581 O O . VAL A 1 786 ? -3.198 16.713 -17.256 1.00 98.12 786 VAL A O 1
ATOM 6584 N N . PRO A 1 787 ? -3.986 16.642 -19.356 1.00 96.88 787 PRO A N 1
ATOM 6585 C CA . PRO A 1 787 ? -5.341 17.060 -19.000 1.00 96.88 787 PRO A CA 1
ATOM 6586 C C . PRO A 1 787 ? -6.206 15.871 -18.555 1.00 96.88 787 PRO A C 1
ATOM 6588 O O . PRO A 1 787 ? -6.171 14.816 -19.190 1.00 96.88 787 PRO A O 1
ATOM 6591 N N . LEU A 1 788 ? -6.995 16.058 -17.496 1.00 96.62 788 LEU A N 1
ATOM 6592 C CA . LEU A 1 788 ? -8.083 15.172 -17.068 1.00 96.62 788 LEU A CA 1
ATOM 6593 C C . LEU A 1 788 ? -9.435 15.832 -17.372 1.00 96.62 788 LEU A C 1
ATOM 6595 O O . LEU A 1 788 ? -9.535 17.059 -17.389 1.00 96.62 788 LEU A O 1
ATOM 6599 N N . GLU A 1 789 ? -10.456 15.016 -17.640 1.00 89.31 789 GLU A N 1
ATOM 6600 C CA . GLU A 1 789 ? -11.787 15.502 -18.037 1.00 89.31 789 GLU A CA 1
ATOM 6601 C C . GLU A 1 789 ? -12.563 16.121 -16.868 1.00 89.31 789 GLU A C 1
ATOM 6603 O O . GLU A 1 789 ? -13.249 17.126 -17.045 1.00 89.31 789 GLU A O 1
ATOM 6608 N N . GLU A 1 790 ? -12.431 15.546 -15.674 1.00 92.19 790 GLU A N 1
ATOM 6609 C CA . GLU A 1 790 ? -13.091 15.996 -14.450 1.00 92.19 790 GLU A CA 1
ATOM 6610 C C . GLU A 1 790 ? -12.131 15.951 -13.252 1.00 92.19 790 GLU A C 1
ATOM 6612 O O . GLU A 1 790 ? -11.030 15.407 -13.340 1.00 92.19 790 GLU A O 1
ATOM 6617 N N . ASN A 1 791 ? -12.550 16.554 -12.138 1.00 92.50 791 ASN A N 1
ATOM 6618 C CA . ASN A 1 791 ? -11.760 16.625 -10.913 1.00 92.50 791 ASN A CA 1
ATOM 6619 C C . ASN A 1 791 ? -11.869 15.324 -10.106 1.00 92.50 791 ASN A C 1
ATOM 6621 O O . ASN A 1 791 ? -12.940 14.994 -9.588 1.00 92.50 791 ASN A O 1
ATOM 6625 N N . HIS A 1 792 ? -10.741 14.632 -9.950 1.00 89.88 792 HIS A N 1
ATOM 6626 C CA . HIS A 1 792 ? -10.616 13.405 -9.159 1.00 89.88 792 HIS A CA 1
ATOM 6627 C C . HIS A 1 792 ? -9.849 13.595 -7.839 1.00 89.88 792 HIS A C 1
ATOM 6629 O O . HIS A 1 792 ? -9.791 12.677 -7.014 1.00 89.88 792 HIS A O 1
ATOM 6635 N N . GLY A 1 793 ? -9.271 14.774 -7.615 1.00 88.62 793 GLY A N 1
ATOM 6636 C CA . GLY A 1 793 ? -8.521 15.146 -6.426 1.00 88.62 793 GLY A CA 1
ATOM 6637 C C . GLY A 1 793 ? -7.003 15.000 -6.578 1.00 88.62 793 GLY A C 1
ATOM 6638 O O . GLY A 1 793 ? -6.477 14.171 -7.325 1.00 88.62 793 GLY A O 1
ATOM 6639 N N . GLN A 1 794 ? -6.268 15.767 -5.764 1.00 90.25 794 GLN A N 1
ATOM 6640 C CA . GLN A 1 794 ? -4.806 15.904 -5.853 1.00 90.25 794 GLN A CA 1
ATOM 6641 C C . GLN A 1 794 ? -4.036 14.578 -5.779 1.00 90.25 794 GLN A C 1
ATOM 6643 O O . GLN A 1 794 ? -3.062 14.388 -6.507 1.00 90.25 794 GLN A O 1
ATOM 6648 N N . ALA A 1 795 ? -4.468 13.644 -4.922 1.00 92.56 795 ALA A N 1
ATOM 6649 C CA . ALA A 1 795 ? -3.824 12.342 -4.760 1.00 92.56 795 ALA A CA 1
ATOM 6650 C C . ALA A 1 795 ? -3.875 11.538 -6.066 1.00 92.56 795 ALA A C 1
ATOM 6652 O O . ALA A 1 795 ? -2.874 10.955 -6.489 1.00 92.56 795 ALA A O 1
ATOM 6653 N N . PHE A 1 796 ? -5.033 11.558 -6.731 1.00 94.56 796 PHE A N 1
ATOM 6654 C CA . PHE A 1 796 ? -5.237 10.898 -8.011 1.00 94.56 796 PHE A CA 1
ATOM 6655 C C . PHE A 1 796 ? -4.390 11.557 -9.103 1.00 94.56 796 PHE A C 1
ATOM 6657 O O . PHE A 1 796 ? -3.614 10.872 -9.770 1.00 94.56 796 PHE A O 1
ATOM 6664 N N . ALA A 1 797 ? -4.444 12.887 -9.221 1.00 95.50 797 ALA A N 1
ATOM 6665 C CA . ALA A 1 797 ? -3.654 13.631 -10.200 1.00 95.50 797 ALA A CA 1
ATOM 6666 C C . ALA A 1 797 ? -2.137 13.393 -10.040 1.00 95.50 797 ALA A C 1
ATOM 6668 O O . ALA A 1 797 ? -1.438 13.127 -11.021 1.00 95.50 797 ALA A O 1
ATOM 6669 N N . ARG A 1 798 ? -1.617 13.395 -8.803 1.00 96.06 798 ARG A N 1
ATOM 6670 C CA . ARG A 1 798 ? -0.207 13.071 -8.518 1.00 96.06 798 ARG A CA 1
ATOM 6671 C C . ARG A 1 798 ? 0.135 11.631 -8.909 1.00 96.06 798 ARG A C 1
ATOM 6673 O O . ARG A 1 798 ? 1.176 11.415 -9.528 1.00 96.06 798 ARG A O 1
ATOM 6680 N N . ASN A 1 799 ? -0.740 10.664 -8.619 1.00 96.31 799 ASN A N 1
ATOM 6681 C CA . ASN A 1 799 ? -0.558 9.268 -9.033 1.00 96.31 799 ASN A CA 1
ATOM 6682 C C . ASN A 1 799 ? -0.524 9.113 -10.565 1.00 96.31 799 ASN A C 1
ATOM 6684 O O . ASN A 1 799 ? 0.298 8.357 -11.077 1.00 96.31 799 ASN A O 1
ATOM 6688 N N . ILE A 1 800 ? -1.344 9.863 -11.313 1.00 96.75 800 ILE A N 1
ATOM 6689 C CA . ILE A 1 800 ? -1.261 9.907 -12.783 1.00 96.75 800 ILE A CA 1
ATOM 6690 C C . ILE A 1 800 ? 0.079 10.496 -13.235 1.00 96.75 800 ILE A C 1
ATOM 6692 O O . ILE A 1 800 ? 0.727 9.940 -14.124 1.00 96.75 800 ILE A O 1
ATOM 6696 N N . GLY A 1 801 ? 0.520 11.585 -12.601 1.00 96.69 801 GLY A N 1
ATOM 6697 C CA . GLY A 1 801 ? 1.795 12.237 -12.897 1.00 96.69 801 GLY A CA 1
ATOM 6698 C C . GLY A 1 801 ? 3.010 11.326 -12.695 1.00 96.69 801 GLY A C 1
ATOM 6699 O O . GLY A 1 801 ? 3.954 11.389 -13.485 1.00 96.69 801 GLY A O 1
ATOM 6700 N N . LEU A 1 802 ? 2.964 10.423 -11.708 1.00 96.25 802 LEU A N 1
ATOM 6701 C CA . LEU A 1 802 ? 4.027 9.443 -11.453 1.00 96.25 802 LEU A CA 1
ATOM 6702 C C . LEU A 1 802 ? 4.335 8.550 -12.668 1.00 96.25 802 LEU A C 1
ATOM 6704 O O . LEU A 1 802 ? 5.489 8.168 -12.848 1.00 96.25 802 LEU A O 1
ATOM 6708 N N . ASN A 1 803 ? 3.362 8.295 -13.552 1.00 92.56 803 ASN A N 1
ATOM 6709 C CA . ASN A 1 803 ? 3.571 7.496 -14.769 1.00 92.56 803 ASN A CA 1
ATOM 6710 C C . ASN A 1 803 ? 4.483 8.172 -15.810 1.00 92.56 803 ASN A C 1
ATOM 6712 O O . ASN A 1 803 ? 4.972 7.508 -16.723 1.00 92.56 803 ASN A O 1
ATOM 6716 N N . TYR A 1 804 ? 4.716 9.482 -15.692 1.00 93.56 804 TYR A N 1
ATOM 6717 C CA . TYR A 1 804 ? 5.507 10.274 -16.642 1.00 93.56 804 TYR A CA 1
ATOM 6718 C C . TYR A 1 804 ? 6.892 10.664 -16.103 1.00 93.56 804 TYR A C 1
ATOM 6720 O O . TYR A 1 804 ? 7.641 11.380 -16.776 1.00 93.56 804 TYR A O 1
ATOM 6728 N N . VAL A 1 805 ? 7.234 10.221 -14.889 1.00 93.00 805 VAL A N 1
ATOM 6729 C CA . VAL A 1 805 ? 8.498 10.537 -14.216 1.00 93.00 805 VAL A CA 1
ATOM 6730 C C . VAL A 1 805 ? 9.680 9.929 -14.971 1.00 93.00 805 VAL A C 1
ATOM 6732 O O . VAL A 1 805 ? 9.799 8.716 -15.108 1.00 93.00 805 VAL A O 1
ATOM 6735 N N . MET A 1 806 ? 10.595 10.790 -15.417 1.00 89.06 806 MET A N 1
ATOM 6736 C CA . MET A 1 806 ? 11.883 10.421 -16.025 1.00 89.06 806 MET A CA 1
ATOM 6737 C C . MET A 1 806 ? 13.089 10.868 -15.180 1.00 89.06 806 MET A C 1
ATOM 6739 O O . MET A 1 806 ? 14.240 10.712 -15.589 1.00 89.06 806 MET A O 1
ATOM 6743 N N . GLY A 1 807 ? 12.836 11.484 -14.027 1.00 90.06 807 GLY A N 1
ATOM 6744 C CA . GLY A 1 807 ? 13.829 12.018 -13.110 1.00 90.06 807 GLY A CA 1
ATOM 6745 C C . GLY A 1 807 ? 14.373 10.965 -12.148 1.00 90.06 807 GLY A C 1
ATOM 6746 O O . GLY A 1 807 ? 13.682 10.016 -11.775 1.00 90.06 807 GLY A O 1
ATOM 6747 N N . ARG A 1 808 ? 15.618 11.144 -11.692 1.00 90.31 808 ARG A N 1
ATOM 6748 C CA . ARG A 1 808 ? 16.203 10.311 -10.620 1.00 90.31 808 ARG A CA 1
ATOM 6749 C C . ARG A 1 808 ? 15.519 10.540 -9.268 1.00 90.31 808 ARG A C 1
ATOM 6751 O O . ARG A 1 808 ? 15.360 9.601 -8.488 1.00 90.31 808 ARG A O 1
ATOM 6758 N N . TYR A 1 809 ? 15.117 11.779 -9.009 1.00 95.75 809 TYR A N 1
ATOM 6759 C CA . TYR A 1 809 ? 14.394 12.186 -7.810 1.00 95.75 809 TYR A CA 1
ATOM 6760 C C . TYR A 1 809 ? 13.073 12.855 -8.195 1.00 95.75 809 TYR A C 1
ATOM 6762 O O . TYR A 1 809 ? 12.959 13.457 -9.262 1.00 95.75 809 TYR A O 1
ATOM 6770 N N . VAL A 1 810 ? 12.081 12.750 -7.321 1.00 97.88 810 VAL A N 1
ATOM 6771 C CA . VAL A 1 810 ? 10.732 13.287 -7.497 1.00 97.88 810 VAL A CA 1
ATOM 6772 C C . VAL A 1 810 ? 10.438 14.279 -6.382 1.00 97.88 810 VAL A C 1
ATOM 6774 O O . VAL A 1 810 ? 10.798 14.035 -5.230 1.00 97.88 810 VAL A O 1
ATOM 6777 N N . ASN A 1 811 ? 9.781 15.378 -6.728 1.00 98.19 811 ASN A N 1
ATOM 6778 C CA . ASN A 1 811 ? 9.162 16.309 -5.788 1.00 98.19 811 ASN A CA 1
ATOM 6779 C C . ASN A 1 811 ? 7.731 16.610 -6.249 1.00 98.19 811 ASN A C 1
ATOM 6781 O O . ASN A 1 811 ? 7.443 16.546 -7.446 1.00 98.19 811 ASN A O 1
ATOM 6785 N N . PHE A 1 812 ? 6.849 16.914 -5.301 1.00 97.75 812 PHE A N 1
ATOM 6786 C CA . PHE A 1 812 ? 5.444 17.218 -5.561 1.00 97.75 812 PHE A CA 1
ATOM 6787 C C . PHE A 1 812 ? 5.191 18.693 -5.257 1.00 97.75 812 PHE A C 1
ATOM 6789 O O . PHE A 1 812 ? 4.867 19.031 -4.129 1.00 97.75 812 PHE A O 1
ATOM 6796 N N . LEU A 1 813 ? 5.409 19.577 -6.229 1.00 97.62 813 LEU A N 1
ATOM 6797 C CA . LEU A 1 813 ? 5.174 21.006 -6.025 1.00 97.62 813 LEU A CA 1
ATOM 6798 C C . LEU A 1 813 ? 3.695 21.313 -6.254 1.00 97.62 813 LEU A C 1
ATOM 6800 O O . LEU A 1 813 ? 3.171 21.023 -7.332 1.00 97.62 813 LEU A O 1
ATOM 6804 N N . ASP A 1 814 ? 3.039 21.911 -5.265 1.00 95.25 814 ASP A N 1
ATOM 6805 C CA . ASP A 1 814 ? 1.661 22.362 -5.415 1.00 95.25 814 ASP A CA 1
ATOM 6806 C C . ASP A 1 814 ? 1.585 23.597 -6.324 1.00 95.25 814 ASP A C 1
ATOM 6808 O O . ASP A 1 814 ? 2.485 24.436 -6.358 1.00 95.25 814 ASP A O 1
ATOM 6812 N N . SER A 1 815 ? 0.522 23.675 -7.127 1.00 95.50 815 SER A N 1
ATOM 6813 C CA . SER A 1 815 ? 0.384 24.671 -8.206 1.00 95.50 815 SER A CA 1
ATOM 6814 C C . SER A 1 815 ? 0.156 26.116 -7.748 1.00 95.50 815 SER A C 1
ATOM 6816 O O . SER A 1 815 ? 0.045 27.015 -8.578 1.00 95.50 815 SER A O 1
ATOM 6818 N N . ASP A 1 816 ? 0.053 26.332 -6.442 1.00 94.38 816 ASP A N 1
ATOM 6819 C CA . ASP A 1 816 ? -0.034 27.628 -5.778 1.00 94.38 816 ASP A CA 1
ATOM 6820 C C . ASP A 1 816 ? 1.163 27.941 -4.867 1.00 94.38 816 ASP A C 1
ATOM 6822 O O . ASP A 1 816 ? 1.232 29.028 -4.285 1.00 94.38 816 ASP A O 1
ATOM 6826 N N . ASP A 1 817 ? 2.130 27.030 -4.804 1.00 96.00 817 ASP A N 1
ATOM 6827 C CA . ASP A 1 817 ? 3.338 27.116 -3.989 1.00 96.00 817 ASP A CA 1
ATOM 6828 C C . ASP A 1 817 ? 4.586 27.311 -4.859 1.00 96.00 817 ASP A C 1
ATOM 6830 O O . ASP A 1 817 ? 4.537 27.229 -6.086 1.00 96.00 817 ASP A O 1
ATOM 6834 N N . TYR A 1 818 ? 5.740 27.573 -4.245 1.00 97.25 818 TYR A N 1
ATOM 6835 C CA . TYR A 1 818 ? 6.998 27.736 -4.982 1.00 97.25 818 TYR A CA 1
ATOM 6836 C C . TYR A 1 818 ? 8.228 27.309 -4.171 1.00 97.25 818 TYR A C 1
ATOM 6838 O O . TYR A 1 818 ? 8.191 27.184 -2.946 1.00 97.25 818 TYR A O 1
ATOM 6846 N N . LEU A 1 819 ? 9.348 27.067 -4.859 1.00 97.62 819 LEU A N 1
ATOM 6847 C CA . LEU A 1 819 ? 10.622 26.668 -4.246 1.00 97.62 819 LEU A CA 1
ATOM 6848 C C . LEU A 1 819 ? 11.624 27.829 -4.214 1.00 97.62 819 LEU A C 1
ATOM 6850 O O . LEU A 1 819 ? 11.616 28.691 -5.089 1.00 97.62 819 LEU A O 1
ATOM 6854 N N . SER A 1 820 ? 12.545 27.821 -3.245 1.00 97.19 820 SER A N 1
ATOM 6855 C CA . SER A 1 820 ? 13.722 28.701 -3.290 1.00 97.19 820 SER A CA 1
ATOM 6856 C C . SER A 1 820 ? 14.637 28.346 -4.471 1.00 97.19 820 SER A C 1
ATOM 6858 O O . SER A 1 820 ? 14.788 27.171 -4.805 1.00 97.19 820 SER A O 1
ATOM 6860 N N . GLU A 1 821 ? 15.295 29.338 -5.079 1.00 97.31 821 GLU A N 1
ATOM 6861 C CA . GLU A 1 821 ? 16.082 29.203 -6.327 1.00 97.31 821 GLU A CA 1
ATOM 6862 C C . GLU A 1 821 ? 17.177 28.117 -6.291 1.00 97.31 821 GLU A C 1
ATOM 6864 O O . GLU A 1 821 ? 17.539 27.545 -7.316 1.00 97.31 821 GLU A O 1
ATOM 6869 N N . ASN A 1 822 ? 17.714 27.805 -5.112 1.00 97.38 822 ASN A N 1
ATOM 6870 C CA . ASN A 1 822 ? 18.793 26.834 -4.911 1.00 97.38 822 ASN A CA 1
ATOM 6871 C C . ASN A 1 822 ? 18.318 25.436 -4.461 1.00 97.38 822 ASN A C 1
ATOM 6873 O O . ASN A 1 822 ? 19.150 24.561 -4.195 1.00 97.38 822 ASN A O 1
ATOM 6877 N N . ALA A 1 823 ? 17.006 25.211 -4.320 1.00 97.94 823 ALA A N 1
ATOM 6878 C CA . ALA A 1 823 ? 16.461 24.019 -3.670 1.00 97.94 823 ALA A CA 1
ATOM 6879 C C . ALA A 1 823 ? 16.871 22.714 -4.372 1.00 97.94 823 ALA A C 1
ATOM 6881 O O . ALA A 1 823 ? 17.345 21.786 -3.709 1.00 97.94 823 ALA A O 1
ATOM 6882 N N . LEU A 1 824 ? 16.748 22.648 -5.704 1.00 98.25 824 LEU A N 1
ATOM 6883 C CA . LEU A 1 824 ? 17.063 21.436 -6.469 1.00 98.25 824 LEU A CA 1
ATOM 6884 C C . LEU A 1 824 ? 18.565 21.127 -6.492 1.00 98.25 824 LEU A C 1
ATOM 6886 O O . LEU A 1 824 ? 18.961 19.967 -6.379 1.00 98.25 824 LEU A O 1
ATOM 6890 N N . GLU A 1 825 ? 19.414 22.150 -6.614 1.00 97.69 825 GLU A N 1
ATOM 6891 C CA . GLU A 1 825 ? 20.871 21.974 -6.602 1.00 97.69 825 GLU A CA 1
ATOM 6892 C C . GLU A 1 825 ? 21.355 21.442 -5.250 1.00 97.69 825 GLU A C 1
ATOM 6894 O O . GLU A 1 825 ? 22.100 20.460 -5.192 1.00 97.69 825 GLU A O 1
ATOM 6899 N N . MET A 1 826 ? 20.876 22.033 -4.153 1.00 97.69 826 MET A N 1
ATOM 6900 C CA . MET A 1 826 ? 21.201 21.563 -2.809 1.00 97.69 826 MET A CA 1
ATOM 6901 C C . MET A 1 826 ? 20.707 20.137 -2.563 1.00 97.69 826 MET A C 1
ATOM 6903 O O . MET A 1 826 ? 21.448 19.321 -2.005 1.00 97.69 826 MET A O 1
ATOM 6907 N N . ALA A 1 827 ? 19.484 19.823 -3.000 1.00 97.88 827 ALA A N 1
ATOM 6908 C CA . ALA A 1 827 ? 18.927 18.484 -2.872 1.00 97.88 827 ALA A CA 1
ATOM 6909 C C . ALA A 1 827 ? 19.762 17.446 -3.629 1.00 97.88 827 ALA A C 1
ATOM 6911 O O . ALA A 1 827 ? 20.081 16.387 -3.085 1.00 97.88 827 ALA A O 1
ATOM 6912 N N . TYR A 1 828 ? 20.179 17.773 -4.855 1.00 96.31 828 TYR A N 1
ATOM 6913 C CA . TYR A 1 828 ? 21.031 16.904 -5.659 1.00 96.31 828 TYR A CA 1
ATOM 6914 C C . TYR A 1 828 ? 22.363 16.637 -4.961 1.00 96.31 828 TYR A C 1
ATOM 6916 O O . TYR A 1 828 ? 22.726 15.483 -4.754 1.00 96.31 828 TYR A O 1
ATOM 6924 N N . ASN A 1 829 ? 23.054 17.693 -4.526 1.00 96.12 829 ASN A N 1
ATOM 6925 C CA . ASN A 1 829 ? 24.357 17.577 -3.874 1.00 96.12 829 ASN A CA 1
ATOM 6926 C C . ASN A 1 829 ? 24.293 16.742 -2.585 1.00 96.12 829 ASN A C 1
ATOM 6928 O O . ASN A 1 829 ? 25.213 15.974 -2.300 1.00 96.12 829 ASN A O 1
ATOM 6932 N N . PHE A 1 830 ? 23.201 16.850 -1.822 1.00 97.62 830 PHE A N 1
ATOM 6933 C CA . PHE A 1 830 ? 22.993 16.017 -0.639 1.00 97.62 830 PHE A CA 1
ATOM 6934 C C . PHE A 1 830 ? 22.840 14.540 -1.006 1.00 97.62 830 PHE A C 1
ATOM 6936 O O . PHE A 1 830 ? 23.506 13.690 -0.413 1.00 97.62 830 PHE A O 1
ATOM 6943 N N . PHE A 1 831 ? 22.001 14.224 -1.996 1.00 95.69 831 PHE A N 1
ATOM 6944 C CA . PHE A 1 831 ? 21.824 12.843 -2.434 1.00 95.69 831 PHE A CA 1
ATOM 6945 C C . PHE A 1 831 ? 23.091 12.244 -3.038 1.00 95.69 831 PHE A C 1
ATOM 6947 O O . PHE A 1 831 ? 23.353 11.076 -2.790 1.00 95.69 831 PHE A O 1
ATOM 6954 N N . GLU A 1 832 ? 23.898 13.003 -3.779 1.00 89.75 832 GLU A N 1
ATOM 6955 C CA . GLU A 1 832 ? 25.160 12.474 -4.315 1.00 89.75 832 GLU A CA 1
ATOM 6956 C C . GLU A 1 832 ? 26.142 12.106 -3.192 1.00 89.75 832 GLU A C 1
ATOM 6958 O O . GLU A 1 832 ? 26.869 11.122 -3.308 1.00 89.75 832 GLU A O 1
ATOM 6963 N N . LYS A 1 833 ? 26.125 12.847 -2.076 1.00 94.06 833 LYS A N 1
ATOM 6964 C CA . LYS A 1 833 ? 26.958 12.558 -0.902 1.00 94.06 833 LYS A CA 1
ATOM 6965 C C . LYS A 1 833 ? 26.422 11.405 -0.043 1.00 94.06 833 LYS A C 1
ATOM 6967 O O . LYS A 1 833 ? 27.215 10.656 0.516 1.00 94.06 833 LYS A O 1
ATOM 6972 N N . HIS A 1 834 ? 25.100 11.267 0.064 1.00 92.81 834 HIS A N 1
ATOM 6973 C CA . HIS A 1 834 ? 24.422 10.363 1.009 1.00 92.81 834 HIS A CA 1
ATOM 6974 C C . HIS A 1 834 ? 23.509 9.340 0.315 1.00 92.81 834 HIS A C 1
ATOM 6976 O O . HIS A 1 834 ? 22.499 8.894 0.871 1.00 92.81 834 HIS A O 1
ATOM 6982 N N . ARG A 1 835 ? 23.853 8.973 -0.925 1.00 85.12 835 ARG A N 1
ATOM 6983 C CA . ARG A 1 835 ? 22.984 8.222 -1.841 1.00 85.12 835 ARG A CA 1
ATOM 6984 C C . ARG A 1 835 ? 22.486 6.912 -1.256 1.00 85.12 835 ARG A C 1
ATOM 6986 O O . ARG A 1 835 ? 21.314 6.585 -1.417 1.00 85.12 835 ARG A O 1
ATOM 6993 N N . ASP A 1 836 ? 23.357 6.177 -0.579 1.00 87.94 836 ASP A N 1
ATOM 6994 C CA . ASP A 1 836 ? 23.044 4.855 -0.036 1.00 87.94 836 ASP A CA 1
ATOM 6995 C C . ASP A 1 836 ? 22.537 4.902 1.408 1.00 87.94 836 ASP A C 1
ATOM 6997 O O . ASP A 1 836 ? 22.155 3.867 1.953 1.00 87.94 836 ASP A O 1
ATOM 7001 N N . GLU A 1 837 ? 22.482 6.086 2.023 1.00 92.94 837 GLU A N 1
ATOM 7002 C CA . GLU A 1 837 ? 22.062 6.268 3.415 1.00 92.94 837 GLU A CA 1
ATOM 7003 C C . GLU A 1 837 ? 20.577 6.622 3.519 1.00 92.94 837 GLU A C 1
ATOM 7005 O O . GLU A 1 837 ? 19.869 6.058 4.357 1.00 92.94 837 GLU A O 1
ATOM 7010 N N . VAL A 1 838 ? 20.092 7.508 2.641 1.00 94.69 838 VAL A N 1
ATOM 7011 C CA . VAL A 1 838 ? 18.722 8.035 2.694 1.00 94.69 838 VAL A CA 1
ATOM 7012 C C . VAL A 1 838 ? 17.970 7.851 1.382 1.00 94.69 838 VAL A C 1
ATOM 7014 O O . VAL A 1 838 ? 18.536 7.894 0.291 1.00 94.69 838 VAL A O 1
ATOM 7017 N N . ASP A 1 839 ? 16.660 7.681 1.503 1.00 95.56 839 ASP A N 1
ATOM 7018 C CA . ASP A 1 839 ? 15.721 7.551 0.382 1.00 95.56 839 ASP A CA 1
ATOM 7019 C C . ASP A 1 839 ? 14.846 8.801 0.193 1.00 95.56 839 ASP A C 1
ATOM 7021 O O . ASP A 1 839 ? 14.214 8.980 -0.852 1.00 95.56 839 ASP A O 1
ATOM 7025 N N . LEU A 1 840 ? 14.851 9.674 1.201 1.00 97.19 840 LEU A N 1
ATOM 7026 C CA . LEU A 1 840 ? 14.036 10.870 1.310 1.00 97.19 840 LEU A CA 1
ATOM 7027 C C . LEU A 1 840 ? 14.878 12.009 1.889 1.00 97.19 840 LEU A C 1
ATOM 7029 O O . LEU A 1 840 ? 15.664 11.812 2.820 1.00 97.19 840 LEU A O 1
ATOM 7033 N N . LEU A 1 841 ? 14.683 13.201 1.339 1.00 97.94 841 LEU A N 1
ATOM 7034 C CA . LEU A 1 841 ? 15.295 14.448 1.778 1.00 97.94 841 LEU A CA 1
ATOM 7035 C C . LEU A 1 841 ? 14.196 15.489 1.968 1.00 97.94 841 LEU A C 1
ATOM 7037 O O . LEU A 1 841 ? 13.318 15.598 1.122 1.00 97.94 841 LEU A O 1
ATOM 7041 N N . SER A 1 842 ? 14.227 16.246 3.058 1.00 97.94 842 SER A N 1
ATOM 7042 C CA . SER A 1 842 ? 13.222 17.264 3.366 1.00 97.94 842 SER A CA 1
ATOM 7043 C C . SER A 1 842 ? 13.836 18.656 3.504 1.00 97.94 842 SER A C 1
ATOM 7045 O O . SER A 1 842 ? 14.985 18.796 3.928 1.00 97.94 842 SER A O 1
ATOM 7047 N N . ILE A 1 843 ? 13.049 19.684 3.185 1.00 97.69 843 ILE A N 1
ATOM 7048 C CA . ILE A 1 843 ? 13.418 21.100 3.303 1.00 97.69 843 ILE A CA 1
ATOM 7049 C C . ILE A 1 843 ? 12.394 21.873 4.166 1.00 97.69 843 ILE A C 1
ATOM 7051 O O . ILE A 1 843 ? 11.249 21.425 4.293 1.00 97.69 843 ILE A O 1
ATOM 7055 N N . PRO A 1 844 ? 12.783 23.006 4.785 1.00 96.44 844 PRO A N 1
ATOM 7056 C CA . PRO A 1 844 ? 11.912 23.836 5.606 1.00 96.44 844 PRO A CA 1
ATOM 7057 C C . PRO A 1 844 ? 10.684 24.313 4.840 1.00 96.44 844 PRO A C 1
ATOM 7059 O O . PRO A 1 844 ? 10.787 24.703 3.678 1.00 96.44 844 PRO A O 1
ATOM 7062 N N . LEU A 1 845 ? 9.541 24.353 5.524 1.00 94.62 845 LEU A N 1
ATOM 7063 C CA . LEU A 1 845 ? 8.300 24.907 4.985 1.00 94.62 845 LEU A CA 1
ATOM 7064 C C . LEU A 1 845 ? 8.094 26.325 5.531 1.00 94.62 845 LEU A C 1
ATOM 7066 O O . LEU A 1 845 ? 8.063 26.530 6.747 1.00 94.62 845 LEU A O 1
ATOM 7070 N N . VAL A 1 846 ? 7.967 27.311 4.649 1.00 94.12 846 VAL A N 1
ATOM 7071 C CA . VAL A 1 846 ? 7.765 28.724 4.994 1.00 94.12 846 VAL A CA 1
ATOM 7072 C C . VAL A 1 846 ? 6.366 29.133 4.557 1.00 94.12 846 VAL A C 1
ATOM 7074 O O . VAL A 1 846 ? 6.036 29.017 3.383 1.00 94.12 846 VAL A O 1
ATOM 7077 N N . LEU A 1 847 ? 5.539 29.590 5.498 1.00 92.31 847 LEU A N 1
ATOM 7078 C CA . LEU A 1 847 ? 4.196 30.069 5.178 1.00 92.31 847 LEU A CA 1
ATOM 7079 C C . LEU A 1 847 ? 4.277 31.462 4.545 1.00 92.31 847 LEU A C 1
ATOM 7081 O O . LEU A 1 847 ? 5.030 32.313 5.031 1.00 92.31 847 LEU A O 1
ATOM 7085 N N . VAL A 1 848 ? 3.508 31.683 3.479 1.00 91.81 848 VAL A N 1
ATOM 7086 C CA . VAL A 1 848 ? 3.432 32.969 2.769 1.00 91.81 848 VAL A CA 1
ATOM 7087 C C . VAL A 1 848 ? 1.987 33.433 2.551 1.00 91.81 848 VAL A C 1
ATOM 7089 O O . VAL A 1 848 ? 1.030 32.671 2.716 1.00 91.81 848 VAL A O 1
ATOM 7092 N N . GLU A 1 849 ? 1.845 34.707 2.168 1.00 87.81 849 GLU A N 1
ATOM 7093 C CA . GLU A 1 849 ? 0.580 35.424 1.943 1.00 87.81 849 GLU A CA 1
ATOM 7094 C C . GLU A 1 849 ? -0.204 35.722 3.235 1.00 87.81 849 GLU A C 1
ATOM 7096 O O . GLU A 1 849 ? 0.171 36.645 3.961 1.00 87.81 849 GLU A O 1
ATOM 7101 N N . ARG A 1 850 ? -1.276 34.979 3.552 1.00 87.88 850 ARG A N 1
ATOM 7102 C CA . ARG A 1 850 ? -2.135 35.249 4.727 1.00 87.88 850 ARG A CA 1
ATOM 7103 C C . ARG A 1 850 ? -1.431 34.981 6.062 1.00 87.88 850 ARG A C 1
ATOM 7105 O O . ARG A 1 850 ? -1.842 35.501 7.097 1.00 87.88 850 ARG A O 1
ATOM 7112 N N . ASP A 1 851 ? -0.401 34.139 6.063 1.00 82.62 851 ASP A N 1
ATOM 7113 C CA . ASP A 1 851 ? 0.324 33.710 7.259 1.00 82.62 851 ASP A CA 1
ATOM 7114 C C . ASP A 1 851 ? 1.822 33.732 6.973 1.00 82.62 851 ASP A C 1
ATOM 7116 O O . ASP A 1 851 ? 2.268 33.105 6.023 1.00 82.62 851 ASP A O 1
ATOM 7120 N N . THR A 1 852 ? 2.591 34.441 7.793 1.00 84.50 852 THR A N 1
ATOM 7121 C CA . THR A 1 852 ? 4.050 34.589 7.643 1.00 84.50 852 THR A CA 1
ATOM 7122 C C . THR A 1 852 ? 4.823 33.930 8.785 1.00 84.50 852 THR A C 1
ATOM 7124 O O . THR A 1 852 ? 6.017 34.169 8.977 1.00 84.50 852 THR A O 1
ATOM 7127 N N . ARG A 1 853 ? 4.145 33.111 9.600 1.00 84.44 853 ARG A N 1
ATOM 7128 C CA . ARG A 1 853 ? 4.770 32.402 10.722 1.00 84.44 853 ARG A CA 1
ATOM 7129 C C . ARG A 1 853 ? 5.632 31.243 10.227 1.00 84.44 853 ARG A C 1
ATOM 7131 O O . ARG A 1 853 ? 5.373 30.631 9.194 1.00 84.44 853 ARG A O 1
ATOM 7138 N N . THR A 1 854 ? 6.629 30.884 11.028 1.00 81.06 854 THR A N 1
ATOM 7139 C CA . THR A 1 854 ? 7.427 29.680 10.792 1.00 81.06 854 THR A CA 1
ATOM 7140 C C . THR A 1 854 ? 6.596 28.423 11.035 1.00 81.06 854 THR A C 1
ATOM 7142 O O . THR A 1 854 ? 5.808 28.347 11.983 1.00 81.06 854 THR A O 1
ATOM 7145 N N . HIS A 1 855 ? 6.776 27.412 10.183 1.00 87.69 855 HIS A N 1
ATOM 7146 C CA . HIS A 1 855 ? 6.107 26.134 10.375 1.00 87.69 855 HIS A CA 1
ATOM 7147 C C . HIS A 1 855 ? 6.605 25.452 11.657 1.00 87.69 855 HIS A C 1
ATOM 7149 O O . HIS A 1 855 ? 7.800 25.449 11.958 1.00 87.69 855 HIS A O 1
ATOM 7155 N N . HIS A 1 856 ? 5.690 24.841 12.415 1.00 86.31 856 HIS A N 1
ATOM 7156 C CA . HIS A 1 856 ? 5.984 24.287 13.742 1.00 86.31 856 HIS A CA 1
ATOM 7157 C C . HIS A 1 856 ? 7.047 23.182 13.727 1.00 86.31 856 HIS A C 1
ATOM 7159 O O . HIS A 1 856 ? 7.733 23.007 14.725 1.00 86.31 856 HIS A O 1
ATOM 7165 N N . LEU A 1 857 ? 7.203 22.465 12.609 1.00 91.06 857 LEU A N 1
ATOM 7166 C CA . LEU A 1 857 ? 8.223 21.422 12.444 1.00 91.06 857 LEU A CA 1
ATOM 7167 C C . LEU A 1 857 ? 9.585 21.945 11.968 1.00 91.06 857 LEU A C 1
ATOM 7169 O O . LEU A 1 857 ? 10.496 21.143 11.782 1.00 91.06 857 LEU A O 1
ATOM 7173 N N . ASN A 1 858 ? 9.765 23.259 11.781 1.00 93.44 858 ASN A N 1
ATOM 7174 C CA . ASN A 1 858 ? 11.019 23.781 11.230 1.00 93.44 858 ASN A CA 1
ATOM 7175 C C . ASN A 1 858 ? 12.212 23.734 12.202 1.00 93.44 858 ASN A C 1
ATOM 7177 O O . ASN A 1 858 ? 13.338 23.978 11.781 1.00 93.44 858 ASN A O 1
ATOM 7181 N N . TYR A 1 859 ? 12.007 23.382 13.477 1.00 92.25 859 TYR A N 1
ATOM 7182 C CA . TYR A 1 859 ? 13.095 23.253 14.459 1.00 92.25 859 TYR A CA 1
ATOM 7183 C C . TYR A 1 859 ? 14.162 22.219 14.062 1.00 92.25 859 TYR A C 1
ATOM 7185 O O . TYR A 1 859 ? 15.279 22.281 14.564 1.00 92.25 859 TYR A O 1
ATOM 7193 N N . LYS A 1 860 ? 13.832 21.267 13.180 1.00 93.31 860 LYS A N 1
ATOM 7194 C CA . LYS A 1 860 ? 14.730 20.180 12.766 1.00 93.31 860 LYS A CA 1
ATOM 7195 C C . LYS A 1 860 ? 15.723 20.551 11.658 1.00 93.31 860 LYS A C 1
ATOM 7197 O O . LYS A 1 860 ? 16.624 19.766 11.380 1.00 93.31 860 LYS A O 1
ATOM 7202 N N . TYR A 1 861 ? 15.579 21.726 11.041 1.00 95.06 861 TYR A N 1
ATOM 7203 C CA . TYR A 1 861 ? 16.440 22.205 9.951 1.00 95.06 861 TYR A CA 1
ATOM 7204 C C . TYR A 1 861 ? 17.514 23.185 10.453 1.00 95.06 861 TYR A C 1
ATOM 7206 O O . TYR A 1 861 ? 17.767 24.218 9.839 1.00 95.06 861 TYR A O 1
ATOM 7214 N N . ASP A 1 862 ? 18.135 22.878 11.593 1.00 92.88 862 ASP A N 1
ATOM 7215 C CA . ASP A 1 862 ? 19.231 23.671 12.172 1.00 92.88 862 ASP A CA 1
ATOM 7216 C C . ASP A 1 862 ? 20.534 23.590 11.353 1.00 92.88 862 ASP A C 1
ATOM 7218 O O . ASP A 1 862 ? 21.389 24.469 11.430 1.00 92.88 862 ASP A O 1
ATOM 7222 N N . SER A 1 863 ? 20.688 22.519 10.575 1.00 95.62 863 SER A N 1
ATOM 7223 C CA . SER A 1 863 ? 21.864 22.199 9.775 1.00 95.62 863 SER A CA 1
ATOM 7224 C C . SER A 1 863 ? 21.521 21.139 8.724 1.00 95.62 863 SER A C 1
ATOM 7226 O O . SER A 1 863 ? 20.511 20.439 8.829 1.00 95.62 863 SER A O 1
ATOM 7228 N N . ASN A 1 864 ? 22.379 20.987 7.713 1.00 97.12 864 ASN A N 1
ATOM 7229 C CA . ASN A 1 864 ? 22.268 19.889 6.753 1.00 97.12 864 ASN A CA 1
ATOM 7230 C C . ASN A 1 864 ? 22.735 18.584 7.416 1.00 97.12 864 ASN A C 1
ATOM 7232 O O . ASN A 1 864 ? 23.932 18.426 7.675 1.00 97.12 864 ASN A O 1
ATOM 7236 N N . LYS A 1 865 ? 21.821 17.647 7.681 1.00 97.00 865 LYS A N 1
ATOM 7237 C CA . LYS A 1 865 ? 22.132 16.389 8.383 1.00 97.00 865 LYS A CA 1
ATOM 7238 C C . LYS A 1 865 ? 21.192 15.251 7.996 1.00 97.00 865 LYS A C 1
ATOM 7240 O O . LYS A 1 865 ? 20.190 15.460 7.317 1.00 97.00 865 LYS A O 1
ATOM 7245 N N . ILE A 1 866 ? 21.527 14.041 8.434 1.00 97.88 866 ILE A N 1
ATOM 7246 C CA . ILE A 1 866 ? 20.630 12.881 8.407 1.00 97.88 866 ILE A CA 1
ATOM 7247 C C . ILE A 1 866 ? 20.020 12.743 9.798 1.00 97.88 866 ILE A C 1
ATOM 7249 O O . ILE A 1 866 ? 20.754 12.697 10.783 1.00 97.88 866 ILE A O 1
ATOM 7253 N N . ILE A 1 867 ? 18.695 12.665 9.866 1.00 97.81 867 ILE A N 1
ATOM 7254 C CA . ILE A 1 867 ? 17.955 12.365 11.091 1.00 97.81 867 ILE A CA 1
ATOM 7255 C C . ILE A 1 867 ? 17.729 10.856 11.151 1.00 97.81 867 ILE A C 1
ATOM 7257 O O . ILE A 1 867 ? 17.208 10.269 10.201 1.00 97.81 867 ILE A O 1
ATOM 7261 N N . ASP A 1 868 ? 18.111 10.245 12.271 1.00 97.19 868 ASP A N 1
ATOM 7262 C CA . ASP A 1 868 ? 17.851 8.839 12.585 1.00 97.19 868 ASP A CA 1
ATOM 7263 C C . ASP A 1 868 ? 16.644 8.748 13.521 1.00 97.19 868 ASP A C 1
ATOM 7265 O O . ASP A 1 868 ? 16.737 9.086 14.700 1.00 97.19 868 ASP A O 1
ATOM 7269 N N . LEU A 1 869 ? 15.500 8.308 12.997 1.00 95.88 869 LEU A N 1
ATOM 7270 C CA . LEU A 1 869 ? 14.221 8.289 13.710 1.00 95.88 869 LEU A CA 1
ATOM 7271 C C . LEU A 1 869 ? 14.196 7.298 14.879 1.00 95.88 869 LEU A C 1
ATOM 7273 O O . LEU A 1 869 ? 13.354 7.438 15.762 1.00 95.88 869 LEU A O 1
ATOM 7277 N N . ASN A 1 870 ? 15.134 6.349 14.944 1.00 93.06 870 ASN A N 1
ATOM 7278 C CA . ASN A 1 870 ? 15.284 5.493 16.121 1.00 93.06 870 ASN A CA 1
ATOM 7279 C C . ASN A 1 870 ? 15.947 6.220 17.293 1.00 93.06 870 ASN A C 1
ATOM 7281 O O . ASN A 1 870 ? 15.690 5.895 18.451 1.00 93.06 870 ASN A O 1
ATOM 7285 N N . LYS A 1 871 ? 16.810 7.198 17.002 1.00 94.94 871 LYS A N 1
ATOM 7286 C CA . LYS A 1 871 ? 17.532 7.988 18.013 1.00 94.94 871 LYS A CA 1
ATOM 7287 C C . LYS A 1 871 ? 16.833 9.305 18.320 1.00 94.94 871 LYS A C 1
ATOM 7289 O O . LYS A 1 871 ? 16.854 9.765 19.457 1.00 94.94 871 LYS A O 1
ATOM 7294 N N . GLU A 1 872 ? 16.204 9.895 17.312 1.00 94.31 872 GLU A N 1
ATOM 7295 C CA . GLU A 1 872 ? 15.546 11.197 17.360 1.00 94.31 872 GLU A CA 1
AT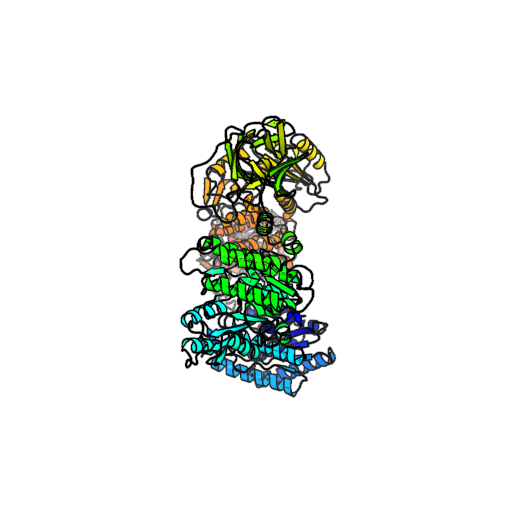OM 7296 C C . GLU A 1 872 ? 14.077 11.092 16.883 1.00 94.31 872 GLU A C 1
ATOM 7298 O O . GLU A 1 872 ? 13.684 11.749 15.911 1.00 94.31 872 GLU A O 1
ATOM 7303 N N . PRO A 1 873 ? 13.234 10.269 17.547 1.00 93.62 873 PRO A N 1
ATOM 7304 C CA . PRO A 1 873 ? 11.875 9.937 17.092 1.00 93.62 873 PRO A CA 1
ATOM 7305 C C . PRO A 1 873 ? 10.904 11.126 17.095 1.00 93.62 873 PRO A C 1
ATOM 7307 O O . PRO A 1 873 ? 9.841 11.073 16.482 1.00 93.62 873 PRO A O 1
ATOM 7310 N N . ASN A 1 874 ? 11.265 12.223 17.758 1.00 92.12 874 ASN A N 1
ATOM 7311 C CA . ASN A 1 874 ? 10.489 13.455 17.847 1.00 92.12 874 ASN A CA 1
ATOM 7312 C C . ASN A 1 874 ? 10.670 14.392 16.634 1.00 92.12 874 ASN A C 1
ATOM 7314 O O . ASN A 1 874 ? 10.316 15.567 16.725 1.00 92.12 874 ASN A O 1
ATOM 7318 N N . ASN A 1 875 ? 11.197 13.903 15.508 1.00 93.31 875 ASN A N 1
ATOM 7319 C CA . ASN A 1 875 ? 11.354 14.648 14.254 1.00 93.31 875 ASN A CA 1
ATOM 7320 C C . ASN A 1 875 ? 10.428 14.106 13.148 1.00 93.31 875 ASN A C 1
ATOM 7322 O O . ASN A 1 875 ? 10.922 13.582 12.143 1.00 93.31 875 ASN A O 1
ATOM 7326 N N . PRO A 1 876 ? 9.094 14.220 13.293 1.00 92.00 876 PRO A N 1
ATOM 7327 C CA . PRO A 1 876 ? 8.157 13.683 12.315 1.00 92.00 876 PRO A CA 1
ATOM 7328 C C . PRO A 1 876 ? 8.266 14.422 10.974 1.00 92.00 876 PRO A C 1
ATOM 7330 O O . PRO A 1 876 ? 8.597 15.612 10.928 1.00 92.00 876 PRO A O 1
ATOM 7333 N N . GLN A 1 877 ? 7.949 13.734 9.877 1.00 93.69 877 GLN A N 1
ATOM 7334 C CA . GLN A 1 877 ? 7.792 14.333 8.551 1.00 93.69 877 GLN A CA 1
ATOM 7335 C C . GLN A 1 877 ? 6.473 13.867 7.935 1.00 93.69 877 GLN A C 1
ATOM 7337 O O . GLN A 1 877 ? 6.208 12.670 7.871 1.00 93.69 877 GLN A O 1
ATOM 7342 N N . LEU A 1 878 ? 5.641 14.828 7.526 1.00 92.75 878 LEU A N 1
ATOM 7343 C CA . LEU A 1 878 ? 4.271 14.576 7.064 1.00 92.75 878 LEU A CA 1
ATOM 7344 C C . LEU A 1 878 ? 3.972 15.162 5.678 1.00 92.75 878 LEU A C 1
ATOM 7346 O O . LEU A 1 878 ? 2.972 14.786 5.084 1.00 92.75 878 LEU A O 1
ATOM 7350 N N . SER A 1 879 ? 4.801 16.082 5.176 1.00 93.00 879 SER A N 1
ATOM 7351 C CA . SER A 1 879 ? 4.587 16.746 3.884 1.00 93.00 879 SER A CA 1
ATOM 7352 C C . SER A 1 879 ? 5.365 16.032 2.788 1.00 93.00 879 SER A C 1
ATOM 7354 O O . SER A 1 879 ? 6.574 15.816 2.932 1.00 93.00 879 SER A O 1
ATOM 7356 N N . ALA A 1 880 ? 4.678 15.693 1.696 1.00 94.62 880 ALA A N 1
ATOM 7357 C CA . ALA A 1 880 ? 5.332 15.210 0.487 1.00 94.62 880 ALA A CA 1
ATOM 7358 C C . ALA A 1 880 ? 5.898 16.372 -0.339 1.00 94.62 880 ALA A C 1
ATOM 7360 O O . ALA A 1 880 ? 6.981 16.234 -0.909 1.00 94.62 880 ALA A O 1
ATOM 7361 N N . SER A 1 881 ? 5.222 17.526 -0.344 1.00 94.06 881 SER A N 1
ATOM 7362 C CA . SER A 1 881 ? 5.637 18.694 -1.124 1.00 94.06 881 SER A CA 1
ATOM 7363 C C . SER A 1 881 ? 6.983 19.269 -0.678 1.00 94.06 881 SER A C 1
ATOM 7365 O O . SER A 1 881 ? 7.814 19.630 -1.511 1.00 94.06 881 SER A O 1
ATOM 7367 N N . SER A 1 882 ? 7.284 19.242 0.627 1.00 95.44 882 SER A N 1
ATOM 7368 C CA . SER A 1 882 ? 8.601 19.648 1.142 1.00 95.44 882 SER A CA 1
ATOM 7369 C C . SER A 1 882 ? 9.680 18.557 1.057 1.00 95.44 882 SER A C 1
ATOM 7371 O O . SER A 1 882 ? 10.742 18.689 1.676 1.00 95.44 882 SER A O 1
ATOM 7373 N N . CYS A 1 883 ? 9.432 17.472 0.314 1.00 97.88 883 CYS A N 1
ATOM 7374 C CA . CYS A 1 883 ? 10.342 16.341 0.180 1.00 97.88 883 CYS A CA 1
ATOM 7375 C C . CYS A 1 883 ? 10.810 16.085 -1.256 1.00 97.88 883 CYS A C 1
ATOM 7377 O O . CYS A 1 883 ? 10.062 16.198 -2.224 1.00 97.88 883 CYS A O 1
ATOM 7379 N N . PHE A 1 884 ? 12.058 15.642 -1.367 1.00 98.25 884 PHE A N 1
ATOM 7380 C CA . PHE A 1 884 ? 12.639 15.033 -2.555 1.00 98.25 884 PHE A CA 1
ATOM 7381 C C . PHE A 1 884 ? 12.817 13.539 -2.290 1.00 98.25 884 PHE A C 1
ATOM 7383 O O . PHE A 1 884 ? 13.349 13.147 -1.249 1.00 98.25 884 PHE A O 1
ATOM 7390 N N . ILE A 1 885 ? 12.351 12.701 -3.211 1.00 97.69 885 ILE A N 1
ATOM 7391 C CA . ILE A 1 885 ? 12.213 11.253 -3.006 1.00 97.69 885 ILE A CA 1
ATOM 7392 C C . ILE A 1 885 ? 12.823 10.517 -4.197 1.00 97.69 885 ILE A C 1
ATOM 7394 O O . ILE A 1 885 ? 12.662 10.945 -5.336 1.00 97.69 885 ILE A O 1
ATOM 7398 N N . LYS A 1 886 ? 13.520 9.399 -3.977 1.00 95.12 886 LYS A N 1
ATOM 7399 C CA . LYS A 1 886 ? 14.036 8.582 -5.091 1.00 95.12 886 LYS A CA 1
ATOM 7400 C C . LYS A 1 886 ? 12.897 8.017 -5.946 1.00 95.12 886 LYS A C 1
ATOM 7402 O O . LYS A 1 886 ? 11.966 7.410 -5.418 1.00 95.12 886 LYS A O 1
ATOM 7407 N N . SER A 1 887 ? 12.997 8.159 -7.269 1.00 92.56 887 SER A N 1
ATOM 7408 C CA . SER A 1 887 ? 11.913 7.775 -8.187 1.00 92.56 887 SER A CA 1
ATOM 7409 C C . SER A 1 887 ? 11.615 6.273 -8.203 1.00 92.56 887 SER A C 1
ATOM 7411 O O . SER A 1 887 ? 10.463 5.873 -8.344 1.00 92.56 887 SER A O 1
ATOM 7413 N N . ASN A 1 888 ? 12.618 5.424 -7.964 1.00 89.00 888 ASN A N 1
ATOM 7414 C CA . ASN A 1 888 ? 12.464 3.964 -7.955 1.00 89.00 888 ASN A CA 1
ATOM 7415 C C . ASN A 1 888 ? 11.537 3.421 -6.847 1.00 89.00 888 ASN A C 1
ATOM 7417 O O . ASN A 1 888 ? 11.133 2.259 -6.910 1.00 89.00 888 ASN A O 1
ATOM 7421 N N . LEU A 1 889 ? 11.196 4.227 -5.837 1.00 90.56 889 LEU A N 1
ATOM 7422 C CA . LEU A 1 889 ? 10.275 3.833 -4.769 1.00 90.56 889 LEU A CA 1
ATOM 7423 C C . LEU A 1 889 ? 8.814 3.799 -5.234 1.00 90.56 889 LEU A C 1
ATOM 7425 O O . LEU A 1 889 ? 8.020 3.054 -4.656 1.00 90.56 889 LEU A O 1
ATOM 7429 N N . PHE A 1 890 ? 8.476 4.544 -6.289 1.00 91.69 890 PHE A N 1
ATOM 7430 C CA . PHE A 1 890 ? 7.112 4.682 -6.809 1.00 91.69 890 PHE A CA 1
ATOM 7431 C C . PHE A 1 890 ? 6.668 3.535 -7.726 1.00 91.69 890 PHE A C 1
ATOM 7433 O O . PHE A 1 890 ? 5.543 3.544 -8.205 1.00 91.69 890 PHE A O 1
ATOM 7440 N N . ASN A 1 891 ? 7.492 2.496 -7.912 1.00 80.31 891 ASN A N 1
ATOM 7441 C CA . ASN A 1 891 ? 7.057 1.285 -8.619 1.00 80.31 891 ASN A CA 1
ATOM 7442 C C . ASN A 1 891 ? 5.900 0.573 -7.894 1.00 80.31 891 ASN A C 1
ATOM 7444 O O . ASN A 1 891 ? 5.072 -0.054 -8.541 1.00 80.31 891 ASN A O 1
ATOM 7448 N N . ASN A 1 892 ? 5.857 0.669 -6.557 1.00 80.00 892 ASN A N 1
ATOM 7449 C CA . ASN A 1 892 ? 4.885 -0.025 -5.700 1.00 80.00 892 ASN A CA 1
ATOM 7450 C C . ASN A 1 892 ? 4.261 0.891 -4.625 1.00 80.00 892 ASN A C 1
ATOM 7452 O O . ASN A 1 892 ? 3.605 0.400 -3.707 1.00 80.00 892 ASN A O 1
ATOM 7456 N N . LEU A 1 893 ? 4.524 2.202 -4.663 1.00 88.94 893 LEU A N 1
ATOM 7457 C CA . LEU A 1 893 ? 4.032 3.163 -3.673 1.00 88.94 893 LEU A CA 1
ATOM 7458 C C . LEU A 1 893 ? 3.272 4.284 -4.374 1.00 88.94 893 LEU A C 1
ATOM 7460 O O . LEU A 1 893 ? 3.777 4.870 -5.325 1.00 88.94 893 LEU A O 1
ATOM 7464 N N . PHE A 1 894 ? 2.090 4.597 -3.851 1.00 91.69 894 PHE A N 1
ATOM 7465 C CA . PHE A 1 894 ? 1.169 5.590 -4.395 1.00 91.69 894 PHE A CA 1
ATOM 7466 C C . PHE A 1 894 ? 0.549 6.400 -3.255 1.00 91.69 894 PHE A C 1
ATOM 7468 O O . PHE A 1 894 ? 0.505 5.937 -2.106 1.00 91.69 894 PHE A O 1
ATOM 7475 N N . PHE A 1 895 ? 0.053 7.595 -3.571 1.00 93.12 895 PHE A N 1
ATOM 7476 C CA . PHE A 1 895 ? -0.776 8.362 -2.647 1.00 93.12 895 PHE A CA 1
ATOM 7477 C C . PHE A 1 895 ? -2.095 7.631 -2.404 1.00 93.12 895 PHE A C 1
ATOM 7479 O O . PHE A 1 895 ? -2.696 7.100 -3.340 1.00 93.12 895 PHE A O 1
ATOM 7486 N N . SER A 1 896 ? -2.544 7.612 -1.148 1.00 89.00 896 SER A N 1
ATOM 7487 C CA . SER A 1 896 ? -3.847 7.047 -0.794 1.00 89.00 896 SER A CA 1
ATOM 7488 C C . SER A 1 896 ? -4.965 7.974 -1.263 1.00 89.00 896 SER A C 1
ATOM 7490 O O . SER A 1 896 ? -4.974 9.148 -0.907 1.00 89.00 896 SER A O 1
ATOM 7492 N N . THR A 1 897 ? -5.916 7.445 -2.029 1.00 87.31 897 THR A N 1
ATOM 7493 C CA . THR A 1 897 ? -7.120 8.171 -2.472 1.00 87.31 897 THR A CA 1
ATOM 7494 C C . THR A 1 897 ? -8.286 8.046 -1.486 1.00 87.31 897 THR A C 1
ATOM 7496 O O . THR A 1 897 ? -9.307 8.704 -1.651 1.00 87.31 897 THR A O 1
ATOM 7499 N N . ASP A 1 898 ? -8.140 7.222 -0.442 1.00 80.75 898 ASP A N 1
ATOM 7500 C CA . ASP A 1 898 ? -9.196 6.928 0.542 1.00 80.75 898 ASP A CA 1
ATOM 7501 C C . ASP A 1 898 ? -9.248 7.930 1.705 1.00 80.75 898 ASP A C 1
ATOM 7503 O O . ASP A 1 898 ? -10.061 7.801 2.634 1.00 80.75 898 ASP A O 1
ATOM 7507 N N . VAL A 1 899 ? -8.360 8.922 1.677 1.00 78.81 899 VAL A N 1
ATOM 7508 C CA . VAL A 1 899 ? -8.265 9.990 2.667 1.00 78.81 899 VAL A CA 1
ATOM 7509 C C . VAL A 1 899 ? -8.413 11.340 1.978 1.00 78.81 899 VAL A C 1
ATOM 7511 O O . VAL A 1 899 ? -7.835 11.588 0.928 1.00 78.81 899 VAL A O 1
ATOM 7514 N N . VAL A 1 900 ? -9.218 12.215 2.581 1.00 65.19 900 VAL A N 1
ATOM 7515 C CA . VAL A 1 900 ? -9.445 13.584 2.080 1.00 65.19 900 VAL A CA 1
ATOM 7516 C C . VAL A 1 900 ? -8.246 14.487 2.404 1.00 65.19 900 VAL A C 1
ATOM 7518 O O . VAL A 1 900 ? -8.003 15.476 1.724 1.00 65.19 900 VAL A O 1
ATOM 7521 N N . SER A 1 901 ? -7.504 14.136 3.455 1.00 73.75 901 SER A N 1
ATOM 7522 C CA . SER A 1 901 ? -6.266 14.775 3.900 1.00 73.75 901 SER A CA 1
ATOM 7523 C C . SER A 1 901 ? -5.366 13.735 4.547 1.00 73.75 901 SER A C 1
ATOM 7525 O O . SER A 1 901 ? -5.892 12.833 5.203 1.00 73.75 901 SER A O 1
ATOM 7527 N N . ALA A 1 902 ? -4.053 13.948 4.495 1.00 87.00 902 ALA A N 1
ATOM 7528 C CA . ALA A 1 902 ? -3.002 13.097 5.071 1.00 87.00 902 ALA A CA 1
ATOM 7529 C C . ALA A 1 902 ? -2.520 11.951 4.168 1.00 87.00 902 ALA A C 1
ATOM 7531 O O . ALA A 1 902 ? -1.723 11.117 4.603 1.00 87.00 902 ALA A O 1
ATOM 7532 N N . GLU A 1 903 ? -2.912 11.952 2.895 1.00 90.75 903 GLU A N 1
ATOM 7533 C CA . GLU A 1 903 ? -2.336 11.111 1.846 1.00 90.75 903 GLU A CA 1
ATOM 7534 C C . GLU A 1 903 ? -0.810 11.263 1.771 1.00 90.75 903 GLU A C 1
ATOM 7536 O O . GLU A 1 903 ? -0.096 10.263 1.654 1.00 90.75 903 GLU A O 1
ATOM 7541 N N . ASP A 1 904 ? -0.320 12.497 1.933 1.00 92.25 904 ASP A N 1
ATOM 7542 C CA . ASP A 1 904 ? 1.100 12.831 2.009 1.00 92.25 904 ASP A CA 1
ATOM 7543 C C . ASP A 1 904 ? 1.767 12.090 3.162 1.00 92.25 904 ASP A C 1
ATOM 7545 O O . ASP A 1 904 ? 2.741 11.360 2.977 1.00 92.25 904 ASP A O 1
ATOM 7549 N N . SER A 1 905 ? 1.207 12.236 4.362 1.00 93.56 905 SER A N 1
ATOM 7550 C CA . SER A 1 905 ? 1.781 11.650 5.567 1.00 93.56 905 SER A CA 1
ATOM 7551 C C . SER A 1 905 ? 1.801 10.125 5.499 1.00 93.56 905 SER A C 1
ATOM 7553 O O . SER A 1 905 ? 2.788 9.511 5.911 1.00 93.56 905 SER A O 1
ATOM 7555 N N . ILE A 1 906 ? 0.763 9.501 4.928 1.00 94.31 906 ILE A N 1
ATOM 7556 C CA . ILE A 1 906 ? 0.736 8.051 4.697 1.00 94.31 906 ILE A CA 1
ATOM 7557 C C . ILE A 1 906 ? 1.895 7.635 3.791 1.00 94.31 906 ILE A C 1
ATOM 7559 O O . ILE A 1 906 ? 2.656 6.735 4.150 1.00 94.31 906 ILE A O 1
ATOM 7563 N N . LEU A 1 907 ? 2.049 8.276 2.629 1.00 94.81 907 LEU A N 1
ATOM 7564 C CA . LEU A 1 907 ? 3.115 7.945 1.682 1.00 94.81 907 LEU A CA 1
ATOM 7565 C C . LEU A 1 907 ? 4.499 8.126 2.317 1.00 94.81 907 LEU A C 1
ATOM 7567 O O . LEU A 1 907 ? 5.343 7.230 2.247 1.00 94.81 907 LEU A O 1
ATOM 7571 N N . ILE A 1 908 ? 4.724 9.270 2.960 1.00 96.25 908 ILE A N 1
ATOM 7572 C CA . ILE A 1 908 ? 6.014 9.619 3.548 1.00 96.25 908 ILE A CA 1
ATOM 7573 C C . ILE A 1 908 ? 6.383 8.648 4.664 1.00 96.25 908 ILE A C 1
ATOM 7575 O O . ILE A 1 908 ? 7.494 8.121 4.667 1.00 96.25 908 ILE A O 1
ATOM 7579 N N . ASN A 1 909 ? 5.460 8.332 5.571 1.00 95.69 909 ASN A N 1
ATOM 7580 C CA . ASN A 1 909 ? 5.759 7.420 6.672 1.00 95.69 909 ASN A CA 1
ATOM 7581 C C . ASN A 1 909 ? 5.906 5.965 6.204 1.00 95.69 909 ASN A C 1
ATOM 7583 O O . ASN A 1 909 ? 6.745 5.250 6.747 1.00 95.69 909 ASN A O 1
ATOM 7587 N N . LYS A 1 910 ? 5.222 5.542 5.129 1.00 94.00 910 LYS A N 1
ATOM 7588 C CA . LYS A 1 910 ? 5.513 4.258 4.459 1.00 94.00 910 LYS A CA 1
ATOM 7589 C C . LYS A 1 910 ? 6.938 4.189 3.912 1.00 94.00 910 LYS A C 1
ATOM 7591 O O . LYS A 1 910 ? 7.560 3.130 3.959 1.00 94.00 910 LYS A O 1
ATOM 7596 N N . ILE A 1 911 ? 7.451 5.295 3.370 1.00 94.81 911 ILE A N 1
ATOM 7597 C CA . ILE A 1 911 ? 8.837 5.379 2.894 1.00 94.81 911 ILE A CA 1
ATOM 7598 C C . ILE A 1 911 ? 9.800 5.351 4.085 1.00 94.81 911 ILE A C 1
ATOM 7600 O O . ILE A 1 911 ? 10.750 4.569 4.083 1.00 94.81 911 ILE A O 1
ATOM 7604 N N . LEU A 1 912 ? 9.535 6.154 5.120 1.00 95.75 912 LEU A N 1
ATOM 7605 C CA . LEU A 1 912 ? 10.390 6.250 6.302 1.00 95.75 912 LEU A CA 1
ATOM 7606 C C . LEU A 1 912 ? 10.471 4.934 7.076 1.00 95.75 912 LEU A C 1
ATOM 7608 O O . LEU A 1 912 ? 11.555 4.597 7.526 1.00 95.75 912 LEU A O 1
ATOM 7612 N N . LEU A 1 913 ? 9.400 4.142 7.157 1.00 93.62 913 LEU A N 1
ATOM 7613 C CA . LEU A 1 913 ? 9.414 2.830 7.823 1.00 93.62 913 LEU A CA 1
ATOM 7614 C C . LEU A 1 913 ? 10.402 1.822 7.208 1.00 93.62 913 LEU A C 1
ATOM 7616 O O . LEU A 1 913 ? 10.748 0.842 7.857 1.00 93.62 913 LEU A O 1
ATOM 7620 N N . LYS A 1 914 ? 10.888 2.040 5.977 1.00 91.12 914 LYS A N 1
ATOM 7621 C CA . LYS A 1 914 ? 11.864 1.136 5.341 1.00 91.12 914 LYS A CA 1
ATOM 7622 C C . LYS A 1 914 ? 13.295 1.322 5.848 1.00 91.12 914 LYS A C 1
ATOM 7624 O O . LYS A 1 914 ? 14.069 0.370 5.830 1.00 91.12 914 LYS A O 1
ATOM 7629 N N . ARG A 1 915 ? 13.675 2.551 6.215 1.00 91.19 915 ARG A N 1
ATOM 7630 C CA . ARG A 1 915 ? 15.060 2.912 6.593 1.00 91.19 915 ARG A CA 1
ATOM 7631 C C . ARG A 1 915 ? 15.183 3.659 7.911 1.00 91.19 915 ARG A C 1
ATOM 7633 O O . ARG A 1 915 ? 16.283 3.756 8.443 1.00 91.19 915 ARG A O 1
ATOM 7640 N N . GLU A 1 916 ? 14.088 4.251 8.368 1.00 94.94 916 GLU A N 1
ATOM 7641 C CA . GLU A 1 916 ? 13.969 5.056 9.584 1.00 94.94 916 GLU A CA 1
ATOM 7642 C C . GLU A 1 916 ? 14.960 6.231 9.615 1.00 94.94 916 GLU A C 1
ATOM 7644 O O . GLU A 1 916 ? 15.334 6.737 10.669 1.00 94.94 916 GLU A O 1
ATOM 7649 N N . LYS A 1 917 ? 15.389 6.687 8.432 1.00 96.38 917 LYS A N 1
ATOM 7650 C CA . LYS A 1 917 ? 16.337 7.784 8.241 1.00 96.38 917 LYS A CA 1
ATOM 7651 C C . LYS A 1 917 ? 15.927 8.656 7.073 1.00 96.38 917 LYS A C 1
ATOM 7653 O O . LYS A 1 917 ? 15.496 8.152 6.034 1.00 96.38 917 LYS A O 1
ATOM 7658 N N . TYR A 1 918 ? 16.130 9.957 7.220 1.00 98.00 918 TYR A N 1
ATOM 7659 C CA . TYR A 1 918 ? 15.952 10.910 6.133 1.00 98.00 918 TYR A CA 1
ATOM 7660 C C . TYR A 1 918 ? 16.892 12.099 6.270 1.00 98.00 918 TYR A C 1
ATOM 7662 O O . TYR A 1 918 ? 17.343 12.432 7.365 1.00 98.00 918 TYR A O 1
ATOM 7670 N N . GLY A 1 919 ? 17.216 12.720 5.141 1.00 98.00 919 GLY A N 1
ATOM 7671 C CA . GLY A 1 919 ? 18.022 13.930 5.129 1.00 98.00 919 GLY A CA 1
ATOM 7672 C C . GLY A 1 919 ? 17.178 15.175 5.385 1.00 98.00 919 GLY A C 1
ATOM 7673 O O . GLY A 1 919 ? 15.999 15.226 5.027 1.00 98.00 919 GLY A O 1
ATOM 7674 N N . VAL A 1 920 ? 17.805 16.210 5.934 1.00 98.12 920 VAL A N 1
ATOM 7675 C CA . VAL A 1 920 ? 17.243 17.558 6.068 1.00 98.12 920 VAL A CA 1
ATOM 7676 C C . VAL A 1 920 ? 18.240 18.606 5.567 1.00 98.12 920 VAL A C 1
ATOM 7678 O O . VAL A 1 920 ? 19.448 18.432 5.734 1.00 98.12 920 VAL A O 1
ATOM 7681 N N . LEU A 1 921 ? 17.746 19.689 4.956 1.00 97.69 921 LEU A N 1
ATOM 7682 C CA . LEU A 1 921 ? 18.551 20.842 4.517 1.00 97.69 921 LEU A CA 1
ATOM 7683 C C . LEU A 1 921 ? 18.103 22.133 5.205 1.00 97.69 921 LEU A C 1
ATOM 7685 O O . LEU A 1 921 ? 16.911 22.330 5.371 1.00 97.69 921 LEU A O 1
ATOM 7689 N N . SER A 1 922 ? 19.020 23.037 5.553 1.00 94.75 922 SER A N 1
ATOM 7690 C CA . SER A 1 922 ? 18.692 24.291 6.256 1.00 94.75 922 SER A CA 1
ATOM 7691 C C . SER A 1 922 ? 18.630 25.540 5.365 1.00 94.75 922 SER A C 1
ATOM 7693 O O . SER A 1 922 ? 17.957 26.501 5.721 1.00 94.75 922 SER A O 1
ATOM 7695 N N . ASN A 1 923 ? 19.321 25.556 4.216 1.00 91.69 923 ASN A N 1
ATOM 7696 C CA . ASN A 1 923 ? 19.552 26.786 3.427 1.00 91.69 923 ASN A CA 1
ATOM 7697 C C . ASN A 1 923 ? 18.714 26.883 2.137 1.00 91.69 923 ASN A C 1
ATOM 7699 O O . ASN A 1 923 ? 19.068 27.619 1.216 1.00 91.69 923 ASN A O 1
ATOM 7703 N N . CYS A 1 924 ? 17.625 26.128 2.058 1.00 95.88 924 CYS A N 1
ATOM 7704 C CA . CYS A 1 924 ? 16.616 26.218 1.006 1.00 95.88 924 CYS A CA 1
ATOM 7705 C C . CYS A 1 924 ? 15.230 26.059 1.639 1.00 95.88 924 CYS A C 1
ATOM 7707 O O . CYS A 1 924 ? 15.121 25.693 2.810 1.00 95.88 924 CYS A O 1
ATOM 7709 N N . SER A 1 925 ? 14.161 26.398 0.925 1.00 96.12 925 SER A N 1
ATOM 7710 C CA . SER A 1 925 ? 12.811 26.370 1.497 1.00 96.12 925 SER A CA 1
ATOM 7711 C C . SER A 1 925 ? 11.741 26.073 0.458 1.00 96.12 925 SER A C 1
ATOM 7713 O O . SER A 1 925 ? 11.874 26.411 -0.718 1.00 96.12 925 SER A O 1
ATOM 7715 N N . TYR A 1 926 ? 10.674 25.444 0.938 1.00 97.19 926 TYR A N 1
ATOM 7716 C CA . TYR A 1 926 ? 9.404 25.289 0.253 1.00 97.19 926 TYR A CA 1
ATOM 7717 C C . TYR A 1 926 ? 8.466 26.388 0.760 1.00 97.19 926 TYR A C 1
ATOM 7719 O O . TYR A 1 926 ? 8.196 26.457 1.963 1.00 97.19 926 TYR A O 1
ATOM 7727 N N . TYR A 1 927 ? 7.988 27.257 -0.123 1.00 96.06 927 TYR A N 1
ATOM 7728 C CA . TYR A 1 927 ? 7.079 28.341 0.231 1.00 96.06 927 TYR A CA 1
ATOM 7729 C C . TYR A 1 927 ? 5.638 27.884 0.034 1.00 96.06 927 TYR A C 1
ATOM 7731 O O . TYR A 1 927 ? 5.180 27.725 -1.092 1.00 96.06 927 TYR A O 1
ATOM 7739 N N . TYR A 1 928 ? 4.953 27.665 1.155 1.00 93.44 928 TYR A N 1
ATOM 7740 C CA . TYR A 1 928 ? 3.579 27.184 1.219 1.00 93.44 928 TYR A CA 1
ATOM 7741 C C . TYR A 1 928 ? 2.611 28.356 1.377 1.00 93.44 928 TYR A C 1
ATOM 7743 O O . TYR A 1 928 ? 2.653 29.097 2.370 1.00 93.44 928 TYR A O 1
ATOM 7751 N N . ARG A 1 929 ? 1.707 28.521 0.422 1.00 90.94 929 ARG A N 1
ATOM 7752 C CA . ARG A 1 929 ? 0.786 29.644 0.344 1.00 90.94 929 ARG A CA 1
ATOM 7753 C C . ARG A 1 929 ? -0.492 29.365 1.116 1.00 90.94 929 ARG A C 1
ATOM 7755 O O . ARG A 1 929 ? -1.262 28.457 0.821 1.00 90.94 929 ARG A O 1
ATOM 7762 N N . LYS A 1 930 ? -0.792 30.229 2.087 1.00 85.69 930 LYS A N 1
ATOM 7763 C CA . LYS A 1 930 ? -2.142 30.307 2.658 1.00 85.69 930 LYS A CA 1
ATOM 7764 C C . LYS A 1 930 ? -2.915 31.404 1.940 1.00 85.69 930 LYS A C 1
ATOM 7766 O O . LYS A 1 930 ? -2.755 32.576 2.271 1.00 85.69 930 LYS A O 1
ATOM 7771 N N . ARG A 1 931 ? -3.760 31.006 0.987 1.00 82.19 931 ARG A N 1
ATOM 7772 C CA . ARG A 1 931 ? -4.573 31.909 0.154 1.00 82.19 931 ARG A CA 1
ATOM 7773 C C . ARG A 1 931 ? -5.457 32.834 1.002 1.00 82.19 931 ARG A C 1
ATOM 7775 O O . ARG A 1 931 ? -6.008 32.412 2.023 1.00 82.19 931 ARG A O 1
ATOM 7782 N N . MET A 1 932 ? -5.620 34.086 0.570 1.00 79.19 932 MET A N 1
ATOM 7783 C CA . MET A 1 932 ? -6.475 35.081 1.242 1.00 79.19 932 MET A CA 1
ATOM 7784 C C . MET A 1 932 ? -7.978 34.763 1.196 1.00 79.19 932 MET A C 1
ATOM 7786 O O . MET A 1 932 ? -8.726 35.238 2.048 1.00 79.19 932 MET A O 1
ATOM 7790 N N . ASP A 1 933 ? -8.428 33.970 0.222 1.00 77.19 933 ASP A N 1
ATOM 7791 C CA . ASP A 1 933 ? -9.844 33.633 0.021 1.00 77.19 933 ASP A CA 1
ATOM 7792 C C . ASP A 1 933 ? -10.331 32.424 0.846 1.00 77.19 933 ASP A C 1
ATOM 7794 O O . ASP A 1 933 ? -11.511 32.088 0.790 1.00 77.19 933 ASP A O 1
ATOM 7798 N N . ASN A 1 934 ? -9.453 31.808 1.654 1.00 75.00 934 ASN A N 1
ATOM 7799 C CA . ASN A 1 934 ? -9.738 30.640 2.503 1.00 75.00 934 ASN A CA 1
ATOM 7800 C C . ASN A 1 934 ? -10.300 29.425 1.741 1.00 75.00 934 ASN A C 1
ATOM 7802 O O . ASN A 1 934 ? -11.028 28.615 2.313 1.00 75.00 934 ASN A O 1
ATOM 7806 N N . THR A 1 935 ? -9.973 29.287 0.455 1.00 70.69 935 THR A N 1
ATOM 7807 C CA . THR A 1 935 ? -10.482 28.193 -0.391 1.00 70.69 935 THR A CA 1
ATOM 7808 C C . THR A 1 935 ? -9.639 26.917 -0.335 1.00 70.69 935 THR A C 1
ATOM 7810 O O . THR A 1 935 ? -9.945 25.955 -1.037 1.00 70.69 935 THR A O 1
ATOM 7813 N N . SER A 1 936 ? -8.576 26.874 0.479 1.00 69.75 936 SER A N 1
ATOM 7814 C CA . SER A 1 936 ? -7.717 25.688 0.558 1.00 69.75 936 SER A CA 1
ATOM 7815 C C . SER A 1 936 ? -8.444 24.503 1.203 1.00 69.75 936 SER A C 1
ATOM 7817 O O . SER A 1 936 ? -9.244 24.671 2.128 1.00 69.75 936 SER A O 1
ATOM 7819 N N . THR A 1 937 ? -8.119 23.281 0.769 1.00 72.50 937 THR A N 1
ATOM 7820 C CA . THR A 1 937 ? -8.678 22.042 1.337 1.00 72.50 937 THR A CA 1
ATOM 7821 C C . THR A 1 937 ? -8.514 21.998 2.858 1.00 72.50 937 THR A C 1
ATOM 7823 O O . THR A 1 937 ? -9.441 21.620 3.570 1.00 72.50 937 THR A O 1
ATOM 7826 N N . ILE A 1 938 ? -7.362 22.445 3.372 1.00 73.19 938 ILE A N 1
ATOM 7827 C CA . ILE A 1 938 ? -7.051 22.464 4.809 1.00 73.19 938 ILE A CA 1
ATOM 7828 C C . ILE A 1 938 ? -7.895 23.499 5.567 1.00 73.19 938 ILE A C 1
ATOM 7830 O O . ILE A 1 938 ? -8.269 23.248 6.712 1.00 73.19 938 ILE A O 1
ATOM 7834 N N . ASP A 1 939 ? -8.228 24.638 4.956 1.00 72.69 939 ASP A N 1
ATOM 7835 C CA . ASP A 1 939 ? -9.066 25.654 5.605 1.00 72.69 939 ASP A CA 1
ATOM 7836 C C . ASP A 1 939 ? -10.508 25.157 5.815 1.00 72.69 939 ASP A C 1
ATOM 7838 O O . ASP A 1 939 ? -11.116 25.458 6.842 1.00 72.69 939 ASP A O 1
ATOM 7842 N N . LEU A 1 940 ? -11.031 24.344 4.890 1.00 73.50 940 LEU A N 1
ATOM 7843 C CA . LEU A 1 940 ? -12.419 23.862 4.902 1.00 73.50 940 LEU A CA 1
ATOM 7844 C C . LEU A 1 940 ? -12.607 22.511 5.621 1.00 73.50 940 LEU A C 1
ATOM 7846 O O . LEU A 1 940 ? -13.729 22.123 5.950 1.00 73.50 940 LEU A O 1
ATOM 7850 N N . ILE A 1 941 ? -11.527 21.770 5.891 1.00 78.00 941 ILE A N 1
ATOM 7851 C CA . ILE A 1 941 ? -11.632 20.365 6.316 1.00 78.00 941 ILE A CA 1
ATOM 7852 C C . ILE A 1 941 ? -12.238 20.159 7.707 1.00 78.00 941 ILE A C 1
ATOM 7854 O O . ILE A 1 941 ? -12.824 19.114 7.983 1.00 78.00 941 ILE A O 1
ATOM 7858 N N . HIS A 1 942 ? -12.120 21.146 8.595 1.00 75.69 942 HIS A N 1
ATOM 7859 C CA . HIS A 1 942 ? -12.577 21.025 9.981 1.00 75.69 942 HIS A CA 1
ATOM 7860 C C . HIS A 1 942 ? -14.104 21.009 10.127 1.00 75.69 942 HIS A C 1
ATOM 7862 O O . HIS A 1 942 ? -14.614 20.601 11.166 1.00 75.69 942 HIS A O 1
ATOM 7868 N N . GLU A 1 943 ? -14.836 21.418 9.093 1.00 76.19 943 GLU A N 1
ATOM 7869 C CA . GLU A 1 943 ? -16.298 21.316 9.043 1.00 76.19 943 GLU A CA 1
ATOM 7870 C C . GLU A 1 943 ? -16.757 19.967 8.461 1.00 76.19 943 GLU A C 1
ATOM 7872 O O . GLU A 1 943 ? -17.931 19.605 8.542 1.00 76.19 943 GLU A O 1
ATOM 7877 N N . ASN A 1 944 ? -15.829 19.172 7.919 1.00 82.81 944 ASN A N 1
ATOM 7878 C CA . ASN A 1 944 ? -16.129 17.886 7.311 1.00 82.81 944 ASN A CA 1
ATOM 7879 C C . ASN A 1 944 ? -16.083 16.760 8.350 1.00 82.81 944 ASN A C 1
ATOM 7881 O O . ASN A 1 944 ? -15.029 16.421 8.888 1.00 82.81 944 ASN A O 1
ATOM 7885 N N . LYS A 1 945 ? -17.214 16.082 8.561 1.00 84.19 945 LYS A N 1
ATOM 7886 C CA . LYS A 1 945 ? -17.299 14.905 9.442 1.00 84.19 945 LYS A CA 1
ATOM 7887 C C . LYS A 1 945 ? -16.290 13.796 9.115 1.00 84.19 945 LYS A C 1
ATOM 7889 O O . LYS A 1 945 ? -15.839 13.083 10.011 1.00 84.19 945 LYS A O 1
ATOM 7894 N N . SER A 1 946 ? -15.892 13.667 7.847 1.00 82.12 946 SER A N 1
ATOM 7895 C CA . SER A 1 946 ? -14.897 12.682 7.405 1.00 82.12 946 SER A CA 1
ATOM 7896 C C . SER A 1 946 ? -13.534 12.908 8.055 1.00 82.12 946 SER A C 1
ATOM 7898 O O . SER A 1 946 ? -12.854 11.932 8.350 1.00 82.12 946 SER A O 1
ATOM 7900 N N . PHE A 1 947 ? -13.164 14.157 8.353 1.00 84.25 947 PHE A N 1
ATOM 7901 C CA . PHE A 1 947 ? -11.926 14.473 9.065 1.00 84.25 947 PHE A CA 1
ATOM 7902 C C . PHE A 1 947 ? -11.859 13.769 10.424 1.00 84.25 947 PHE A C 1
ATOM 7904 O O . PHE A 1 947 ? -10.815 13.252 10.798 1.00 84.25 947 PHE A O 1
ATOM 7911 N N . TYR A 1 948 ? -12.980 13.689 11.144 1.00 85.44 948 TYR A N 1
ATOM 7912 C CA . TYR A 1 948 ? -13.027 13.140 12.499 1.00 85.44 948 TYR A CA 1
ATOM 7913 C C . TYR A 1 948 ? -13.227 11.628 12.550 1.00 85.44 948 TYR A C 1
ATOM 7915 O O . TYR A 1 948 ? -12.817 11.010 13.520 1.00 85.44 948 TYR A O 1
ATOM 7923 N N . LEU A 1 949 ? -13.846 11.014 11.539 1.00 84.19 949 LEU A N 1
ATOM 7924 C CA . LEU A 1 949 ? -14.077 9.563 11.527 1.00 84.19 949 LEU A CA 1
ATOM 7925 C C . LEU A 1 949 ? -13.157 8.831 10.553 1.00 84.19 949 LEU A C 1
ATOM 7927 O O . LEU A 1 949 ? -12.503 7.860 10.934 1.00 84.19 949 LEU A O 1
ATOM 7931 N N . LYS A 1 950 ? -13.070 9.298 9.300 1.00 86.00 950 LYS A N 1
ATOM 7932 C CA . LYS A 1 950 ? -12.251 8.632 8.282 1.00 86.00 950 LYS A CA 1
ATOM 7933 C C . LYS A 1 950 ? -10.764 8.763 8.586 1.00 86.00 950 LYS A C 1
ATOM 7935 O O . LYS A 1 950 ? -10.077 7.769 8.422 1.00 86.00 950 LYS A O 1
ATOM 7940 N N . ASN A 1 951 ? -10.262 9.895 9.091 1.00 87.56 951 ASN A N 1
ATOM 7941 C CA . ASN A 1 951 ? -8.832 9.980 9.432 1.00 87.56 951 ASN A CA 1
ATOM 7942 C C . ASN A 1 951 ? -8.466 9.067 10.616 1.00 87.56 951 ASN A C 1
ATOM 7944 O O . ASN A 1 951 ? -7.387 8.479 10.612 1.00 87.56 951 ASN A O 1
ATOM 7948 N N . LEU A 1 952 ? -9.362 8.867 11.596 1.00 88.94 952 LEU A N 1
ATOM 7949 C CA . LEU A 1 952 ? -9.102 7.902 12.673 1.00 88.94 952 LEU A CA 1
ATOM 7950 C C . LEU A 1 952 ? -8.891 6.488 12.117 1.00 88.94 952 LEU A C 1
ATOM 7952 O O . LEU A 1 952 ? -7.922 5.829 12.485 1.00 88.94 952 LEU A O 1
ATOM 7956 N N . LYS A 1 953 ? -9.749 6.057 11.185 1.00 86.25 953 LYS A N 1
ATOM 7957 C CA . LYS A 1 953 ? -9.688 4.728 10.555 1.00 86.25 953 LYS A CA 1
ATOM 7958 C C . LYS A 1 953 ? -8.581 4.613 9.504 1.00 86.25 953 LYS A C 1
ATOM 7960 O O . LYS A 1 953 ? -7.657 3.820 9.637 1.00 86.25 953 LYS A O 1
ATOM 7965 N N . ASN A 1 954 ? -8.680 5.426 8.461 1.00 88.44 954 ASN A N 1
ATOM 7966 C CA . ASN A 1 954 ? -7.927 5.284 7.218 1.00 88.44 954 ASN A CA 1
ATOM 7967 C C . ASN A 1 954 ? -6.524 5.896 7.300 1.00 88.44 954 ASN A C 1
ATOM 7969 O O . ASN A 1 954 ? -5.713 5.658 6.409 1.00 88.44 954 ASN A O 1
ATOM 7973 N N . TYR A 1 955 ? -6.234 6.684 8.342 1.00 91.75 955 TYR A N 1
ATOM 7974 C CA . TYR A 1 955 ? -4.917 7.275 8.551 1.00 91.75 955 TYR A CA 1
ATOM 7975 C C . TYR A 1 955 ? -4.251 6.788 9.843 1.00 91.75 955 TYR A C 1
ATOM 7977 O O . TYR A 1 955 ? -3.240 6.093 9.752 1.00 91.75 955 TYR A O 1
ATOM 7985 N N . TYR A 1 956 ? -4.787 7.085 11.034 1.00 92.75 956 TYR A N 1
ATOM 7986 C CA . TYR A 1 956 ? -4.091 6.732 12.283 1.00 92.75 956 TYR A CA 1
ATOM 7987 C C . TYR A 1 956 ? -4.080 5.224 12.555 1.00 92.75 956 TYR A C 1
ATOM 7989 O O . TYR A 1 956 ? -3.005 4.664 12.758 1.00 92.75 956 TYR A O 1
ATOM 7997 N N . ILE A 1 957 ? -5.245 4.560 12.535 1.00 91.12 957 ILE A N 1
ATOM 7998 C CA . ILE A 1 957 ? -5.325 3.099 12.719 1.00 91.12 957 ILE A CA 1
ATOM 7999 C C . ILE A 1 957 ? -4.542 2.396 11.610 1.00 91.12 957 ILE A C 1
ATOM 8001 O O . ILE A 1 957 ? -3.726 1.528 11.904 1.00 91.12 957 ILE A O 1
ATOM 8005 N N . TYR A 1 958 ? -4.696 2.847 10.364 1.00 90.56 958 TYR A N 1
ATOM 8006 C CA . TYR A 1 958 ? -3.918 2.329 9.244 1.00 90.56 958 TYR A CA 1
ATOM 8007 C C . TYR A 1 958 ? -2.397 2.412 9.470 1.00 90.56 958 TYR A C 1
ATOM 8009 O O . TYR A 1 958 ? -1.695 1.426 9.264 1.00 90.56 958 TYR A O 1
ATOM 8017 N N . LEU A 1 959 ? -1.861 3.560 9.909 1.00 92.06 959 LEU A N 1
ATOM 8018 C CA . LEU A 1 959 ? -0.426 3.695 10.194 1.00 92.06 959 LEU A CA 1
ATOM 8019 C C . LEU A 1 959 ? 0.022 2.830 11.375 1.00 92.06 959 LEU A C 1
ATOM 8021 O O . LEU A 1 959 ? 1.122 2.279 11.331 1.00 92.06 959 LEU A O 1
ATOM 8025 N N . ILE A 1 960 ? -0.805 2.705 12.417 1.00 93.50 960 ILE A N 1
ATOM 8026 C CA . ILE A 1 960 ? -0.541 1.810 13.553 1.00 93.50 960 ILE A CA 1
ATOM 8027 C C . ILE A 1 960 ? -0.396 0.376 13.051 1.00 93.50 960 ILE A C 1
ATOM 8029 O O . ILE A 1 960 ? 0.620 -0.254 13.319 1.00 93.50 960 ILE A O 1
ATOM 8033 N N . GLU A 1 961 ? -1.370 -0.111 12.285 1.00 89.50 961 GLU A N 1
ATOM 8034 C CA . GLU A 1 961 ? -1.380 -1.478 11.762 1.00 89.50 961 GLU A CA 1
ATOM 8035 C C . GLU A 1 961 ? -0.224 -1.716 10.788 1.00 89.50 961 GLU A C 1
ATOM 8037 O O . GLU A 1 961 ? 0.486 -2.711 10.902 1.00 89.50 961 GLU A O 1
ATOM 8042 N N . PHE A 1 962 ? 0.021 -0.773 9.875 1.00 89.50 962 PHE A N 1
ATOM 8043 C CA . PHE A 1 962 ? 1.088 -0.881 8.881 1.00 89.50 962 PHE A CA 1
ATOM 8044 C C . PHE A 1 962 ? 2.491 -0.868 9.505 1.00 89.50 962 PHE A C 1
ATOM 8046 O O . PHE A 1 962 ? 3.410 -1.482 8.967 1.00 89.50 962 PHE A O 1
ATOM 8053 N N . SER A 1 963 ? 2.676 -0.159 10.620 1.00 92.81 963 SER A N 1
ATOM 8054 C CA . SER A 1 963 ? 3.975 -0.048 11.298 1.00 92.81 963 SER A CA 1
ATOM 8055 C C . SER A 1 963 ? 4.198 -1.089 12.396 1.00 92.81 963 SER A C 1
ATOM 8057 O O . SER A 1 963 ? 5.290 -1.140 12.964 1.00 92.81 963 SER A O 1
ATOM 8059 N N . MET A 1 964 ? 3.190 -1.903 12.720 1.00 87.56 964 MET A N 1
ATOM 8060 C CA . MET A 1 964 ? 3.237 -2.787 13.879 1.00 87.56 964 MET A CA 1
ATOM 8061 C C . MET A 1 964 ? 4.257 -3.914 13.698 1.00 87.56 964 MET A C 1
ATOM 8063 O O . MET A 1 964 ? 4.201 -4.685 12.743 1.00 87.56 964 MET A O 1
ATOM 8067 N N . ASN A 1 965 ? 5.160 -4.052 14.670 1.00 75.88 965 ASN A N 1
ATOM 8068 C CA . ASN A 1 965 ? 6.111 -5.157 14.746 1.00 75.88 965 ASN A CA 1
ATOM 8069 C C . ASN A 1 965 ? 6.161 -5.687 16.188 1.00 75.88 965 ASN A C 1
ATOM 8071 O O . ASN A 1 965 ? 6.319 -4.907 17.126 1.00 75.88 965 ASN A O 1
ATOM 8075 N N . ASN A 1 966 ? 5.989 -7.000 16.388 1.00 69.12 966 ASN A N 1
ATOM 8076 C CA . ASN A 1 966 ? 5.892 -7.632 17.715 1.00 69.12 966 ASN A CA 1
ATOM 8077 C C . ASN A 1 966 ? 4.885 -6.937 18.659 1.00 69.12 966 ASN A C 1
ATOM 8079 O O . ASN A 1 966 ? 5.180 -6.701 19.832 1.00 69.12 966 ASN A O 1
ATOM 8083 N N . ASN A 1 967 ? 3.706 -6.576 18.136 1.00 73.69 967 ASN A N 1
ATOM 8084 C CA . ASN A 1 967 ? 2.647 -5.844 18.851 1.00 73.69 967 ASN A CA 1
ATOM 8085 C C . ASN A 1 967 ? 3.080 -4.481 19.425 1.00 73.69 967 ASN A C 1
ATOM 8087 O O . ASN A 1 967 ? 2.481 -3.988 20.381 1.00 73.69 967 ASN A O 1
ATOM 8091 N N . LYS A 1 968 ? 4.120 -3.858 18.858 1.00 85.62 968 LYS A N 1
ATOM 8092 C CA . LYS A 1 968 ? 4.569 -2.512 19.224 1.00 85.62 968 LYS A CA 1
ATOM 8093 C C . LYS A 1 968 ? 4.603 -1.600 18.008 1.00 85.62 968 LYS A C 1
ATOM 8095 O O . LYS A 1 968 ? 4.981 -2.013 16.914 1.00 85.62 968 LYS A O 1
ATOM 8100 N N . VAL A 1 969 ? 4.226 -0.346 18.233 1.00 93.56 969 VAL A N 1
ATOM 8101 C CA . VAL A 1 969 ? 4.307 0.729 17.242 1.00 93.56 969 VAL A CA 1
ATOM 8102 C C . VAL A 1 969 ? 5.646 1.456 17.418 1.00 93.56 969 VAL A C 1
ATOM 8104 O O . VAL A 1 969 ? 5.957 1.851 18.549 1.00 93.56 969 VAL A O 1
ATOM 8107 N N . PRO A 1 970 ? 6.440 1.661 16.348 1.00 94.50 970 PRO A N 1
ATOM 8108 C CA . PRO A 1 970 ? 7.694 2.406 16.413 1.00 94.50 970 PRO A CA 1
ATOM 8109 C C . PRO A 1 970 ? 7.510 3.792 17.036 1.00 94.50 970 PRO A C 1
ATOM 8111 O O . PRO A 1 970 ? 6.550 4.500 16.725 1.00 94.50 970 PRO A O 1
ATOM 8114 N N . LEU A 1 971 ? 8.454 4.211 17.887 1.00 94.06 971 LEU A N 1
ATOM 8115 C CA . LEU A 1 971 ? 8.343 5.466 18.645 1.00 94.06 971 LEU A CA 1
ATOM 8116 C C . LEU A 1 971 ? 8.091 6.679 17.742 1.00 94.06 971 LEU A C 1
ATOM 8118 O O . LEU A 1 971 ? 7.247 7.513 18.060 1.00 94.06 971 LEU A O 1
ATOM 8122 N N . PHE A 1 972 ? 8.773 6.777 16.599 1.00 94.62 972 PHE A N 1
ATOM 8123 C CA . PHE A 1 972 ? 8.582 7.915 15.698 1.00 94.62 972 PHE A CA 1
ATOM 8124 C C . PHE A 1 972 ? 7.172 7.961 15.086 1.00 94.62 972 PHE A C 1
ATOM 8126 O O . PHE A 1 972 ? 6.631 9.050 14.910 1.00 94.62 972 PHE A O 1
ATOM 8133 N N . ILE A 1 973 ? 6.536 6.808 14.833 1.00 95.88 973 ILE A N 1
ATOM 8134 C CA . ILE A 1 973 ? 5.141 6.751 14.371 1.00 95.88 973 ILE A CA 1
ATOM 8135 C C . ILE A 1 973 ? 4.199 7.229 15.474 1.00 95.88 973 ILE A C 1
ATOM 8137 O O . ILE A 1 973 ? 3.279 7.999 15.201 1.00 95.88 973 ILE A O 1
ATOM 8141 N N . GLN A 1 974 ? 4.464 6.869 16.733 1.00 95.19 974 GLN A N 1
ATOM 8142 C CA . GLN A 1 974 ? 3.699 7.406 17.859 1.00 95.19 974 GLN A CA 1
ATOM 8143 C C . GLN A 1 974 ? 3.809 8.944 17.934 1.00 95.19 974 GLN A C 1
ATOM 8145 O O . GLN A 1 974 ? 2.801 9.629 18.121 1.00 95.19 974 GLN A O 1
ATOM 8150 N N . TYR A 1 975 ? 5.008 9.511 17.723 1.00 94.19 975 TYR A N 1
ATOM 8151 C CA . TYR A 1 975 ? 5.204 10.967 17.646 1.00 94.19 975 TYR A CA 1
ATOM 8152 C C . TYR A 1 975 ? 4.477 11.609 16.458 1.00 94.19 975 TYR A C 1
ATOM 8154 O O . TYR A 1 975 ? 3.912 12.690 16.633 1.00 94.19 975 TYR A O 1
ATOM 8162 N N . VAL A 1 976 ? 4.460 10.964 15.284 1.00 94.19 976 VAL A N 1
ATOM 8163 C CA . VAL A 1 976 ? 3.701 11.413 14.099 1.00 94.19 976 VAL A CA 1
ATOM 8164 C C . VAL A 1 976 ? 2.208 11.479 14.413 1.00 94.19 976 VAL A C 1
ATOM 8166 O O . VAL A 1 976 ? 1.586 12.518 14.193 1.00 94.19 976 VAL A O 1
ATOM 8169 N N . ILE A 1 977 ? 1.648 10.407 14.983 1.00 94.00 977 ILE A N 1
ATOM 8170 C CA . ILE A 1 977 ? 0.223 10.321 15.320 1.00 94.00 977 ILE A CA 1
ATOM 8171 C C . ILE A 1 977 ? -0.146 11.398 16.336 1.00 94.00 977 ILE A C 1
ATOM 8173 O O . ILE A 1 977 ? -1.073 12.162 16.095 1.00 94.00 977 ILE A O 1
ATOM 8177 N N . ILE A 1 978 ? 0.594 11.522 17.442 1.00 91.50 978 ILE A N 1
ATOM 8178 C CA . ILE A 1 978 ? 0.299 12.532 18.470 1.00 91.50 978 ILE A CA 1
ATOM 8179 C C . ILE A 1 978 ? 0.483 13.958 17.949 1.00 91.50 978 ILE A C 1
ATOM 8181 O O . ILE A 1 978 ? -0.298 14.841 18.311 1.00 91.50 978 ILE A O 1
ATOM 8185 N N . TYR A 1 979 ? 1.490 14.197 17.103 1.00 90.00 979 TYR A N 1
ATOM 8186 C CA . TYR A 1 979 ? 1.670 15.496 16.463 1.00 90.00 979 TYR A CA 1
ATOM 8187 C C . TYR A 1 979 ? 0.456 15.874 15.614 1.00 90.00 979 TYR A C 1
ATOM 8189 O O . TYR A 1 979 ? 0.006 17.011 15.695 1.00 90.00 979 TYR A O 1
ATOM 8197 N N . ASP A 1 980 ? -0.080 14.956 14.817 1.00 89.19 980 ASP A N 1
ATOM 8198 C CA . ASP A 1 980 ? -1.192 15.275 13.925 1.00 89.19 980 ASP A CA 1
ATOM 8199 C C . ASP A 1 980 ? -2.551 15.299 14.653 1.00 89.19 980 ASP A C 1
ATOM 8201 O O . ASP A 1 980 ? -3.357 16.214 14.469 1.00 89.19 980 ASP A O 1
ATOM 8205 N N . LEU A 1 981 ? -2.764 14.370 15.590 1.00 87.31 981 LEU A N 1
ATOM 8206 C CA . LEU A 1 981 ? -3.991 14.249 16.383 1.00 87.31 981 LEU A CA 1
ATOM 8207 C C . LEU A 1 981 ? -4.324 15.533 17.162 1.00 87.31 981 LEU A C 1
ATOM 8209 O O . LEU A 1 981 ? -5.497 15.839 17.385 1.00 87.31 981 LEU A O 1
ATOM 8213 N N . GLN A 1 982 ? -3.315 16.336 17.521 1.00 83.06 982 GLN A N 1
ATOM 8214 C CA . GLN A 1 982 ? -3.511 17.610 18.220 1.00 83.06 982 GLN A CA 1
ATOM 8215 C C . GLN A 1 982 ? -4.420 18.589 17.454 1.00 83.06 982 GLN A C 1
ATOM 8217 O O . GLN A 1 982 ? -5.102 19.417 18.066 1.00 83.06 982 GLN A O 1
ATOM 8222 N N . TRP A 1 983 ? -4.436 18.528 16.116 1.00 80.31 983 TRP A N 1
ATOM 8223 C CA . TRP A 1 983 ? -5.275 19.399 15.288 1.00 80.31 983 TRP A CA 1
ATOM 8224 C C . TRP A 1 983 ? -6.749 19.057 15.437 1.00 80.31 983 TRP A C 1
ATOM 8226 O O . TRP A 1 983 ? -7.595 19.948 15.394 1.00 80.31 983 TRP A O 1
ATOM 8236 N N . MET A 1 984 ? -7.045 17.781 15.667 1.00 82.44 984 MET A N 1
ATOM 8237 C CA . MET A 1 984 ? -8.380 17.290 15.961 1.00 82.44 984 MET A CA 1
ATOM 8238 C C . MET A 1 984 ? -8.764 17.635 17.400 1.00 82.44 984 MET A C 1
ATOM 8240 O O . MET A 1 984 ? -9.799 18.257 17.627 1.00 82.44 984 MET A O 1
ATOM 8244 N N . THR A 1 985 ? -7.889 17.341 18.367 1.00 74.81 985 THR A N 1
ATOM 8245 C CA . THR A 1 985 ? -8.164 17.519 19.804 1.00 74.81 985 THR A CA 1
ATOM 8246 C C . THR A 1 985 ? -8.037 18.955 20.308 1.00 74.81 985 THR A C 1
ATOM 8248 O O . THR A 1 985 ? -8.283 19.221 21.475 1.00 74.81 985 THR A O 1
ATOM 8251 N N . SER A 1 986 ? -7.665 19.917 19.468 1.00 71.25 986 SER A N 1
ATOM 8252 C CA . SER A 1 986 ? -7.659 21.341 19.839 1.00 71.25 986 SER A CA 1
ATOM 8253 C C . SER A 1 986 ? -8.969 22.063 19.506 1.00 71.25 986 SER A C 1
ATOM 8255 O O . SER A 1 986 ? -9.133 23.231 19.875 1.00 71.25 986 SER A O 1
ATOM 8257 N N . LYS A 1 987 ? -9.910 21.401 18.820 1.00 73.81 987 LYS A N 1
ATOM 8258 C CA . LYS A 1 987 ? -11.145 22.028 18.333 1.00 73.81 987 LYS A CA 1
ATOM 8259 C C . LYS A 1 987 ? -12.204 22.152 19.424 1.00 73.81 987 LYS A C 1
ATOM 8261 O O . LYS A 1 987 ? -12.380 21.286 20.271 1.00 73.81 987 LYS A O 1
ATOM 8266 N N . THR A 1 988 ? -12.941 23.254 19.381 1.00 63.66 988 THR A N 1
ATOM 8267 C CA . THR A 1 988 ? -14.049 23.534 20.303 1.00 63.66 988 THR A CA 1
ATOM 8268 C C . THR A 1 988 ? -15.393 23.035 19.782 1.00 63.66 988 THR A C 1
ATOM 8270 O O . THR A 1 988 ? -16.349 23.016 20.542 1.00 63.66 988 THR A O 1
ATOM 8273 N N . PHE A 1 989 ? -15.481 22.625 18.518 1.00 71.88 989 PHE A N 1
ATOM 8274 C CA . PHE A 1 989 ? -16.684 22.079 17.897 1.00 71.88 989 PHE A CA 1
ATOM 8275 C C . PHE A 1 989 ? -16.307 20.892 17.006 1.00 71.88 989 PHE A C 1
ATOM 8277 O O . PHE A 1 989 ? -15.236 20.896 16.395 1.00 71.88 989 PHE A O 1
ATOM 8284 N N . ILE A 1 990 ? -17.180 19.885 16.959 1.00 75.94 990 ILE A N 1
ATOM 8285 C CA . ILE A 1 990 ? -17.050 18.705 16.104 1.00 75.94 990 ILE A CA 1
ATOM 8286 C C . ILE A 1 990 ? -18.405 18.495 15.402 1.00 75.94 990 ILE A C 1
ATOM 8288 O O . ILE A 1 990 ? -19.407 18.331 16.101 1.00 75.94 990 ILE A O 1
ATOM 8292 N N . PRO A 1 991 ? -18.465 18.457 14.059 1.00 83.00 991 PRO A N 1
ATOM 8293 C CA . PRO A 1 991 ? -19.697 18.294 13.286 1.00 83.00 991 PRO A CA 1
ATOM 8294 C C . PRO A 1 991 ? -20.151 16.820 13.224 1.00 83.00 991 PRO A C 1
ATOM 8296 O O . PRO A 1 991 ? -20.350 16.273 12.141 1.00 83.00 991 PRO A O 1
ATOM 8299 N N . LEU A 1 992 ? -20.275 16.157 14.378 1.00 82.62 992 LEU A N 1
ATOM 8300 C CA . LEU A 1 992 ? -20.720 14.762 14.501 1.00 82.62 992 LEU A CA 1
ATOM 8301 C C . LEU A 1 992 ? -22.010 14.675 15.328 1.00 82.62 992 LEU A C 1
ATOM 8303 O O . LEU A 1 992 ? -22.170 15.383 16.326 1.00 82.62 992 LEU A O 1
ATOM 8307 N N . ASN A 1 993 ? -22.922 13.785 14.931 1.00 81.94 993 ASN A N 1
ATOM 8308 C CA . ASN A 1 993 ? -24.114 13.469 15.725 1.00 81.94 993 ASN A CA 1
ATOM 8309 C C . ASN A 1 993 ? -23.776 12.577 16.941 1.00 81.94 993 ASN A C 1
ATOM 8311 O O . ASN A 1 993 ? -22.643 12.130 17.097 1.00 81.94 993 ASN A O 1
ATOM 8315 N N . ASP A 1 994 ? -24.742 12.288 17.818 1.00 72.56 994 ASP A N 1
ATOM 8316 C CA . ASP A 1 994 ? -24.474 11.539 19.059 1.00 72.56 994 ASP A CA 1
ATOM 8317 C C . ASP A 1 994 ? -23.975 10.101 18.840 1.00 72.56 994 ASP A C 1
ATOM 8319 O O . ASP A 1 994 ? -23.212 9.584 19.657 1.00 72.56 994 ASP A O 1
ATOM 8323 N N . TYR A 1 995 ? -24.380 9.444 17.749 1.00 72.56 995 TYR A N 1
ATOM 8324 C CA . TYR A 1 995 ? -23.883 8.113 17.393 1.00 72.56 995 TYR A CA 1
ATOM 8325 C C . TYR A 1 995 ? -22.445 8.191 16.865 1.00 72.56 995 TYR A C 1
ATOM 8327 O O . TYR A 1 995 ? -21.557 7.496 17.356 1.00 72.56 995 TYR A O 1
ATOM 8335 N N . GLU A 1 996 ? -22.206 9.100 15.923 1.00 80.44 996 GLU A N 1
ATOM 8336 C CA . GLU A 1 996 ? -20.891 9.361 15.336 1.00 80.44 996 GLU A CA 1
ATOM 8337 C C . GLU A 1 996 ? -19.876 9.838 16.397 1.00 80.44 996 GLU A C 1
ATOM 8339 O O . GLU A 1 996 ? -18.708 9.459 16.364 1.00 80.44 996 GLU A O 1
ATOM 8344 N N . LEU A 1 997 ? -20.308 10.621 17.390 1.00 78.81 997 LEU A N 1
ATOM 8345 C CA . LEU A 1 997 ? -19.471 11.042 18.516 1.00 78.81 997 LEU A CA 1
ATOM 8346 C C . LEU A 1 997 ? -19.056 9.866 19.398 1.00 78.81 997 LEU A C 1
ATOM 8348 O O . LEU A 1 997 ? -17.913 9.817 19.849 1.00 78.81 997 LEU A O 1
ATOM 8352 N N . LYS A 1 998 ? -19.956 8.907 19.651 1.00 74.56 998 LYS A N 1
ATOM 8353 C CA . LYS A 1 998 ? -19.584 7.684 20.375 1.00 74.56 998 LYS A CA 1
ATOM 8354 C C . LYS A 1 998 ? -18.495 6.949 19.607 1.00 74.56 998 LYS A C 1
ATOM 8356 O O . LYS A 1 998 ? -17.453 6.662 20.191 1.00 74.56 998 LYS A O 1
ATOM 8361 N N . GLU A 1 999 ? -18.721 6.721 18.312 1.00 79.75 999 GLU A N 1
ATOM 8362 C CA . GLU A 1 999 ? -17.776 6.080 17.389 1.00 79.75 999 GLU A CA 1
ATOM 8363 C C . GLU A 1 999 ? -16.397 6.761 17.407 1.00 79.75 999 GLU A C 1
ATOM 8365 O O . GLU A 1 999 ? -15.376 6.100 17.612 1.00 79.75 999 GLU A O 1
ATOM 8370 N N . PHE A 1 1000 ? -16.373 8.089 17.301 1.00 84.81 1000 PHE A N 1
ATOM 8371 C CA . PHE A 1 1000 ? -15.170 8.907 17.423 1.00 84.81 1000 PHE A CA 1
ATOM 8372 C C . PHE A 1 1000 ? -14.376 8.601 18.700 1.00 84.81 1000 PHE A C 1
ATOM 8374 O O . PHE A 1 1000 ? -13.175 8.327 18.639 1.00 84.81 1000 PHE A O 1
ATOM 8381 N N . TRP A 1 1001 ? -15.039 8.600 19.862 1.00 80.44 1001 TRP A N 1
ATOM 8382 C CA . TRP A 1 1001 ? -14.375 8.365 21.146 1.00 80.44 1001 TRP A CA 1
ATOM 8383 C C . TRP A 1 1001 ? -13.758 6.976 21.252 1.00 80.44 1001 TRP A C 1
ATOM 8385 O O . TRP A 1 1001 ? -12.699 6.815 21.856 1.00 80.44 1001 TRP A O 1
ATOM 8395 N N . ILE A 1 1002 ? -14.408 5.974 20.671 1.00 79.31 1002 ILE A N 1
ATOM 8396 C CA . ILE A 1 1002 ? -13.922 4.597 20.690 1.00 79.31 1002 ILE A CA 1
ATOM 8397 C C . ILE A 1 1002 ? -12.630 4.476 19.888 1.00 79.31 1002 ILE A C 1
ATOM 8399 O O . ILE A 1 1002 ? -11.645 3.942 20.400 1.00 79.31 1002 ILE A O 1
ATOM 8403 N N . TYR A 1 1003 ? -12.606 5.005 18.663 1.00 86.19 1003 TYR A N 1
ATOM 8404 C CA . TYR A 1 1003 ? -11.394 4.971 17.850 1.00 86.19 1003 TYR A CA 1
ATOM 8405 C C . TYR A 1 1003 ? -10.278 5.801 18.456 1.00 86.19 1003 TYR A C 1
ATOM 8407 O O . TYR A 1 1003 ? -9.134 5.357 18.462 1.00 86.19 1003 TYR A O 1
ATOM 8415 N N . LEU A 1 1004 ? -10.603 6.962 19.026 1.00 87.38 1004 LEU A N 1
ATOM 8416 C CA . LEU A 1 1004 ? -9.619 7.786 19.711 1.00 87.38 1004 LEU A CA 1
ATOM 8417 C C . LEU A 1 1004 ? -8.969 7.030 20.880 1.00 87.38 1004 LEU A C 1
ATOM 8419 O O . LEU A 1 1004 ? -7.745 7.008 20.981 1.00 87.38 1004 LEU A O 1
ATOM 8423 N N . LYS A 1 1005 ? -9.763 6.359 21.726 1.00 85.31 1005 LYS A N 1
ATOM 8424 C CA . LYS A 1 1005 ? -9.241 5.530 22.826 1.00 85.31 1005 LYS A CA 1
ATOM 8425 C C . LYS A 1 1005 ? -8.394 4.365 22.321 1.00 85.31 1005 LYS A C 1
ATOM 8427 O O . LYS A 1 1005 ? -7.320 4.117 22.862 1.00 85.31 1005 LYS A O 1
ATOM 8432 N N . TYR A 1 1006 ? -8.843 3.697 21.258 1.00 86.75 1006 TYR A N 1
ATOM 8433 C CA . TYR A 1 1006 ? -8.087 2.620 20.625 1.00 86.75 1006 TYR A CA 1
ATOM 8434 C C . TYR A 1 1006 ? -6.720 3.112 20.134 1.00 86.75 1006 TYR A C 1
ATOM 8436 O O . TYR A 1 1006 ? -5.705 2.543 20.516 1.00 86.75 1006 TYR A O 1
ATOM 8444 N N . ILE A 1 1007 ? -6.672 4.216 19.383 1.00 91.56 1007 ILE A N 1
ATOM 8445 C CA . ILE A 1 1007 ? -5.421 4.829 18.907 1.00 91.56 1007 ILE A CA 1
ATOM 8446 C C . ILE A 1 1007 ? -4.497 5.157 20.082 1.00 91.56 1007 ILE A C 1
ATOM 8448 O O . ILE A 1 1007 ? -3.323 4.795 20.060 1.00 91.56 1007 ILE A O 1
ATOM 8452 N N . LEU A 1 1008 ? -5.027 5.796 21.130 1.00 90.12 1008 LEU A N 1
ATOM 8453 C CA . LEU A 1 1008 ? -4.245 6.196 22.300 1.00 90.12 1008 LEU A CA 1
ATOM 8454 C C . LEU A 1 1008 ? -3.660 5.010 23.080 1.00 90.12 1008 LEU A C 1
ATOM 8456 O O . LEU A 1 1008 ? -2.612 5.175 23.704 1.00 90.12 1008 LEU A O 1
ATOM 8460 N N . SER A 1 1009 ? -4.272 3.822 23.017 1.00 89.12 1009 SER A N 1
ATOM 8461 C CA . SER A 1 1009 ? -3.738 2.615 23.666 1.00 89.12 1009 SER A CA 1
ATOM 8462 C C . SER A 1 1009 ? -2.394 2.143 23.088 1.00 89.12 1009 SER A C 1
ATOM 8464 O O . SER A 1 1009 ? -1.642 1.470 23.790 1.00 89.12 1009 SER A O 1
ATOM 8466 N N . PHE A 1 1010 ? -2.049 2.555 21.861 1.00 90.94 1010 PHE A N 1
ATOM 8467 C CA . PHE A 1 1010 ? -0.764 2.249 21.211 1.00 90.94 1010 PHE A CA 1
ATOM 8468 C C . PHE A 1 1010 ? 0.295 3.340 21.384 1.00 90.94 1010 PHE A C 1
ATOM 8470 O O . PHE A 1 1010 ? 1.393 3.223 20.841 1.00 90.94 1010 PHE A O 1
ATOM 8477 N N . ILE A 1 1011 ? -0.033 4.415 22.101 1.00 91.06 1011 ILE A N 1
ATOM 8478 C CA . ILE A 1 1011 ? 0.872 5.535 22.335 1.00 91.06 1011 ILE A CA 1
ATOM 8479 C C . ILE A 1 1011 ? 1.407 5.461 23.763 1.00 91.06 1011 ILE A C 1
ATOM 8481 O O . ILE A 1 1011 ? 0.644 5.323 24.719 1.00 91.06 1011 ILE A O 1
ATOM 8485 N N . ASP A 1 1012 ? 2.712 5.610 23.935 1.00 89.75 1012 ASP A N 1
ATOM 8486 C CA . ASP A 1 1012 ? 3.359 5.637 25.242 1.00 89.75 1012 ASP A CA 1
ATOM 8487 C C . ASP A 1 1012 ? 3.092 6.958 25.993 1.00 89.75 1012 ASP A C 1
ATOM 8489 O O . ASP A 1 1012 ? 3.003 8.039 25.401 1.00 89.75 1012 ASP A O 1
ATOM 8493 N N . GLU A 1 1013 ? 2.996 6.895 27.330 1.00 87.31 1013 GLU A N 1
ATOM 8494 C CA . GLU A 1 1013 ? 2.753 8.085 28.176 1.00 87.31 1013 GLU A CA 1
ATOM 8495 C C . GLU A 1 1013 ? 3.836 9.146 27.980 1.00 87.31 1013 GLU A C 1
ATOM 8497 O O . GLU A 1 1013 ? 3.535 10.339 27.879 1.00 87.31 1013 GLU A O 1
ATOM 8502 N N . ASP A 1 1014 ? 5.088 8.700 27.869 1.00 87.31 1014 ASP A N 1
ATOM 8503 C CA . ASP A 1 1014 ? 6.244 9.569 27.670 1.00 87.31 1014 ASP A CA 1
ATOM 8504 C C . ASP A 1 1014 ? 6.194 10.280 26.318 1.00 87.31 1014 ASP A C 1
ATOM 8506 O O . ASP A 1 1014 ? 6.602 11.438 26.229 1.00 87.31 1014 ASP A O 1
ATOM 8510 N N . VAL A 1 1015 ? 5.638 9.649 25.276 1.00 90.88 1015 VAL A N 1
ATOM 8511 C CA . VAL A 1 1015 ? 5.447 10.301 23.973 1.00 90.88 1015 VAL A CA 1
ATOM 8512 C C . VAL A 1 1015 ? 4.446 11.444 24.114 1.00 90.88 1015 VAL A C 1
ATOM 8514 O O . VAL A 1 1015 ? 4.746 12.560 23.697 1.00 90.88 1015 VAL A O 1
ATOM 8517 N N . ILE A 1 1016 ? 3.299 11.227 24.769 1.00 88.88 1016 ILE A N 1
ATOM 8518 C CA . ILE A 1 1016 ? 2.287 12.279 24.987 1.00 88.88 1016 ILE A CA 1
ATOM 8519 C C . ILE A 1 1016 ? 2.863 13.426 25.838 1.00 88.88 1016 ILE A C 1
ATOM 8521 O O . ILE A 1 1016 ? 2.689 14.605 25.508 1.00 88.88 1016 ILE A O 1
ATOM 8525 N N . MET A 1 1017 ? 3.585 13.099 26.913 1.00 83.81 1017 MET A N 1
ATOM 8526 C CA . MET A 1 1017 ? 4.133 14.089 27.845 1.00 83.81 1017 MET A CA 1
ATOM 8527 C C . MET A 1 1017 ? 5.289 14.897 27.258 1.00 83.81 1017 MET A C 1
ATOM 8529 O O . MET A 1 1017 ? 5.292 16.133 27.353 1.00 83.81 1017 MET A O 1
ATOM 8533 N N . ASN A 1 1018 ? 6.243 14.227 26.613 1.00 82.88 1018 ASN A N 1
ATOM 8534 C CA . ASN A 1 1018 ? 7.464 14.846 26.097 1.00 82.88 1018 ASN A CA 1
ATOM 8535 C C . ASN A 1 1018 ? 7.281 15.468 24.707 1.00 82.88 1018 ASN A C 1
ATOM 8537 O O . ASN A 1 1018 ? 8.185 16.145 24.217 1.00 82.88 1018 ASN A O 1
ATOM 8541 N N . ASN A 1 1019 ? 6.119 15.303 24.063 1.00 82.56 1019 ASN A N 1
ATOM 8542 C CA . ASN A 1 1019 ? 5.846 15.961 22.790 1.00 82.56 1019 ASN A CA 1
ATOM 8543 C C . ASN A 1 1019 ? 5.711 17.480 22.982 1.00 82.56 1019 ASN A C 1
ATOM 8545 O O . ASN A 1 1019 ? 4.679 17.993 23.417 1.00 82.56 1019 ASN A O 1
ATOM 8549 N N . PHE A 1 1020 ? 6.768 18.226 22.678 1.00 78.50 1020 PHE A N 1
ATOM 8550 C CA . PHE A 1 1020 ? 6.798 19.685 22.811 1.00 78.50 1020 PHE A CA 1
ATOM 8551 C C . PHE A 1 1020 ? 5.929 20.410 21.771 1.00 78.50 1020 PHE A C 1
ATOM 8553 O O . PHE A 1 1020 ? 5.652 21.597 21.945 1.00 78.50 1020 PHE A O 1
ATOM 8560 N N . ASN A 1 1021 ? 5.455 19.718 20.724 1.00 73.12 1021 ASN A N 1
ATOM 8561 C CA . ASN A 1 1021 ? 4.539 20.313 19.751 1.00 73.12 1021 ASN A CA 1
ATOM 8562 C C . ASN A 1 1021 ? 3.154 20.562 20.363 1.00 73.12 1021 ASN A C 1
ATOM 8564 O O . ASN A 1 1021 ? 2.526 21.572 20.048 1.00 73.12 1021 ASN A O 1
ATOM 8568 N N . ILE A 1 1022 ? 2.723 19.723 21.314 1.00 75.69 1022 ILE A N 1
ATOM 8569 C CA . ILE A 1 1022 ? 1.520 19.979 22.110 1.00 75.69 1022 ILE A CA 1
ATOM 8570 C C . ILE A 1 1022 ? 1.873 20.978 23.219 1.00 75.69 1022 ILE A C 1
ATOM 8572 O O . ILE A 1 1022 ? 2.343 20.615 24.298 1.00 75.69 1022 ILE A O 1
ATOM 8576 N N . LYS A 1 1023 ? 1.644 22.270 22.963 1.00 70.56 1023 LYS A N 1
ATOM 8577 C CA . LYS A 1 1023 ? 1.951 23.338 23.936 1.00 70.56 1023 LYS A CA 1
ATOM 8578 C C . LYS A 1 1023 ? 1.026 23.326 25.156 1.00 70.56 1023 LYS A C 1
ATOM 8580 O O . LYS A 1 1023 ? 1.445 23.688 26.253 1.00 70.56 1023 LYS A O 1
ATOM 8585 N N . SER A 1 1024 ? -0.234 22.925 24.978 1.00 74.00 1024 SER A N 1
ATOM 8586 C CA . SER A 1 1024 ? -1.217 22.901 26.063 1.00 74.00 1024 SER A CA 1
ATOM 8587 C C . SER A 1 1024 ? -0.946 21.727 27.002 1.00 74.00 1024 SER A C 1
ATOM 8589 O O . SER A 1 1024 ? -1.183 20.568 26.657 1.00 74.00 1024 SER A O 1
ATOM 8591 N N . LYS A 1 1025 ? -0.489 22.035 28.223 1.00 73.94 1025 LYS A N 1
ATOM 8592 C CA . LYS A 1 1025 ? -0.358 21.046 29.303 1.00 73.94 1025 LYS A CA 1
ATOM 8593 C C . LYS A 1 1025 ? -1.694 20.341 29.574 1.00 73.94 1025 LYS A C 1
ATOM 8595 O O . LYS A 1 1025 ? -1.715 19.133 29.776 1.00 73.94 1025 LYS A O 1
ATOM 8600 N N . ILE A 1 1026 ? -2.797 21.087 29.497 1.00 69.94 1026 ILE A N 1
ATOM 8601 C CA . ILE A 1 1026 ? -4.159 20.572 29.675 1.00 69.94 1026 ILE A CA 1
ATOM 8602 C C . ILE A 1 1026 ? -4.484 19.516 28.610 1.00 69.94 1026 ILE A C 1
ATOM 8604 O O . ILE A 1 1026 ? -5.037 18.476 28.944 1.00 69.94 1026 ILE A O 1
ATOM 8608 N N . ASN A 1 1027 ? -4.069 19.717 27.356 1.00 74.81 1027 ASN A N 1
ATOM 8609 C CA . ASN A 1 1027 ? -4.375 18.770 26.275 1.00 74.81 1027 ASN A CA 1
ATOM 8610 C C . ASN A 1 1027 ? -3.590 17.475 26.442 1.00 74.81 1027 ASN A C 1
ATOM 8612 O O . ASN A 1 1027 ? -4.135 16.402 26.217 1.00 74.81 1027 ASN A O 1
ATOM 8616 N N . LYS A 1 1028 ? -2.336 17.558 26.899 1.00 80.75 1028 LYS A N 1
ATOM 8617 C CA . LYS A 1 1028 ? -1.552 16.368 27.262 1.00 80.75 1028 LYS A CA 1
ATOM 8618 C C . LYS A 1 1028 ? -2.225 15.579 28.381 1.00 80.75 1028 LYS A C 1
ATOM 8620 O O . LYS A 1 1028 ? -2.388 14.371 28.262 1.00 80.75 1028 LYS A O 1
ATOM 8625 N N . MET A 1 1029 ? -2.654 16.273 29.438 1.00 77.31 1029 MET A N 1
ATOM 8626 C CA . MET A 1 1029 ? -3.365 15.665 30.571 1.00 77.31 1029 MET A CA 1
ATOM 8627 C C . MET A 1 1029 ? -4.684 15.023 30.118 1.00 77.31 1029 MET A C 1
ATOM 8629 O O . MET A 1 1029 ? -4.996 13.918 30.545 1.00 77.31 1029 MET A O 1
ATOM 8633 N N . PHE A 1 1030 ? -5.410 15.663 29.200 1.00 76.94 1030 PHE A N 1
ATOM 8634 C CA . PHE A 1 1030 ? -6.638 15.130 28.615 1.00 76.94 1030 PHE A CA 1
ATOM 8635 C C . PHE A 1 1030 ? -6.404 13.879 27.752 1.00 76.94 1030 PHE A C 1
ATOM 8637 O O . PHE A 1 1030 ? -7.110 12.888 27.914 1.00 76.94 1030 PHE A O 1
ATOM 8644 N N . LEU A 1 1031 ? -5.388 13.875 26.882 1.00 82.56 1031 LEU A N 1
ATOM 8645 C CA . LEU A 1 1031 ? -5.029 12.689 26.093 1.00 82.56 1031 LEU A CA 1
ATOM 8646 C C . LEU A 1 1031 ? -4.625 11.514 26.994 1.00 82.56 1031 LEU A C 1
ATOM 8648 O O . LEU A 1 1031 ? -5.024 10.381 26.741 1.00 82.56 1031 LEU A O 1
ATOM 8652 N N . LEU A 1 1032 ? -3.888 11.780 28.077 1.00 81.38 1032 LEU A N 1
ATOM 8653 C CA . LEU A 1 1032 ? -3.551 10.761 29.074 1.00 81.38 1032 LEU A CA 1
ATOM 8654 C C . LEU A 1 1032 ? -4.777 10.256 29.842 1.00 81.38 1032 LEU A C 1
ATOM 8656 O O . LEU A 1 1032 ? -4.883 9.055 30.074 1.00 81.38 1032 LEU A O 1
ATOM 8660 N N . TYR A 1 1033 ? -5.701 11.151 30.206 1.00 78.38 1033 TYR A N 1
ATOM 8661 C CA . TYR A 1 1033 ? -6.979 10.792 30.825 1.00 78.38 1033 TYR A CA 1
ATOM 8662 C C . TYR A 1 1033 ? -7.786 9.853 29.918 1.00 78.38 1033 TYR A C 1
ATOM 8664 O O . TYR A 1 1033 ? -8.292 8.838 30.380 1.00 78.38 1033 TYR A O 1
ATOM 8672 N N . LEU A 1 1034 ? -7.873 10.149 28.615 1.00 78.31 1034 LEU A N 1
ATOM 8673 C CA . LEU A 1 1034 ? -8.588 9.300 27.657 1.00 78.31 1034 LEU A CA 1
ATOM 8674 C C . LEU A 1 1034 ? -7.910 7.948 27.423 1.00 78.31 1034 LEU A C 1
ATOM 8676 O O . LEU A 1 1034 ? -8.599 6.971 27.141 1.00 78.31 1034 LEU A O 1
ATOM 8680 N N . ARG A 1 1035 ? -6.577 7.914 27.498 1.00 82.44 1035 ARG A N 1
ATOM 8681 C CA . ARG A 1 1035 ? -5.765 6.712 27.296 1.00 82.44 1035 ARG A CA 1
ATOM 8682 C C . ARG A 1 1035 ? -5.888 5.707 28.441 1.00 82.44 1035 ARG A C 1
ATOM 8684 O O . ARG A 1 1035 ? -5.792 4.511 28.194 1.00 82.44 1035 ARG A O 1
ATOM 8691 N N . ASN A 1 1036 ? -5.956 6.180 29.685 1.00 72.06 1036 ASN A N 1
ATOM 8692 C CA . ASN A 1 1036 ? -5.718 5.338 30.852 1.00 72.06 1036 ASN A CA 1
ATOM 8693 C C . ASN A 1 1036 ? -7.026 4.853 31.492 1.00 72.06 1036 ASN A C 1
ATOM 8695 O O . ASN A 1 1036 ? -7.779 5.640 32.059 1.00 72.06 1036 ASN A O 1
ATOM 8699 N N . ASP A 1 1037 ? -7.249 3.540 31.466 1.00 58.47 1037 ASP A N 1
ATOM 8700 C CA . ASP A 1 1037 ? -8.418 2.913 32.094 1.00 58.47 1037 ASP A CA 1
ATOM 8701 C C . ASP A 1 1037 ? -8.301 2.825 33.630 1.00 58.47 1037 ASP A C 1
ATOM 8703 O O . ASP A 1 1037 ? -9.303 2.624 34.316 1.00 58.47 1037 ASP A O 1
ATOM 8707 N N . SER A 1 1038 ? -7.097 3.001 34.196 1.00 61.59 1038 SER A N 1
ATOM 8708 C CA . SER A 1 1038 ? -6.854 2.965 35.645 1.00 61.59 1038 SER A CA 1
ATOM 8709 C C . SER A 1 1038 ? -6.333 4.310 36.151 1.00 61.59 1038 SER A C 1
ATOM 8711 O O . SER A 1 1038 ? -5.131 4.591 36.128 1.00 61.59 1038 SER A O 1
ATOM 8713 N N . MET A 1 1039 ? -7.256 5.150 36.606 1.00 72.12 1039 MET A N 1
ATOM 8714 C CA . MET A 1 1039 ? -6.964 6.457 37.191 1.00 72.12 1039 MET A CA 1
ATOM 8715 C C . MET A 1 1039 ? -6.851 6.326 38.708 1.00 72.12 1039 MET A C 1
ATOM 8717 O O . MET A 1 1039 ? -7.735 5.764 39.353 1.00 72.12 1039 MET A O 1
ATOM 8721 N N . GLU A 1 1040 ? -5.781 6.861 39.293 1.00 75.81 1040 GLU A N 1
ATOM 8722 C CA . GLU A 1 1040 ? -5.572 6.809 40.740 1.00 75.81 1040 GLU A CA 1
ATOM 8723 C C . GLU A 1 1040 ? -5.824 8.173 41.383 1.00 75.81 1040 GLU A C 1
ATOM 8725 O O . GLU A 1 1040 ? -5.257 9.192 40.982 1.00 75.81 1040 GLU A O 1
ATOM 8730 N N . TYR A 1 1041 ? -6.636 8.189 42.437 1.00 79.44 1041 TYR A N 1
ATOM 8731 C CA . TYR A 1 1041 ? -6.831 9.371 43.270 1.00 79.44 1041 TYR A CA 1
ATOM 8732 C C . TYR A 1 1041 ? -5.882 9.312 44.468 1.00 79.44 1041 TYR A C 1
ATOM 8734 O O . TYR A 1 1041 ? -6.073 8.517 45.389 1.00 79.44 1041 TYR A O 1
ATOM 8742 N N . LYS A 1 1042 ? -4.863 10.177 44.494 1.00 79.75 1042 LYS A N 1
ATOM 8743 C CA . LYS A 1 1042 ? -3.979 10.324 45.656 1.00 79.75 1042 LYS A CA 1
ATOM 8744 C C . LYS A 1 1042 ? -4.508 11.419 46.578 1.00 79.75 1042 LYS A C 1
ATOM 8746 O O . LYS A 1 1042 ? -4.607 12.583 46.192 1.00 79.75 1042 LYS A O 1
ATOM 8751 N N . MET A 1 1043 ? -4.783 11.036 47.819 1.00 75.25 1043 MET A N 1
ATOM 8752 C CA . MET A 1 1043 ? -5.244 11.943 48.867 1.00 75.25 1043 MET A CA 1
ATOM 8753 C C . MET A 1 1043 ? -4.064 12.586 49.596 1.00 75.25 1043 MET A C 1
ATOM 8755 O O . MET A 1 1043 ? -3.122 11.902 49.998 1.00 75.25 1043 MET A O 1
ATOM 8759 N N . GLU A 1 1044 ? -4.141 13.896 49.811 1.00 78.06 1044 GLU A N 1
ATOM 8760 C CA . GLU A 1 1044 ? -3.228 14.663 50.662 1.00 78.06 1044 GLU A CA 1
ATOM 8761 C C . GLU A 1 1044 ? -4.037 15.419 51.734 1.00 78.06 1044 GLU A C 1
ATOM 8763 O O . GLU A 1 1044 ? -5.271 15.415 51.725 1.00 78.06 1044 GLU A O 1
ATOM 8768 N N . GLU A 1 1045 ? -3.368 16.036 52.713 1.00 70.12 1045 GLU A N 1
ATOM 8769 C CA . GLU A 1 1045 ? -4.025 16.582 53.912 1.00 70.12 1045 GLU A CA 1
ATOM 8770 C C . GLU A 1 1045 ? -5.168 17.564 53.579 1.00 70.12 1045 GLU A C 1
ATOM 8772 O O . GLU A 1 1045 ? -6.253 17.424 54.143 1.00 70.12 1045 GLU A O 1
ATOM 8777 N N . ASN A 1 1046 ? -4.970 18.437 52.579 1.00 73.38 1046 ASN A N 1
ATOM 8778 C CA . ASN A 1 1046 ? -5.930 19.442 52.088 1.00 73.38 1046 ASN A CA 1
ATOM 8779 C C . ASN A 1 1046 ? -6.009 19.494 50.546 1.00 73.38 1046 ASN A C 1
ATOM 8781 O O . ASN A 1 1046 ? -6.129 20.575 49.962 1.00 73.38 1046 ASN A O 1
ATOM 8785 N N . ASN A 1 1047 ? -5.832 18.356 49.870 1.00 82.06 1047 ASN A N 1
ATOM 8786 C CA . ASN A 1 1047 ? -5.840 18.292 48.409 1.00 82.06 1047 ASN A CA 1
ATOM 8787 C C . ASN A 1 1047 ? -6.151 16.877 47.897 1.00 82.06 1047 ASN A C 1
ATOM 8789 O O . ASN A 1 1047 ? -5.917 15.894 48.600 1.00 82.06 1047 ASN A O 1
ATOM 8793 N N . VAL A 1 1048 ? -6.619 16.788 46.654 1.00 81.69 1048 VAL A N 1
ATOM 8794 C CA . VAL A 1 1048 ? -6.772 15.534 45.915 1.00 81.69 1048 VAL A CA 1
ATOM 8795 C C . VAL A 1 1048 ? -6.019 15.670 44.594 1.00 81.69 1048 VAL A C 1
ATOM 8797 O O . VAL A 1 1048 ? -6.185 16.655 43.870 1.00 81.69 1048 VAL A O 1
ATOM 8800 N N . LEU A 1 1049 ? -5.178 14.684 44.289 1.00 84.94 1049 LEU A N 1
ATOM 8801 C CA . LEU A 1 1049 ? -4.450 14.588 43.028 1.00 84.94 1049 LEU A CA 1
ATOM 8802 C C . LEU A 1 1049 ? -5.020 13.441 42.197 1.00 84.94 1049 LEU A C 1
ATOM 8804 O O . LEU A 1 1049 ? -5.177 12.333 42.706 1.00 84.94 1049 LEU A O 1
ATOM 8808 N N . LEU A 1 1050 ? -5.265 13.696 40.918 1.00 82.19 1050 LEU A N 1
ATOM 8809 C CA . LEU A 1 1050 ? -5.576 12.674 39.926 1.00 82.19 1050 LEU A CA 1
ATOM 8810 C C . LEU A 1 1050 ? -4.271 12.248 39.251 1.00 82.19 1050 LEU A C 1
ATOM 8812 O O . LEU A 1 1050 ? -3.509 13.106 38.799 1.00 82.19 1050 LEU A O 1
ATOM 8816 N N . LYS A 1 1051 ? -3.984 10.948 39.199 1.00 80.81 1051 LYS A N 1
ATOM 8817 C CA . LYS A 1 1051 ? -2.731 10.404 38.666 1.00 80.81 1051 LYS A CA 1
ATOM 8818 C C . LYS A 1 1051 ? -2.958 9.338 37.594 1.00 80.81 1051 LYS A C 1
ATOM 8820 O O . LYS A 1 1051 ? -3.854 8.508 37.707 1.00 80.81 1051 LYS A O 1
ATOM 8825 N N . SER A 1 1052 ? -2.076 9.359 36.596 1.00 76.31 1052 SER A N 1
ATOM 8826 C CA . SER A 1 1052 ? -1.704 8.212 35.757 1.00 76.31 1052 SER A CA 1
ATOM 8827 C C . SER A 1 1052 ? -0.421 7.615 36.320 1.00 76.31 1052 SER A C 1
ATOM 8829 O O . SER A 1 1052 ? 0.335 8.367 36.934 1.00 76.31 1052 SER A O 1
ATOM 8831 N N . LYS A 1 1053 ? -0.149 6.327 36.067 1.00 71.06 1053 LYS A N 1
ATOM 8832 C CA . LYS A 1 1053 ? 1.024 5.544 36.523 1.00 71.06 1053 LYS A CA 1
ATOM 8833 C C . LYS A 1 1053 ? 2.222 6.383 36.996 1.00 71.06 1053 LYS A C 1
ATOM 8835 O O . LYS A 1 1053 ? 2.620 6.276 38.153 1.00 71.06 1053 LYS A O 1
ATOM 8840 N N . ASN A 1 1054 ? 2.739 7.268 36.135 1.00 70.62 1054 ASN A N 1
ATOM 8841 C CA . ASN A 1 1054 ? 3.910 8.101 36.433 1.00 70.62 1054 ASN A CA 1
ATOM 8842 C C . ASN A 1 1054 ? 3.657 9.626 36.479 1.00 70.62 1054 ASN A C 1
ATOM 8844 O O . ASN A 1 1054 ? 4.581 10.382 36.774 1.00 70.62 1054 ASN A O 1
ATOM 8848 N N . SER A 1 1055 ? 2.440 10.112 36.205 1.00 74.25 1055 SER A N 1
ATOM 8849 C CA . SER A 1 1055 ? 2.153 11.544 35.993 1.00 74.25 1055 SER A CA 1
ATOM 8850 C C . SER A 1 1055 ? 0.959 12.061 36.799 1.00 74.25 1055 SER A C 1
ATOM 8852 O O . SER A 1 1055 ? -0.066 11.396 36.925 1.00 74.25 1055 SER A O 1
ATOM 8854 N N . ILE A 1 1056 ? 1.055 13.295 37.308 1.00 82.38 1056 ILE A N 1
ATOM 8855 C CA . ILE A 1 1056 ? -0.086 14.008 37.906 1.00 82.38 1056 ILE A CA 1
ATOM 8856 C C . ILE A 1 1056 ? -0.932 14.596 36.772 1.00 82.38 1056 ILE A C 1
ATOM 8858 O O . ILE A 1 1056 ? -0.481 15.497 36.063 1.00 82.38 1056 ILE A O 1
ATOM 8862 N N . LEU A 1 1057 ? -2.148 14.076 36.619 1.00 78.62 1057 LEU A N 1
ATOM 8863 C CA . LEU A 1 1057 ? -3.107 14.454 35.585 1.00 78.62 1057 LEU A CA 1
ATOM 8864 C C . LEU A 1 1057 ? -4.038 15.577 35.990 1.00 78.62 1057 LEU A C 1
ATOM 8866 O O . LEU A 1 1057 ? -4.539 16.246 35.104 1.00 78.62 1057 LEU A O 1
ATOM 8870 N N . ASP A 1 1058 ? -4.307 15.776 37.278 1.00 81.06 1058 ASP A N 1
ATOM 8871 C CA . ASP A 1 1058 ? -5.051 16.942 37.746 1.00 81.06 1058 ASP A CA 1
ATOM 8872 C C . ASP A 1 1058 ? -4.803 17.205 39.238 1.00 81.06 1058 ASP A C 1
ATOM 8874 O O . ASP A 1 1058 ? -4.446 16.298 39.996 1.00 81.06 1058 ASP A O 1
ATOM 8878 N N . ASN A 1 1059 ? -4.972 18.455 39.664 1.00 86.00 1059 ASN A N 1
ATOM 8879 C CA . ASN A 1 1059 ? -4.797 18.896 41.042 1.00 86.00 1059 ASN A CA 1
ATOM 8880 C C . ASN A 1 1059 ? -5.986 19.760 41.461 1.00 86.00 1059 ASN A C 1
ATOM 8882 O O . ASN A 1 1059 ? -6.080 20.932 41.093 1.00 86.00 1059 ASN A O 1
ATOM 8886 N N . LEU A 1 1060 ? -6.865 19.187 42.282 1.00 79.94 1060 LEU A N 1
ATOM 8887 C CA . LEU A 1 1060 ? -8.153 19.791 42.595 1.00 79.94 1060 LEU A CA 1
ATOM 8888 C C . LEU A 1 1060 ? -8.029 21.151 43.305 1.00 79.94 1060 LEU A C 1
ATOM 8890 O O . LEU A 1 1060 ? -8.806 22.064 43.036 1.00 79.94 1060 LEU A O 1
ATOM 8894 N N . LYS A 1 1061 ? -7.007 21.334 44.153 1.00 79.94 1061 LYS A N 1
ATOM 8895 C CA . LYS A 1 1061 ? -6.740 22.602 44.857 1.00 79.94 1061 LYS A CA 1
ATOM 8896 C C . LYS A 1 1061 ? -6.319 23.746 43.926 1.00 79.94 1061 LYS A C 1
ATOM 8898 O O . LYS A 1 1061 ? -6.419 24.903 44.323 1.00 79.94 1061 LYS A O 1
ATOM 8903 N N . GLN A 1 1062 ? -5.819 23.451 42.723 1.00 82.62 1062 GLN A N 1
ATOM 8904 C CA . GLN A 1 1062 ? -5.408 24.480 41.757 1.00 82.62 1062 GLN A CA 1
ATOM 8905 C C . GLN A 1 1062 ? -6.584 25.060 40.964 1.00 82.62 1062 GLN A C 1
ATOM 8907 O O . GLN A 1 1062 ? -6.405 26.057 40.266 1.00 82.62 1062 GLN A O 1
ATOM 8912 N N . HIS A 1 1063 ? -7.773 24.468 41.076 1.00 82.69 1063 HIS A N 1
ATOM 8913 C CA . HIS A 1 1063 ? -8.935 24.911 40.320 1.00 82.69 1063 HIS A CA 1
ATOM 8914 C C . HIS A 1 1063 ? -9.664 26.076 40.979 1.00 82.69 1063 HIS A C 1
ATOM 8916 O O . HIS A 1 1063 ? -9.803 26.166 42.199 1.00 82.69 1063 HIS A O 1
ATOM 8922 N N . THR A 1 1064 ? -10.158 26.970 40.128 1.00 85.06 1064 THR A N 1
ATOM 8923 C CA . THR A 1 1064 ? -11.009 28.098 40.504 1.00 85.06 1064 THR A CA 1
ATOM 8924 C C . THR A 1 1064 ? -12.477 27.686 40.400 1.00 85.06 1064 THR A C 1
ATOM 8926 O O . THR A 1 1064 ? -12.888 27.116 39.387 1.00 85.06 1064 THR A O 1
ATOM 8929 N N . LEU A 1 1065 ? -13.279 28.029 41.409 1.00 85.81 1065 LEU A N 1
ATOM 8930 C CA . LEU A 1 1065 ? -14.736 27.970 41.328 1.00 85.81 1065 LEU A CA 1
ATOM 8931 C C . LEU A 1 1065 ? -15.250 29.286 40.734 1.00 85.81 1065 LEU A C 1
ATOM 8933 O O . LEU A 1 1065 ? -15.089 30.358 41.317 1.00 85.81 1065 LEU A O 1
ATOM 8937 N N . TRP A 1 1066 ? -15.869 29.211 39.567 1.00 86.62 1066 TRP A N 1
ATOM 8938 C CA . TRP A 1 1066 ? -16.415 30.369 38.874 1.00 86.62 1066 TRP A CA 1
ATOM 8939 C C . TRP A 1 1066 ? -17.895 30.520 39.170 1.00 86.62 1066 TRP A C 1
ATOM 8941 O O . TRP A 1 1066 ? -18.646 29.558 39.078 1.00 86.62 1066 TRP A O 1
ATOM 8951 N N . ILE A 1 1067 ? -18.342 31.732 39.466 1.00 87.00 1067 ILE A N 1
ATOM 8952 C CA . ILE A 1 1067 ? -19.755 32.046 39.636 1.00 87.00 1067 ILE A CA 1
ATOM 8953 C C . ILE A 1 1067 ? -20.241 32.768 38.381 1.00 87.00 1067 ILE A C 1
ATOM 8955 O O . ILE A 1 1067 ? -19.706 33.813 38.010 1.00 87.00 1067 ILE A O 1
ATOM 8959 N N . LYS A 1 1068 ? -21.228 32.173 37.708 1.00 84.75 1068 LYS A N 1
ATOM 8960 C CA . LYS A 1 1068 ? -21.808 32.650 36.447 1.00 84.75 1068 LYS A CA 1
ATOM 8961 C C . LYS A 1 1068 ? -23.048 33.507 36.686 1.00 84.75 1068 LYS A C 1
ATOM 8963 O O . LYS A 1 1068 ? -23.215 34.527 36.027 1.00 84.75 1068 LYS A O 1
ATOM 8968 N N . HIS A 1 1069 ? -23.891 33.112 37.636 1.00 83.88 1069 HIS A N 1
ATOM 8969 C CA . HIS A 1 1069 ? -25.099 33.850 37.986 1.00 83.88 1069 HIS A CA 1
ATOM 8970 C C . HIS A 1 1069 ? -25.357 33.787 39.492 1.00 83.88 1069 HIS A C 1
ATOM 8972 O O . HIS A 1 1069 ? -25.074 32.778 40.139 1.00 83.88 1069 HIS A O 1
ATOM 8978 N N . MET A 1 1070 ? -25.904 34.867 40.052 1.00 86.12 1070 MET A N 1
ATOM 8979 C CA . MET A 1 1070 ? -26.280 34.945 41.463 1.00 86.12 1070 MET A CA 1
ATOM 8980 C C . MET A 1 1070 ? -27.576 35.716 41.632 1.00 86.12 1070 MET A C 1
ATOM 8982 O O . MET A 1 1070 ? -27.714 36.808 41.082 1.00 86.12 1070 MET A O 1
ATOM 8986 N N . ASP A 1 1071 ? -28.489 35.190 42.444 1.00 84.12 1071 ASP A N 1
ATOM 8987 C CA . ASP A 1 1071 ? -29.677 35.935 42.851 1.00 84.12 1071 ASP A CA 1
ATOM 8988 C C . ASP A 1 1071 ? -30.197 35.520 44.234 1.00 84.12 1071 ASP A C 1
ATOM 8990 O O . ASP A 1 1071 ? -29.840 34.461 44.749 1.00 84.12 1071 ASP A O 1
ATOM 8994 N N . ILE A 1 1072 ? -31.039 36.359 44.843 1.00 80.38 1072 ILE A N 1
ATOM 8995 C CA . ILE A 1 1072 ? -31.770 36.033 46.073 1.00 80.38 1072 ILE A CA 1
ATOM 8996 C C . ILE A 1 1072 ? -33.240 35.784 45.712 1.00 80.38 1072 ILE A C 1
ATOM 8998 O O . ILE A 1 1072 ? -33.969 36.702 45.347 1.00 80.38 1072 ILE A O 1
ATOM 9002 N N . GLU A 1 1073 ? -33.681 34.533 45.838 1.00 77.75 1073 GLU A N 1
ATOM 9003 C CA . GLU A 1 1073 ? -35.066 34.101 45.615 1.00 77.75 1073 GLU A CA 1
ATOM 9004 C C . GLU A 1 1073 ? -35.714 33.784 46.980 1.00 77.75 1073 GLU A C 1
ATOM 9006 O O . GLU A 1 1073 ? -35.455 32.744 47.594 1.00 77.75 1073 GLU A O 1
ATOM 9011 N N . GLY A 1 1074 ? -36.543 34.698 47.496 1.00 77.25 1074 GLY A N 1
ATOM 9012 C CA . GLY A 1 1074 ? -37.138 34.575 48.832 1.00 77.25 1074 GLY A CA 1
ATOM 9013 C C . GLY A 1 1074 ? -36.083 34.679 49.939 1.00 77.25 1074 GLY A C 1
ATOM 9014 O O . GLY A 1 1074 ? -35.418 35.705 50.063 1.00 77.25 1074 GLY A O 1
ATOM 9015 N N . ASN A 1 1075 ? -35.924 33.617 50.734 1.00 74.25 1075 ASN A N 1
ATOM 9016 C CA . ASN A 1 1075 ? -34.823 33.485 51.691 1.00 74.25 1075 ASN A CA 1
ATOM 9017 C C . ASN A 1 1075 ? -33.634 32.707 51.111 1.00 74.25 1075 ASN A C 1
ATOM 9019 O O . ASN A 1 1075 ? -32.744 32.399 51.868 1.00 74.25 1075 ASN A O 1
ATOM 9023 N N . ASN A 1 1076 ? -33.552 32.362 49.822 1.00 74.94 1076 ASN A N 1
ATOM 9024 C CA . ASN A 1 1076 ? -32.443 31.543 49.311 1.00 74.94 1076 ASN A CA 1
ATOM 9025 C C . ASN A 1 1076 ? -31.463 32.343 48.444 1.00 74.94 1076 ASN A C 1
ATOM 9027 O O . ASN A 1 1076 ? -31.883 33.049 47.533 1.00 74.94 1076 ASN A O 1
ATOM 9031 N N . LEU A 1 1077 ? -30.157 32.174 48.672 1.00 77.69 1077 LEU A N 1
ATOM 9032 C CA . LEU A 1 1077 ? -29.106 32.555 47.729 1.00 77.69 1077 LEU A CA 1
ATOM 9033 C C . LEU A 1 1077 ? -28.986 31.461 46.680 1.00 77.69 1077 LEU A C 1
ATOM 9035 O O . LEU A 1 1077 ? -28.591 30.340 46.998 1.00 77.69 1077 LEU A O 1
ATOM 9039 N N . LYS A 1 1078 ? -29.301 31.790 45.437 1.00 81.44 1078 LYS A N 1
ATOM 9040 C CA . LYS A 1 1078 ? -29.101 30.915 44.291 1.00 81.44 1078 LYS A CA 1
ATOM 9041 C C . LYS A 1 1078 ? -27.800 31.300 43.605 1.00 81.44 1078 LYS A C 1
ATOM 9043 O O . LYS A 1 1078 ? -27.658 32.436 43.160 1.00 81.44 1078 LYS A O 1
ATOM 9048 N N . LEU A 1 1079 ? -26.870 30.357 43.521 1.00 80.44 1079 LEU A N 1
ATOM 9049 C CA . LEU A 1 1079 ? -25.611 30.495 42.797 1.00 80.44 1079 LEU A CA 1
ATOM 9050 C C . LEU A 1 1079 ? -25.593 29.495 41.647 1.00 80.44 1079 LEU A C 1
ATOM 9052 O O . LEU A 1 1079 ? -25.700 28.298 41.878 1.00 80.44 1079 LEU A O 1
ATOM 9056 N N . GLU A 1 1080 ? -25.418 29.970 40.423 1.00 83.69 1080 GLU A N 1
ATOM 9057 C CA . GLU A 1 1080 ? -24.984 29.130 39.308 1.00 83.69 1080 GLU A CA 1
ATOM 9058 C C . GLU A 1 1080 ? -23.466 29.256 39.218 1.00 83.69 1080 GLU A C 1
ATOM 9060 O O . GLU A 1 1080 ? -22.927 30.344 38.984 1.00 83.69 1080 GLU A O 1
ATOM 9065 N N . CYS A 1 1081 ? -22.766 28.155 39.442 1.00 81.31 1081 CYS A N 1
ATOM 9066 C CA . CYS A 1 1081 ? -21.314 28.121 39.500 1.00 81.31 1081 CYS A CA 1
ATOM 9067 C C . CYS A 1 1081 ? -20.758 26.976 38.662 1.00 81.31 1081 CYS A C 1
ATOM 9069 O O . CYS A 1 1081 ? -21.480 26.045 38.325 1.00 81.31 1081 CYS A O 1
ATOM 9071 N N . PHE A 1 1082 ? -19.485 27.057 38.292 1.00 79.19 1082 PHE A N 1
ATOM 9072 C CA . PHE A 1 1082 ? -18.808 25.994 37.577 1.00 79.19 1082 PHE A CA 1
ATOM 9073 C C . PHE A 1 1082 ? -17.354 25.825 37.997 1.00 79.19 1082 PHE A C 1
ATOM 9075 O O . PHE A 1 1082 ? -16.695 26.775 38.422 1.00 79.19 1082 PHE A O 1
ATOM 9082 N N . ILE A 1 1083 ? -16.848 24.607 37.848 1.00 77.81 1083 ILE A N 1
ATOM 9083 C CA . ILE A 1 1083 ? -15.440 24.261 38.041 1.00 77.81 1083 ILE A CA 1
ATOM 9084 C C . ILE A 1 1083 ? -14.954 23.484 36.818 1.00 77.81 1083 ILE A C 1
ATOM 9086 O O . ILE A 1 1083 ? -15.669 22.627 36.308 1.00 77.81 1083 ILE A O 1
ATOM 9090 N N . ASN A 1 1084 ? -13.752 23.799 36.340 1.00 75.25 1084 ASN A N 1
ATOM 9091 C CA . ASN A 1 1084 ? -13.142 23.106 35.207 1.00 75.25 1084 ASN A CA 1
ATOM 9092 C C . ASN A 1 1084 ? -12.157 22.081 35.757 1.00 75.25 1084 ASN A C 1
ATOM 9094 O O . ASN A 1 1084 ? -11.098 22.477 36.231 1.00 75.25 1084 ASN A O 1
ATOM 9098 N N . THR A 1 1085 ? -12.472 20.789 35.709 1.00 75.75 1085 THR A N 1
ATOM 9099 C CA . THR A 1 1085 ? -11.595 19.760 36.288 1.00 75.75 1085 THR A CA 1
ATOM 9100 C C . THR A 1 1085 ? -11.731 18.413 35.574 1.00 75.75 1085 THR A C 1
ATOM 9102 O O . THR A 1 1085 ? -12.735 18.160 34.925 1.00 75.75 1085 THR A O 1
ATOM 9105 N N . LEU A 1 1086 ? -10.704 17.559 35.636 1.00 75.38 1086 LEU A N 1
ATOM 9106 C CA . LEU A 1 1086 ? -10.744 16.175 35.130 1.00 75.38 1086 LEU A CA 1
ATOM 9107 C C . LEU A 1 1086 ? -11.295 15.183 36.168 1.00 75.38 1086 LEU A C 1
ATOM 9109 O O . LEU A 1 1086 ? -11.411 13.991 35.890 1.00 75.38 1086 LEU A O 1
ATOM 9113 N N . PHE A 1 1087 ? -11.604 15.655 37.377 1.00 75.50 1087 PHE A N 1
ATOM 9114 C CA . PHE A 1 1087 ? -12.282 14.863 38.395 1.00 75.50 1087 PHE A CA 1
ATOM 9115 C C . PHE A 1 1087 ? -13.733 14.592 37.990 1.00 75.50 1087 PHE A C 1
ATOM 9117 O O . PHE A 1 1087 ? -14.361 15.427 37.347 1.00 75.50 1087 PHE A O 1
ATOM 9124 N N . ASP A 1 1088 ? -14.260 13.434 38.376 1.00 70.44 1088 ASP A N 1
ATOM 9125 C CA . ASP A 1 1088 ? -15.648 13.062 38.100 1.00 70.44 1088 ASP A CA 1
ATOM 9126 C C . ASP A 1 1088 ? -16.606 13.925 38.941 1.00 70.44 1088 ASP A C 1
ATOM 9128 O O . ASP A 1 1088 ? -16.438 14.070 40.160 1.00 70.44 1088 ASP A O 1
ATOM 9132 N N . SER A 1 1089 ? -17.606 14.518 38.284 1.00 65.94 1089 SER A N 1
ATOM 9133 C CA . SER A 1 1089 ? -18.613 15.366 38.920 1.00 65.94 1089 SER A CA 1
ATOM 9134 C C . SER A 1 1089 ? -19.476 14.638 39.935 1.00 65.94 1089 SER A C 1
ATOM 9136 O O . SER A 1 1089 ? -19.931 15.282 40.881 1.00 65.94 1089 SER A O 1
ATOM 9138 N N . SER A 1 1090 ? -19.675 13.321 39.798 1.00 66.38 1090 SER A N 1
ATOM 9139 C CA . SER A 1 1090 ? -20.465 12.553 40.767 1.00 66.38 1090 SER A CA 1
ATOM 9140 C C . SER A 1 1090 ? -19.841 12.574 42.165 1.00 66.38 1090 SER A C 1
ATOM 9142 O O . SER A 1 1090 ? -20.533 12.391 43.165 1.00 66.38 1090 SER A O 1
ATOM 9144 N N . TYR A 1 1091 ? -18.532 12.828 42.251 1.00 71.88 1091 TYR A N 1
ATOM 9145 C CA . TYR A 1 1091 ? -17.792 12.930 43.505 1.00 71.88 1091 TYR A CA 1
ATOM 9146 C C . TYR A 1 1091 ? -17.599 14.372 43.983 1.00 71.88 1091 TYR A C 1
ATOM 9148 O O . TYR A 1 1091 ? -16.976 14.580 45.022 1.00 71.88 1091 TYR A O 1
ATOM 9156 N N . LEU A 1 1092 ? -18.136 15.379 43.289 1.00 73.88 1092 LEU A N 1
ATOM 9157 C CA . LEU A 1 1092 ? -17.978 16.788 43.650 1.00 73.88 1092 LEU A CA 1
ATOM 9158 C C . LEU A 1 1092 ? -19.274 17.383 44.213 1.00 73.88 1092 LEU A C 1
ATOM 9160 O O . LEU A 1 1092 ? -20.359 17.286 43.639 1.00 73.88 1092 LEU A O 1
ATOM 9164 N N . SER A 1 1093 ? -19.158 18.087 45.338 1.00 72.69 1093 SER A N 1
ATOM 9165 C CA . SER A 1 1093 ? -20.255 18.899 45.881 1.00 72.69 1093 SER A CA 1
ATOM 9166 C C . SER A 1 1093 ? -19.769 20.251 46.371 1.00 72.69 1093 SER A C 1
ATOM 9168 O O . SER A 1 1093 ? -18.634 20.387 46.819 1.00 72.69 1093 SER A O 1
ATOM 9170 N N . ILE A 1 1094 ? -20.642 21.250 46.326 1.00 75.19 1094 ILE A N 1
ATOM 9171 C CA . ILE A 1 1094 ? -20.344 22.618 46.751 1.00 75.19 1094 ILE A CA 1
ATOM 9172 C C . ILE A 1 1094 ? -21.136 22.884 48.026 1.00 75.19 1094 ILE A C 1
ATOM 9174 O O . ILE A 1 1094 ? -22.352 22.685 48.050 1.00 75.19 1094 ILE A O 1
ATOM 9178 N N . GLN A 1 1095 ? -20.468 23.316 49.096 1.00 73.06 1095 GLN A N 1
ATOM 9179 C CA . GLN A 1 1095 ? -21.148 23.683 50.341 1.00 73.06 1095 GLN A CA 1
ATOM 9180 C C . GLN A 1 1095 ? -20.913 25.151 50.672 1.00 73.06 1095 GLN A C 1
ATOM 9182 O O . GLN A 1 1095 ? -19.862 25.723 50.377 1.00 73.06 1095 GLN A O 1
ATOM 9187 N N . ALA A 1 1096 ? -21.912 25.748 51.319 1.00 71.31 1096 ALA A N 1
ATOM 9188 C CA . ALA A 1 1096 ? -21.802 27.074 51.894 1.00 71.31 1096 ALA A CA 1
ATOM 9189 C C . ALA A 1 1096 ? -21.633 26.962 53.409 1.00 71.31 1096 ALA A C 1
ATOM 9191 O O . ALA A 1 1096 ? -22.440 26.344 54.108 1.00 71.31 1096 ALA A O 1
ATOM 9192 N N . ILE A 1 1097 ? -20.598 27.611 53.926 1.00 70.69 1097 ILE A N 1
ATOM 9193 C CA . ILE A 1 1097 ? -20.352 27.736 55.357 1.00 70.69 1097 ILE A CA 1
ATOM 9194 C C . ILE A 1 1097 ? -20.984 29.046 55.812 1.00 70.69 1097 ILE A C 1
ATOM 9196 O O . ILE A 1 1097 ? -20.552 30.127 55.401 1.00 70.69 1097 ILE A O 1
ATOM 9200 N N . LYS A 1 1098 ? -22.018 28.951 56.655 1.00 70.06 1098 LYS A N 1
ATOM 9201 C CA . LYS A 1 1098 ? -22.724 30.113 57.201 1.00 70.06 1098 LYS A CA 1
ATOM 9202 C C . LYS A 1 1098 ? -22.102 30.514 58.532 1.00 70.06 1098 LYS A C 1
ATOM 9204 O O . LYS A 1 1098 ? -21.912 29.686 59.422 1.00 70.06 1098 LYS A O 1
ATOM 9209 N N . HIS A 1 1099 ? -21.851 31.807 58.697 1.00 68.00 1099 HIS A N 1
ATOM 9210 C CA . HIS A 1 1099 ? -21.437 32.377 59.973 1.00 68.00 1099 HIS A CA 1
ATOM 9211 C C . HIS A 1 1099 ? -22.557 33.241 60.540 1.00 68.00 1099 HIS A C 1
ATOM 9213 O O . HIS A 1 1099 ? -23.000 34.192 59.894 1.00 68.00 1099 HIS A O 1
ATOM 9219 N N . TYR A 1 1100 ? -22.994 32.937 61.761 1.00 66.75 1100 TYR A N 1
ATOM 9220 C CA . TYR A 1 1100 ? -24.008 33.708 62.478 1.00 66.75 1100 TYR A CA 1
ATOM 9221 C C . TYR A 1 1100 ? -23.375 34.702 63.458 1.00 66.75 1100 TYR A C 1
ATOM 9223 O O . TYR A 1 1100 ? -22.244 34.534 63.914 1.00 66.75 1100 TYR A O 1
ATOM 9231 N N . SER A 1 1101 ? -24.119 35.744 63.845 1.00 58.75 1101 SER A N 1
ATOM 9232 C CA . SER A 1 1101 ? -23.613 36.787 64.755 1.00 58.75 1101 SER A CA 1
ATOM 9233 C C . SER A 1 1101 ? -23.196 36.290 66.151 1.00 58.75 1101 SER A C 1
ATOM 9235 O O . SER A 1 1101 ? -22.474 37.006 66.843 1.00 58.75 1101 SER A O 1
ATOM 9237 N N . ASN A 1 1102 ? -23.609 35.080 66.551 1.00 54.75 1102 ASN A N 1
ATOM 9238 C CA . ASN A 1 1102 ? -23.341 34.471 67.857 1.00 54.75 1102 ASN A CA 1
ATOM 9239 C C . ASN A 1 1102 ? -22.460 33.209 67.735 1.00 54.75 1102 ASN A C 1
ATOM 9241 O O . ASN A 1 1102 ? -22.937 32.140 68.068 1.00 54.75 1102 ASN A O 1
ATOM 9245 N N . LYS A 1 1103 ? -21.209 33.302 67.256 1.00 52.78 1103 LYS A N 1
ATOM 9246 C CA . LYS A 1 1103 ? -20.145 32.252 67.280 1.00 52.78 1103 LYS A CA 1
ATOM 9247 C C . LYS A 1 1103 ? -20.465 30.816 66.780 1.00 52.78 1103 LYS A C 1
ATOM 9249 O O . LYS A 1 1103 ? -19.544 30.010 66.731 1.00 52.78 1103 LYS A O 1
ATOM 9254 N N . TYR A 1 1104 ? -21.692 30.488 66.387 1.00 49.41 1104 TYR A N 1
ATOM 9255 C CA . TYR A 1 1104 ? -22.071 29.191 65.829 1.00 49.41 1104 TYR A CA 1
ATOM 9256 C C . TYR A 1 1104 ? -21.789 29.157 64.320 1.00 49.41 1104 TYR A C 1
ATOM 9258 O O . TYR A 1 1104 ? -22.135 30.095 63.592 1.00 49.41 1104 TYR A O 1
ATOM 9266 N N . HIS A 1 1105 ? -21.146 28.075 63.881 1.00 55.31 1105 HIS A N 1
ATOM 9267 C CA . HIS A 1 1105 ? -20.976 27.702 62.480 1.00 55.31 1105 HIS A CA 1
ATOM 9268 C C . HIS A 1 1105 ? -22.004 26.616 62.168 1.00 55.31 1105 HIS A C 1
ATOM 9270 O O . HIS A 1 1105 ? -21.940 25.558 62.788 1.00 55.31 1105 HIS A O 1
ATOM 9276 N N . ASP A 1 1106 ? -22.904 26.856 61.215 1.00 54.41 1106 ASP A N 1
ATOM 9277 C CA . ASP A 1 1106 ? -23.678 25.767 60.614 1.00 54.41 1106 ASP A CA 1
ATOM 9278 C C . ASP A 1 1106 ? -23.160 25.543 59.194 1.00 54.41 1106 ASP A C 1
ATOM 9280 O O . ASP A 1 1106 ? -23.188 26.441 58.343 1.00 54.41 1106 ASP A O 1
ATOM 9284 N N . GLU A 1 1107 ? -22.670 24.333 58.941 1.00 53.69 1107 GLU A N 1
ATOM 9285 C CA . GLU A 1 1107 ? -22.396 23.862 57.589 1.00 53.69 1107 GLU A CA 1
ATOM 9286 C C . GLU A 1 1107 ? -23.720 23.420 56.976 1.00 53.69 1107 GLU A C 1
ATOM 9288 O O . GLU A 1 1107 ? -24.326 22.442 57.415 1.00 53.69 1107 GLU A O 1
ATOM 9293 N N . VAL A 1 1108 ? -24.188 24.150 55.966 1.00 54.12 1108 VAL A N 1
ATOM 9294 C CA . VAL A 1 1108 ? -25.390 23.760 55.231 1.00 54.12 1108 VAL A CA 1
ATOM 9295 C C . VAL A 1 1108 ? -24.962 23.264 53.864 1.00 54.12 1108 VAL A C 1
ATOM 9297 O O . VAL A 1 1108 ? -24.403 23.998 53.047 1.00 54.12 1108 VAL A O 1
ATOM 9300 N N . THR A 1 1109 ? -25.225 21.984 53.632 1.00 51.91 1109 THR A N 1
ATOM 9301 C CA . THR A 1 1109 ? -25.127 21.368 52.314 1.00 51.91 1109 THR A CA 1
ATOM 9302 C C . THR A 1 1109 ? -26.197 21.995 51.428 1.00 51.91 1109 THR A C 1
ATOM 9304 O O . THR A 1 1109 ? -27.373 22.006 51.786 1.00 51.91 1109 THR A O 1
ATOM 9307 N N . GLY A 1 1110 ? -25.789 22.591 50.306 1.00 49.94 1110 GLY A N 1
ATOM 9308 C CA . GLY A 1 1110 ? -26.749 23.022 49.295 1.00 49.94 1110 GLY A CA 1
ATOM 9309 C C . GLY A 1 1110 ? -27.479 21.795 48.754 1.00 49.94 1110 GLY A C 1
ATOM 9310 O O . GLY A 1 1110 ? -26.842 20.773 48.504 1.00 49.94 1110 GLY A O 1
ATOM 9311 N N . PHE A 1 1111 ? -28.801 21.875 48.626 1.00 47.81 1111 PHE A N 1
ATOM 9312 C CA . PHE A 1 1111 ? -29.581 20.826 47.974 1.00 47.81 1111 PHE A CA 1
ATOM 9313 C C . PHE A 1 1111 ? -29.467 21.005 46.456 1.00 47.81 1111 PHE A C 1
ATOM 9315 O O . PHE A 1 1111 ? -29.752 22.095 45.949 1.00 47.81 1111 PHE A O 1
ATOM 9322 N N . ASP A 1 1112 ? -29.028 19.949 45.765 1.00 50.25 1112 ASP A N 1
ATOM 9323 C CA . ASP A 1 1112 ? -28.991 19.873 44.302 1.00 50.25 1112 ASP A CA 1
ATOM 9324 C C . ASP A 1 1112 ? -30.432 19.991 43.770 1.00 50.25 1112 ASP A C 1
ATOM 9326 O O . ASP A 1 1112 ? -31.325 19.247 44.182 1.00 50.25 1112 ASP A O 1
ATOM 9330 N N . TYR A 1 1113 ? -30.675 20.943 42.871 1.00 43.34 1113 TYR A N 1
ATOM 9331 C CA . TYR A 1 1113 ? -31.861 20.938 42.021 1.00 43.34 1113 TYR A CA 1
ATOM 9332 C C . TYR A 1 1113 ? -31.384 21.045 40.580 1.00 43.34 1113 TYR A C 1
ATOM 9334 O O . TYR A 1 1113 ? -30.788 22.053 40.206 1.00 43.34 1113 TYR A O 1
ATOM 9342 N N . GLU A 1 1114 ? -31.679 19.984 39.833 1.00 40.28 1114 GLU A N 1
ATOM 9343 C CA . GLU A 1 1114 ? -31.378 19.780 38.417 1.00 40.28 1114 GLU A CA 1
ATOM 9344 C C . GLU A 1 1114 ? -29.877 19.727 38.099 1.00 40.28 1114 GLU A C 1
ATOM 9346 O O . GLU A 1 1114 ? -29.213 20.747 37.895 1.00 40.28 1114 GLU A O 1
ATOM 9351 N N . ASP A 1 1115 ? -29.368 18.496 37.947 1.00 38.97 1115 ASP A N 1
ATOM 9352 C CA . ASP A 1 1115 ? -28.284 18.214 37.007 1.00 38.97 1115 ASP A CA 1
ATOM 9353 C C . ASP A 1 1115 ? -28.788 18.610 35.614 1.00 38.97 1115 ASP A C 1
ATOM 9355 O O . ASP A 1 1115 ? -29.257 17.794 34.822 1.00 38.97 1115 ASP A O 1
ATOM 9359 N N . SER A 1 1116 ? -28.734 19.902 35.302 1.00 37.69 1116 SER A N 1
ATOM 9360 C CA . SER A 1 1116 ? -28.582 20.272 33.909 1.00 37.69 1116 SER A CA 1
ATOM 9361 C C . SER A 1 1116 ? -27.167 19.842 33.549 1.00 37.69 1116 SER A C 1
ATOM 9363 O O . SER A 1 1116 ? -26.203 20.580 33.748 1.00 37.69 1116 SER A O 1
ATOM 9365 N N . GLU A 1 1117 ? -27.036 18.615 33.037 1.00 38.38 1117 GLU A N 1
ATOM 9366 C CA . GLU A 1 1117 ? -25.982 18.287 32.084 1.00 38.38 1117 GLU A CA 1
ATOM 9367 C C . GLU A 1 1117 ? -26.142 19.252 30.902 1.00 38.38 1117 GLU A C 1
ATOM 9369 O O . GLU A 1 1117 ? -26.593 18.903 29.813 1.00 38.38 1117 GLU A O 1
ATOM 9374 N N . LEU A 1 1118 ? -25.777 20.517 31.095 1.00 36.97 1118 LEU A N 1
ATOM 9375 C CA . LEU A 1 1118 ? -25.343 21.349 30.001 1.00 36.97 1118 LEU A CA 1
ATOM 9376 C C . LEU A 1 1118 ? -23.986 20.778 29.610 1.00 36.97 1118 LEU A C 1
ATOM 9378 O O . LEU A 1 1118 ? -22.925 21.269 29.990 1.00 36.97 1118 LEU A O 1
ATOM 9382 N N . GLN A 1 1119 ? -24.070 19.704 28.820 1.00 40.91 1119 GLN A N 1
ATOM 9383 C CA . GLN A 1 1119 ? -23.163 19.421 27.726 1.00 40.91 1119 GLN A CA 1
ATOM 9384 C C . GLN A 1 1119 ? -23.116 20.669 26.832 1.00 40.91 1119 GLN A C 1
ATOM 9386 O O . GLN A 1 1119 ? -23.589 20.661 25.697 1.00 40.91 1119 GLN A O 1
ATOM 9391 N N . ASP A 1 1120 ? -22.545 21.771 27.317 1.00 35.34 1120 ASP A N 1
ATOM 9392 C CA . ASP A 1 1120 ? -22.002 22.780 26.427 1.00 35.34 1120 ASP A CA 1
ATOM 9393 C C . ASP A 1 1120 ? -20.798 22.094 25.782 1.00 35.34 1120 ASP A C 1
ATOM 9395 O O . ASP A 1 1120 ? -19.677 22.125 26.292 1.00 35.34 1120 ASP A O 1
ATOM 9399 N N . LYS A 1 1121 ? -21.094 21.356 24.701 1.00 44.03 1121 LYS A N 1
ATOM 9400 C CA . LYS A 1 1121 ? -20.196 20.549 23.878 1.00 44.03 1121 LYS A CA 1
ATOM 9401 C C . LYS A 1 1121 ? -19.087 21.437 23.299 1.00 44.03 1121 LYS A C 1
ATOM 9403 O O . LYS A 1 1121 ? -19.082 21.757 22.117 1.00 44.03 1121 LYS A O 1
ATOM 9408 N N . LYS A 1 1122 ? -18.122 21.825 24.136 1.00 44.59 1122 LYS A N 1
ATOM 9409 C CA . LYS A 1 1122 ? -16.830 22.416 23.763 1.00 44.59 1122 LYS A CA 1
ATOM 9410 C C . LYS A 1 1122 ? -15.742 21.354 23.917 1.00 44.59 1122 LYS A C 1
ATOM 9412 O O . LYS A 1 1122 ? -14.829 21.470 24.728 1.00 44.59 1122 LYS A O 1
ATOM 9417 N N . LEU A 1 1123 ? -15.930 20.278 23.154 1.00 52.59 1123 LEU A N 1
ATOM 9418 C CA . LEU A 1 1123 ? -15.663 18.883 23.521 1.00 52.59 1123 LEU A CA 1
ATOM 9419 C C . LEU A 1 1123 ? -14.191 18.459 23.736 1.00 52.59 1123 LEU A C 1
ATOM 9421 O O . LEU A 1 1123 ? -13.984 17.377 24.273 1.00 52.59 1123 LEU A O 1
ATOM 9425 N N . LEU A 1 1124 ? -13.173 19.219 23.300 1.00 55.81 1124 LEU A N 1
ATOM 9426 C CA . LEU A 1 1124 ? -11.793 18.688 23.242 1.00 55.81 1124 LEU A CA 1
ATOM 9427 C C . LEU A 1 1124 ? -10.690 19.551 23.890 1.00 55.81 1124 LEU A C 1
ATOM 9429 O O . LEU A 1 1124 ? -9.576 19.060 24.045 1.00 55.81 1124 LEU A O 1
ATOM 9433 N N . ASN A 1 1125 ? -10.959 20.797 24.308 1.00 47.06 1125 ASN A N 1
ATOM 9434 C CA . ASN A 1 1125 ? -9.886 21.736 24.701 1.00 47.06 1125 ASN A CA 1
ATOM 9435 C C . ASN A 1 1125 ? -10.124 22.504 26.023 1.00 47.06 1125 ASN A C 1
ATOM 9437 O O . ASN A 1 1125 ? -9.453 23.501 26.289 1.00 47.06 1125 ASN A O 1
ATOM 9441 N N . ILE A 1 1126 ? -11.081 22.081 26.857 1.00 51.09 1126 ILE A N 1
ATOM 9442 C CA . ILE A 1 1126 ? -11.328 22.670 28.186 1.00 51.09 1126 ILE A CA 1
ATOM 9443 C C . ILE A 1 1126 ? -11.465 21.514 29.191 1.00 51.09 1126 ILE A C 1
ATOM 9445 O O . ILE A 1 1126 ? -12.119 20.524 28.857 1.00 51.09 1126 ILE A O 1
ATOM 9449 N N . PRO A 1 1127 ? -10.861 21.589 30.398 1.00 53.00 1127 PRO A N 1
ATOM 9450 C CA . PRO A 1 1127 ? -11.169 20.633 31.461 1.00 53.00 1127 PRO A CA 1
ATOM 9451 C C . PRO A 1 1127 ? -12.684 20.625 31.675 1.00 53.00 1127 PRO A C 1
ATOM 9453 O O . PRO A 1 1127 ? -13.300 21.685 31.571 1.00 53.00 1127 PRO A O 1
ATOM 9456 N N . TRP A 1 1128 ? -13.279 19.460 31.928 1.00 60.31 1128 TRP A N 1
ATOM 9457 C CA . TRP A 1 1128 ? -14.728 19.278 31.929 1.00 60.31 1128 TRP A CA 1
ATOM 9458 C C . TRP A 1 1128 ? -15.365 20.359 32.808 1.00 60.31 1128 TRP A C 1
ATOM 9460 O O . TRP A 1 1128 ? -15.037 20.492 33.989 1.00 60.31 1128 TRP A O 1
ATOM 9470 N N . GLN A 1 1129 ? -16.165 21.224 32.182 1.00 63.25 1129 GLN A N 1
ATOM 9471 C CA . GLN A 1 1129 ? -16.790 22.346 32.861 1.00 63.25 1129 GLN A CA 1
ATOM 9472 C C . GLN A 1 1129 ? -18.049 21.822 33.536 1.00 63.25 1129 GLN A C 1
ATOM 9474 O O . GLN A 1 1129 ? -19.072 21.620 32.888 1.00 63.25 1129 GLN A O 1
ATOM 9479 N N . TYR A 1 1130 ? -17.979 21.619 34.843 1.00 68.56 1130 TYR A N 1
ATOM 9480 C CA . TYR A 1 1130 ? -19.122 21.151 35.612 1.00 68.56 1130 TYR A CA 1
ATOM 9481 C C . TYR A 1 1130 ? -19.889 22.341 36.145 1.00 68.56 1130 TYR A C 1
ATOM 9483 O O . TYR A 1 1130 ? -19.385 23.045 37.020 1.00 68.56 1130 TYR A O 1
ATOM 9491 N N . ILE A 1 1131 ? -21.083 22.578 35.607 1.00 65.81 1131 ILE A N 1
ATOM 9492 C CA . ILE A 1 1131 ? -21.988 23.626 36.073 1.00 65.81 1131 ILE A CA 1
ATOM 9493 C C . ILE A 1 1131 ? -22.882 23.033 37.163 1.00 65.81 1131 ILE A C 1
ATOM 9495 O O . ILE A 1 1131 ? -23.540 22.023 36.950 1.00 65.81 1131 ILE A O 1
ATOM 9499 N N . LYS A 1 1132 ? -22.926 23.677 38.329 1.00 70.12 1132 LYS A N 1
ATOM 9500 C CA . LYS A 1 1132 ? -23.881 23.380 39.396 1.00 70.12 1132 LYS A CA 1
ATOM 9501 C C . LYS A 1 1132 ? -24.663 24.628 39.770 1.00 70.12 1132 LYS A C 1
ATOM 9503 O O . LYS A 1 1132 ? -24.083 25.682 40.049 1.00 70.12 1132 LYS A O 1
ATOM 9508 N N . THR A 1 1133 ? -25.982 24.484 39.840 1.00 70.50 1133 THR A N 1
ATOM 9509 C CA . THR A 1 1133 ? -26.851 25.476 40.474 1.00 70.50 1133 THR A CA 1
ATOM 9510 C C . THR A 1 1133 ? -27.095 25.057 41.912 1.00 70.50 1133 THR A C 1
ATOM 9512 O O . THR A 1 1133 ? -27.656 24.001 42.177 1.00 70.50 1133 THR A O 1
ATOM 9515 N N . VAL A 1 1134 ? -26.679 25.896 42.854 1.00 71.62 1134 VAL A N 1
ATOM 9516 C CA . VAL A 1 1134 ? -26.773 25.614 44.282 1.00 71.62 1134 VAL A CA 1
ATOM 9517 C C . VAL A 1 1134 ? -27.642 26.669 44.947 1.00 71.62 1134 VAL A C 1
ATOM 9519 O O . VAL A 1 1134 ? -27.470 27.869 44.726 1.00 71.62 1134 VAL A O 1
ATOM 9522 N N . ARG A 1 1135 ? -28.596 26.224 45.766 1.00 70.81 1135 ARG A N 1
ATOM 9523 C CA . ARG A 1 1135 ? -29.459 27.097 46.566 1.00 70.81 1135 ARG A CA 1
ATOM 9524 C C . ARG A 1 1135 ? -29.114 26.959 48.042 1.00 70.81 1135 ARG A C 1
ATOM 9526 O O . ARG A 1 1135 ? -29.077 25.854 48.579 1.00 70.81 1135 ARG A O 1
ATOM 9533 N N . PHE A 1 1136 ? -28.894 28.091 48.700 1.00 73.31 1136 PHE A N 1
ATOM 9534 C CA . PHE A 1 1136 ? -28.561 28.154 50.119 1.00 73.31 1136 PHE A CA 1
ATOM 9535 C C . PHE A 1 1136 ? -29.571 29.005 50.873 1.00 73.31 1136 PHE A C 1
ATOM 9537 O O . PHE A 1 1136 ? -29.757 30.169 50.538 1.00 73.31 1136 PHE A O 1
ATOM 9544 N N . ASP A 1 1137 ? -30.153 28.468 51.941 1.00 67.50 1137 ASP A N 1
ATOM 9545 C CA . ASP A 1 1137 ? -31.069 29.230 52.794 1.00 67.50 1137 ASP A CA 1
ATOM 9546 C C . ASP A 1 1137 ? -30.340 30.360 53.550 1.00 67.50 1137 ASP A C 1
ATOM 9548 O O . ASP A 1 1137 ? -29.524 30.145 54.448 1.00 67.50 1137 ASP A O 1
ATOM 9552 N N . LEU A 1 1138 ? -30.617 31.591 53.165 1.00 67.31 1138 LEU A N 1
ATOM 9553 C CA . LEU A 1 1138 ? -30.270 32.823 53.845 1.00 67.31 1138 LEU A CA 1
ATOM 9554 C C . LEU A 1 1138 ? -31.332 33.148 54.907 1.00 67.31 1138 LEU A C 1
ATOM 9556 O O . LEU A 1 1138 ? -32.299 33.869 54.651 1.00 67.31 1138 LEU A O 1
ATOM 9560 N N . ASP A 1 1139 ? -31.080 32.779 56.166 1.00 67.62 1139 ASP A N 1
ATOM 9561 C CA . ASP A 1 1139 ? -31.717 33.491 57.283 1.00 67.62 1139 ASP A CA 1
ATOM 9562 C C . ASP A 1 1139 ? -31.077 34.890 57.392 1.00 67.62 1139 ASP A C 1
ATOM 9564 O O . ASP A 1 1139 ? -30.188 35.141 58.212 1.00 67.62 1139 ASP A O 1
ATOM 9568 N N . LEU A 1 1140 ? -31.518 35.819 56.532 1.00 63.16 1140 LEU A N 1
ATOM 9569 C CA . LEU A 1 1140 ? -31.023 37.200 56.413 1.00 63.16 1140 LEU A CA 1
ATOM 9570 C C . LEU A 1 1140 ? -31.131 38.013 57.719 1.00 63.16 1140 LEU A C 1
ATOM 9572 O O . LEU A 1 1140 ? -30.642 39.144 57.784 1.00 63.16 1140 LEU A O 1
ATOM 9576 N N . LYS A 1 1141 ? -31.803 37.488 58.754 1.00 61.47 1141 LYS A N 1
ATOM 9577 C CA . LYS A 1 1141 ? -31.850 38.099 60.090 1.00 61.47 1141 LYS A CA 1
ATOM 9578 C C . LYS A 1 1141 ? -30.660 37.695 60.965 1.00 61.47 1141 LYS A C 1
ATOM 9580 O O . LYS A 1 1141 ? -30.359 38.421 61.913 1.00 61.47 1141 LYS A O 1
ATOM 9585 N N . LYS A 1 1142 ? -29.992 36.574 60.672 1.00 64.06 1142 LYS A N 1
ATOM 9586 C CA . LYS A 1 1142 ? -28.940 35.996 61.524 1.00 64.06 1142 LYS A CA 1
ATOM 9587 C C . LYS A 1 1142 ? -27.594 35.808 60.814 1.00 64.06 1142 LYS A C 1
ATOM 9589 O O . LYS A 1 1142 ? -26.564 35.906 61.487 1.00 64.06 1142 LYS A O 1
ATOM 9594 N N . VAL A 1 1143 ? -27.584 35.518 59.509 1.00 68.56 1143 VAL A N 1
ATOM 9595 C CA . VAL A 1 1143 ? -26.355 35.255 58.736 1.00 68.56 1143 VAL A CA 1
ATOM 9596 C C . VAL A 1 1143 ? -25.535 36.540 58.581 1.00 68.56 1143 VAL A C 1
ATOM 9598 O O . VAL A 1 1143 ? -26.073 37.599 58.271 1.00 68.56 1143 VAL A O 1
ATOM 9601 N N . VAL A 1 1144 ? -24.230 36.431 58.823 1.00 68.31 1144 VAL A N 1
ATOM 9602 C CA . VAL A 1 1144 ? -23.240 37.516 58.783 1.00 68.31 1144 VAL A CA 1
ATOM 9603 C C . VAL A 1 1144 ? -22.264 37.341 57.621 1.00 68.31 1144 VAL A C 1
ATOM 9605 O O . VAL A 1 1144 ? -21.927 38.314 56.946 1.00 68.31 1144 VAL A O 1
ATOM 9608 N N . SER A 1 1145 ? -21.809 36.114 57.375 1.00 70.94 1145 SER A N 1
ATOM 9609 C CA . SER A 1 1145 ? -20.969 35.804 56.222 1.00 70.94 1145 SER A CA 1
ATOM 9610 C C . SER A 1 1145 ? -21.227 34.406 55.681 1.00 70.94 1145 SER A C 1
ATOM 9612 O O . SER A 1 1145 ? -21.731 33.533 56.393 1.00 70.94 1145 SER A O 1
ATOM 9614 N N . ILE A 1 1146 ? -20.891 34.220 54.408 1.00 72.75 1146 ILE A N 1
ATOM 9615 C CA . ILE A 1 1146 ? -21.032 32.971 53.669 1.00 72.75 1146 ILE A CA 1
ATOM 9616 C C . ILE A 1 1146 ? -19.733 32.711 52.919 1.00 72.75 1146 ILE A C 1
ATOM 9618 O O . ILE A 1 1146 ? -19.388 33.466 52.012 1.00 72.75 1146 ILE A O 1
ATOM 9622 N N . GLY A 1 1147 ? -19.019 31.656 53.298 1.00 72.44 1147 GLY A N 1
ATOM 9623 C CA . GLY A 1 1147 ? -17.907 31.115 52.514 1.00 72.44 1147 GLY A CA 1
ATOM 9624 C C . GLY A 1 1147 ? -18.378 29.955 51.646 1.00 72.44 1147 GLY A C 1
ATOM 9625 O O . GLY A 1 1147 ? -19.280 29.227 52.053 1.00 72.44 1147 GLY A O 1
ATOM 9626 N N . LEU A 1 1148 ? -17.777 29.767 50.472 1.00 74.31 1148 LEU A N 1
ATOM 9627 C CA . LEU A 1 1148 ? -18.015 28.578 49.648 1.00 74.31 1148 LEU A CA 1
ATOM 9628 C C . LEU A 1 1148 ? -16.813 27.639 49.735 1.00 74.31 1148 LEU A C 1
ATOM 9630 O O . LEU A 1 1148 ? -15.664 28.084 49.713 1.00 74.31 1148 LEU A O 1
ATOM 9634 N N . ASN A 1 1149 ? -17.080 26.341 49.811 1.00 73.00 1149 ASN A N 1
ATOM 9635 C CA . ASN A 1 1149 ? -16.077 25.300 49.654 1.00 73.00 1149 ASN A CA 1
ATOM 9636 C C . ASN A 1 1149 ? -16.557 24.270 48.627 1.00 73.00 1149 ASN A C 1
ATOM 9638 O O . ASN A 1 1149 ? -17.741 24.199 48.284 1.00 73.00 1149 ASN A O 1
ATOM 9642 N N . VAL A 1 1150 ? -15.620 23.466 48.144 1.00 73.56 1150 VAL A N 1
ATOM 9643 C CA . VAL A 1 1150 ? -15.925 22.311 47.309 1.00 73.56 1150 VAL A CA 1
ATOM 9644 C C . VAL A 1 1150 ? -15.404 21.077 48.038 1.00 73.56 1150 VAL A C 1
ATOM 9646 O O . VAL A 1 1150 ? -14.362 21.105 48.698 1.00 73.56 1150 VAL A O 1
ATOM 9649 N N . ASN A 1 1151 ? -16.175 20.001 47.987 1.00 72.56 1151 ASN A N 1
ATOM 9650 C CA . ASN A 1 1151 ? -15.905 18.757 48.687 1.00 72.56 1151 ASN A CA 1
ATOM 9651 C C . ASN A 1 1151 ? -15.798 17.641 47.670 1.00 72.56 1151 ASN A C 1
ATOM 9653 O O . ASN A 1 1151 ? -16.663 17.520 46.798 1.00 72.56 1151 ASN A O 1
ATOM 9657 N N . TYR A 1 1152 ? -14.755 16.834 47.830 1.00 72.81 1152 TYR A N 1
ATOM 9658 C CA . TYR A 1 1152 ? -14.578 15.606 47.075 1.00 72.81 1152 TYR A CA 1
ATOM 9659 C C . TYR A 1 1152 ? -15.001 14.406 47.929 1.00 72.81 1152 TYR A C 1
ATOM 9661 O O . TYR A 1 1152 ? -14.522 14.243 49.059 1.00 72.81 1152 TYR A O 1
ATOM 9669 N N . HIS A 1 1153 ? -15.909 13.591 47.397 1.00 71.44 1153 HIS A N 1
ATOM 9670 C CA . HIS A 1 1153 ? -16.465 12.400 48.036 1.00 71.44 1153 HIS A CA 1
ATOM 9671 C C . HIS A 1 1153 ? -15.719 11.159 47.557 1.00 71.44 1153 HIS A C 1
ATOM 9673 O O . HIS A 1 1153 ? -15.635 10.902 46.362 1.00 71.44 1153 HIS A O 1
ATOM 9679 N N . ILE A 1 1154 ? -15.180 10.370 48.483 1.00 57.72 1154 ILE A N 1
ATOM 9680 C CA . ILE A 1 1154 ? -14.484 9.124 48.148 1.00 57.72 1154 ILE A CA 1
ATOM 9681 C C . ILE A 1 1154 ? -15.470 7.971 48.281 1.00 57.72 1154 ILE A C 1
ATOM 9683 O O . ILE A 1 1154 ? -15.975 7.726 49.376 1.00 57.72 1154 ILE A O 1
ATOM 9687 N N . ASN A 1 1155 ? -15.692 7.236 47.195 1.00 53.91 1155 ASN A N 1
ATOM 9688 C CA . ASN A 1 1155 ? -16.393 5.960 47.245 1.00 53.91 1155 ASN A CA 1
ATOM 9689 C C . ASN A 1 1155 ? -15.357 4.862 47.515 1.00 53.91 1155 ASN A C 1
ATOM 9691 O O . ASN A 1 1155 ? -14.482 4.627 46.683 1.00 53.91 1155 ASN A O 1
ATOM 9695 N N . LYS A 1 1156 ? -15.404 4.217 48.683 1.00 41.94 1156 LYS A N 1
ATOM 9696 C CA . LYS A 1 1156 ? -14.742 2.919 48.859 1.00 41.94 1156 LYS A CA 1
ATOM 9697 C C . LYS A 1 1156 ? -15.781 1.866 48.505 1.00 41.94 1156 LYS A C 1
ATOM 9699 O O . LYS A 1 1156 ? -16.710 1.698 49.276 1.00 41.94 1156 LYS A O 1
ATOM 9704 N N . ASP A 1 1157 ? -15.612 1.251 47.337 1.00 40.66 1157 ASP A N 1
ATOM 9705 C CA . ASP A 1 1157 ? -16.226 0.002 46.873 1.00 40.66 1157 ASP A CA 1
ATOM 9706 C C . ASP A 1 1157 ? -17.720 -0.215 47.184 1.00 40.66 1157 ASP A C 1
ATOM 9708 O O . ASP A 1 1157 ? -18.111 -0.506 48.305 1.00 40.66 1157 ASP A O 1
ATOM 9712 N N . ASN A 1 1158 ? -18.543 -0.195 46.129 1.00 37.75 1158 ASN A N 1
ATOM 9713 C CA . ASN A 1 1158 ? -19.890 -0.775 46.077 1.00 37.75 1158 ASN A CA 1
ATOM 9714 C C . ASN A 1 1158 ? -20.841 -0.445 47.247 1.00 37.75 1158 ASN A C 1
ATOM 9716 O O . ASN A 1 1158 ? -21.037 -1.236 48.165 1.00 37.75 1158 ASN A O 1
ATOM 9720 N N . GLY A 1 1159 ? -21.603 0.640 47.084 1.00 38.16 1159 GLY A N 1
ATOM 9721 C CA . GLY A 1 1159 ? -23.009 0.633 47.500 1.00 38.16 1159 GLY A CA 1
ATOM 9722 C C . GLY A 1 1159 ? -23.384 1.320 48.809 1.00 38.16 1159 GLY A C 1
ATOM 9723 O O . GLY A 1 1159 ? -24.562 1.283 49.141 1.00 38.16 1159 GLY A O 1
ATOM 9724 N N . ASP A 1 1160 ? -22.475 2.008 49.504 1.00 32.03 1160 ASP A N 1
ATOM 9725 C CA . ASP A 1 1160 ? -22.856 2.785 50.691 1.00 32.03 1160 ASP A CA 1
ATOM 9726 C C . ASP A 1 1160 ? -22.167 4.159 50.726 1.00 32.03 1160 ASP A C 1
ATOM 9728 O O . ASP A 1 1160 ? -20.974 4.283 51.005 1.00 32.03 1160 ASP A O 1
ATOM 9732 N N . MET A 1 1161 ? -22.940 5.227 50.486 1.00 35.22 1161 MET A N 1
ATOM 9733 C CA . MET A 1 1161 ? -22.542 6.623 50.731 1.00 35.22 1161 MET A CA 1
ATOM 9734 C C . MET A 1 1161 ? -22.473 6.909 52.244 1.00 35.22 1161 MET A C 1
ATOM 9736 O O . MET A 1 1161 ? -23.144 7.799 52.766 1.00 35.22 1161 MET A O 1
ATOM 9740 N N . ASN A 1 1162 ? -21.645 6.167 52.980 1.00 35.88 1162 ASN A N 1
ATOM 9741 C CA . ASN A 1 1162 ? -21.360 6.461 54.377 1.00 35.88 1162 ASN A CA 1
ATOM 9742 C C . ASN A 1 1162 ? -20.141 7.391 54.482 1.00 35.88 1162 ASN A C 1
ATOM 9744 O O . ASN A 1 1162 ? -18.980 7.007 54.349 1.00 35.88 1162 ASN A O 1
ATOM 9748 N N . ARG A 1 1163 ? -20.467 8.669 54.707 1.00 42.75 1163 ARG A N 1
ATOM 9749 C CA . ARG A 1 1163 ? -19.608 9.834 54.975 1.00 42.75 1163 ARG A CA 1
ATOM 9750 C C . ARG A 1 1163 ? -18.446 9.552 55.944 1.00 42.75 1163 ARG A C 1
ATOM 9752 O O . ARG A 1 1163 ? -18.574 9.879 57.117 1.00 42.75 1163 ARG A O 1
ATOM 9759 N N . TYR A 1 1164 ? -17.288 9.063 55.493 1.00 44.88 1164 TYR A N 1
ATOM 9760 C CA . TYR A 1 1164 ? -16.128 8.978 56.404 1.00 44.88 1164 TYR A CA 1
ATOM 9761 C C . TYR A 1 1164 ? -14.756 9.381 55.849 1.00 44.88 1164 TYR A C 1
ATOM 9763 O O . TYR A 1 1164 ? -13.790 9.317 56.594 1.00 44.88 1164 TYR A O 1
ATOM 9771 N N . ASN A 1 1165 ? -14.642 9.924 54.629 1.00 51.34 1165 ASN A N 1
ATOM 9772 C CA . ASN A 1 1165 ? -13.434 10.661 54.209 1.00 51.34 1165 ASN A CA 1
ATOM 9773 C C . ASN A 1 1165 ? -13.762 11.802 53.227 1.00 51.34 1165 ASN A C 1
ATOM 9775 O O . ASN A 1 1165 ? -13.396 11.773 52.056 1.00 51.34 1165 ASN A O 1
ATOM 9779 N N . LEU A 1 1166 ? -14.471 12.823 53.715 1.00 60.59 1166 LEU A N 1
ATOM 9780 C CA . LEU A 1 1166 ? -14.676 14.085 52.998 1.00 60.59 1166 LEU A CA 1
ATOM 9781 C C . LEU A 1 1166 ? -13.400 14.931 53.066 1.00 60.59 1166 LEU A C 1
ATOM 9783 O O . LEU A 1 1166 ? -12.987 15.345 54.152 1.00 60.59 1166 LEU A O 1
ATOM 9787 N N . LYS A 1 1167 ? -12.795 15.233 51.914 1.00 68.75 1167 LYS A N 1
ATOM 9788 C CA . LYS A 1 1167 ? -11.737 16.248 51.830 1.00 68.75 1167 LYS A CA 1
ATOM 9789 C C . LYS A 1 1167 ? -12.341 17.574 51.386 1.00 68.75 1167 LYS A C 1
ATOM 9791 O O . LYS A 1 1167 ? -12.866 17.698 50.281 1.00 68.75 1167 LYS A O 1
ATOM 9796 N N . LYS A 1 1168 ? -12.270 18.552 52.290 1.00 69.44 1168 LYS A N 1
ATOM 9797 C CA . LYS A 1 1168 ? -12.730 19.923 52.072 1.00 69.44 1168 LYS A CA 1
ATOM 9798 C C . LYS A 1 1168 ? -11.602 20.724 51.440 1.00 69.44 1168 LYS A C 1
ATOM 9800 O O . LYS A 1 1168 ? -10.485 20.715 51.959 1.00 69.44 1168 LYS A O 1
ATOM 9805 N N . PHE A 1 1169 ? -11.891 21.442 50.365 1.00 74.00 1169 PHE A N 1
ATOM 9806 C CA . PHE A 1 1169 ? -10.955 22.408 49.807 1.00 74.00 1169 PHE A CA 1
ATOM 9807 C C . PHE A 1 1169 ? -11.646 23.743 49.546 1.00 74.00 1169 PHE A C 1
ATOM 9809 O O . PHE A 1 1169 ? -12.838 23.819 49.247 1.00 74.00 1169 PHE A O 1
ATOM 9816 N N . TYR A 1 1170 ? -10.870 24.810 49.698 1.00 74.75 1170 TYR A N 1
ATOM 9817 C CA . TYR A 1 1170 ? -11.314 26.183 49.505 1.00 74.75 1170 TYR A CA 1
ATOM 9818 C C . TYR A 1 1170 ? -10.715 26.683 48.191 1.00 74.75 1170 TYR A C 1
ATOM 9820 O O . TYR A 1 1170 ? -9.571 27.148 48.202 1.00 74.75 1170 TYR A O 1
ATOM 9828 N N . PRO A 1 1171 ? -11.417 26.527 47.053 1.00 76.25 1171 PRO A N 1
ATOM 9829 C CA . PRO A 1 1171 ? -10.910 27.032 45.787 1.00 76.25 1171 PRO A CA 1
ATOM 9830 C C . PRO A 1 1171 ? -10.882 28.561 45.796 1.00 76.25 1171 PRO A C 1
ATOM 9832 O O . PRO A 1 1171 ? -11.600 29.220 46.552 1.00 76.25 1171 PRO A O 1
ATOM 9835 N N . GLU A 1 1172 ? -10.068 29.136 44.917 1.00 82.81 1172 GLU A N 1
ATOM 9836 C CA . GLU A 1 1172 ? -10.216 30.544 44.555 1.00 82.81 1172 GLU A CA 1
ATOM 9837 C C . GLU A 1 1172 ? -11.599 30.747 43.919 1.00 82.81 1172 GLU A C 1
ATOM 9839 O O . GLU A 1 1172 ? -11.996 29.955 43.063 1.00 82.81 1172 GLU A O 1
ATOM 9844 N N . ILE A 1 1173 ? -12.339 31.782 44.326 1.00 85.62 1173 ILE A N 1
ATOM 9845 C CA . ILE A 1 1173 ? -13.650 32.093 43.749 1.00 85.62 1173 ILE A CA 1
ATOM 9846 C C . ILE A 1 1173 ? -13.500 33.277 42.796 1.00 85.62 1173 ILE A C 1
ATOM 9848 O O . ILE A 1 1173 ? -13.022 34.343 43.192 1.00 85.62 1173 ILE A O 1
ATOM 9852 N N . LYS A 1 1174 ? -13.943 33.104 41.549 1.00 87.62 1174 LYS A N 1
ATOM 9853 C CA . LYS A 1 1174 ? -14.001 34.174 40.542 1.00 87.62 1174 LYS A CA 1
ATOM 9854 C C . LYS A 1 1174 ? -15.412 34.354 40.015 1.00 87.62 1174 LYS A C 1
ATOM 9856 O O . LYS A 1 1174 ? -16.251 33.467 40.112 1.00 87.62 1174 LYS A O 1
ATOM 9861 N N . PHE A 1 1175 ? -15.659 35.518 39.437 1.00 87.94 1175 PHE A N 1
ATOM 9862 C CA . PHE A 1 1175 ? -16.955 35.909 38.901 1.00 87.94 1175 PHE A CA 1
ATOM 9863 C C . PHE A 1 1175 ? -16.837 36.050 37.393 1.00 87.94 1175 PHE A C 1
ATOM 9865 O O . PHE A 1 1175 ? -15.871 36.634 36.901 1.00 87.94 1175 PHE A O 1
ATOM 9872 N N . LYS A 1 1176 ? -17.787 35.466 36.664 1.00 82.88 1176 LYS A N 1
ATOM 9873 C CA . LYS A 1 1176 ? -17.878 35.633 35.218 1.00 82.88 1176 LYS A CA 1
ATOM 9874 C C . LYS A 1 1176 ? -18.608 36.940 34.921 1.00 82.88 1176 LYS A C 1
ATOM 9876 O O . LYS A 1 1176 ? -19.625 37.227 35.552 1.00 82.88 1176 LYS A O 1
ATOM 9881 N N . ASP A 1 1177 ? -18.086 37.707 33.970 1.00 80.50 1177 ASP A N 1
ATOM 9882 C CA . ASP A 1 1177 ? -18.605 39.030 33.615 1.00 80.50 1177 ASP A CA 1
ATOM 9883 C C . ASP A 1 1177 ? -18.713 39.953 34.853 1.00 80.50 1177 ASP A C 1
ATOM 9885 O O . ASP A 1 1177 ? -18.012 39.769 35.850 1.00 80.50 1177 ASP A O 1
ATOM 9889 N N . ASP A 1 1178 ? -19.598 40.950 34.816 1.00 81.38 1178 ASP A N 1
ATOM 9890 C CA . ASP A 1 1178 ? -19.805 41.911 35.909 1.00 81.38 1178 ASP A CA 1
ATOM 9891 C C . ASP A 1 1178 ? -20.829 41.424 36.964 1.00 81.38 1178 ASP A C 1
ATOM 9893 O O . ASP A 1 1178 ? -21.451 42.219 37.681 1.00 81.38 1178 ASP A O 1
ATOM 9897 N N . CYS A 1 1179 ? -21.042 40.101 37.070 1.00 84.06 1179 CYS A N 1
ATOM 9898 C CA . CYS A 1 1179 ? -22.146 39.533 37.855 1.00 84.06 1179 CYS A CA 1
ATOM 9899 C C . CYS A 1 1179 ? -22.079 39.892 39.350 1.00 84.06 1179 CYS A C 1
ATOM 9901 O O . CYS A 1 1179 ? -23.114 40.156 39.964 1.00 84.06 1179 CYS A O 1
ATOM 9903 N N . LEU A 1 1180 ? -20.877 39.983 39.933 1.00 85.56 1180 LEU A N 1
ATOM 9904 C CA . LEU A 1 1180 ? -20.692 40.398 41.326 1.00 85.56 1180 LEU A CA 1
ATOM 9905 C C . LEU A 1 1180 ? -21.132 41.847 41.549 1.00 85.56 1180 LEU A C 1
ATOM 9907 O O . LEU A 1 1180 ? -21.865 42.129 42.496 1.00 85.56 1180 LEU A O 1
ATOM 9911 N N . ASN A 1 1181 ? -20.699 42.761 40.679 1.00 84.38 1181 ASN A N 1
ATOM 9912 C CA . ASN A 1 1181 ? -21.021 44.182 40.791 1.00 84.38 1181 ASN A CA 1
ATOM 9913 C C . ASN A 1 1181 ? -22.520 44.421 40.595 1.00 84.38 1181 ASN A C 1
ATOM 9915 O O . ASN A 1 1181 ? -23.129 45.182 41.354 1.00 84.38 1181 ASN A O 1
ATOM 9919 N N . HIS A 1 1182 ? -23.133 43.722 39.635 1.00 85.00 1182 HIS A N 1
ATOM 9920 C CA . HIS A 1 1182 ? -24.575 43.773 39.414 1.00 85.00 1182 HIS A CA 1
ATOM 9921 C C . HIS A 1 1182 ? -25.352 43.265 40.636 1.00 85.00 1182 HIS A C 1
ATOM 9923 O O . HIS A 1 1182 ? -26.256 43.947 41.122 1.00 85.00 1182 HIS A O 1
ATOM 9929 N N . PHE A 1 1183 ? -24.955 42.112 41.184 1.00 85.62 1183 PHE A N 1
ATOM 9930 C CA . PHE A 1 1183 ? -25.569 41.523 42.373 1.00 85.62 1183 PHE A CA 1
ATOM 9931 C C . PHE A 1 1183 ? -25.452 42.443 43.599 1.00 85.62 1183 PHE A C 1
ATOM 9933 O O . PHE A 1 1183 ? -26.458 42.763 44.235 1.00 85.62 1183 PHE A O 1
ATOM 9940 N N . ILE A 1 1184 ? -24.246 42.944 43.895 1.00 84.81 1184 ILE A N 1
ATOM 9941 C CA . ILE A 1 1184 ? -24.008 43.879 45.005 1.00 84.81 1184 ILE A CA 1
ATOM 9942 C C . ILE A 1 1184 ? -24.857 45.146 44.838 1.00 84.81 1184 ILE A C 1
ATOM 9944 O O . ILE A 1 1184 ? -25.507 45.577 45.789 1.00 84.81 1184 ILE A O 1
ATOM 9948 N N . THR A 1 1185 ? -24.890 45.737 43.641 1.00 83.38 1185 THR A N 1
ATOM 9949 C CA . THR A 1 1185 ? -25.643 46.976 43.377 1.00 83.38 1185 THR A CA 1
ATOM 9950 C C . THR A 1 1185 ? -27.150 46.765 43.525 1.00 83.38 1185 THR A C 1
ATOM 9952 O O . THR A 1 1185 ? -27.813 47.549 44.209 1.00 83.38 1185 THR A O 1
ATOM 9955 N N . LYS A 1 1186 ? -27.685 45.678 42.948 1.00 84.88 1186 LYS A N 1
ATOM 9956 C CA . LYS A 1 1186 ? -29.106 45.303 43.020 1.00 84.88 1186 LYS A CA 1
ATOM 9957 C C . LYS A 1 1186 ? -29.591 45.228 44.468 1.00 84.88 1186 LYS A C 1
ATOM 9959 O O . LYS A 1 1186 ? -30.597 45.846 44.808 1.00 84.88 1186 LYS A O 1
ATOM 9964 N N . TYR A 1 1187 ? -28.853 44.532 45.331 1.00 81.19 1187 TYR A N 1
ATOM 9965 C CA . TYR A 1 1187 ? -29.280 44.287 46.711 1.00 81.19 1187 TYR A CA 1
ATOM 9966 C C . TYR A 1 1187 ? -28.904 45.404 47.692 1.00 81.19 1187 TYR A C 1
ATOM 9968 O O . TYR A 1 1187 ? -29.670 45.666 48.626 1.00 81.19 1187 TYR A O 1
ATOM 9976 N N . ASN A 1 1188 ? -27.827 46.157 47.432 1.00 78.50 1188 ASN A N 1
ATOM 9977 C CA . ASN A 1 1188 ? -27.532 47.388 48.173 1.00 78.50 1188 ASN A CA 1
ATOM 9978 C C . ASN A 1 1188 ? -28.678 48.405 48.047 1.00 78.50 1188 ASN A C 1
ATOM 9980 O O . ASN A 1 1188 ? -29.049 49.029 49.045 1.00 78.50 1188 ASN A O 1
ATOM 9984 N N . ASN A 1 1189 ? -29.275 48.532 46.856 1.00 76.19 1189 ASN A N 1
ATOM 9985 C CA . ASN A 1 1189 ? -30.433 49.401 46.616 1.00 76.19 1189 ASN A CA 1
ATOM 9986 C C . ASN A 1 1189 ? -31.710 48.914 47.327 1.00 76.19 1189 ASN A C 1
ATOM 9988 O O . ASN A 1 1189 ? -32.600 49.711 47.604 1.00 76.19 1189 ASN A O 1
ATOM 9992 N N . GLN A 1 1190 ? -31.782 47.628 47.682 1.00 76.56 1190 GLN A N 1
ATOM 9993 C CA . GLN A 1 1190 ? -32.887 47.018 48.433 1.00 76.56 1190 GLN A CA 1
ATOM 9994 C C . GLN A 1 1190 ? -32.643 46.993 49.957 1.00 76.56 1190 GLN A C 1
ATOM 9996 O O . GLN A 1 1190 ? -33.368 46.333 50.702 1.00 76.56 1190 GLN A O 1
ATOM 10001 N N . GLY A 1 1191 ? -31.622 47.708 50.448 1.00 72.44 1191 GLY A N 1
ATOM 10002 C CA . GLY A 1 1191 ? -31.321 47.821 51.880 1.00 72.44 1191 GLY A CA 1
ATOM 10003 C C . GLY A 1 1191 ? -30.519 46.654 52.471 1.00 72.44 1191 GLY A C 1
ATOM 10004 O O . GLY A 1 1191 ? -30.384 46.564 53.693 1.00 72.44 1191 GLY A O 1
ATOM 10005 N N . ILE A 1 1192 ? -29.958 45.774 51.636 1.00 77.00 1192 ILE A N 1
ATOM 10006 C CA . ILE A 1 1192 ? -29.089 44.663 52.048 1.00 77.00 1192 ILE A CA 1
ATOM 10007 C C . ILE A 1 1192 ? -27.659 44.996 51.619 1.00 77.00 1192 ILE A C 1
ATOM 10009 O O . ILE A 1 1192 ? -27.350 45.021 50.437 1.00 77.00 1192 ILE A O 1
ATOM 10013 N N . SER A 1 1193 ? -26.774 45.266 52.579 1.00 75.88 1193 SER A N 1
ATOM 10014 C CA . SER A 1 1193 ? -25.367 45.561 52.295 1.00 75.88 1193 SER A CA 1
ATOM 10015 C C . SER A 1 1193 ? -24.578 44.275 52.065 1.00 75.88 1193 SER A C 1
ATOM 10017 O O . SER A 1 1193 ? -24.477 43.462 52.987 1.00 75.88 1193 SER A O 1
ATOM 10019 N N . ILE A 1 1194 ? -24.017 44.111 50.863 1.00 79.44 1194 ILE A N 1
ATOM 10020 C CA . ILE A 1 1194 ? -23.233 42.930 50.467 1.00 79.44 1194 ILE A CA 1
ATOM 10021 C C . ILE A 1 1194 ? -21.831 43.350 50.016 1.00 79.44 1194 ILE A C 1
ATOM 10023 O O . ILE A 1 1194 ? -21.682 44.279 49.224 1.00 79.44 1194 ILE A O 1
ATOM 10027 N N . THR A 1 1195 ? -20.796 42.656 50.493 1.00 79.50 1195 THR A N 1
ATOM 10028 C CA . THR A 1 1195 ? -19.419 42.781 49.978 1.00 79.50 1195 THR A CA 1
ATOM 10029 C C . THR A 1 1195 ? -18.759 41.414 49.873 1.00 79.50 1195 THR A C 1
ATOM 10031 O O . THR A 1 1195 ? -19.056 40.541 50.680 1.00 79.50 1195 THR A O 1
ATOM 10034 N N . PHE A 1 1196 ? -17.840 41.229 48.930 1.00 81.88 1196 PHE A N 1
ATOM 10035 C CA . PHE A 1 1196 ? -17.087 39.985 48.773 1.00 81.88 1196 PHE A CA 1
ATOM 10036 C C . PHE A 1 1196 ? -15.610 40.201 49.127 1.00 81.88 1196 PHE A C 1
ATOM 10038 O O . PHE A 1 1196 ? -14.951 41.033 48.509 1.00 81.88 1196 PHE A O 1
ATOM 10045 N N . GLU A 1 1197 ? -15.100 39.484 50.133 1.00 76.62 1197 GLU A N 1
ATOM 10046 C CA . GLU A 1 1197 ? -13.711 39.578 50.611 1.00 76.62 1197 GLU A CA 1
ATOM 10047 C C . GLU A 1 1197 ? -13.196 38.192 51.047 1.00 76.62 1197 GLU A C 1
ATOM 10049 O O . GLU A 1 1197 ? -13.930 37.426 51.667 1.00 76.62 1197 GLU A O 1
ATOM 10054 N N . LYS A 1 1198 ? -11.932 37.859 50.731 1.00 73.88 1198 LYS A N 1
ATOM 10055 C CA . LYS A 1 1198 ? -11.267 36.581 51.089 1.00 73.88 1198 LYS A CA 1
ATOM 10056 C C . LYS A 1 1198 ? -12.122 35.318 50.816 1.00 73.88 1198 LYS A C 1
ATOM 10058 O O . LYS A 1 1198 ? -12.256 34.469 51.692 1.00 73.88 1198 LYS A O 1
ATOM 10063 N N . ASN A 1 1199 ? -12.701 35.186 49.616 1.00 76.56 1199 ASN A N 1
ATOM 10064 C CA . ASN A 1 1199 ? -13.595 34.074 49.231 1.00 76.56 1199 ASN A CA 1
ATOM 10065 C C . ASN A 1 1199 ? -14.886 33.947 50.070 1.00 76.56 1199 ASN A C 1
ATOM 10067 O O . ASN A 1 1199 ? -15.499 32.879 50.116 1.00 76.56 1199 ASN A O 1
ATOM 10071 N N . MET A 1 1200 ? -15.327 35.033 50.714 1.00 77.44 1200 MET A N 1
ATOM 10072 C CA . MET A 1 1200 ? -16.570 35.074 51.482 1.00 77.44 1200 MET A CA 1
ATOM 10073 C C . MET A 1 1200 ? -17.454 36.259 51.094 1.00 77.44 1200 MET A C 1
ATOM 10075 O O . MET A 1 1200 ? -16.990 37.387 50.927 1.00 77.44 1200 MET A O 1
ATOM 10079 N N . PHE A 1 1201 ? -18.761 36.017 51.037 1.00 78.25 1201 PHE A N 1
ATOM 10080 C CA . PHE A 1 1201 ? -19.779 37.058 50.977 1.00 78.25 1201 PHE A CA 1
ATOM 10081 C C . PHE A 1 1201 ? -20.107 37.528 52.391 1.00 78.25 1201 PHE A C 1
ATOM 10083 O O . PHE A 1 1201 ? -20.519 36.740 53.237 1.00 78.25 1201 PHE A O 1
ATOM 10090 N N . LEU A 1 1202 ? -19.948 38.819 52.651 1.00 76.75 1202 LEU A N 1
ATOM 10091 C CA . LEU A 1 1202 ? -20.380 39.487 53.873 1.00 76.75 1202 LEU A CA 1
ATOM 10092 C C . LEU A 1 1202 ? -21.744 40.111 53.615 1.00 76.75 1202 LEU A C 1
ATOM 10094 O O . LEU A 1 1202 ? -21.889 40.872 52.658 1.00 76.75 1202 LEU A O 1
ATOM 10098 N N . ILE A 1 1203 ? -22.730 39.793 54.453 1.00 76.19 1203 ILE A N 1
ATOM 10099 C CA . ILE A 1 1203 ? -24.124 40.208 54.262 1.00 76.19 1203 ILE A CA 1
ATOM 10100 C C . ILE A 1 1203 ? -24.626 40.864 55.550 1.00 76.19 1203 ILE A C 1
ATOM 10102 O O . ILE A 1 1203 ? -24.537 40.293 56.635 1.00 76.19 1203 ILE A O 1
ATOM 10106 N N . SER A 1 1204 ? -25.171 42.078 55.447 1.00 69.94 1204 SER A N 1
ATOM 10107 C CA . SER A 1 1204 ? -25.753 42.790 56.590 1.00 69.94 1204 SER A CA 1
ATOM 10108 C C . SER A 1 1204 ? -26.892 43.719 56.176 1.00 69.94 1204 SER A C 1
ATOM 10110 O O . SER A 1 1204 ? -26.762 44.495 55.237 1.00 69.94 1204 SER A O 1
ATOM 10112 N N . LYS A 1 1205 ? -27.980 43.751 56.955 1.00 65.31 1205 LYS A N 1
ATOM 10113 C CA . LYS A 1 1205 ? -29.034 44.783 56.835 1.00 65.31 1205 LYS A CA 1
ATOM 10114 C C . LYS A 1 1205 ? -28.643 46.145 57.432 1.00 65.31 1205 LYS A C 1
ATOM 10116 O O . LYS A 1 1205 ? -29.392 47.107 57.322 1.00 65.31 1205 LYS A O 1
ATOM 10121 N N . ASN A 1 1206 ? -27.489 46.244 58.100 1.00 63.31 1206 ASN A N 1
ATOM 10122 C CA . ASN A 1 1206 ? -27.004 47.472 58.734 1.00 63.31 1206 ASN A CA 1
ATOM 10123 C C . ASN A 1 1206 ? -25.572 47.791 58.269 1.00 63.31 1206 ASN A C 1
ATOM 10125 O O . ASN A 1 1206 ? -24.627 47.074 58.624 1.00 63.31 1206 ASN A O 1
ATOM 10129 N N . LYS A 1 1207 ? -25.412 48.889 57.513 1.00 57.03 1207 LYS A N 1
ATOM 10130 C CA . LYS A 1 1207 ? -24.126 49.351 56.954 1.00 57.03 1207 LYS A CA 1
ATOM 10131 C C . LYS A 1 1207 ? -23.026 49.507 58.015 1.00 57.03 1207 LYS A C 1
ATOM 10133 O O . LYS A 1 1207 ? -21.895 49.085 57.788 1.00 57.03 1207 LYS A O 1
ATOM 10138 N N . ASN A 1 1208 ? -23.358 49.999 59.213 1.00 54.53 1208 ASN A N 1
ATOM 10139 C CA . ASN A 1 1208 ? -22.388 50.193 60.303 1.00 54.53 1208 ASN A CA 1
ATOM 10140 C C . ASN A 1 1208 ? -21.911 48.870 60.930 1.00 54.53 1208 ASN A C 1
ATOM 10142 O O . ASN A 1 1208 ? -20.819 48.799 61.496 1.00 54.53 1208 ASN A O 1
ATOM 10146 N N . LYS A 1 1209 ? -22.713 47.803 60.823 1.00 58.28 1209 LYS A N 1
ATOM 10147 C CA . LYS A 1 1209 ? -22.371 46.461 61.319 1.00 58.28 1209 LYS A CA 1
ATOM 10148 C C . LYS A 1 1209 ? -21.433 45.723 60.352 1.00 58.28 1209 LYS A C 1
ATOM 10150 O O . LYS A 1 1209 ? -20.560 44.996 60.816 1.00 58.28 1209 LYS A O 1
ATOM 10155 N N . LEU A 1 1210 ? -21.555 45.989 59.047 1.00 56.25 1210 LEU A N 1
ATOM 10156 C CA . LEU A 1 1210 ? -20.682 45.448 57.997 1.00 56.25 1210 LEU A CA 1
ATOM 10157 C C . LEU A 1 1210 ? -19.246 45.999 58.113 1.00 56.25 1210 LEU A C 1
ATOM 10159 O O . LEU A 1 1210 ? -18.278 45.250 58.023 1.00 56.25 1210 LEU A O 1
ATOM 10163 N N . TYR A 1 1211 ? -19.094 47.294 58.414 1.00 54.53 1211 TYR A N 1
ATOM 10164 C CA . TYR A 1 1211 ? -17.779 47.933 58.581 1.00 54.53 1211 TYR A CA 1
ATOM 10165 C C . TYR A 1 1211 ? -16.982 47.356 59.770 1.00 54.53 1211 TYR A C 1
ATOM 10167 O O . TYR A 1 1211 ? -15.785 47.099 59.663 1.00 54.53 1211 TYR A O 1
ATOM 10175 N N . LYS A 1 1212 ? -17.657 47.053 60.892 1.00 55.34 1212 LYS A N 1
ATOM 10176 C CA . LYS A 1 1212 ? -17.055 46.349 62.045 1.00 55.34 1212 LYS A CA 1
ATOM 10177 C C . LYS A 1 1212 ? -16.690 44.887 61.752 1.00 55.34 1212 LYS A C 1
ATOM 10179 O O . LYS A 1 1212 ? -15.850 44.331 62.453 1.00 55.34 1212 LYS A O 1
ATOM 10184 N N . GLN A 1 1213 ? -17.330 44.254 60.769 1.00 58.06 1213 GLN A N 1
ATOM 10185 C CA . GLN A 1 1213 ? -17.037 42.878 60.354 1.00 58.06 1213 GLN A CA 1
ATOM 10186 C C . GLN A 1 1213 ? -15.835 42.815 59.408 1.00 58.06 1213 GLN A C 1
ATOM 10188 O O . GLN A 1 1213 ? -14.992 41.944 59.599 1.00 58.06 1213 GLN A O 1
ATOM 10193 N N . LYS A 1 1214 ? -15.689 43.782 58.487 1.00 54.88 1214 LYS A N 1
ATOM 10194 C CA . LYS A 1 1214 ? -14.472 43.934 57.668 1.00 54.88 1214 LYS A CA 1
ATOM 10195 C C . LYS A 1 1214 ? -13.208 44.020 58.534 1.00 54.88 1214 LYS A C 1
ATOM 10197 O O . LYS A 1 1214 ? -12.264 43.272 58.320 1.00 54.88 1214 LYS A O 1
ATOM 10202 N N . LEU A 1 1215 ? -13.239 44.833 59.594 1.00 52.66 1215 LEU A N 1
ATOM 10203 C CA . LEU A 1 1215 ? -12.130 44.996 60.552 1.00 52.66 1215 LEU A CA 1
ATOM 10204 C C . LEU A 1 1215 ? -11.789 43.745 61.393 1.00 52.66 1215 LEU A C 1
ATOM 10206 O O . LEU A 1 1215 ? -10.767 43.750 62.063 1.00 52.66 1215 LEU A O 1
ATOM 10210 N N . LYS A 1 1216 ? -12.642 42.709 61.417 1.00 55.78 1216 LYS A N 1
ATOM 10211 C CA . LYS A 1 1216 ? -12.379 41.432 62.117 1.00 55.78 1216 LYS A CA 1
ATOM 10212 C C . LYS A 1 1216 ? -11.801 40.344 61.207 1.00 55.78 1216 LYS A C 1
ATOM 10214 O O . LYS A 1 1216 ? -11.372 39.313 61.715 1.00 55.78 1216 LYS A O 1
ATOM 10219 N N . ILE A 1 1217 ? -11.910 40.524 59.891 1.00 53.34 1217 ILE A N 1
ATOM 10220 C CA . ILE A 1 1217 ? -11.489 39.554 58.871 1.00 53.34 1217 ILE A CA 1
ATOM 10221 C C . ILE A 1 1217 ? -10.100 39.905 58.332 1.00 53.34 1217 ILE A C 1
ATOM 10223 O O . ILE A 1 1217 ? -9.353 38.992 57.971 1.00 53.34 1217 ILE A O 1
ATOM 10227 N N . TYR A 1 1218 ? -9.761 41.196 58.259 1.00 38.34 1218 TYR A N 1
ATOM 10228 C CA . TYR A 1 1218 ? -8.380 41.678 58.142 1.00 38.34 1218 TYR A CA 1
ATOM 10229 C C . TYR A 1 1218 ? -7.617 41.409 59.431 1.00 38.34 1218 TYR A C 1
ATOM 10231 O O . TYR A 1 1218 ? -6.465 40.942 59.292 1.00 38.34 1218 TYR A O 1
#

Sequence (1218 aa):
MKYKIGILGSCVSRDVFRSVHNPYKNFFEVKFSQVRLSLISLMQKPVPYNDFDITVLPDNADNRYRKRNMKNDLTKSLLDELDTDIDIFVIDLYFEALFGVFKFNDIYLTNNTWDYPHGKFYPNIKNKEFINMKNNREEFLSLWKDNCDKFFEYLYEKKPNLKIILNRVRLTDKFFMNDSVIVDNDLTEKAQIYNDFLEELENYIIENHKVDVIDSTENILGDSNHIWGKSPVHYIKPYYVDVFKQLLDKLNCPYIPYDFSIIIPLTNNVNFLDKTLESLINQSVSFEDYAELILVDLQKRTTNVMIEKYLERYPYNIKYLNKSGYTINMARNEGLKSVSGRYVNFMECGDYFSEKTFESMLNFIEEQEREVDVLSIPVHYIEKNGDNNLLKSQFNKNQLINLNKEYILQKDLFSYFIKSGHVKNFDENVISDLGYIANMINNTLDMGIVIDSTYFHNCTLNNQLINHNSFNQDFSLQLLDEIKFFVTEQDDEKSSILIQHLIVYSIKEIIDENTKNNYWWASTDLIEEKIRYILQGIDEKVILRDQLLNNTFKKFLLYLKDGDMYFDYKEDNLLLKTDNRTIDNLKNHKLWIEDIYVNDNHLIIKGFLNSLFGSEHITFDAILNNTTVINSTFYSQSKYSDIYYLSNKWQKINSFILNIPLSSSKSSIKIRSKYSTENSKTIFSFLNIRFKNNYFRGKNNLILDSYDITFNQNTFTVSRIFKFSIVMAVYNTEKYLEESIDSLIQQTINFTENVQLIIVNDGSTDNSEKIINNYKKSYPKNIVYVPLEENHGQAFARNIGLNYVMGRYVNFLDSDDYLSENALEMAYNFFEKHRDEVDLLSIPLVLVERDTRTHHLNYKYDSNKIIDLNKEPNNPQLSASSCFIKSNLFNNLFFSTDVVSAEDSILINKILLKREKYGVLSNCSYYYRKRMDNTSTIDLIHENKSFYLKNLKNYYIYLIEFSMNNNKVPLFIQYVIIYDLQWMTSKTFIPLNDYELKEFWIYLKYILSFIDEDVIMNNFNIKSKINKMFLLYLRNDSMEYKMEENNVLLKSKNSILDNLKQHTLWIKHMDIEGNNLKLECFINTLFDSSYLSIQAIKHYSNKYHDEVTGFDYEDSELQDKKLLNIPWQYIKTVRFDLDLKKVVSIGLNVNYHINKDNGDMNRYNLKKFYPEIKFKDDCLNHFITKYNNQGISITFEKNMFLISKNKNKLYKQKLKIY